Protein AF-A0A9P4WQU9-F1 (afdb_monomer_lite)

Sequence (1265 aa):
MSLVSALQHAPVFFTIYATFALCFWFAVELYLDLKFANVETLVVVLMSIMTMLAHISAISVPLASFAHAITAANVFFTIIDAPKPTSTGVGGDIVDTAADIVIQNVNFAYPTRHDVKVLDGLSLCIRAGQKTAIVGPSGSGKSTTVALIQRWYELGEADPIASYLRNGLIKIGDTELKNIDLLWWRSQIGIVQQEPFLFDDTVFKNVAFGLTGTKWESSSRKLKERLVIQACKEAYAHDFICLLPEGYHTPMGDRGLHFSGGQRQRIAIARAIVRQPKILIFDEATSALDVTSERIVQAALDRVAKSRTTIIIAHRLATISDADCIIVMKKGRVIQQGTHDDLVKVKDGAYWSLVRSQQLAASSTKSKDRNRYGGDLEHKSRRQGSVVEKESYETLVESETTVAEAAESVSSAIQTAPHTPNPWKSFRLLVSEQRRNWGRYLVMIIAAMAAAASSPLQAYLFGRLISSFAYWSEALRISASFLCLMLLVVAVGVGLSYFTLGWVSNEVSIYTVSLYRKEYFTNMISKPLSYFDDVNSSAGVLSARLAADPVQLQQLLGMNMAMVLISIFGLIGCVIIAEIFHWKFALVVIAPSLPIILAAIVGSSGSGKTTIISLLERFYEPTTGQITYNGDLIQSMSLTELRGHMSLVAQEPFLLHGTIRENITLGVADNNLDDALLHQACRDAEIHDFIASLPNGYDTNIGSAGVMLSGGQKQRISIARALIRDPDLLLLDEATSSLDSETETEIQKTEGVKEVGPDTIYRIGSVSKIFTVLAFLAEVGDTHWNTPITEFIPELAQFSARALTQPIDDVRRTDWEDITIGALVAQVSGVGRDYGVLGELTQTENITVNWQSSFPTLRGATVPPCGGWPLCTRNEFFAGIEMMVPSYLPWQTAAYSNIGYQLLSYALESMTGKKFVEILNTRVIEPLGLRHTYYENAPPSLGVIPTTTKDDYWWVNLGDANPGGNMYSSANDISTLGHAILSSRLIKPSLTRRWLNPITFTSDFAAAVGAPWGVRRIQLDPFHQPYRSLSVYTKAGTFRKYTAFLTLLKEYNLGFTIMMVGESSLNNFMVADMLGASLIPAYDEAARDEANEIYSGIYVSHGSGAMPNSSLVITTDPNKPGLGILSWISNGTDMIETAVQLQKGSNTTAARAEARLYYTQLETQAKNGEKRQSWKAVFEDTGLPSAPGPMLFSTGCGAWVGLTGVTYGSLPLDEFVFDFDSNGNVRSVTNLALRTTLYKVDLHQSTDLLPALCNNVCPYLVKQT

Structure (mmCIF, N/CA/C/O backbone):
data_AF-A0A9P4WQU9-F1
#
_entry.id   AF-A0A9P4WQU9-F1
#
loop_
_atom_site.group_PDB
_atom_site.id
_atom_site.type_symbol
_atom_site.label_atom_id
_atom_site.label_alt_id
_atom_site.label_comp_id
_atom_site.label_asym_id
_atom_site.label_entity_id
_atom_site.label_seq_id
_atom_site.pdbx_PDB_ins_code
_atom_site.Cartn_x
_atom_site.Cartn_y
_atom_site.Cartn_z
_atom_site.occupancy
_atom_site.B_iso_or_equiv
_atom_site.auth_seq_id
_atom_site.auth_comp_id
_atom_site.auth_asym_id
_atom_site.auth_atom_id
_atom_site.pdbx_PDB_model_num
ATOM 1 N N . MET A 1 1 ? -19.635 -7.040 -35.365 1.00 59.94 1 MET A N 1
ATOM 2 C CA . MET A 1 1 ? -18.748 -6.150 -34.577 1.00 59.94 1 MET A CA 1
ATOM 3 C C . MET A 1 1 ? -17.287 -6.207 -35.029 1.00 59.94 1 MET A C 1
ATOM 5 O O . MET A 1 1 ? -16.675 -5.154 -35.114 1.00 59.94 1 MET A O 1
ATOM 9 N N . SER A 1 2 ? -16.738 -7.371 -35.397 1.00 72.31 2 SER A N 1
ATOM 10 C CA . SER A 1 2 ? -15.368 -7.514 -35.940 1.00 72.31 2 SER A CA 1
ATOM 11 C C . SER A 1 2 ? -15.054 -6.619 -37.141 1.00 72.31 2 SER A C 1
ATOM 13 O O . SER A 1 2 ? -14.067 -5.892 -37.107 1.00 72.31 2 SER A O 1
ATOM 15 N N . LEU A 1 3 ? -15.928 -6.581 -38.150 1.00 77.38 3 LEU A N 1
ATOM 16 C CA . LEU A 1 3 ? -15.740 -5.722 -39.326 1.00 77.38 3 LEU A CA 1
ATOM 17 C C . LEU A 1 3 ? -15.722 -4.219 -38.978 1.00 77.38 3 LEU A C 1
ATOM 19 O O . LEU A 1 3 ? -14.987 -3.449 -39.585 1.00 77.38 3 LEU A O 1
ATOM 23 N N . VAL A 1 4 ? -16.513 -3.807 -37.983 1.00 77.69 4 VAL A N 1
ATOM 24 C CA . VAL A 1 4 ? -16.618 -2.402 -37.549 1.00 77.69 4 VAL A CA 1
ATOM 25 C C . VAL A 1 4 ? -15.337 -1.957 -36.841 1.00 77.69 4 VAL A C 1
ATOM 27 O O . VAL A 1 4 ? -14.825 -0.886 -37.139 1.00 77.69 4 VAL A O 1
ATOM 30 N N . SER A 1 5 ? -14.773 -2.801 -35.973 1.00 71.25 5 SER A N 1
ATOM 31 C CA . SER A 1 5 ? -13.472 -2.537 -35.340 1.00 71.25 5 SER A CA 1
ATOM 32 C C . SER A 1 5 ? -12.335 -2.496 -36.373 1.00 71.25 5 SER A C 1
ATOM 34 O O . SER A 1 5 ? -11.494 -1.601 -36.335 1.00 71.25 5 SER A O 1
ATOM 36 N N . ALA A 1 6 ? -12.347 -3.386 -37.371 1.00 79.88 6 ALA A N 1
ATOM 37 C CA . ALA A 1 6 ? -11.374 -3.359 -38.466 1.00 79.88 6 ALA A CA 1
ATOM 38 C C . ALA A 1 6 ? -11.444 -2.062 -39.297 1.00 79.88 6 ALA A C 1
ATOM 40 O O . ALA A 1 6 ? -10.412 -1.469 -39.620 1.00 79.88 6 ALA A O 1
ATOM 41 N N . LEU A 1 7 ? -12.662 -1.591 -39.592 1.00 81.00 7 LEU A N 1
ATOM 42 C CA . LEU A 1 7 ? -12.925 -0.314 -40.266 1.00 81.00 7 LEU A CA 1
ATOM 43 C C . LEU A 1 7 ? -12.462 0.905 -39.454 1.00 81.00 7 LEU A C 1
ATOM 45 O O . LEU A 1 7 ? -12.190 1.942 -40.049 1.00 81.00 7 LEU A O 1
ATOM 49 N N . GLN A 1 8 ? -12.348 0.796 -38.128 1.00 79.00 8 GLN A N 1
ATOM 50 C CA . GLN A 1 8 ? -11.830 1.869 -37.273 1.00 79.00 8 GLN A CA 1
ATOM 51 C C . GLN A 1 8 ? -10.297 1.921 -37.258 1.00 79.00 8 GLN A C 1
ATOM 53 O O . GLN A 1 8 ? -9.728 3.008 -37.284 1.00 79.00 8 GLN A O 1
ATOM 58 N N . HIS A 1 9 ? -9.612 0.773 -37.246 1.00 76.06 9 HIS A N 1
ATOM 59 C CA . HIS A 1 9 ? -8.147 0.740 -37.149 1.00 76.06 9 HIS A CA 1
ATOM 60 C C . HIS A 1 9 ? -7.434 1.106 -38.459 1.00 76.06 9 HIS A C 1
ATOM 62 O O . HIS A 1 9 ? -6.408 1.784 -38.435 1.00 76.06 9 HIS A O 1
ATOM 68 N N . ALA A 1 10 ? -7.967 0.681 -39.606 1.00 84.69 10 ALA A N 1
ATOM 69 C CA . ALA A 1 10 ? -7.302 0.857 -40.898 1.00 84.69 10 ALA A CA 1
ATOM 70 C C . ALA A 1 10 ? -7.079 2.330 -41.314 1.00 84.69 10 ALA A C 1
ATOM 72 O O . ALA A 1 10 ? -5.962 2.658 -41.725 1.00 84.69 10 ALA A O 1
ATOM 73 N N . PRO A 1 11 ? -8.068 3.240 -41.181 1.00 84.94 11 PRO A N 1
ATOM 74 C CA . PRO A 1 11 ? -7.892 4.643 -41.553 1.00 84.94 11 PRO A CA 1
ATOM 75 C C . PRO A 1 11 ? -6.867 5.359 -40.672 1.00 84.94 11 PRO A C 1
ATOM 77 O O . PRO A 1 11 ? -6.114 6.184 -41.174 1.00 84.94 11 PRO A O 1
ATOM 80 N N . VAL A 1 12 ? -6.800 5.022 -39.378 1.00 82.94 12 VAL A N 1
ATOM 81 C CA . VAL A 1 12 ? -5.889 5.671 -38.419 1.00 82.94 12 VAL A CA 1
ATOM 82 C C . VAL A 1 12 ? -4.436 5.489 -38.849 1.00 82.94 12 VAL A C 1
ATOM 84 O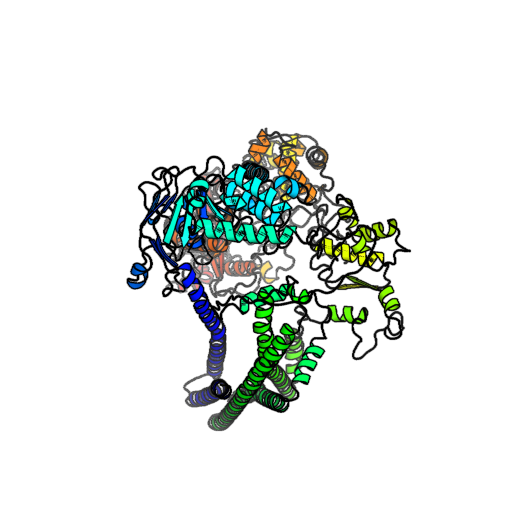 O . VAL A 1 12 ? -3.714 6.471 -39.019 1.00 82.94 12 VAL A O 1
ATOM 87 N N . PHE A 1 13 ? -4.015 4.246 -39.095 1.00 82.81 13 PHE A N 1
ATOM 88 C CA . PHE A 1 13 ? -2.637 3.971 -39.497 1.00 82.81 13 PHE A CA 1
ATOM 89 C C . PHE A 1 13 ? -2.346 4.407 -40.936 1.00 82.81 13 PHE A C 1
ATOM 91 O O . PHE A 1 13 ? -1.257 4.906 -41.201 1.00 82.81 13 PHE A O 1
ATOM 98 N N . PHE A 1 14 ? -3.311 4.309 -41.855 1.00 89.00 14 PHE A N 1
ATOM 99 C CA . PHE A 1 14 ? -3.159 4.856 -43.207 1.00 89.00 14 PHE A CA 1
ATOM 100 C C . PHE A 1 14 ? -2.865 6.366 -43.185 1.00 89.00 14 PHE A C 1
ATOM 102 O O . PHE A 1 14 ? -1.910 6.826 -43.814 1.00 89.00 14 PHE A O 1
ATOM 109 N N . THR A 1 15 ? -3.654 7.136 -42.430 1.00 85.12 15 THR A N 1
ATOM 110 C CA . THR A 1 15 ? -3.549 8.598 -42.399 1.00 85.12 15 THR A CA 1
ATOM 111 C C . THR A 1 15 ? -2.210 9.069 -41.837 1.00 85.12 15 THR A C 1
ATOM 113 O O . THR A 1 15 ? -1.669 10.050 -42.344 1.00 85.12 15 THR A O 1
ATOM 116 N N . ILE A 1 16 ? -1.627 8.364 -40.860 1.00 81.88 16 ILE A N 1
ATOM 117 C CA . ILE A 1 16 ? -0.307 8.710 -40.303 1.00 81.88 16 ILE A CA 1
ATOM 118 C C . ILE A 1 16 ? 0.771 8.706 -41.402 1.00 81.88 16 ILE A C 1
ATOM 120 O O . ILE A 1 16 ? 1.468 9.703 -41.596 1.00 81.88 16 ILE A O 1
ATOM 124 N N . TYR A 1 17 ? 0.868 7.624 -42.178 1.00 83.75 17 TYR A N 1
ATOM 125 C CA . TYR A 1 17 ? 1.885 7.488 -43.230 1.00 83.75 17 TYR A CA 1
ATOM 126 C C . TYR A 1 17 ? 1.578 8.344 -44.468 1.00 83.75 17 TYR A C 1
ATOM 128 O O . TYR A 1 17 ? 2.490 8.892 -45.088 1.00 83.75 17 TYR A O 1
ATOM 136 N N . ALA A 1 18 ? 0.301 8.511 -44.822 1.00 88.06 18 ALA A N 1
ATOM 137 C CA . ALA A 1 18 ? -0.101 9.368 -45.937 1.00 88.06 18 ALA A CA 1
ATOM 138 C C . ALA A 1 18 ? 0.200 10.851 -45.655 1.00 88.06 18 ALA A C 1
ATOM 140 O O . ALA A 1 18 ? 0.679 11.568 -46.535 1.00 88.06 18 ALA A O 1
ATOM 141 N N . THR A 1 19 ? -0.016 11.297 -44.413 1.00 85.69 19 THR A N 1
ATOM 142 C CA . THR A 1 19 ? 0.320 12.663 -43.983 1.00 85.69 19 THR A CA 1
ATOM 143 C C . THR A 1 19 ? 1.824 12.900 -44.068 1.00 85.69 19 THR A C 1
ATOM 145 O O . THR A 1 19 ? 2.249 13.949 -44.545 1.00 85.69 19 THR A O 1
ATOM 148 N N . PHE A 1 20 ? 2.639 11.908 -43.697 1.00 80.81 20 PHE A N 1
ATOM 149 C CA . PHE A 1 20 ? 4.094 11.985 -43.831 1.00 80.81 20 PHE A CA 1
ATOM 150 C C . PHE A 1 20 ? 4.529 12.219 -45.287 1.00 80.81 20 PHE A C 1
ATOM 152 O O . PHE A 1 20 ? 5.296 13.141 -45.560 1.00 80.81 20 PHE A O 1
ATOM 159 N N . ALA A 1 21 ? 3.984 11.447 -46.233 1.00 86.81 21 ALA A N 1
ATOM 160 C CA . ALA A 1 21 ? 4.271 11.610 -47.659 1.00 86.81 21 ALA A CA 1
ATOM 161 C C . ALA A 1 21 ? 3.871 13.001 -48.190 1.00 86.81 21 ALA A C 1
ATOM 163 O O . ALA A 1 21 ? 4.637 13.634 -48.920 1.00 86.81 21 ALA A O 1
ATOM 164 N N . LEU A 1 22 ? 2.688 13.491 -47.800 1.00 88.00 22 LEU A N 1
ATOM 165 C CA . LEU A 1 22 ? 2.166 14.787 -48.237 1.00 88.00 22 LEU A CA 1
ATOM 166 C C . LEU A 1 22 ? 2.985 15.959 -47.679 1.00 88.00 22 LEU A C 1
ATOM 168 O O . LEU A 1 22 ? 3.348 16.865 -48.430 1.00 88.00 22 LEU A O 1
ATOM 172 N N . CYS A 1 23 ? 3.303 15.927 -46.382 1.00 85.44 23 CYS A N 1
ATOM 173 C CA . CYS A 1 23 ? 4.089 16.967 -45.723 1.00 85.44 23 CYS A CA 1
ATOM 174 C C . CYS A 1 23 ? 5.483 17.091 -46.343 1.00 85.44 23 CYS A C 1
ATOM 176 O O . CYS A 1 23 ? 5.923 18.206 -46.606 1.00 85.44 23 CYS A O 1
ATOM 178 N N . PHE A 1 24 ? 6.153 15.969 -46.631 1.00 84.50 24 PHE A N 1
ATOM 179 C CA . PHE A 1 24 ? 7.472 15.987 -47.270 1.00 84.50 24 PHE A CA 1
ATOM 180 C C . PHE A 1 24 ? 7.435 16.488 -48.713 1.00 84.50 24 PHE A C 1
ATOM 182 O O . PHE A 1 24 ? 8.305 17.258 -49.112 1.00 84.50 24 PHE A O 1
ATOM 189 N N . TRP A 1 25 ? 6.426 16.096 -49.493 1.00 88.44 25 TRP A N 1
ATOM 190 C CA . TRP A 1 25 ? 6.262 16.610 -50.852 1.00 88.44 25 TRP A CA 1
ATOM 191 C C . TRP A 1 25 ? 6.063 18.133 -50.859 1.00 88.44 25 TRP A C 1
ATOM 193 O O . TRP A 1 25 ? 6.777 18.851 -51.557 1.00 88.44 25 TRP A O 1
ATOM 203 N N . PHE A 1 26 ? 5.158 18.635 -50.015 1.00 87.31 26 PHE A N 1
ATOM 204 C CA . PHE A 1 26 ? 4.884 20.068 -49.909 1.00 87.31 26 PHE A CA 1
ATOM 205 C C . PHE A 1 26 ? 6.096 20.859 -49.397 1.00 87.31 26 PHE A C 1
ATOM 207 O O . PHE A 1 26 ? 6.401 21.943 -49.890 1.00 87.31 26 PHE A O 1
ATOM 214 N N . ALA A 1 27 ? 6.826 20.288 -48.441 1.00 83.75 27 ALA A N 1
ATOM 215 C CA . ALA A 1 27 ? 8.061 20.839 -47.903 1.00 83.75 27 ALA A CA 1
ATOM 216 C C . ALA A 1 27 ? 9.146 21.046 -48.979 1.00 83.75 27 ALA A C 1
ATOM 218 O O . ALA A 1 27 ? 9.806 22.085 -48.993 1.00 83.75 27 ALA A O 1
ATOM 219 N N . VAL A 1 28 ? 9.303 20.097 -49.909 1.00 84.75 28 VAL A N 1
ATOM 220 C CA . VAL A 1 28 ? 10.259 20.214 -51.024 1.00 84.75 28 VAL A CA 1
ATOM 221 C C . VAL A 1 28 ? 9.838 21.298 -52.021 1.00 84.75 28 VAL A C 1
ATOM 223 O O . VAL A 1 28 ? 10.690 22.065 -52.461 1.00 84.75 28 VAL A O 1
ATOM 226 N N . GLU A 1 29 ? 8.546 21.423 -52.336 1.00 85.44 29 GLU A N 1
ATOM 227 C CA . GLU A 1 29 ? 8.044 22.502 -53.206 1.00 85.44 29 GLU A CA 1
ATOM 228 C C . GLU A 1 29 ? 8.293 23.891 -52.592 1.00 85.44 29 GLU A C 1
ATOM 230 O O . GLU A 1 29 ? 8.786 24.790 -53.269 1.00 85.44 29 GLU A O 1
ATOM 235 N N . LEU A 1 30 ? 8.055 24.064 -51.285 1.00 84.50 30 LEU A N 1
ATOM 236 C CA . LEU A 1 30 ? 8.345 25.331 -50.598 1.00 84.50 30 LEU A CA 1
ATOM 237 C C . LEU A 1 30 ? 9.844 25.673 -50.566 1.00 84.50 30 LEU A C 1
ATOM 239 O O . LEU A 1 30 ? 10.205 26.852 -50.582 1.00 84.50 30 LEU A O 1
ATOM 243 N N . TYR A 1 31 ? 10.711 24.659 -50.509 1.00 83.75 31 TYR A N 1
ATOM 244 C CA . TYR A 1 31 ? 12.159 24.842 -50.594 1.00 83.75 31 TYR A CA 1
ATOM 245 C C . TYR A 1 31 ? 12.597 25.271 -52.003 1.00 83.75 31 TYR A C 1
ATOM 247 O O . TYR A 1 31 ? 13.393 26.199 -52.140 1.00 83.75 31 TYR A O 1
ATOM 255 N N . LEU A 1 32 ? 12.037 24.653 -53.050 1.00 83.50 32 LEU A N 1
ATOM 256 C CA . LEU A 1 32 ? 12.300 25.021 -54.448 1.00 83.50 32 LEU A CA 1
ATOM 257 C C . LEU A 1 32 ? 11.795 26.435 -54.791 1.00 83.50 32 LEU A C 1
ATOM 259 O O . LEU A 1 32 ? 12.446 27.138 -55.560 1.00 83.50 32 LEU A O 1
ATOM 263 N N . ASP A 1 33 ? 10.707 26.882 -54.157 1.00 84.88 33 ASP A N 1
ATOM 264 C CA . ASP A 1 33 ? 10.185 28.258 -54.226 1.00 84.88 33 ASP A CA 1
ATOM 265 C C . ASP A 1 33 ? 11.073 29.306 -53.510 1.00 84.88 33 ASP A C 1
ATOM 267 O O . ASP A 1 33 ? 10.710 30.483 -53.463 1.00 84.88 33 ASP A O 1
ATOM 271 N N . LEU A 1 34 ? 12.205 28.904 -52.911 1.00 77.00 34 LEU A N 1
ATOM 272 C CA . LEU A 1 34 ? 13.104 29.753 -52.109 1.00 77.00 34 LEU A CA 1
ATOM 273 C C . LEU A 1 34 ? 12.419 30.443 -50.912 1.00 77.00 34 LEU A C 1
ATOM 275 O O . LEU A 1 34 ? 12.904 31.456 -50.407 1.00 77.00 34 LEU A O 1
ATOM 279 N N . LYS A 1 35 ? 11.308 29.889 -50.406 1.00 76.38 35 LYS A N 1
ATOM 280 C CA . LYS A 1 35 ? 10.622 30.417 -49.208 1.00 76.38 35 LYS A CA 1
ATOM 281 C C . LYS A 1 35 ? 11.381 30.117 -47.912 1.00 76.38 35 LYS A C 1
ATOM 283 O O . LYS A 1 35 ? 11.109 30.744 -46.891 1.00 76.38 35 LYS A O 1
ATOM 288 N N . PHE A 1 36 ? 12.343 29.194 -47.957 1.00 72.19 36 PHE A N 1
ATOM 289 C CA . PHE A 1 36 ? 13.223 28.835 -46.846 1.00 72.19 36 PHE A CA 1
ATOM 290 C C . PHE A 1 36 ? 14.688 28.829 -47.291 1.00 72.19 36 PHE A C 1
ATOM 292 O O . PHE A 1 36 ? 15.008 28.324 -48.362 1.00 72.19 36 PHE A O 1
ATOM 299 N N . ALA A 1 37 ? 15.579 29.355 -46.445 1.00 66.00 37 ALA A N 1
ATOM 300 C CA . ALA A 1 37 ? 17.007 29.462 -46.755 1.00 66.00 37 ALA A CA 1
ATOM 301 C C . ALA A 1 37 ? 17.791 28.157 -46.509 1.00 66.00 37 ALA A C 1
ATOM 303 O O . ALA A 1 37 ? 18.754 27.885 -47.221 1.00 66.00 37 ALA A O 1
ATOM 304 N N . ASN A 1 38 ? 17.369 27.333 -45.537 1.00 77.88 38 ASN A N 1
ATOM 305 C CA . ASN A 1 38 ? 18.138 26.181 -45.053 1.00 77.88 38 ASN A CA 1
ATOM 306 C C . ASN A 1 38 ? 17.287 24.899 -44.997 1.00 77.88 38 ASN A C 1
ATOM 308 O O . ASN A 1 38 ? 16.173 24.903 -44.474 1.00 77.88 38 ASN A O 1
ATOM 312 N N . VAL A 1 39 ? 17.851 23.778 -45.464 1.00 76.00 39 VAL A N 1
ATOM 313 C CA . VAL A 1 39 ? 17.227 22.436 -45.403 1.00 76.00 39 VAL A CA 1
ATOM 314 C C . VAL A 1 39 ? 17.073 21.948 -43.954 1.00 76.00 39 VAL A C 1
ATOM 316 O O . VAL A 1 39 ? 16.141 21.216 -43.635 1.00 76.00 39 VAL A O 1
ATOM 319 N N . GLU A 1 40 ? 17.944 22.401 -43.050 1.00 79.19 40 GLU A N 1
ATOM 320 C CA . GLU A 1 40 ? 17.905 22.063 -41.622 1.00 79.19 40 GLU A CA 1
ATOM 321 C C . GLU A 1 40 ? 16.573 22.451 -40.964 1.00 79.19 40 GLU A C 1
ATOM 323 O O . GLU A 1 40 ? 15.959 21.639 -40.273 1.00 79.19 40 GLU A O 1
ATOM 328 N N . THR A 1 41 ? 16.062 23.654 -41.249 1.00 80.50 41 THR A N 1
ATOM 329 C CA . THR A 1 41 ? 14.788 24.142 -40.699 1.00 80.50 41 THR A CA 1
ATOM 330 C C . THR A 1 41 ? 13.615 23.256 -41.120 1.00 80.50 41 THR A C 1
ATOM 332 O O . THR A 1 41 ? 12.713 23.001 -40.323 1.00 80.50 41 THR A O 1
ATOM 335 N N . LEU A 1 42 ? 13.652 22.730 -42.347 1.00 78.31 42 LEU A N 1
ATOM 336 C CA . LEU A 1 42 ? 12.650 21.803 -42.866 1.00 78.31 42 LEU A CA 1
ATOM 337 C C . LEU A 1 42 ? 12.617 20.499 -42.056 1.00 78.31 42 LEU A C 1
ATOM 339 O O . LEU A 1 42 ? 11.550 20.036 -41.653 1.00 78.31 42 LEU A O 1
ATOM 343 N N . VAL A 1 43 ? 13.796 19.922 -41.801 1.00 77.75 43 VAL A N 1
ATOM 344 C CA . VAL A 1 43 ? 13.943 18.656 -41.072 1.00 77.75 43 VAL A CA 1
ATOM 345 C C . VAL A 1 43 ? 13.532 18.822 -39.611 1.00 77.75 43 VAL A C 1
ATOM 347 O O . VAL A 1 43 ? 12.799 17.978 -39.100 1.00 77.75 43 VAL A O 1
ATOM 350 N N . VAL A 1 44 ? 13.932 19.919 -38.958 1.00 82.25 44 VAL A N 1
ATOM 351 C CA . VAL A 1 44 ? 13.563 20.204 -37.562 1.00 82.25 44 VAL A CA 1
ATOM 352 C C . VAL A 1 44 ? 12.047 20.325 -37.412 1.00 82.25 44 VAL A C 1
ATOM 354 O O . VAL A 1 44 ? 11.467 19.622 -36.591 1.00 82.25 44 VAL A O 1
ATOM 357 N N . VAL A 1 45 ? 11.383 21.143 -38.238 1.00 82.44 45 VAL A N 1
ATOM 358 C CA . VAL A 1 45 ? 9.926 21.348 -38.150 1.00 82.44 45 VAL A CA 1
ATOM 359 C C . VAL A 1 45 ? 9.163 20.045 -38.396 1.00 82.44 45 VAL A C 1
ATOM 361 O O . VAL A 1 45 ? 8.240 19.720 -37.648 1.00 82.44 45 VAL A O 1
ATOM 364 N N . LEU A 1 46 ? 9.566 19.262 -39.402 1.00 77.69 46 LEU A N 1
ATOM 365 C CA . LEU A 1 46 ? 8.930 17.977 -39.693 1.00 77.69 46 LEU A CA 1
ATOM 366 C C . LEU A 1 46 ? 9.133 16.979 -38.545 1.00 77.69 46 LEU A C 1
ATOM 368 O O . LEU A 1 46 ? 8.170 16.331 -38.140 1.00 77.69 46 LEU A O 1
ATOM 372 N N . MET A 1 47 ? 10.332 16.900 -37.961 1.00 79.25 47 MET A N 1
ATOM 373 C CA . MET A 1 47 ? 10.599 16.018 -36.818 1.00 79.25 47 MET A CA 1
ATOM 374 C C . MET A 1 47 ? 9.846 16.442 -35.555 1.00 79.25 47 MET A C 1
ATOM 376 O O . MET A 1 47 ? 9.301 15.583 -34.867 1.00 79.25 47 MET A O 1
ATOM 380 N N . SER A 1 48 ? 9.736 17.743 -35.278 1.00 82.94 48 SER A N 1
ATOM 381 C CA . SER A 1 48 ? 8.970 18.259 -34.137 1.00 82.94 48 SER A CA 1
ATOM 382 C C . SER A 1 48 ? 7.470 17.980 -34.256 1.00 82.94 48 SER A C 1
ATOM 384 O O . SER A 1 48 ? 6.824 17.639 -33.267 1.00 82.94 48 SER A O 1
ATOM 386 N N . ILE A 1 49 ? 6.895 18.086 -35.458 1.00 82.25 49 ILE A N 1
ATOM 387 C CA . ILE A 1 49 ? 5.482 17.737 -35.681 1.00 82.25 49 ILE A CA 1
ATOM 388 C C . ILE A 1 49 ? 5.271 16.225 -35.504 1.00 82.25 49 ILE A C 1
ATOM 390 O O . ILE A 1 49 ? 4.271 15.807 -34.920 1.00 82.25 49 ILE A O 1
ATOM 394 N N . MET A 1 50 ? 6.219 15.396 -35.956 1.00 73.69 50 MET A N 1
ATOM 395 C CA . MET A 1 50 ? 6.148 13.939 -35.793 1.00 73.69 50 MET A CA 1
ATOM 396 C C . MET A 1 50 ? 6.223 13.509 -34.324 1.00 73.69 50 MET A C 1
ATOM 398 O O . MET A 1 50 ? 5.418 12.682 -33.893 1.00 73.69 50 MET A O 1
ATOM 402 N N . THR A 1 51 ? 7.132 14.087 -33.533 1.00 77.06 51 THR A N 1
ATOM 403 C CA . THR A 1 51 ? 7.211 13.792 -32.094 1.00 77.06 51 THR A CA 1
ATOM 404 C C . THR A 1 51 ? 5.965 14.277 -31.357 1.00 77.06 51 THR A C 1
ATOM 406 O O . THR A 1 51 ? 5.413 13.540 -30.541 1.00 77.06 51 THR A O 1
ATOM 409 N N . MET A 1 52 ? 5.441 15.458 -31.701 1.00 82.44 52 MET A N 1
ATOM 410 C CA . MET A 1 52 ? 4.199 15.978 -31.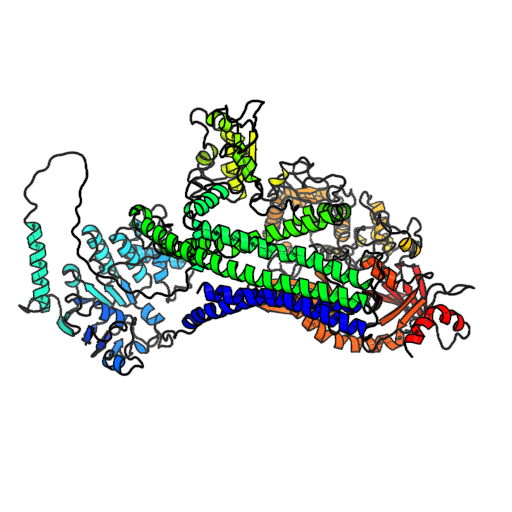121 1.00 82.44 52 MET A CA 1
ATOM 411 C C . MET A 1 52 ? 3.000 15.048 -31.376 1.00 82.44 52 MET A C 1
ATOM 413 O O . MET A 1 52 ? 2.270 14.723 -30.439 1.00 82.44 52 MET A O 1
ATOM 417 N N . LEU A 1 53 ? 2.812 14.571 -32.613 1.00 74.12 53 LEU A N 1
ATOM 418 C CA . LEU A 1 53 ? 1.721 13.649 -32.955 1.00 74.12 53 LEU A CA 1
ATOM 419 C C . LEU A 1 53 ? 1.832 12.307 -32.210 1.00 74.12 53 LEU A C 1
ATOM 421 O O . LEU A 1 53 ? 0.816 11.777 -31.756 1.00 74.12 53 LEU A O 1
ATOM 425 N N . ALA A 1 54 ? 3.051 11.785 -32.029 1.00 70.62 54 ALA A N 1
ATOM 426 C CA . ALA A 1 54 ? 3.281 10.560 -31.263 1.00 70.62 54 ALA A CA 1
ATOM 427 C C . ALA A 1 54 ? 2.881 10.717 -29.782 1.00 70.62 54 ALA A C 1
ATOM 429 O O . ALA A 1 54 ? 2.224 9.838 -29.220 1.00 70.62 54 ALA A O 1
ATOM 430 N N . HIS A 1 55 ? 3.201 11.857 -29.160 1.00 76.38 55 HIS A N 1
ATOM 431 C CA . HIS A 1 55 ? 2.833 12.127 -27.767 1.00 76.38 55 HIS A CA 1
ATOM 432 C C . HIS A 1 55 ? 1.331 12.372 -27.577 1.00 76.38 55 HIS A C 1
ATOM 434 O O . HIS A 1 55 ? 0.760 11.883 -26.603 1.00 76.38 55 HIS A O 1
ATOM 440 N N . ILE A 1 56 ? 0.661 13.047 -28.518 1.00 79.31 56 ILE A N 1
ATOM 441 C CA . ILE A 1 56 ? -0.801 13.232 -28.470 1.00 79.31 56 ILE A CA 1
ATOM 442 C C . ILE A 1 56 ? -1.521 11.875 -28.484 1.00 79.31 56 ILE A C 1
ATOM 444 O O . ILE A 1 56 ? -2.462 11.671 -27.717 1.00 79.31 56 ILE A O 1
ATOM 448 N N . SER A 1 57 ? -1.048 10.915 -29.289 1.00 69.56 57 SER A N 1
ATOM 449 C CA . SER A 1 57 ? -1.613 9.559 -29.302 1.00 69.56 57 SER A CA 1
ATOM 450 C C . SER A 1 57 ? -1.455 8.839 -27.955 1.00 69.56 57 SER A C 1
ATOM 452 O O . SER A 1 57 ? -2.336 8.065 -27.575 1.00 69.56 57 SER A O 1
ATOM 454 N N . ALA A 1 58 ? -0.376 9.099 -27.209 1.00 70.38 58 ALA A N 1
ATOM 455 C CA . ALA A 1 58 ? -0.119 8.475 -25.908 1.00 70.38 58 ALA A CA 1
ATOM 456 C C . ALA A 1 58 ? -1.050 8.986 -24.786 1.00 70.38 58 ALA A C 1
ATOM 458 O O . ALA A 1 58 ? -1.340 8.247 -23.847 1.00 70.38 58 ALA A O 1
ATOM 459 N N . ILE A 1 59 ? -1.585 10.210 -24.903 1.00 80.75 59 ILE A N 1
ATOM 460 C CA . ILE A 1 59 ? -2.522 10.807 -23.926 1.00 80.75 59 ILE A CA 1
ATOM 461 C C . ILE A 1 59 ? -3.889 10.091 -23.914 1.00 80.75 59 ILE A C 1
ATOM 463 O O . ILE A 1 59 ? -4.620 10.149 -22.924 1.00 80.75 59 ILE A O 1
ATOM 467 N N . SER A 1 60 ? -4.238 9.372 -24.986 1.00 73.69 60 SER A N 1
ATOM 468 C CA . SER A 1 60 ? -5.535 8.691 -25.115 1.00 73.69 60 SER A CA 1
ATOM 469 C C . SER A 1 60 ? -5.794 7.629 -24.033 1.00 73.69 60 SER A C 1
ATOM 471 O O . SER A 1 60 ? -6.934 7.484 -23.589 1.00 73.69 60 SER A O 1
ATOM 473 N N . VAL A 1 61 ? -4.752 6.928 -23.564 1.00 75.19 61 VAL A N 1
ATOM 474 C CA . VAL A 1 61 ? -4.877 5.852 -22.563 1.00 75.19 61 VAL A CA 1
ATOM 475 C C . VAL A 1 61 ? -5.272 6.401 -21.181 1.00 75.19 61 VAL A C 1
ATOM 477 O O . VAL A 1 61 ? -6.303 5.968 -20.663 1.00 75.19 61 VAL A O 1
ATOM 480 N N . PRO A 1 62 ? -4.560 7.387 -20.590 1.00 73.75 62 PRO A N 1
ATOM 481 C CA . PRO A 1 62 ? -4.996 8.026 -19.345 1.00 73.75 62 PRO A CA 1
ATOM 482 C C . PRO A 1 62 ? -6.417 8.603 -19.404 1.00 73.75 62 PRO A C 1
ATOM 484 O O . PRO A 1 62 ? -7.170 8.498 -18.435 1.00 73.75 62 PRO A O 1
ATOM 487 N N . LEU A 1 63 ? -6.804 9.188 -20.544 1.00 75.44 63 LEU A N 1
ATOM 488 C CA . LEU A 1 63 ? -8.124 9.796 -20.713 1.00 75.44 63 LEU A CA 1
ATOM 489 C C . LEU A 1 63 ? -9.254 8.750 -20.683 1.00 75.44 63 LEU A C 1
ATOM 491 O O . LEU A 1 63 ? -10.300 8.990 -20.079 1.00 75.44 63 LEU A O 1
ATOM 495 N N . ALA A 1 64 ? -9.038 7.574 -21.281 1.00 73.06 64 ALA A N 1
ATOM 496 C CA . ALA A 1 64 ? -9.981 6.457 -21.204 1.00 73.06 64 ALA A CA 1
ATOM 497 C C . ALA A 1 64 ? -10.113 5.912 -19.770 1.00 73.06 64 ALA A C 1
ATOM 499 O O . ALA A 1 64 ? -11.229 5.667 -19.306 1.00 73.06 64 ALA A O 1
ATOM 500 N N . SER A 1 65 ? -9.000 5.793 -19.035 1.00 68.31 65 SER A N 1
ATOM 501 C CA . SER A 1 65 ? -9.015 5.385 -17.622 1.00 68.31 65 SER A CA 1
ATOM 502 C C . SER A 1 65 ? -9.825 6.349 -16.750 1.00 68.31 65 SER A C 1
ATOM 504 O O . SER A 1 65 ? -10.591 5.913 -15.891 1.00 68.31 65 SER A O 1
ATOM 506 N N . PHE A 1 66 ? -9.726 7.657 -17.008 1.00 80.56 66 PHE A N 1
ATOM 507 C CA . PHE A 1 66 ? -10.526 8.670 -16.316 1.00 80.56 66 PHE A CA 1
ATOM 508 C C . PHE A 1 66 ? -12.034 8.507 -16.575 1.00 80.56 66 PHE A C 1
ATOM 510 O O . PHE A 1 66 ? -12.834 8.578 -15.642 1.00 80.56 66 PHE A O 1
ATOM 517 N N . ALA A 1 67 ? -12.439 8.219 -17.817 1.00 77.00 67 ALA A N 1
ATOM 518 C CA . ALA A 1 67 ? -13.844 7.977 -18.152 1.00 77.00 67 ALA A CA 1
ATOM 519 C C . ALA A 1 67 ? -14.417 6.742 -17.429 1.00 77.00 67 ALA A C 1
ATOM 521 O O . ALA A 1 67 ? -15.527 6.799 -16.895 1.00 77.00 67 ALA A O 1
ATOM 522 N N . HIS A 1 68 ? -13.647 5.650 -17.345 1.00 69.75 68 HIS A N 1
ATOM 523 C CA . HIS A 1 68 ? -14.036 4.472 -16.565 1.00 69.75 68 HIS A CA 1
ATOM 524 C C . HIS A 1 68 ? -14.198 4.795 -15.074 1.00 69.75 68 HIS A C 1
ATOM 526 O O . HIS A 1 68 ? -15.205 4.408 -14.474 1.00 69.75 68 HIS A O 1
ATOM 532 N N . ALA A 1 69 ? -13.273 5.569 -14.497 1.00 73.75 69 ALA A N 1
ATOM 533 C CA . ALA A 1 69 ? -13.358 6.000 -13.104 1.00 73.75 69 ALA A CA 1
ATOM 534 C C . ALA A 1 69 ? -14.638 6.809 -12.818 1.00 73.75 69 ALA A C 1
ATOM 536 O O . ALA A 1 69 ? -15.296 6.561 -11.810 1.00 73.75 69 ALA A O 1
ATOM 537 N N . ILE A 1 70 ? -15.055 7.704 -13.727 1.00 81.56 70 ILE A N 1
ATOM 538 C CA . ILE A 1 70 ? -16.321 8.452 -13.598 1.00 81.56 70 ILE A CA 1
ATOM 539 C C . ILE A 1 70 ? -17.526 7.502 -13.565 1.00 81.56 70 ILE A C 1
ATOM 541 O O . ILE A 1 70 ? -18.406 7.645 -12.716 1.00 81.56 70 ILE A O 1
ATOM 545 N N . THR A 1 71 ? -17.584 6.523 -14.474 1.00 75.56 71 THR A N 1
ATOM 546 C CA . THR A 1 71 ? -18.717 5.581 -14.518 1.00 75.56 71 THR A CA 1
ATOM 547 C C . THR A 1 71 ? -18.805 4.712 -13.267 1.00 75.56 71 THR A C 1
ATOM 549 O O . THR A 1 71 ? -19.905 4.501 -12.758 1.00 75.56 71 THR A O 1
ATOM 552 N N . ALA A 1 72 ? -17.661 4.275 -12.730 1.00 70.44 72 ALA A N 1
ATOM 553 C CA . ALA A 1 72 ? -17.606 3.540 -11.472 1.00 70.44 72 ALA A CA 1
ATOM 554 C C . ALA A 1 72 ? -18.063 4.420 -10.295 1.00 70.44 72 ALA A C 1
ATOM 556 O O . ALA A 1 72 ? -18.893 3.998 -9.491 1.00 70.44 72 ALA A O 1
ATOM 557 N N . ALA A 1 73 ? -17.597 5.673 -10.240 1.00 80.25 73 ALA A N 1
ATOM 558 C CA . ALA A 1 73 ? -17.953 6.626 -9.191 1.00 80.25 73 ALA A CA 1
ATOM 559 C C . ALA A 1 73 ? -19.464 6.905 -9.119 1.00 80.25 73 ALA A C 1
ATOM 561 O O . ALA A 1 73 ? -20.005 7.018 -8.022 1.00 80.25 73 ALA A O 1
ATOM 562 N N . ASN A 1 74 ? -20.173 6.949 -10.253 1.00 79.62 74 ASN A N 1
ATOM 563 C CA . ASN A 1 74 ? -21.625 7.168 -10.262 1.00 79.62 74 ASN A CA 1
ATOM 564 C C . ASN A 1 74 ? -22.393 6.109 -9.457 1.00 79.62 74 ASN A C 1
ATOM 566 O O . ASN A 1 74 ? -23.305 6.461 -8.713 1.00 79.62 74 ASN A O 1
ATOM 570 N N . VAL A 1 75 ? -22.019 4.829 -9.557 1.00 79.81 75 VAL A N 1
ATOM 571 C CA . VAL A 1 75 ? -22.662 3.759 -8.772 1.00 79.81 75 VAL A CA 1
ATOM 572 C C . VAL A 1 75 ? -22.421 3.981 -7.279 1.00 79.81 75 VAL A C 1
ATOM 574 O O . VAL A 1 75 ? -23.367 3.918 -6.493 1.00 79.81 75 VAL A O 1
ATOM 577 N N . PHE A 1 76 ? -21.194 4.339 -6.887 1.00 74.75 76 PHE A N 1
ATOM 578 C CA . PHE A 1 76 ? -20.894 4.706 -5.501 1.00 74.75 76 PHE A CA 1
ATOM 579 C C . PHE A 1 76 ? -21.752 5.883 -5.026 1.00 74.75 76 PHE A C 1
ATOM 581 O O . PHE A 1 76 ? -22.344 5.801 -3.949 1.00 74.75 76 PHE A O 1
ATOM 588 N N . PHE A 1 77 ? -21.893 6.937 -5.835 1.00 85.81 77 PHE A N 1
ATOM 589 C CA . PHE A 1 77 ? -22.707 8.099 -5.477 1.00 85.81 77 PHE A CA 1
ATOM 590 C C . PHE A 1 77 ? -24.191 7.757 -5.318 1.00 85.81 77 PHE A C 1
ATOM 592 O O . PHE A 1 77 ? -24.797 8.212 -4.355 1.00 85.81 77 PHE A O 1
ATOM 599 N N . THR A 1 78 ? -24.765 6.863 -6.135 1.00 85.19 78 THR A N 1
ATOM 600 C CA . THR A 1 78 ? -26.169 6.438 -5.934 1.00 85.19 78 THR A CA 1
ATOM 601 C C . THR A 1 78 ? -26.420 5.777 -4.575 1.00 85.19 78 THR A C 1
ATOM 603 O O . THR A 1 78 ? -27.502 5.932 -4.012 1.00 85.19 78 THR A O 1
ATOM 606 N N . ILE A 1 79 ? -25.427 5.068 -4.024 1.00 84.25 79 ILE A N 1
ATOM 607 C CA . ILE A 1 79 ? -25.518 4.426 -2.705 1.00 84.25 79 ILE A CA 1
ATOM 608 C C . ILE A 1 79 ? -25.245 5.441 -1.588 1.00 84.25 79 ILE A C 1
ATOM 610 O O . ILE A 1 79 ? -25.940 5.436 -0.572 1.00 84.25 79 ILE A O 1
ATOM 614 N N . ILE A 1 80 ? -24.248 6.314 -1.767 1.00 81.19 80 ILE A N 1
ATOM 615 C CA . ILE A 1 80 ? -23.880 7.356 -0.795 1.00 81.19 80 ILE A CA 1
ATOM 616 C C . ILE A 1 80 ? -25.026 8.362 -0.607 1.00 81.19 80 ILE A C 1
ATOM 618 O O . ILE A 1 80 ? -25.312 8.749 0.530 1.00 81.19 80 ILE A O 1
ATOM 622 N N . ASP A 1 81 ? -25.700 8.726 -1.699 1.00 86.44 81 ASP A N 1
ATOM 623 C CA . ASP A 1 81 ? -26.782 9.714 -1.733 1.00 86.44 81 ASP A CA 1
ATOM 624 C C . ASP A 1 81 ? -28.169 9.106 -1.453 1.00 86.44 81 ASP A C 1
ATOM 626 O O . ASP A 1 81 ? -29.167 9.830 -1.391 1.00 86.44 81 ASP A O 1
ATOM 630 N N . ALA A 1 82 ? -28.262 7.784 -1.259 1.00 82.75 82 ALA A N 1
ATOM 631 C CA . ALA A 1 82 ? -29.520 7.125 -0.922 1.00 82.75 82 ALA A CA 1
ATOM 632 C C . ALA A 1 82 ? -30.100 7.685 0.398 1.00 82.75 82 ALA A C 1
ATOM 634 O O . ALA A 1 82 ? -29.367 7.877 1.379 1.00 82.75 82 ALA A O 1
ATOM 635 N N . PRO A 1 83 ? -31.422 7.940 0.468 1.00 77.31 83 PRO A N 1
ATOM 636 C CA . PRO A 1 83 ? -32.032 8.571 1.630 1.00 77.31 83 PRO A CA 1
ATOM 637 C C . PRO A 1 83 ? -31.883 7.688 2.872 1.00 77.31 83 PRO A C 1
ATOM 639 O O . PRO A 1 83 ? -32.260 6.515 2.883 1.00 77.31 83 PRO A O 1
ATOM 642 N N . LYS A 1 84 ? -31.346 8.267 3.949 1.00 75.50 84 LYS A N 1
ATOM 643 C CA . LYS A 1 84 ? -31.191 7.578 5.235 1.00 75.50 84 LYS A CA 1
ATOM 644 C C . LYS A 1 84 ? -32.509 7.614 6.017 1.00 75.50 84 LYS A C 1
ATOM 646 O O . LYS A 1 84 ? -33.191 8.640 5.996 1.00 75.50 84 LYS A O 1
ATOM 651 N N . PRO A 1 85 ? -32.865 6.544 6.750 1.00 68.94 85 PRO A N 1
ATOM 652 C CA . PRO A 1 85 ? -34.010 6.580 7.653 1.00 68.94 85 PRO A CA 1
ATOM 653 C C . PRO A 1 85 ? -33.806 7.658 8.728 1.00 68.94 85 PRO A C 1
ATOM 655 O O . PRO A 1 85 ? -32.709 7.822 9.263 1.00 68.94 85 PRO A O 1
ATOM 658 N N . THR A 1 86 ? -34.863 8.402 9.048 1.00 66.81 86 THR A N 1
ATOM 659 C CA . THR A 1 86 ? -34.817 9.509 10.012 1.00 66.81 86 THR A CA 1
ATOM 660 C C . THR A 1 86 ? -34.539 9.011 11.435 1.00 66.81 86 THR A C 1
ATOM 662 O O . THR A 1 86 ? -35.343 8.268 11.997 1.00 66.81 86 THR A O 1
ATOM 665 N N . SER A 1 87 ? -33.438 9.467 12.042 1.00 65.44 87 SER A N 1
ATOM 666 C CA . SER A 1 87 ? -33.059 9.217 13.448 1.00 65.44 87 SER A CA 1
ATOM 667 C C . SER A 1 87 ? -33.218 10.464 14.339 1.00 65.44 87 SER A C 1
ATOM 669 O O . SER A 1 87 ? -32.481 10.664 15.297 1.00 65.44 87 SER A O 1
ATOM 671 N N . THR A 1 88 ? -34.113 11.382 13.973 1.00 63.00 88 THR A N 1
ATOM 672 C CA . THR A 1 88 ? -34.296 12.691 14.635 1.00 63.00 88 THR A CA 1
ATOM 673 C C . THR A 1 88 ? -35.590 12.739 15.449 1.00 63.00 88 THR A C 1
ATOM 675 O O . THR A 1 88 ? -36.287 13.752 15.461 1.00 63.00 88 THR A O 1
ATOM 678 N N . GLY A 1 89 ? -35.966 11.611 16.051 1.00 69.31 89 GLY A N 1
ATOM 679 C CA . GLY A 1 89 ? -37.182 11.487 16.851 1.00 69.31 89 GLY A CA 1
ATOM 680 C C . GLY A 1 89 ? -36.968 11.801 18.332 1.00 69.31 89 GLY A C 1
ATOM 681 O O . GLY A 1 89 ? -35.861 12.077 18.792 1.00 69.31 89 GLY A O 1
ATOM 682 N N . VAL A 1 90 ? -38.053 11.740 19.095 1.00 73.25 90 VAL A N 1
ATOM 683 C CA . VAL A 1 90 ? -38.072 11.969 20.540 1.00 73.25 90 VAL A CA 1
ATOM 684 C C . VAL A 1 90 ? -37.334 10.833 21.270 1.00 73.25 90 VAL A C 1
ATOM 686 O O . VAL A 1 90 ? -37.574 9.655 20.994 1.00 73.25 90 VAL A O 1
ATOM 689 N N . GLY A 1 91 ? -36.423 11.188 22.185 1.00 66.94 91 GLY A N 1
ATOM 690 C CA . GLY A 1 91 ? -35.601 10.260 22.974 1.00 66.94 91 GLY A CA 1
ATOM 691 C C . GLY A 1 91 ? -36.175 9.894 24.353 1.00 66.94 91 GLY A C 1
ATOM 692 O O . GLY A 1 91 ? -37.304 10.238 24.704 1.00 66.94 91 GLY A O 1
ATOM 693 N N . GLY A 1 92 ? -35.370 9.186 25.153 1.00 63.62 92 GLY A N 1
ATOM 694 C CA . GLY A 1 92 ? -35.826 8.441 26.335 1.00 63.62 92 GLY A CA 1
ATOM 695 C C . GLY A 1 92 ? -36.310 9.208 27.564 1.00 63.62 92 GLY A C 1
ATOM 696 O O . GLY A 1 92 ? -36.818 8.559 28.473 1.00 63.62 92 GLY A O 1
ATOM 697 N N . ASP A 1 93 ? -36.205 10.537 27.595 1.00 63.50 93 ASP A N 1
ATOM 698 C CA . ASP A 1 93 ? -36.720 11.341 28.715 1.00 63.50 93 ASP A CA 1
ATOM 699 C C . ASP A 1 93 ? -38.227 11.634 28.592 1.00 63.50 93 ASP A C 1
ATOM 701 O O . ASP A 1 93 ? -38.881 11.947 29.582 1.00 63.50 93 ASP A O 1
ATOM 705 N N . ILE A 1 94 ? -38.788 11.518 27.382 1.00 69.88 94 ILE A N 1
ATOM 706 C CA . ILE A 1 94 ? -40.192 11.858 27.082 1.00 69.88 94 ILE A CA 1
ATOM 707 C C . ILE A 1 94 ? -41.038 10.597 26.838 1.00 69.88 94 ILE A C 1
ATOM 709 O O . ILE A 1 94 ? -42.250 10.611 27.037 1.00 69.88 94 ILE A O 1
ATOM 713 N N . VAL A 1 95 ? -40.418 9.491 26.412 1.00 77.69 95 VAL A N 1
ATOM 714 C CA . VAL A 1 95 ? -41.125 8.246 26.082 1.00 77.69 95 VAL A CA 1
ATOM 715 C C . VAL A 1 95 ? -41.098 7.281 27.264 1.00 77.69 95 VAL A C 1
ATOM 717 O O . VAL A 1 95 ? -40.061 6.683 27.569 1.00 77.69 95 VAL A O 1
ATOM 720 N N . ASP A 1 96 ? -42.258 7.058 27.886 1.00 78.88 96 ASP A N 1
ATOM 721 C CA . ASP A 1 96 ? -42.397 6.015 28.900 1.00 78.88 96 ASP A CA 1
ATOM 722 C C . ASP A 1 96 ? -42.419 4.623 28.251 1.00 78.88 96 ASP A C 1
ATOM 724 O O . ASP A 1 96 ? -43.327 4.233 27.522 1.00 78.88 96 ASP A O 1
ATOM 728 N N . THR A 1 97 ? -41.376 3.855 28.538 1.00 75.25 97 THR A N 1
ATOM 729 C CA . THR A 1 97 ? -41.167 2.486 28.043 1.00 75.25 97 THR A CA 1
ATOM 730 C C . THR A 1 97 ? -41.816 1.428 28.931 1.00 75.25 97 THR A C 1
ATOM 732 O O . THR A 1 97 ? -41.789 0.249 28.583 1.00 75.25 97 THR A O 1
ATOM 735 N N . ALA A 1 98 ? -42.381 1.836 30.070 1.00 79.75 98 ALA A N 1
ATOM 736 C CA . ALA A 1 98 ? -43.245 1.021 30.914 1.00 79.75 98 ALA A CA 1
ATOM 737 C C . ALA A 1 98 ? -44.738 1.205 30.578 1.00 79.75 98 ALA A C 1
ATOM 739 O O . ALA A 1 98 ? -45.586 0.698 31.308 1.00 79.75 98 ALA A O 1
ATOM 740 N N . ALA A 1 99 ? -45.061 1.904 29.486 1.00 86.06 99 ALA A N 1
ATOM 741 C CA . ALA A 1 99 ? -46.419 2.043 28.977 1.00 86.06 99 ALA A CA 1
ATOM 742 C C . ALA A 1 99 ? -46.801 0.910 28.003 1.00 86.06 99 ALA A C 1
ATOM 744 O O . ALA A 1 99 ? -45.947 0.202 27.460 1.00 86.06 99 ALA A O 1
ATOM 745 N N . ASP A 1 100 ? -48.103 0.755 27.766 1.00 91.94 100 ASP A N 1
ATOM 746 C CA . ASP A 1 100 ? -48.651 -0.263 26.868 1.00 91.94 100 ASP A CA 1
ATOM 747 C C . ASP A 1 100 ? -48.317 0.033 25.394 1.00 91.94 100 ASP A C 1
ATOM 749 O O . ASP A 1 100 ? -48.336 1.187 24.951 1.00 91.94 100 ASP A O 1
ATOM 753 N N . ILE A 1 101 ? -48.063 -1.023 24.612 1.00 93.50 101 ILE A N 1
ATOM 754 C CA . ILE A 1 101 ? -47.901 -0.931 23.153 1.00 93.50 101 ILE A CA 1
ATOM 755 C C . ILE A 1 101 ? -49.268 -1.159 22.510 1.00 93.50 101 ILE A C 1
ATOM 757 O O . ILE A 1 101 ? -49.860 -2.233 22.646 1.00 93.50 101 ILE A O 1
ATOM 761 N N . VAL A 1 102 ? -49.760 -0.162 21.779 1.00 93.62 102 VAL A N 1
ATOM 762 C CA . VAL A 1 102 ? -51.102 -0.161 21.192 1.00 93.62 102 VAL A CA 1
ATOM 763 C C . VAL A 1 102 ? -51.006 -0.086 19.670 1.00 93.62 102 VAL A C 1
ATOM 765 O O . VAL A 1 102 ? -50.442 0.854 19.110 1.00 93.62 102 VAL A O 1
ATOM 768 N N . ILE A 1 103 ? -51.595 -1.077 19.004 1.00 94.00 103 ILE A N 1
ATOM 769 C CA . ILE A 1 103 ? -51.747 -1.163 17.548 1.00 94.00 103 ILE A CA 1
ATOM 770 C C . ILE A 1 103 ? -53.219 -0.901 17.228 1.00 94.00 103 ILE A C 1
ATOM 772 O O . ILE A 1 103 ? -54.092 -1.578 17.775 1.00 94.00 103 ILE A O 1
ATOM 776 N N . GLN A 1 104 ? -53.506 0.071 16.362 1.00 92.56 104 GLN A N 1
ATOM 777 C CA . GLN A 1 104 ? -54.870 0.477 16.011 1.00 92.56 104 GLN A CA 1
ATOM 778 C C . GLN A 1 104 ? -55.075 0.480 14.498 1.00 92.56 104 GLN A C 1
ATOM 780 O O . GLN A 1 104 ? -54.436 1.245 13.776 1.00 92.56 104 GLN A O 1
ATOM 785 N N . ASN A 1 105 ? -56.013 -0.353 14.042 1.00 91.62 105 ASN A N 1
ATOM 786 C CA . ASN A 1 105 ? -56.468 -0.453 12.655 1.00 91.62 105 ASN A CA 1
ATOM 787 C C . ASN A 1 105 ? -55.327 -0.514 11.620 1.00 91.62 105 ASN A C 1
ATOM 789 O O . ASN A 1 105 ? -55.370 0.167 10.596 1.00 91.62 105 ASN A O 1
ATOM 793 N N . VAL A 1 106 ? -54.289 -1.307 11.898 1.00 92.38 106 VAL A N 1
ATOM 794 C CA . VAL A 1 106 ? -53.105 -1.381 11.038 1.00 92.38 106 VAL A CA 1
ATOM 795 C C . VAL A 1 106 ? -53.350 -2.274 9.829 1.00 92.38 106 VAL A C 1
ATOM 797 O O . VAL A 1 106 ? -53.719 -3.445 9.945 1.00 92.38 106 VAL A O 1
ATOM 800 N N . ASN A 1 107 ? -53.101 -1.698 8.660 1.00 90.38 107 ASN A N 1
ATOM 801 C CA . ASN A 1 107 ? -53.078 -2.344 7.361 1.00 90.38 107 ASN A CA 1
ATOM 802 C C . ASN A 1 107 ? -51.639 -2.361 6.851 1.00 90.38 107 ASN A C 1
ATOM 804 O O . ASN A 1 107 ? -50.945 -1.352 6.965 1.00 90.38 107 ASN A O 1
ATOM 808 N N . PHE A 1 108 ? -51.177 -3.492 6.317 1.00 89.69 108 PHE A N 1
ATOM 809 C CA . PHE A 1 108 ? -49.801 -3.596 5.830 1.00 89.69 108 PHE A CA 1
ATOM 810 C C . PHE A 1 108 ? -49.643 -4.581 4.666 1.00 89.69 108 PHE A C 1
ATOM 812 O O . PHE A 1 108 ? -50.185 -5.689 4.704 1.00 89.69 108 PHE A O 1
ATOM 819 N N . ALA A 1 109 ? -48.828 -4.189 3.684 1.00 85.75 109 ALA A N 1
ATOM 820 C CA . ALA A 1 109 ? -48.324 -5.002 2.575 1.00 85.75 109 ALA A CA 1
ATOM 821 C C . ALA A 1 109 ? -46.824 -4.713 2.370 1.00 85.75 109 ALA A C 1
ATOM 823 O O . ALA A 1 109 ? -46.399 -3.566 2.527 1.00 85.75 109 ALA A O 1
ATOM 824 N N . TYR A 1 110 ? -46.015 -5.716 2.022 1.00 84.50 110 TYR A N 1
ATOM 825 C CA . TYR A 1 110 ? -44.565 -5.537 1.838 1.00 84.50 110 TYR A CA 1
ATOM 826 C C . TYR A 1 110 ? -44.235 -4.724 0.566 1.00 84.50 110 TYR A C 1
ATOM 828 O O . TYR A 1 110 ? -44.972 -4.824 -0.412 1.00 84.50 110 TYR A O 1
ATOM 836 N N . PRO A 1 111 ? -43.121 -3.960 0.518 1.00 77.75 111 PRO A N 1
ATOM 837 C CA . PRO A 1 111 ? -42.708 -3.211 -0.684 1.00 77.75 111 PRO A CA 1
ATOM 838 C C . PRO A 1 111 ? -42.463 -4.061 -1.922 1.00 77.75 111 PRO A C 1
ATOM 840 O O . PRO A 1 111 ? -42.764 -3.659 -3.030 1.00 77.75 111 PRO A O 1
ATOM 843 N N . THR A 1 112 ? -41.973 -5.280 -1.756 1.00 76.50 112 THR A N 1
ATOM 844 C CA . THR A 1 112 ? -41.766 -6.183 -2.891 1.00 76.50 112 THR A CA 1
ATOM 845 C C . THR A 1 112 ? -43.066 -6.800 -3.414 1.00 76.50 112 THR A C 1
ATOM 847 O O . THR A 1 112 ? -43.076 -7.346 -4.512 1.00 76.50 112 THR A O 1
ATOM 850 N N . ARG A 1 113 ? -44.159 -6.745 -2.635 1.00 78.50 113 ARG A N 1
ATOM 851 C CA . ARG A 1 113 ? -45.461 -7.367 -2.934 1.00 78.50 113 ARG A CA 1
ATOM 852 C C . ARG A 1 113 ? -46.602 -6.474 -2.453 1.00 78.50 113 ARG A C 1
ATOM 854 O O . ARG A 1 113 ? -47.261 -6.760 -1.451 1.00 78.50 113 ARG A O 1
ATOM 861 N N . HIS A 1 114 ? -46.798 -5.357 -3.149 1.00 73.56 114 HIS A N 1
ATOM 862 C CA . HIS A 1 114 ? -47.836 -4.377 -2.817 1.00 73.56 114 HIS A CA 1
ATOM 863 C C . HIS A 1 114 ? -49.264 -4.928 -2.990 1.00 73.56 114 HIS A C 1
ATOM 865 O O . HIS A 1 114 ? -50.195 -4.439 -2.364 1.00 73.56 114 HIS A O 1
ATOM 871 N N . ASP A 1 115 ? -49.450 -5.956 -3.811 1.00 76.38 115 ASP A N 1
ATOM 872 C CA . ASP A 1 115 ? -50.733 -6.585 -4.127 1.00 76.38 115 ASP A CA 1
ATOM 873 C C . ASP A 1 115 ? -51.278 -7.491 -3.007 1.00 76.38 115 ASP A C 1
ATOM 875 O O . ASP A 1 115 ? -52.487 -7.724 -2.926 1.00 76.38 115 ASP A O 1
ATOM 879 N N . VAL A 1 116 ? -50.415 -7.976 -2.107 1.00 81.56 116 VAL A N 1
ATOM 880 C CA . VAL A 1 116 ? -50.799 -8.911 -1.042 1.00 81.56 116 VAL A CA 1
ATOM 881 C C . VAL A 1 116 ? -50.843 -8.214 0.314 1.00 81.56 116 VAL A C 1
ATOM 883 O O . VAL A 1 116 ? -49.823 -7.947 0.953 1.00 81.56 116 VAL A O 1
ATOM 886 N N . LYS A 1 117 ? -52.062 -7.985 0.803 1.00 83.38 117 LYS A N 1
ATOM 887 C CA . LYS A 1 117 ? -52.305 -7.446 2.142 1.00 83.38 117 LYS A CA 1
ATOM 888 C C . LYS A 1 117 ? -52.067 -8.519 3.210 1.00 83.38 117 LYS A C 1
ATOM 890 O O . LYS A 1 117 ? -52.768 -9.528 3.253 1.00 83.38 117 LYS A O 1
ATOM 895 N N . VAL A 1 118 ? -51.086 -8.289 4.081 1.00 88.69 118 VAL A N 1
ATOM 896 C CA . VAL A 1 118 ? -50.680 -9.220 5.148 1.00 88.69 118 VAL A CA 1
ATOM 897 C C . VAL A 1 118 ? -51.411 -8.925 6.457 1.00 88.69 118 VAL A C 1
ATOM 899 O O . VAL A 1 118 ? -51.870 -9.849 7.128 1.00 88.69 118 VAL A O 1
ATOM 902 N N . LEU A 1 119 ? -51.539 -7.644 6.814 1.00 90.94 119 LEU A N 1
ATOM 903 C CA . LEU A 1 119 ? -52.326 -7.184 7.962 1.00 90.94 119 LEU A CA 1
ATOM 904 C C . LEU A 1 119 ? -53.533 -6.396 7.472 1.00 90.94 119 LEU A C 1
ATOM 906 O O . LEU A 1 119 ? -53.400 -5.555 6.582 1.00 90.94 119 LEU A O 1
ATOM 910 N N . ASP A 1 120 ? -54.701 -6.666 8.050 1.00 90.12 120 ASP A N 1
ATOM 911 C CA . ASP A 1 120 ? -55.976 -6.144 7.563 1.00 90.12 120 ASP A CA 1
ATOM 912 C C . ASP A 1 120 ? -56.848 -5.640 8.714 1.00 90.12 120 ASP A C 1
ATOM 914 O O . ASP A 1 120 ? -57.702 -6.362 9.223 1.00 90.12 120 ASP A O 1
ATOM 918 N N . GLY A 1 121 ? -56.613 -4.399 9.139 1.00 89.62 121 GLY A N 1
ATOM 919 C CA . GLY A 1 121 ? -57.313 -3.759 10.251 1.00 89.62 121 GLY A CA 1
ATOM 920 C C . GLY A 1 121 ? -56.891 -4.309 11.614 1.00 89.62 121 GLY A C 1
ATOM 921 O O . GLY A 1 121 ? -57.715 -4.435 12.522 1.00 89.62 121 GLY A O 1
ATOM 922 N N . LEU A 1 122 ? -55.616 -4.677 11.770 1.00 93.44 122 LEU A N 1
ATOM 923 C CA . LEU A 1 122 ? -55.105 -5.266 13.003 1.00 93.44 122 LEU A CA 1
ATOM 924 C C . LEU A 1 122 ? -55.207 -4.267 14.161 1.00 93.44 122 LEU A C 1
ATOM 926 O O . LEU A 1 122 ? -54.654 -3.171 14.086 1.00 93.44 122 LEU A O 1
ATOM 930 N N . SER A 1 123 ? -55.880 -4.661 15.244 1.00 92.69 123 SER A N 1
ATOM 931 C CA . SER A 1 123 ? -55.935 -3.883 16.484 1.00 92.69 123 SER A CA 1
ATOM 932 C C . SER A 1 123 ? -55.653 -4.783 17.681 1.00 92.69 123 SER A C 1
ATOM 934 O O . SER A 1 123 ? -56.333 -5.792 17.858 1.00 92.69 123 SER A O 1
ATOM 936 N N . LEU A 1 124 ? -54.637 -4.445 18.474 1.00 92.62 124 LEU A N 1
ATOM 937 C CA . LEU A 1 124 ? -54.268 -5.178 19.686 1.00 92.62 124 LEU A CA 1
ATOM 938 C C . LEU A 1 124 ? -53.517 -4.278 20.671 1.00 92.62 124 LEU A C 1
ATOM 940 O O . LEU A 1 124 ? -52.921 -3.276 20.279 1.00 92.62 124 LEU A O 1
ATOM 944 N N . CYS A 1 125 ? -53.539 -4.656 21.947 1.00 91.75 125 CYS A N 1
ATOM 945 C CA . CYS A 1 125 ? -52.821 -3.975 23.022 1.00 91.75 125 CYS A CA 1
ATOM 946 C C . CYS A 1 125 ? -51.946 -4.983 23.776 1.00 91.75 125 CYS A C 1
ATOM 948 O O . CYS A 1 125 ? -52.440 -6.029 24.206 1.00 91.75 125 CYS A O 1
ATOM 950 N N . ILE A 1 126 ? -50.658 -4.667 23.915 1.00 93.62 126 ILE A N 1
ATOM 951 C CA . ILE A 1 126 ? -49.669 -5.442 24.668 1.00 93.62 126 ILE A CA 1
ATOM 952 C C . ILE A 1 126 ? -49.396 -4.680 25.959 1.00 93.62 126 ILE A C 1
ATOM 954 O O . ILE A 1 126 ? -48.839 -3.580 25.924 1.00 93.62 126 ILE A O 1
ATOM 958 N N . ARG A 1 127 ? -49.803 -5.267 27.087 1.00 91.31 127 ARG A N 1
ATOM 959 C CA . ARG A 1 127 ? -49.680 -4.624 28.396 1.00 91.31 127 ARG A CA 1
ATOM 960 C C . ARG A 1 127 ? -48.248 -4.651 28.906 1.00 91.31 127 ARG A C 1
ATOM 962 O O . ARG A 1 127 ? -47.564 -5.672 28.795 1.00 91.31 127 ARG A O 1
ATOM 969 N N . ALA A 1 128 ? -47.815 -3.551 29.504 1.00 90.12 128 ALA A N 1
ATOM 970 C CA . ALA A 1 128 ? -46.481 -3.453 30.070 1.00 90.12 128 ALA A CA 1
ATOM 971 C C . ALA A 1 128 ? -46.257 -4.462 31.211 1.00 90.12 128 ALA A C 1
ATOM 973 O O . ALA A 1 128 ? -47.132 -4.711 32.040 1.00 90.12 128 ALA A O 1
ATOM 974 N N . GLY A 1 129 ? -45.070 -5.071 31.240 1.00 87.31 129 GLY A N 1
ATOM 975 C CA . GLY A 1 129 ? -44.663 -6.045 32.256 1.00 87.31 129 GLY A CA 1
ATOM 976 C C . GLY A 1 129 ? -45.320 -7.428 32.154 1.00 87.31 129 GLY A C 1
ATOM 977 O O . GLY A 1 129 ? -44.932 -8.312 32.914 1.00 87.31 129 GLY A O 1
ATOM 978 N N . GLN A 1 130 ? -46.266 -7.638 31.231 1.00 90.50 130 GLN A N 1
ATOM 979 C CA . GLN A 1 130 ? -46.940 -8.925 31.023 1.00 90.50 130 GLN A CA 1
ATOM 980 C C . GLN A 1 130 ? -46.280 -9.763 29.917 1.00 90.50 130 GLN A C 1
ATOM 982 O O . GLN A 1 130 ? -45.683 -9.234 28.970 1.00 90.50 130 GLN A O 1
ATOM 987 N N . LYS A 1 131 ? -46.430 -11.090 30.009 1.00 92.00 131 LYS A N 1
ATOM 988 C CA . LYS A 1 131 ? -46.108 -12.037 28.935 1.00 92.00 131 LYS A CA 1
ATOM 989 C C . LYS A 1 131 ? -47.305 -12.159 27.988 1.00 92.00 131 LYS A C 1
ATOM 991 O O . LYS A 1 131 ? -48.333 -12.730 28.344 1.00 92.00 131 LYS A O 1
ATOM 996 N N . THR A 1 132 ? -47.162 -11.651 26.767 1.00 93.12 132 THR A N 1
ATOM 997 C CA . THR A 1 132 ? -48.184 -11.746 25.715 1.00 93.12 132 THR A CA 1
ATOM 998 C C . THR A 1 132 ? -47.742 -12.726 24.630 1.00 93.12 132 THR A C 1
ATOM 1000 O O . THR A 1 132 ? -46.708 -12.527 23.994 1.00 93.12 132 THR A O 1
ATOM 1003 N N . ALA A 1 133 ? -48.527 -13.775 24.385 1.00 92.00 133 ALA A N 1
ATOM 1004 C CA . ALA A 1 133 ? -48.275 -14.747 23.324 1.00 92.00 133 ALA A CA 1
ATOM 1005 C C . ALA A 1 133 ? -49.119 -14.449 22.075 1.00 92.00 133 ALA A C 1
ATOM 1007 O O . ALA A 1 133 ? -50.318 -14.204 22.182 1.00 92.00 133 ALA A O 1
ATOM 1008 N N . ILE A 1 134 ? -48.522 -14.513 20.884 1.00 91.81 134 ILE A N 1
ATOM 1009 C CA . ILE A 1 134 ? -49.204 -14.353 19.594 1.00 91.81 134 ILE A CA 1
ATOM 1010 C C . ILE A 1 134 ? -49.187 -15.695 18.861 1.00 91.81 134 ILE A C 1
ATOM 1012 O O . ILE A 1 134 ? -48.128 -16.219 18.514 1.00 91.81 134 ILE A O 1
ATOM 1016 N N . VAL A 1 135 ? -50.371 -16.244 18.590 1.00 89.62 135 VAL A N 1
ATOM 1017 C CA . VAL A 1 135 ? -50.546 -17.570 17.981 1.00 89.62 135 VAL A CA 1
ATOM 1018 C C . VAL A 1 135 ? -51.457 -17.510 16.764 1.00 89.62 135 VAL A C 1
ATOM 1020 O O . VAL A 1 135 ? -52.329 -16.656 16.649 1.00 89.62 135 VAL A O 1
ATOM 1023 N N . GLY A 1 136 ? -51.266 -18.427 15.823 1.00 87.00 136 GLY A N 1
ATOM 1024 C CA . GLY A 1 136 ? -52.063 -18.482 14.602 1.00 87.00 136 GLY A CA 1
ATOM 1025 C C . GLY A 1 136 ? -51.391 -19.317 13.515 1.00 87.00 136 GLY A C 1
ATOM 1026 O O . GLY A 1 136 ? -50.194 -19.604 13.622 1.00 87.00 136 GLY A O 1
ATOM 1027 N N . PRO A 1 137 ? -52.133 -19.698 12.461 1.00 80.81 137 PRO A N 1
ATOM 1028 C CA . PRO A 1 137 ? -51.583 -20.446 11.334 1.00 80.81 137 PRO A CA 1
ATOM 1029 C C . PRO A 1 137 ? -50.435 -19.686 10.649 1.00 80.81 137 PRO A C 1
ATOM 1031 O O . PRO A 1 137 ? -50.262 -18.477 10.838 1.00 80.81 137 PRO A O 1
ATOM 1034 N N . SER A 1 138 ? -49.635 -20.395 9.850 1.00 79.38 138 SER A N 1
ATOM 1035 C CA . SER A 1 138 ? -48.618 -19.742 9.018 1.00 79.38 138 SER A CA 1
ATOM 1036 C C . SER A 1 138 ? -49.272 -18.711 8.084 1.00 79.38 138 SER A C 1
ATOM 1038 O O . SER A 1 138 ? -50.416 -18.885 7.662 1.00 79.38 138 SER A O 1
ATOM 1040 N N . GLY A 1 139 ? -48.589 -17.591 7.836 1.00 76.44 139 GLY A N 1
ATOM 1041 C CA . GLY A 1 139 ? -49.120 -16.486 7.026 1.00 76.44 139 GLY A CA 1
ATOM 1042 C C . GLY A 1 139 ? -50.192 -15.613 7.700 1.00 76.44 139 GLY A C 1
ATOM 1043 O O . GLY A 1 139 ? -50.787 -14.767 7.041 1.00 76.44 139 GLY A O 1
ATOM 1044 N N . SER A 1 140 ? -50.459 -15.762 9.005 1.00 83.94 140 SER A N 1
ATOM 1045 C CA . SER A 1 140 ? -51.435 -14.910 9.710 1.00 83.94 140 SER A CA 1
ATOM 1046 C C . SER A 1 140 ? -50.938 -13.496 10.049 1.00 83.94 140 SER A C 1
ATOM 1048 O O . SER A 1 140 ? -51.744 -12.700 10.529 1.00 83.94 140 SER A O 1
ATOM 1050 N N . GLY A 1 141 ? -49.655 -13.191 9.812 1.00 85.12 141 GLY A N 1
ATOM 1051 C CA . GLY A 1 141 ? -49.037 -11.882 10.068 1.00 85.12 141 GLY A CA 1
ATOM 1052 C C . GLY A 1 141 ? -48.284 -11.741 11.400 1.00 85.12 141 GLY A C 1
ATOM 1053 O O . GLY A 1 141 ? -47.958 -10.623 11.780 1.00 85.12 141 GLY A O 1
ATOM 1054 N N . LYS A 1 142 ? -47.985 -12.839 12.117 1.00 88.69 142 LYS A N 1
ATOM 1055 C CA . LYS A 1 142 ? -47.334 -12.820 13.451 1.00 88.69 142 LYS A CA 1
ATOM 1056 C C . LYS A 1 142 ? -45.983 -12.086 13.452 1.00 88.69 142 LYS A C 1
ATOM 1058 O O . LYS A 1 142 ? -45.831 -11.083 14.147 1.00 88.69 142 LYS A O 1
ATOM 1063 N N . SER A 1 143 ? -45.035 -12.538 12.628 1.00 86.12 143 SER A N 1
ATOM 1064 C CA . SER A 1 143 ? -43.702 -11.926 12.520 1.00 86.12 143 SER A CA 1
ATOM 1065 C C . SER A 1 143 ? -43.762 -10.529 11.894 1.00 86.12 143 SER A C 1
ATOM 1067 O O . SER A 1 143 ? -42.980 -9.656 12.254 1.00 86.12 143 SER A O 1
ATOM 1069 N N . THR A 1 144 ? -44.745 -10.265 11.023 1.00 89.75 144 THR A N 1
ATOM 1070 C CA . THR A 1 144 ? -44.998 -8.927 10.463 1.00 89.75 144 THR A CA 1
ATOM 1071 C C . THR A 1 144 ? -45.387 -7.922 11.551 1.00 89.75 144 THR A C 1
ATOM 1073 O O . THR A 1 144 ? -44.857 -6.814 11.567 1.00 89.75 144 THR A O 1
ATOM 1076 N N . THR A 1 145 ? -46.233 -8.309 12.513 1.00 90.62 145 THR A N 1
ATOM 1077 C CA . THR A 1 145 ? -46.562 -7.479 13.686 1.00 90.62 145 THR A CA 1
ATOM 1078 C C . THR A 1 145 ? -45.305 -7.118 14.482 1.00 90.62 145 THR A C 1
ATOM 1080 O O . THR A 1 145 ? -45.098 -5.959 14.833 1.00 90.62 145 THR A O 1
ATOM 1083 N N . VAL A 1 146 ? -44.422 -8.092 14.715 1.00 90.69 146 VAL A N 1
ATOM 1084 C CA . VAL A 1 146 ? -43.143 -7.884 15.411 1.00 90.69 146 VAL A CA 1
ATOM 1085 C C . VAL A 1 146 ? -42.177 -6.996 14.615 1.00 90.69 146 VAL A C 1
ATOM 1087 O O . VAL A 1 146 ? -41.490 -6.159 15.204 1.00 90.69 146 VAL A O 1
ATOM 1090 N N . ALA A 1 147 ? -42.131 -7.127 13.288 1.00 89.38 147 ALA A N 1
ATOM 1091 C CA . ALA A 1 147 ? -41.313 -6.278 12.422 1.00 89.38 147 ALA A CA 1
ATOM 1092 C C . ALA A 1 147 ? -41.773 -4.808 12.450 1.00 89.38 147 ALA A C 1
ATOM 1094 O O . ALA A 1 147 ? -40.942 -3.898 12.450 1.00 89.38 147 ALA A O 1
ATOM 1095 N N . LEU A 1 148 ? -43.087 -4.568 12.530 1.00 90.81 148 LEU A N 1
ATOM 1096 C CA . LEU A 1 148 ? -43.656 -3.224 12.668 1.00 90.81 148 LEU A CA 1
ATOM 1097 C C . LEU A 1 148 ? -43.397 -2.620 14.054 1.00 90.81 148 LEU A C 1
ATOM 1099 O O . LEU A 1 148 ? -43.027 -1.453 14.140 1.00 90.81 148 LEU A O 1
ATOM 1103 N N . ILE A 1 149 ? -43.489 -3.413 15.129 1.00 91.81 149 ILE A N 1
ATOM 1104 C CA . ILE A 1 149 ? -43.111 -2.964 16.483 1.00 91.81 149 ILE A CA 1
ATOM 1105 C C . ILE A 1 149 ? -41.631 -2.555 16.527 1.00 91.81 149 ILE A C 1
ATOM 1107 O O . ILE A 1 149 ? -41.289 -1.555 17.146 1.00 91.81 149 ILE A O 1
ATOM 1111 N N . GLN A 1 150 ? -40.742 -3.271 15.834 1.00 90.75 150 GLN A N 1
ATOM 1112 C CA . GLN A 1 150 ? -39.314 -2.922 15.732 1.00 90.75 150 GLN A CA 1
ATOM 1113 C C . GLN A 1 150 ? -39.011 -1.793 14.733 1.00 90.75 150 GLN A C 1
ATOM 1115 O O . GLN A 1 150 ? -37.846 -1.402 14.574 1.00 90.75 150 GLN A O 1
ATOM 1120 N N . ARG A 1 151 ? -40.043 -1.287 14.046 1.00 89.88 151 ARG A N 1
ATOM 1121 C CA . ARG A 1 151 ? -39.940 -0.271 12.996 1.00 89.88 151 ARG A CA 1
ATOM 1122 C C . ARG A 1 151 ? -38.915 -0.672 11.925 1.00 89.88 151 ARG A C 1
ATOM 1124 O O . ARG A 1 151 ? -38.014 0.089 11.580 1.00 89.88 151 ARG A O 1
ATOM 1131 N N . TRP A 1 152 ? -38.984 -1.919 11.450 1.00 87.62 152 TRP A N 1
ATOM 1132 C CA . TRP A 1 152 ? -38.273 -2.349 10.232 1.00 87.62 152 TRP A CA 1
ATOM 1133 C C . TRP A 1 152 ? -38.953 -1.816 8.973 1.00 87.62 152 TRP A C 1
ATOM 1135 O O . TRP A 1 152 ? -38.286 -1.560 7.977 1.00 87.62 152 TRP A O 1
ATOM 1145 N N . TYR A 1 153 ? -40.266 -1.606 9.058 1.00 86.81 153 TYR A N 1
ATOM 1146 C CA . TYR A 1 153 ? -41.075 -0.944 8.047 1.00 86.81 153 TYR A CA 1
ATOM 1147 C C . TYR A 1 153 ? -41.840 0.202 8.699 1.00 86.81 153 TYR A C 1
ATOM 1149 O O . TYR A 1 153 ? -42.257 0.093 9.855 1.00 86.81 153 TYR A O 1
ATOM 1157 N N . GLU A 1 154 ? -42.028 1.287 7.956 1.00 80.50 154 GLU A N 1
ATOM 1158 C CA . GLU A 1 154 ? -42.819 2.433 8.393 1.00 80.50 154 GLU A CA 1
ATOM 1159 C C . GLU A 1 154 ? -44.206 2.426 7.746 1.00 80.50 154 GLU A C 1
ATOM 1161 O O . GLU A 1 154 ? -44.411 1.886 6.655 1.00 80.50 154 GLU A O 1
ATOM 1166 N N . LEU A 1 155 ? -45.169 3.019 8.451 1.00 81.69 155 LEU A N 1
ATOM 1167 C CA . LEU A 1 155 ? -46.520 3.253 7.953 1.00 81.69 155 LEU A CA 1
ATOM 1168 C C . LEU A 1 155 ? -46.596 4.675 7.368 1.00 81.69 155 LEU A C 1
ATOM 1170 O O . LEU A 1 155 ? -46.058 5.628 7.943 1.00 81.69 155 LEU A O 1
ATOM 1174 N N . GLY A 1 156 ? -47.264 4.808 6.221 1.00 68.12 156 GLY A N 1
ATOM 1175 C CA . GLY A 1 156 ? -47.357 6.051 5.454 1.00 68.12 156 GLY A CA 1
ATOM 1176 C C . GLY A 1 156 ? -46.103 6.360 4.627 1.00 68.12 156 GLY A C 1
ATOM 1177 O O . GLY A 1 156 ? -45.176 7.004 5.116 1.00 68.12 156 GLY A O 1
ATOM 1178 N N . GLU A 1 157 ? -46.112 5.941 3.359 1.00 61.53 157 GLU A N 1
ATOM 1179 C CA . GLU A 1 157 ? -45.174 6.389 2.316 1.00 61.53 157 GLU A CA 1
ATOM 1180 C C . GLU A 1 157 ? -45.757 7.568 1.516 1.00 61.53 157 GLU A C 1
ATOM 1182 O O . GLU A 1 157 ? -46.962 7.821 1.557 1.00 61.53 157 GLU A O 1
ATOM 1187 N N . ALA A 1 158 ? -44.898 8.285 0.780 1.00 55.44 158 ALA A N 1
ATOM 1188 C CA . ALA A 1 158 ? -45.290 9.406 -0.082 1.00 55.44 158 ALA A CA 1
ATOM 1189 C C . ALA A 1 158 ? -46.153 8.982 -1.288 1.00 55.44 158 ALA A C 1
ATOM 1191 O O . ALA A 1 158 ? -46.851 9.817 -1.861 1.00 55.44 158 ALA A O 1
ATOM 1192 N N . ASP A 1 159 ? -46.122 7.700 -1.665 1.00 62.25 159 ASP A N 1
ATOM 1193 C CA . ASP A 1 159 ? -46.950 7.162 -2.741 1.00 62.25 159 ASP A CA 1
ATOM 1194 C C . ASP A 1 159 ? -48.413 6.984 -2.263 1.00 62.25 159 ASP A C 1
ATOM 1196 O O . ASP A 1 159 ? -48.669 6.234 -1.308 1.00 62.25 159 ASP A O 1
ATOM 1200 N N . PRO A 1 160 ? -49.395 7.637 -2.917 1.00 61.38 160 PRO A N 1
ATOM 1201 C CA . PRO A 1 160 ? -50.811 7.536 -2.567 1.00 61.38 160 PRO A CA 1
ATOM 1202 C C . PRO A 1 160 ? -51.346 6.096 -2.519 1.00 61.38 160 PRO A C 1
ATOM 1204 O O . PRO A 1 160 ? -52.207 5.788 -1.691 1.00 61.38 160 PRO A O 1
ATOM 1207 N N . ILE A 1 161 ? -50.840 5.201 -3.376 1.00 64.00 161 ILE A N 1
ATOM 1208 C CA . ILE A 1 161 ? -51.307 3.808 -3.468 1.00 64.00 161 ILE A CA 1
ATOM 1209 C C . ILE A 1 161 ? -50.729 2.976 -2.318 1.00 64.00 161 ILE A C 1
ATOM 1211 O O . ILE A 1 161 ? -51.446 2.199 -1.679 1.00 64.00 161 ILE A O 1
ATOM 1215 N N . ALA A 1 162 ? -49.452 3.184 -1.990 1.00 64.25 162 ALA A N 1
ATOM 1216 C CA . ALA A 1 162 ? -48.813 2.536 -0.848 1.00 64.25 162 ALA A CA 1
ATOM 1217 C C . ALA A 1 162 ? -49.435 2.986 0.486 1.00 64.25 162 ALA A C 1
ATOM 1219 O O . ALA A 1 162 ? -49.607 2.169 1.390 1.00 64.25 162 ALA A O 1
ATOM 1220 N N . SER A 1 163 ? -49.855 4.251 0.591 1.00 66.44 163 SER A N 1
ATOM 1221 C CA . SER A 1 163 ? -50.519 4.807 1.780 1.00 66.44 163 SER A CA 1
ATOM 1222 C C . SER A 1 163 ? -51.891 4.169 2.068 1.00 66.44 163 SER A C 1
ATOM 1224 O O . SER A 1 163 ? -52.253 3.936 3.224 1.00 66.44 163 SER A O 1
ATOM 1226 N N . TYR A 1 164 ? -52.644 3.767 1.035 1.00 72.25 164 TYR A N 1
ATOM 1227 C CA . TYR A 1 164 ? -53.897 3.017 1.220 1.00 72.25 164 TYR A CA 1
ATOM 1228 C C . TYR A 1 164 ? -53.671 1.612 1.808 1.00 72.25 164 TYR A C 1
ATOM 1230 O O . TYR A 1 164 ? -54.493 1.104 2.575 1.00 72.25 164 TYR A O 1
ATOM 1238 N N . LEU A 1 165 ? -52.545 0.981 1.473 1.00 75.56 165 LEU A N 1
ATOM 1239 C CA . LEU A 1 165 ? -52.211 -0.377 1.908 1.00 75.56 165 LEU A CA 1
ATOM 1240 C C . LEU A 1 165 ? -51.369 -0.418 3.193 1.00 75.56 165 LEU A C 1
ATOM 1242 O O . LEU A 1 165 ? -51.331 -1.461 3.845 1.00 75.56 165 LEU A O 1
ATOM 1246 N N . ARG A 1 166 ? -50.728 0.698 3.568 1.00 85.12 166 ARG A N 1
ATOM 1247 C CA . ARG A 1 166 ? -49.871 0.857 4.756 1.00 85.12 166 ARG A CA 1
ATOM 1248 C C . ARG A 1 166 ? -50.318 2.026 5.624 1.00 85.12 166 ARG A C 1
ATOM 1250 O O . ARG A 1 166 ? -49.669 3.071 5.672 1.00 85.12 166 ARG A O 1
ATOM 1257 N N . ASN A 1 167 ? -51.424 1.830 6.328 1.00 86.50 167 ASN A N 1
ATOM 1258 C CA . ASN A 1 167 ? -51.995 2.818 7.239 1.00 86.50 167 ASN A CA 1
ATOM 1259 C C . ASN A 1 167 ? -52.376 2.192 8.582 1.00 86.50 167 ASN A C 1
ATOM 1261 O O . ASN A 1 167 ? -52.248 0.986 8.785 1.00 86.50 167 ASN A O 1
ATOM 1265 N N . GLY A 1 168 ? -52.828 3.039 9.499 1.00 87.75 168 GLY A N 1
ATOM 1266 C CA . GLY A 1 168 ? -53.069 2.702 10.895 1.00 87.75 168 GLY A CA 1
ATOM 1267 C C . GLY A 1 168 ? -52.012 3.321 11.800 1.00 87.75 168 GLY A C 1
ATOM 1268 O O . GLY A 1 168 ? -51.100 4.001 11.333 1.00 87.75 168 GLY A O 1
ATOM 1269 N N . LEU A 1 169 ? -52.169 3.105 13.102 1.00 89.56 169 LEU A N 1
ATOM 1270 C CA . LEU A 1 169 ? -51.379 3.776 14.127 1.00 89.56 169 LEU A CA 1
ATOM 1271 C C . LEU A 1 169 ? -50.735 2.748 15.058 1.00 89.56 169 LEU A C 1
ATOM 1273 O O . LEU A 1 169 ? -51.408 1.837 15.547 1.00 89.56 169 LEU A O 1
ATOM 1277 N N . ILE A 1 170 ? -49.440 2.918 15.332 1.00 92.06 170 ILE A N 1
ATOM 1278 C CA . ILE A 1 170 ? -48.716 2.152 16.352 1.00 92.06 170 ILE A CA 1
ATOM 1279 C C . ILE A 1 170 ? -48.106 3.145 17.335 1.00 92.06 170 ILE A C 1
ATOM 1281 O O . ILE A 1 170 ? -47.309 4.000 16.947 1.00 92.06 170 ILE A O 1
ATOM 1285 N N . LYS A 1 171 ? -48.475 3.030 18.610 1.00 91.38 171 LYS A N 1
ATOM 1286 C CA . LYS A 1 171 ? -48.019 3.928 19.674 1.00 91.38 171 LYS A CA 1
ATOM 1287 C C . LYS A 1 171 ? -47.586 3.164 20.921 1.00 91.38 171 LYS A C 1
ATOM 1289 O O . LYS A 1 171 ? -48.066 2.058 21.170 1.00 91.38 171 LYS A O 1
ATOM 1294 N N . ILE A 1 172 ? -46.699 3.773 21.699 1.00 89.50 172 ILE A N 1
ATOM 1295 C CA . ILE A 1 172 ? -46.365 3.355 23.062 1.00 89.50 172 ILE A CA 1
ATOM 1296 C C . ILE A 1 172 ? -46.778 4.477 24.017 1.00 89.50 172 ILE A C 1
ATOM 1298 O O . ILE A 1 172 ? -46.349 5.622 23.861 1.00 89.50 172 ILE A O 1
ATOM 1302 N N . GLY A 1 173 ? -47.687 4.171 24.946 1.00 85.19 173 GLY A N 1
ATOM 1303 C CA . GLY A 1 173 ? -48.381 5.203 25.723 1.00 85.19 173 GLY A CA 1
ATOM 1304 C C . GLY A 1 173 ? -49.112 6.199 24.811 1.00 85.19 173 GLY A C 1
ATOM 1305 O O . GLY A 1 173 ? -49.987 5.812 24.027 1.00 85.19 173 GLY A O 1
ATOM 1306 N N . ASP A 1 174 ? -48.716 7.471 24.885 1.00 83.25 174 ASP A N 1
ATOM 1307 C CA . ASP A 1 174 ? -49.278 8.563 24.076 1.00 83.25 174 ASP A CA 1
ATOM 1308 C C . ASP A 1 174 ? -48.431 8.933 22.846 1.00 83.25 174 ASP A C 1
ATOM 1310 O O . ASP A 1 174 ? -48.864 9.738 22.020 1.00 83.25 174 ASP A O 1
ATOM 1314 N N . THR A 1 175 ? -47.260 8.313 22.666 1.00 87.75 175 THR A N 1
ATOM 1315 C CA . THR A 1 175 ? -46.314 8.669 21.598 1.00 87.75 175 THR A CA 1
ATOM 1316 C C . THR A 1 175 ? -46.357 7.662 20.449 1.00 87.75 175 THR A C 1
ATOM 1318 O O . THR A 1 175 ? -46.178 6.458 20.638 1.00 87.75 175 THR A O 1
ATOM 1321 N N . GLU A 1 176 ? -46.558 8.151 19.225 1.00 88.88 176 GLU A N 1
ATOM 1322 C CA . GLU A 1 176 ? -46.507 7.338 18.004 1.00 88.88 176 GLU A CA 1
ATOM 1323 C C . GLU A 1 176 ? -45.074 6.881 17.681 1.00 88.88 176 GLU A C 1
ATOM 1325 O O . GLU A 1 176 ? -44.139 7.682 17.713 1.00 88.88 176 GLU A O 1
ATOM 1330 N N . LEU A 1 177 ? -44.898 5.610 17.292 1.00 88.12 177 LEU A N 1
ATOM 1331 C CA . LEU A 1 177 ? -43.580 5.016 17.012 1.00 88.12 177 LEU A CA 1
ATOM 1332 C C . LEU A 1 177 ? -42.796 5.737 15.906 1.00 88.12 177 LEU A C 1
ATOM 1334 O O . LEU A 1 177 ? -41.564 5.726 15.927 1.00 88.12 177 LEU A O 1
ATOM 1338 N N . LYS A 1 178 ? -43.490 6.364 14.949 1.00 85.06 178 LYS A N 1
ATOM 1339 C CA . LYS A 1 178 ? -42.881 7.147 13.863 1.00 85.06 178 LYS A CA 1
ATOM 1340 C C . LYS A 1 178 ? -42.092 8.354 14.384 1.00 85.06 178 LYS A C 1
ATOM 1342 O O . LYS A 1 178 ? -41.065 8.708 13.809 1.00 85.06 178 LYS A O 1
ATOM 1347 N N . ASN A 1 179 ? -42.536 8.934 15.499 1.00 86.69 179 ASN A N 1
ATOM 1348 C CA . ASN A 1 179 ? -41.959 10.146 16.080 1.00 86.69 179 ASN A CA 1
ATOM 1349 C C . ASN A 1 179 ? -40.829 9.858 17.080 1.00 86.69 179 ASN A C 1
ATOM 1351 O O . ASN A 1 179 ? -40.184 10.792 17.545 1.00 86.69 179 ASN A O 1
ATOM 1355 N N . ILE A 1 180 ? -40.580 8.593 17.426 1.00 87.62 180 ILE A N 1
ATOM 1356 C CA . ILE A 1 180 ? -39.526 8.176 18.366 1.00 87.62 180 ILE A CA 1
ATOM 1357 C C . ILE A 1 180 ? -38.194 8.037 17.618 1.00 87.62 180 ILE A C 1
ATOM 1359 O O . ILE A 1 180 ? -38.182 7.685 16.437 1.00 87.62 180 ILE A O 1
ATOM 1363 N N . ASP A 1 181 ? -37.062 8.303 18.275 1.00 87.69 181 ASP A N 1
ATOM 1364 C CA . ASP A 1 181 ? -35.752 8.007 17.683 1.00 87.69 181 ASP A CA 1
ATOM 1365 C C . ASP A 1 181 ? -35.580 6.498 17.417 1.00 87.69 181 ASP A C 1
ATOM 1367 O O . ASP A 1 181 ? -35.794 5.660 18.295 1.00 87.69 181 ASP A O 1
ATOM 1371 N N . LEU A 1 182 ? -35.173 6.146 16.194 1.00 87.62 182 LEU A N 1
ATOM 1372 C CA . LEU A 1 182 ? -35.084 4.762 15.732 1.00 87.62 182 LEU A CA 1
ATOM 1373 C C . LEU A 1 182 ? -34.003 3.966 16.473 1.00 87.62 182 LEU A C 1
ATOM 1375 O O . LEU A 1 182 ? -34.233 2.808 16.832 1.00 87.62 182 LEU A O 1
ATOM 1379 N N . LEU A 1 183 ? -32.826 4.567 16.677 1.00 86.56 183 LEU A N 1
ATOM 1380 C CA . LEU A 1 183 ? -31.696 3.897 17.320 1.00 86.56 183 LEU A CA 1
ATOM 1381 C C . LEU A 1 183 ? -32.001 3.652 18.794 1.00 86.56 183 LEU A C 1
ATOM 1383 O O . LEU A 1 183 ? -31.847 2.527 19.267 1.00 86.56 183 LEU A O 1
ATOM 1387 N N . TRP A 1 184 ? -32.516 4.663 19.492 1.00 87.69 184 TRP A N 1
ATOM 1388 C CA . TRP A 1 184 ? -32.958 4.551 20.874 1.00 87.69 184 TRP A CA 1
ATOM 1389 C C . TRP A 1 184 ? -34.128 3.575 21.038 1.00 87.69 184 TRP A C 1
ATOM 1391 O O . TRP A 1 184 ? -34.086 2.731 21.928 1.00 87.69 184 TRP A O 1
ATOM 1401 N N . TRP A 1 185 ? -35.141 3.609 20.166 1.00 89.38 185 TRP A N 1
ATOM 1402 C CA . TRP A 1 185 ? -36.276 2.680 20.237 1.00 89.38 185 TRP A CA 1
ATOM 1403 C C . TRP A 1 185 ? -35.825 1.229 20.094 1.00 89.38 185 TRP A C 1
ATOM 1405 O O . TRP A 1 185 ? -36.113 0.377 20.941 1.00 89.38 185 TRP A O 1
ATOM 1415 N N . ARG A 1 186 ? -35.022 0.960 19.058 1.00 90.31 186 ARG A N 1
ATOM 1416 C CA . ARG A 1 186 ? -34.402 -0.351 18.880 1.00 90.31 186 ARG A CA 1
ATOM 1417 C C . ARG A 1 186 ? -33.495 -0.680 20.046 1.00 90.31 186 ARG A C 1
ATOM 1419 O O . ARG A 1 186 ? -33.388 -1.869 20.313 1.00 90.31 186 ARG A O 1
ATOM 1426 N N . SER A 1 187 ? -32.941 0.322 20.752 1.00 88.75 187 SER A N 1
ATOM 1427 C CA . SER A 1 187 ? -32.142 0.178 21.972 1.00 88.75 187 SER A CA 1
ATOM 1428 C C . SER A 1 187 ? -32.932 -0.289 23.220 1.00 88.75 187 SER A C 1
ATOM 1430 O O . SER A 1 187 ? -32.347 -0.796 24.185 1.00 88.75 187 SER A O 1
ATOM 1432 N N . GLN A 1 188 ? -34.266 -0.288 23.169 1.00 89.06 188 GLN A N 1
ATOM 1433 C CA . GLN A 1 188 ? -35.132 -0.796 24.244 1.00 89.06 188 GLN A CA 1
ATOM 1434 C C . GLN A 1 188 ? -35.651 -2.229 24.013 1.00 89.06 188 GLN A C 1
ATOM 1436 O O . GLN A 1 188 ? -36.132 -2.855 24.962 1.00 89.06 188 GLN A O 1
ATOM 1441 N N . ILE A 1 189 ? -35.513 -2.762 22.790 1.00 91.81 189 ILE A N 1
ATOM 1442 C CA . ILE A 1 189 ? -36.039 -4.072 22.362 1.00 91.81 189 ILE A CA 1
ATOM 1443 C C . ILE A 1 189 ? -34.923 -5.116 22.203 1.00 91.81 189 ILE A C 1
ATOM 1445 O O . ILE A 1 189 ? -33.996 -4.910 21.420 1.00 91.81 189 ILE A O 1
ATOM 1449 N N . GLY A 1 190 ? -35.023 -6.254 22.889 1.00 92.06 190 GLY A N 1
ATOM 1450 C CA . GLY A 1 190 ? -34.190 -7.434 22.630 1.00 92.06 190 GLY A CA 1
ATOM 1451 C C . GLY A 1 190 ? -34.963 -8.479 21.829 1.00 92.06 190 GLY A C 1
ATOM 1452 O O . GLY A 1 190 ? -36.066 -8.843 22.225 1.00 92.06 190 GLY A O 1
ATOM 1453 N N . ILE A 1 191 ? -34.392 -8.973 20.728 1.00 91.75 191 ILE A N 1
ATOM 1454 C CA . ILE A 1 191 ? -35.014 -9.991 19.868 1.00 91.75 191 ILE A CA 1
ATOM 1455 C C . ILE A 1 191 ? -34.203 -11.287 19.856 1.00 91.75 191 ILE A C 1
ATOM 1457 O O . ILE A 1 191 ? -32.977 -11.270 19.745 1.00 91.75 191 ILE A O 1
ATOM 1461 N N . VAL A 1 192 ? -34.909 -12.414 19.919 1.00 91.12 192 VAL A N 1
ATOM 1462 C CA . VAL A 1 192 ? -34.372 -13.753 19.674 1.00 91.12 192 VAL A CA 1
ATOM 1463 C C . VAL A 1 192 ? -35.180 -14.378 18.541 1.00 91.12 192 VAL A C 1
ATOM 1465 O O . VAL A 1 192 ? -36.379 -14.602 18.691 1.00 91.12 192 VAL A O 1
ATOM 1468 N N . GLN A 1 193 ? -34.523 -14.609 17.406 1.00 88.25 193 GLN A N 1
ATOM 1469 C CA . GLN A 1 193 ? -35.134 -15.152 16.191 1.00 88.25 193 GLN A CA 1
ATOM 1470 C C . GLN A 1 193 ? -35.167 -16.687 16.204 1.00 88.25 193 GLN A C 1
ATOM 1472 O O . GLN A 1 193 ? -34.456 -17.323 16.988 1.00 88.25 193 GLN A O 1
ATOM 1477 N N . GLN A 1 194 ? -35.960 -17.260 15.296 1.00 82.31 194 GLN A N 1
ATOM 1478 C CA . GLN A 1 194 ? -36.102 -18.702 15.102 1.00 82.31 194 GLN A CA 1
ATOM 1479 C C . GLN A 1 194 ? -34.767 -19.361 14.744 1.00 82.31 194 GLN A C 1
ATOM 1481 O O . GLN A 1 194 ? -34.365 -20.336 15.375 1.00 82.31 194 GLN A O 1
ATOM 1486 N N . GLU A 1 195 ? -34.068 -18.783 13.766 1.00 81.88 195 GLU A N 1
ATOM 1487 C CA . GLU A 1 195 ? -32.708 -19.152 13.394 1.00 81.88 195 GLU A CA 1
ATOM 1488 C C . GLU A 1 195 ? -31.761 -17.994 13.729 1.00 81.88 195 GLU A C 1
ATOM 1490 O O . GLU A 1 195 ? -31.797 -16.941 13.086 1.00 81.88 195 GLU A O 1
ATOM 1495 N N . PRO A 1 196 ? -30.931 -18.132 14.772 1.00 80.75 196 PRO A N 1
ATOM 1496 C CA . PRO A 1 196 ? -30.066 -17.060 15.222 1.00 80.75 196 PRO A CA 1
ATOM 1497 C C . PRO A 1 196 ? -28.895 -16.887 14.257 1.00 80.75 196 PRO A C 1
ATOM 1499 O O . PRO A 1 196 ? -28.046 -17.768 14.126 1.00 80.75 196 PRO A O 1
ATOM 1502 N N . PHE A 1 197 ? -28.801 -15.711 13.640 1.00 83.12 197 PHE A N 1
ATOM 1503 C CA . PHE A 1 197 ? -27.619 -15.333 12.875 1.00 83.12 197 PHE A CA 1
ATOM 1504 C C . PHE A 1 197 ? -26.471 -14.944 13.812 1.00 83.12 197 PHE A C 1
ATOM 1506 O O . PHE A 1 197 ? -26.649 -14.106 14.705 1.00 83.12 197 PHE A O 1
ATOM 1513 N N . LEU A 1 198 ? -25.292 -15.521 13.596 1.00 85.56 198 LEU A N 1
ATOM 1514 C CA . LEU A 1 198 ? -24.059 -15.210 14.314 1.00 85.56 198 LEU A CA 1
ATOM 1515 C C . LEU A 1 198 ? -23.011 -14.734 13.304 1.00 85.56 198 LEU A C 1
ATOM 1517 O O . LEU A 1 198 ? -22.902 -15.298 12.219 1.00 85.56 198 LEU A O 1
ATOM 1521 N N . PHE A 1 199 ? -22.283 -13.679 13.658 1.00 86.50 199 PHE A N 1
ATOM 1522 C CA . PHE A 1 199 ? -21.222 -13.113 12.829 1.00 86.50 199 PHE A CA 1
ATOM 1523 C C . PHE A 1 199 ? -19.975 -13.997 12.896 1.00 86.50 199 PHE A C 1
ATOM 1525 O O . PHE A 1 199 ? -19.720 -14.600 13.945 1.00 86.50 199 PHE A O 1
ATOM 1532 N N . ASP A 1 200 ? -19.185 -14.013 11.820 1.00 83.69 200 ASP A N 1
ATOM 1533 C CA . ASP A 1 200 ? -17.880 -14.680 11.779 1.00 83.69 200 ASP A CA 1
ATOM 1534 C C . ASP A 1 200 ? -16.835 -13.885 12.583 1.00 83.69 200 ASP A C 1
ATOM 1536 O O . ASP A 1 200 ? -16.007 -13.142 12.066 1.00 83.69 200 ASP A O 1
ATOM 1540 N N . ASP A 1 201 ? -16.974 -13.952 13.904 1.00 87.81 201 ASP A N 1
ATOM 1541 C CA . ASP A 1 201 ? -16.072 -13.364 14.886 1.00 87.81 201 ASP A CA 1
ATOM 1542 C C . ASP A 1 201 ? -16.151 -14.200 16.176 1.00 87.81 201 ASP A C 1
ATOM 1544 O O . ASP A 1 201 ? -16.913 -15.165 16.287 1.00 87.81 201 ASP A O 1
ATOM 1548 N N . THR A 1 202 ? -15.382 -13.824 17.188 1.00 91.56 202 THR A N 1
ATOM 1549 C CA . THR A 1 202 ? -15.356 -14.510 18.486 1.00 91.56 202 THR A CA 1
ATOM 1550 C C . THR A 1 202 ? -16.721 -14.519 19.189 1.00 91.56 202 THR A C 1
ATOM 1552 O O . THR A 1 202 ? -17.544 -13.605 19.021 1.00 91.56 202 THR A O 1
ATOM 1555 N N . VAL A 1 203 ? -16.948 -15.515 20.055 1.00 91.94 203 VAL A N 1
ATOM 1556 C CA . VAL A 1 203 ? -18.141 -15.588 20.926 1.00 91.94 203 VAL A CA 1
ATOM 1557 C C . VAL A 1 203 ? -18.317 -14.295 21.736 1.00 91.94 203 VAL A C 1
ATOM 1559 O O . VAL A 1 203 ? -19.427 -13.764 21.824 1.00 91.94 203 VAL A O 1
ATOM 1562 N N . PHE A 1 204 ? -17.226 -13.742 22.282 1.00 94.31 204 PHE A N 1
ATOM 1563 C CA . PHE A 1 204 ? -17.235 -12.484 23.031 1.00 94.31 204 PHE A CA 1
ATOM 1564 C C . PHE A 1 204 ? -17.838 -11.328 22.229 1.00 94.31 204 PHE A C 1
ATOM 1566 O O . PHE A 1 204 ? -18.775 -10.677 22.698 1.00 94.31 204 PHE A O 1
ATOM 1573 N N . LYS A 1 205 ? -17.311 -11.059 21.029 1.00 92.69 205 LYS A N 1
ATOM 1574 C CA . LYS A 1 205 ? -17.760 -9.919 20.221 1.00 92.69 205 LYS A CA 1
ATOM 1575 C C . LYS A 1 205 ? -19.182 -10.101 19.719 1.00 92.69 205 LYS A C 1
ATOM 1577 O O . LYS A 1 205 ? -19.947 -9.143 19.745 1.00 92.69 205 LYS A O 1
ATOM 1582 N N . ASN A 1 206 ? -19.565 -11.327 19.367 1.00 92.56 206 ASN A N 1
ATOM 1583 C CA . ASN A 1 206 ? -20.937 -11.633 18.985 1.00 92.56 206 ASN A CA 1
ATOM 1584 C C . ASN A 1 206 ? -21.944 -11.238 20.071 1.00 92.56 206 ASN A C 1
ATOM 1586 O O . ASN A 1 206 ? -22.949 -10.600 19.765 1.00 92.56 206 ASN A O 1
ATOM 1590 N N . VAL A 1 207 ? -21.663 -11.547 21.342 1.00 94.31 207 VAL A N 1
ATOM 1591 C CA . VAL A 1 207 ? -22.508 -11.084 22.454 1.00 94.31 207 VAL A CA 1
ATOM 1592 C C . VAL A 1 207 ? -22.352 -9.575 22.667 1.00 94.31 207 VAL A C 1
ATOM 1594 O O . VAL A 1 207 ? -23.352 -8.886 22.852 1.00 94.31 207 VAL A O 1
ATOM 1597 N N . ALA A 1 208 ? -21.133 -9.033 22.583 1.00 93.38 208 ALA A N 1
ATOM 1598 C CA . ALA A 1 208 ? -20.866 -7.608 22.779 1.00 93.38 208 ALA A CA 1
ATOM 1599 C C . ALA A 1 208 ? -21.542 -6.692 21.740 1.00 93.38 208 ALA A C 1
ATOM 1601 O O . ALA A 1 208 ? -21.848 -5.553 22.083 1.00 93.38 208 ALA A O 1
ATOM 1602 N N . PHE A 1 209 ? -21.847 -7.168 20.525 1.00 92.00 209 PHE A N 1
ATOM 1603 C CA . PHE A 1 209 ? -22.647 -6.422 19.540 1.00 92.00 209 PHE A CA 1
ATOM 1604 C C . PHE A 1 209 ? -24.049 -6.073 20.049 1.00 92.00 209 PHE A C 1
ATOM 1606 O O . PHE A 1 209 ? -24.653 -5.107 19.590 1.00 92.00 209 PHE A O 1
ATOM 1613 N N . GLY A 1 210 ? -24.558 -6.793 21.053 1.00 90.31 210 GLY A N 1
ATOM 1614 C CA . GLY A 1 210 ? -25.783 -6.400 21.742 1.00 90.31 210 GLY A CA 1
ATOM 1615 C C . GLY A 1 210 ? -25.680 -5.040 22.447 1.00 90.31 210 GLY A C 1
ATOM 1616 O O . GLY A 1 210 ? -26.700 -4.397 22.657 1.00 90.31 210 GLY A O 1
ATOM 1617 N N . LEU A 1 211 ? -24.477 -4.561 22.790 1.00 90.75 211 LEU A N 1
ATOM 1618 C CA . LEU A 1 211 ? -24.265 -3.281 23.481 1.00 90.75 211 LEU A CA 1
ATOM 1619 C C . LEU A 1 211 ? -24.313 -2.051 22.557 1.00 90.75 211 LEU A C 1
ATOM 1621 O O . LEU A 1 211 ? -24.267 -0.929 23.065 1.00 90.75 211 LEU A O 1
ATOM 1625 N N . THR A 1 212 ? -24.402 -2.226 21.238 1.00 87.19 212 THR A N 1
ATOM 1626 C CA . THR A 1 212 ? -24.478 -1.122 20.268 1.00 87.19 212 THR A CA 1
ATOM 1627 C C . THR A 1 212 ? -25.761 -0.300 20.454 1.00 87.19 212 THR A C 1
ATOM 1629 O O . THR A 1 212 ? -26.843 -0.854 20.664 1.00 87.19 212 THR A O 1
ATOM 1632 N N . GLY A 1 213 ? -25.653 1.030 20.404 1.00 79.06 213 GLY A N 1
ATOM 1633 C CA . GLY A 1 213 ? -26.759 1.964 20.640 1.00 79.06 213 GLY A CA 1
ATOM 1634 C C . GLY A 1 213 ? -27.120 2.155 22.119 1.00 79.06 213 GLY A C 1
ATOM 1635 O O . GLY A 1 213 ? -28.167 2.722 22.434 1.00 79.06 213 GLY A O 1
ATOM 1636 N N . THR A 1 214 ? -26.284 1.669 23.042 1.00 85.19 214 THR A N 1
ATOM 1637 C CA . THR A 1 214 ? -26.488 1.799 24.494 1.00 85.19 214 THR A CA 1
ATOM 1638 C C . THR A 1 214 ? -25.436 2.697 25.129 1.00 85.19 214 THR A C 1
ATOM 1640 O O . THR A 1 214 ? -24.351 2.896 24.587 1.00 85.19 214 THR A O 1
ATOM 1643 N N . LYS A 1 215 ? -25.686 3.138 26.368 1.00 83.75 215 LYS A N 1
ATOM 1644 C CA . LYS A 1 215 ? -24.691 3.861 27.181 1.00 83.75 215 LYS A CA 1
ATOM 1645 C C . LYS A 1 215 ? -23.385 3.085 27.429 1.00 83.75 215 LYS A C 1
ATOM 1647 O O . LYS A 1 215 ? -22.400 3.677 27.858 1.00 83.75 215 LYS A O 1
ATOM 1652 N N . TRP A 1 216 ? -23.366 1.771 27.192 1.00 87.19 216 TRP A N 1
ATOM 1653 C CA . TRP A 1 216 ? -22.192 0.919 27.396 1.00 87.19 216 TRP A CA 1
ATOM 1654 C C . TRP A 1 216 ? -21.366 0.693 26.122 1.00 87.19 216 TRP A C 1
ATOM 1656 O O . TRP A 1 216 ? -20.310 0.059 26.188 1.00 87.19 216 TRP A O 1
ATOM 1666 N N . GLU A 1 217 ? -21.792 1.225 24.973 1.00 85.69 217 GLU A N 1
ATOM 1667 C CA . GLU A 1 217 ? -21.093 1.064 23.694 1.00 85.69 217 GLU A CA 1
ATOM 1668 C C . GLU A 1 217 ? -19.662 1.621 23.728 1.00 85.69 217 GLU A C 1
ATOM 1670 O O . GLU A 1 217 ? -18.734 0.961 23.266 1.00 85.69 217 GLU A O 1
ATOM 1675 N N . SER A 1 218 ? -19.447 2.782 24.347 1.00 85.31 218 SER A N 1
ATOM 1676 C CA . SER A 1 218 ? -18.131 3.429 24.483 1.00 85.31 218 SER A CA 1
ATOM 1677 C C . SER A 1 218 ? -17.424 3.126 25.812 1.00 85.31 218 SER A C 1
ATOM 1679 O O . SER A 1 218 ? -16.377 3.696 26.113 1.00 85.31 218 SER A O 1
ATOM 1681 N N . SER A 1 219 ? -17.971 2.220 26.629 1.00 87.88 219 SER A N 1
ATOM 1682 C CA . SER A 1 219 ? -17.376 1.854 27.919 1.00 87.88 219 SER A CA 1
ATOM 1683 C C . SER A 1 219 ? -16.078 1.052 27.773 1.00 87.88 219 SER A C 1
ATOM 1685 O O . SER A 1 219 ? -15.834 0.395 26.759 1.00 87.88 219 SER A O 1
ATOM 1687 N N . SER A 1 220 ? -15.259 1.053 28.830 1.00 89.19 220 SER A N 1
ATOM 1688 C CA . SER A 1 220 ? -14.006 0.292 28.874 1.00 89.19 220 SER A CA 1
ATOM 1689 C C . SER A 1 220 ? -14.231 -1.209 28.644 1.00 89.19 220 SER A C 1
ATOM 1691 O O . SER A 1 220 ? -15.232 -1.789 29.076 1.00 89.19 220 SER A O 1
ATOM 1693 N N . ARG A 1 221 ? -13.265 -1.868 27.989 1.00 86.81 221 ARG A N 1
ATOM 1694 C CA . ARG A 1 221 ? -13.318 -3.304 27.653 1.00 86.81 221 ARG A CA 1
ATOM 1695 C C . ARG A 1 221 ? -13.640 -4.190 28.864 1.00 86.81 221 ARG A C 1
ATOM 1697 O O . ARG A 1 221 ? -14.491 -5.067 28.768 1.00 86.81 221 ARG A O 1
ATOM 1704 N N . LYS A 1 222 ? -13.054 -3.884 30.025 1.00 88.56 222 LYS A N 1
ATOM 1705 C CA . LYS A 1 222 ? -13.271 -4.617 31.284 1.00 88.56 222 LYS A CA 1
ATOM 1706 C C . LYS A 1 222 ? -14.723 -4.551 31.777 1.00 88.56 222 LYS A C 1
ATOM 1708 O O . LYS A 1 222 ? -15.222 -5.508 32.366 1.00 88.56 222 LYS A O 1
ATOM 1713 N N . LEU A 1 223 ? -15.418 -3.432 31.540 1.00 89.88 223 LEU A N 1
ATOM 1714 C CA . LEU A 1 223 ? -16.840 -3.314 31.868 1.00 89.88 223 LEU A CA 1
ATOM 1715 C C . LEU A 1 223 ? -17.700 -4.131 30.895 1.00 89.88 223 LEU A C 1
ATOM 1717 O O . LEU A 1 223 ? -18.611 -4.826 31.341 1.00 89.88 223 LEU A O 1
ATOM 1721 N N . LYS A 1 224 ? -17.376 -4.109 29.594 1.00 91.88 224 LYS A N 1
ATOM 1722 C CA . LYS A 1 224 ? -18.065 -4.922 28.575 1.00 91.88 224 LYS A CA 1
ATOM 1723 C C . LYS A 1 224 ? -17.919 -6.419 28.844 1.00 91.88 224 LYS A C 1
ATOM 1725 O O . LYS A 1 224 ? -18.914 -7.130 28.822 1.00 91.88 224 LYS A O 1
ATOM 1730 N N . GLU A 1 225 ? -16.717 -6.885 29.180 1.00 91.19 225 GLU A N 1
ATOM 1731 C CA . GLU A 1 225 ? -16.456 -8.281 29.566 1.00 91.19 225 GLU A CA 1
ATOM 1732 C C . GLU A 1 225 ? -17.304 -8.719 30.760 1.00 91.19 225 GLU A C 1
ATOM 1734 O O . GLU A 1 225 ? -17.945 -9.769 30.711 1.00 91.19 225 GLU A O 1
ATOM 1739 N N . ARG A 1 226 ? -17.408 -7.880 31.797 1.00 93.88 226 ARG A N 1
ATOM 1740 C CA . ARG A 1 226 ? -18.274 -8.167 32.947 1.00 93.88 226 ARG A CA 1
ATOM 1741 C C . ARG A 1 226 ? -19.745 -8.308 32.542 1.00 93.88 226 ARG A C 1
ATOM 1743 O O . ARG A 1 226 ? -20.404 -9.239 33.001 1.00 93.88 226 ARG A O 1
ATOM 1750 N N . LEU A 1 227 ? -20.253 -7.407 31.698 1.00 93.25 227 LEU A N 1
ATOM 1751 C CA . LEU A 1 227 ? -21.640 -7.440 31.217 1.00 93.25 227 LEU A CA 1
ATOM 1752 C C . LEU A 1 227 ? -21.911 -8.671 30.341 1.00 93.25 227 LEU A C 1
ATOM 1754 O O . LEU A 1 227 ? -22.923 -9.342 30.532 1.00 93.25 227 LEU A O 1
ATOM 1758 N N . VAL A 1 228 ? -20.991 -9.006 29.432 1.00 95.06 228 VAL A N 1
ATOM 1759 C CA . VAL A 1 228 ? -21.092 -10.177 28.547 1.00 95.06 228 VAL A CA 1
ATOM 1760 C C . VAL A 1 228 ? -21.105 -11.476 29.349 1.00 95.06 228 VAL A C 1
ATOM 1762 O O . VAL A 1 228 ? -21.972 -12.319 29.122 1.00 95.06 228 VAL A O 1
ATOM 1765 N N . ILE A 1 229 ? -20.202 -11.633 30.323 1.00 94.81 229 ILE A N 1
ATOM 1766 C CA . ILE A 1 229 ? -20.157 -12.833 31.173 1.00 94.81 229 ILE A CA 1
ATOM 1767 C C . ILE A 1 229 ? -21.442 -12.957 31.994 1.00 94.81 229 ILE A C 1
ATOM 1769 O O . ILE A 1 229 ? -21.998 -14.049 32.108 1.00 94.81 229 ILE A O 1
ATOM 1773 N N . GLN A 1 230 ? -21.936 -11.846 32.545 1.00 93.88 230 GLN A N 1
ATOM 1774 C CA . GLN A 1 230 ? -23.186 -11.836 33.298 1.00 93.88 230 GLN A CA 1
ATOM 1775 C C . GLN A 1 230 ? -24.374 -12.262 32.421 1.00 93.88 230 GLN A C 1
ATOM 1777 O O . GLN A 1 230 ? -25.130 -13.152 32.809 1.00 93.88 230 GLN A O 1
ATOM 1782 N N . ALA A 1 231 ? -24.487 -11.711 31.210 1.00 93.75 231 ALA A N 1
ATOM 1783 C CA . ALA A 1 231 ? -25.510 -12.101 30.243 1.00 93.75 231 ALA A CA 1
ATOM 1784 C C . ALA A 1 231 ? -25.399 -13.587 29.854 1.00 93.75 231 ALA A C 1
ATOM 1786 O O . ALA A 1 231 ? -26.389 -14.313 29.832 1.00 93.75 231 ALA A O 1
ATOM 1787 N N . CYS A 1 232 ? -24.190 -14.094 29.621 1.00 94.38 232 CYS A N 1
ATOM 1788 C CA . CYS A 1 232 ? -23.991 -15.501 29.274 1.00 94.38 232 CYS A CA 1
ATOM 1789 C C . CYS A 1 232 ? -24.329 -16.456 30.428 1.00 94.38 232 CYS A C 1
ATOM 1791 O O . CYS A 1 232 ? -24.779 -17.573 30.177 1.00 94.38 232 CYS A O 1
ATOM 1793 N N . LYS A 1 233 ? -24.165 -16.036 31.688 1.00 92.94 233 LYS A N 1
ATOM 1794 C CA . LYS A 1 233 ? -24.637 -16.797 32.858 1.00 92.94 233 LYS A CA 1
ATOM 1795 C C . LYS A 1 233 ? -26.160 -16.814 32.945 1.00 92.94 233 LYS A C 1
ATOM 1797 O O . LYS A 1 233 ? -26.746 -17.858 33.217 1.00 92.94 233 LYS A O 1
ATOM 1802 N N . GLU A 1 234 ? -26.808 -15.682 32.684 1.00 89.38 234 GLU A N 1
ATOM 1803 C CA . GLU A 1 234 ? -28.273 -15.583 32.655 1.00 89.38 234 GLU A CA 1
ATOM 1804 C C . GLU A 1 234 ? -28.893 -16.415 31.521 1.00 89.38 234 GLU A C 1
ATOM 1806 O O . GLU A 1 234 ? -29.961 -16.994 31.707 1.00 89.38 234 GLU A O 1
ATOM 1811 N N . ALA A 1 235 ? -28.187 -16.547 30.394 1.00 90.38 235 ALA A N 1
ATOM 1812 C CA . ALA A 1 235 ? -28.595 -17.346 29.239 1.00 90.38 235 ALA A CA 1
ATOM 1813 C C . ALA A 1 235 ? -28.172 -18.833 29.294 1.00 90.38 235 ALA A C 1
ATOM 1815 O O . ALA A 1 235 ? -28.356 -19.552 28.311 1.00 90.38 235 ALA A O 1
ATOM 1816 N N . TYR A 1 236 ? -27.574 -19.307 30.399 1.00 89.88 236 TYR A N 1
ATOM 1817 C CA . TYR A 1 236 ? -26.994 -20.661 30.519 1.00 89.88 236 TYR A CA 1
ATOM 1818 C C . TYR A 1 236 ? -25.983 -21.011 29.409 1.00 89.88 236 TYR A C 1
ATOM 1820 O O . TYR A 1 236 ? -25.849 -22.169 29.004 1.00 89.88 236 TYR A O 1
ATOM 1828 N N . ALA A 1 237 ? -25.285 -20.003 28.885 1.00 91.94 237 ALA A N 1
ATOM 1829 C CA . ALA A 1 237 ? -24.260 -20.160 27.861 1.00 91.94 237 ALA A CA 1
ATOM 1830 C C . ALA A 1 237 ? -22.850 -20.282 28.456 1.00 91.94 237 ALA A C 1
ATOM 1832 O O . ALA A 1 237 ? -21.991 -20.933 27.872 1.00 91.94 237 ALA A O 1
ATOM 1833 N N . HIS A 1 238 ? -22.618 -19.691 29.631 1.00 94.06 238 HIS A N 1
ATOM 1834 C CA . HIS A 1 238 ? -21.289 -19.600 30.238 1.00 94.06 238 HIS A CA 1
ATOM 1835 C C . HIS A 1 238 ? -20.592 -20.957 30.404 1.00 94.06 238 HIS A C 1
ATOM 1837 O O . HIS A 1 238 ? -19.425 -21.071 30.045 1.00 94.06 238 HIS A O 1
ATOM 1843 N N . ASP A 1 239 ? -21.312 -21.971 30.886 1.00 89.06 239 ASP A N 1
ATOM 1844 C CA . ASP A 1 239 ? -20.720 -23.267 31.232 1.00 89.06 239 ASP A CA 1
ATOM 1845 C C . ASP A 1 239 ? -20.154 -23.981 30.001 1.00 89.06 239 ASP A C 1
ATOM 1847 O O . ASP A 1 239 ? -19.026 -24.459 30.036 1.00 89.06 239 ASP A O 1
ATOM 1851 N N . PHE A 1 240 ? -20.895 -24.004 28.883 1.00 89.12 240 PHE A N 1
ATOM 1852 C CA . PHE A 1 240 ? -20.393 -24.636 27.659 1.00 89.12 240 PHE A CA 1
ATOM 1853 C C . PHE A 1 240 ? -19.338 -23.780 26.964 1.00 89.12 240 PHE A C 1
ATOM 1855 O O . PHE A 1 240 ? -18.431 -24.337 26.359 1.00 89.12 240 PHE A O 1
ATOM 1862 N N . ILE A 1 241 ? -19.435 -22.448 27.055 1.00 92.94 241 ILE A N 1
ATOM 1863 C CA . ILE A 1 241 ? -18.415 -21.555 26.501 1.00 92.94 241 ILE A CA 1
ATOM 1864 C C . ILE A 1 241 ? -17.084 -21.809 27.210 1.00 92.94 241 ILE A C 1
ATOM 1866 O O . ILE A 1 241 ? -16.071 -21.931 26.542 1.00 92.94 241 ILE A O 1
ATOM 1870 N N . CYS A 1 242 ? -17.076 -21.970 28.535 1.00 89.75 242 CYS A N 1
ATOM 1871 C CA . CYS A 1 242 ? -15.868 -22.298 29.297 1.00 89.75 242 CYS A CA 1
ATOM 1872 C C . CYS A 1 242 ? -15.289 -23.692 29.005 1.00 89.75 242 CYS A C 1
ATOM 1874 O O . CYS A 1 242 ? -14.132 -23.926 29.335 1.00 89.75 242 CYS A O 1
ATOM 1876 N N . LEU A 1 243 ? -16.069 -24.598 28.405 1.00 87.50 243 LEU A N 1
ATOM 1877 C CA . LEU A 1 243 ? -15.593 -25.908 27.946 1.00 87.50 243 LEU A CA 1
ATOM 1878 C C . LEU A 1 243 ? -14.965 -25.856 26.546 1.00 87.50 243 LEU A C 1
ATOM 1880 O O . LEU A 1 243 ? -14.332 -26.827 26.136 1.00 87.50 243 LEU A O 1
ATOM 1884 N N . LEU A 1 244 ? -15.150 -24.761 25.799 1.00 88.12 244 LEU A N 1
ATOM 1885 C CA . LEU A 1 244 ? -14.479 -24.577 24.515 1.00 88.12 244 LEU A CA 1
ATOM 1886 C C . LEU A 1 244 ? -12.982 -24.320 24.747 1.00 88.12 244 LEU A C 1
ATOM 1888 O O . LEU A 1 244 ? -12.646 -23.623 25.708 1.00 88.12 244 LEU A O 1
ATOM 1892 N N . PRO A 1 245 ? -12.093 -24.796 23.854 1.00 75.00 245 PRO A N 1
ATOM 1893 C CA . PRO A 1 245 ? -10.644 -24.651 24.014 1.00 75.00 245 PRO A CA 1
ATOM 1894 C C . PRO A 1 245 ? -10.182 -23.207 24.258 1.00 75.00 245 PRO A C 1
ATOM 1896 O O . PRO A 1 245 ? -9.295 -22.972 25.071 1.00 75.00 245 PRO A O 1
ATOM 1899 N N . GLU A 1 246 ? -10.827 -22.233 23.609 1.00 86.62 246 GLU A N 1
ATOM 1900 C CA . GLU A 1 246 ? -10.489 -20.806 23.713 1.00 86.62 246 GLU A CA 1
ATOM 1901 C C . GLU A 1 246 ? -11.536 -19.990 24.490 1.00 86.62 246 GLU A C 1
ATOM 1903 O O . GLU A 1 246 ? -11.526 -18.755 24.497 1.00 86.62 246 GLU A O 1
ATOM 1908 N N . GLY A 1 247 ? -12.485 -20.652 25.157 1.00 91.12 247 GLY A N 1
ATOM 1909 C CA . GLY A 1 247 ? -13.514 -19.972 25.930 1.00 91.12 247 GLY A CA 1
ATOM 1910 C C . GLY A 1 247 ? -14.326 -18.972 25.094 1.00 91.12 247 GLY A C 1
ATOM 1911 O O . GLY A 1 247 ? -14.845 -19.279 24.018 1.00 91.12 247 GLY A O 1
ATOM 1912 N N . TYR A 1 248 ? -14.396 -17.729 25.579 1.00 91.75 248 TYR A N 1
ATOM 1913 C CA . TYR A 1 248 ? -15.053 -16.609 24.894 1.00 91.75 248 TYR A CA 1
ATOM 1914 C C . TYR A 1 248 ? -14.310 -16.106 23.641 1.00 91.75 248 TYR A C 1
ATOM 1916 O O . TYR A 1 248 ? -14.891 -15.331 22.877 1.00 91.75 248 TYR A O 1
ATOM 1924 N N . HIS A 1 249 ? -13.057 -16.516 23.424 1.00 91.12 249 HIS A N 1
ATOM 1925 C CA . HIS A 1 249 ? -12.264 -16.133 22.252 1.00 91.12 249 HIS A CA 1
ATOM 1926 C C . HIS A 1 249 ? -12.454 -17.066 21.056 1.00 91.12 249 HIS A C 1
ATOM 1928 O O . HIS A 1 249 ? -12.076 -16.685 19.956 1.00 91.12 249 HIS A O 1
ATOM 1934 N N . THR A 1 250 ? -13.131 -18.201 21.246 1.00 88.31 250 THR A N 1
ATOM 1935 C CA . THR A 1 250 ? -13.411 -19.171 20.182 1.00 88.31 250 THR A CA 1
ATOM 1936 C C . THR A 1 250 ? -14.052 -18.492 18.955 1.00 88.31 250 THR A C 1
ATOM 1938 O O . THR A 1 250 ? -15.091 -17.832 19.121 1.00 88.31 250 THR A O 1
ATOM 1941 N N . PRO A 1 251 ? -13.478 -18.628 17.741 1.00 83.12 251 PRO A N 1
ATOM 1942 C CA . PRO A 1 251 ? -14.061 -18.107 16.506 1.00 83.12 251 PRO A CA 1
ATOM 1943 C C . PRO A 1 251 ? -15.291 -18.925 16.107 1.00 83.12 251 PRO A C 1
ATOM 1945 O O . PRO A 1 251 ? -15.324 -20.140 16.303 1.00 83.12 251 PRO A O 1
ATOM 1948 N N . MET A 1 252 ? -16.324 -18.265 15.573 1.00 77.50 252 MET A N 1
ATOM 1949 C CA . MET A 1 252 ? -17.585 -18.951 15.274 1.00 77.50 252 MET A CA 1
ATOM 1950 C C . MET A 1 252 ? -17.712 -19.526 13.860 1.00 77.50 252 MET A C 1
ATOM 1952 O O . MET A 1 252 ? -18.499 -20.462 13.686 1.00 77.50 252 MET A O 1
ATOM 1956 N N . GLY A 1 253 ? -16.920 -19.052 12.894 1.00 70.38 253 GLY A N 1
ATOM 1957 C CA . GLY A 1 253 ? -16.984 -19.487 11.498 1.00 70.38 253 GLY A CA 1
ATOM 1958 C C . GLY A 1 253 ? -18.238 -18.983 10.777 1.00 70.38 253 GLY A C 1
ATOM 1959 O O . GLY A 1 253 ? -19.115 -18.350 11.380 1.00 70.38 253 GLY A O 1
ATOM 1960 N N . ASP A 1 254 ? -18.354 -19.297 9.481 1.00 62.62 254 ASP A N 1
ATOM 1961 C CA . ASP A 1 254 ? -19.449 -18.801 8.640 1.00 62.62 254 ASP A CA 1
ATOM 1962 C C . ASP A 1 254 ? -20.819 -19.210 9.217 1.00 62.62 254 ASP A C 1
ATOM 1964 O O . ASP A 1 254 ? -21.149 -20.391 9.384 1.00 62.62 254 ASP A O 1
ATOM 1968 N N . ARG A 1 255 ? -21.607 -18.204 9.618 1.00 60.81 255 ARG A N 1
ATOM 1969 C CA . ARG A 1 255 ? -22.936 -18.331 10.255 1.00 60.81 255 ARG A CA 1
ATOM 1970 C C . ARG A 1 255 ? -22.987 -19.211 11.515 1.00 60.81 255 ARG A C 1
ATOM 1972 O O . ARG A 1 255 ? -24.068 -19.667 11.907 1.00 60.81 255 ARG A O 1
ATOM 1979 N N . GLY A 1 256 ? -21.856 -19.465 12.174 1.00 58.94 256 GLY A N 1
ATOM 1980 C CA . GLY A 1 256 ? -21.813 -20.290 13.382 1.00 58.94 256 GLY A CA 1
ATOM 1981 C C . GLY A 1 256 ? -22.103 -21.778 13.147 1.00 58.94 256 GLY A C 1
ATOM 1982 O O . GLY A 1 256 ? -22.569 -22.443 14.073 1.00 58.94 256 GLY A O 1
ATOM 1983 N N . LEU A 1 257 ? -21.880 -22.306 11.934 1.00 63.62 257 LEU A N 1
ATOM 1984 C CA . LEU A 1 257 ? -22.168 -23.703 11.548 1.00 63.62 257 LEU A CA 1
ATOM 1985 C C . LEU A 1 257 ? -21.514 -24.759 12.461 1.00 63.62 257 LEU A C 1
ATOM 1987 O O . LEU A 1 257 ? -22.010 -25.880 12.557 1.00 63.62 257 LEU A O 1
ATOM 1991 N N . HIS A 1 258 ? -20.448 -24.394 13.174 1.00 68.25 258 HIS A N 1
ATOM 1992 C CA . HIS A 1 258 ? -19.731 -25.273 14.101 1.00 68.25 258 HIS A CA 1
ATOM 1993 C C . HIS A 1 258 ? -20.427 -25.472 15.460 1.00 68.25 258 HIS A C 1
ATOM 1995 O O . HIS A 1 258 ? -20.009 -26.323 16.244 1.00 68.25 258 HIS A O 1
ATOM 2001 N N . PHE A 1 259 ? -21.496 -24.724 15.753 1.00 77.25 259 PHE A N 1
ATOM 2002 C CA . PHE A 1 259 ? -22.258 -24.846 16.996 1.00 77.25 259 PHE A CA 1
ATOM 2003 C C . PHE A 1 259 ? -23.574 -25.590 16.791 1.00 77.25 259 PHE A C 1
ATOM 2005 O O . PHE A 1 259 ? -24.289 -25.392 15.807 1.00 77.25 259 PHE A O 1
ATOM 2012 N N . SER A 1 260 ? -23.965 -26.382 17.791 1.00 81.38 260 SER A N 1
ATOM 2013 C CA . SER A 1 260 ? -25.307 -26.972 17.823 1.00 81.38 260 SER A CA 1
ATOM 2014 C C . SER A 1 260 ? -26.389 -25.884 17.844 1.00 81.38 260 SER A C 1
ATOM 2016 O O . SER A 1 260 ? -26.184 -24.791 18.385 1.00 81.38 260 SER A O 1
ATOM 2018 N N . GLY A 1 261 ? -27.583 -26.191 17.324 1.00 78.94 261 GLY A N 1
ATOM 2019 C CA . GLY A 1 261 ? -28.724 -25.265 17.344 1.00 78.94 261 GLY A CA 1
ATOM 2020 C C . GLY A 1 261 ? -28.986 -24.670 18.735 1.00 78.94 261 GLY A C 1
ATOM 2021 O O . GLY A 1 261 ? -29.138 -23.457 18.871 1.00 78.94 261 GLY A O 1
ATOM 2022 N N . GLY A 1 262 ? -28.918 -25.493 19.789 1.00 82.31 262 GLY A N 1
ATOM 2023 C CA . GLY A 1 262 ? -29.129 -25.058 21.175 1.00 82.31 262 GLY A CA 1
ATOM 2024 C C . GLY A 1 262 ? -28.024 -24.163 21.740 1.00 82.31 262 GLY A C 1
ATOM 2025 O O . GLY A 1 262 ? -28.283 -23.324 22.603 1.00 82.31 262 GLY A O 1
ATOM 2026 N N . GLN A 1 263 ? -26.782 -24.302 21.272 1.00 86.62 263 GLN A N 1
ATOM 2027 C CA . GLN A 1 263 ? -25.691 -23.391 21.637 1.00 86.62 263 GLN A CA 1
ATOM 2028 C C . GLN A 1 263 ? -25.844 -22.043 20.931 1.00 86.62 263 GLN A C 1
ATOM 2030 O O . GLN A 1 263 ? -25.775 -21.008 21.597 1.00 86.62 263 GLN A O 1
ATOM 2035 N N . ARG A 1 264 ? -26.143 -22.047 19.622 1.00 88.38 264 ARG A N 1
ATOM 2036 C CA . ARG A 1 264 ? -26.381 -20.812 18.858 1.00 88.38 264 ARG A CA 1
ATOM 2037 C C . ARG A 1 264 ? -27.524 -19.994 19.455 1.00 88.38 264 ARG A C 1
ATOM 2039 O O . ARG A 1 264 ? -27.381 -18.786 19.645 1.00 88.38 264 ARG A O 1
ATOM 2046 N N . GLN A 1 265 ? -28.612 -20.662 19.847 1.00 87.75 265 GLN A N 1
ATOM 2047 C CA . GLN A 1 265 ? -29.760 -20.007 20.473 1.00 87.75 265 GLN A CA 1
ATOM 2048 C C . GLN A 1 265 ? -29.393 -19.330 21.797 1.00 87.75 265 GLN A C 1
ATOM 2050 O O . GLN A 1 265 ? -29.769 -18.184 22.032 1.00 87.75 265 GLN A O 1
ATOM 2055 N N . ARG A 1 266 ? -28.616 -20.000 22.658 1.00 90.19 266 ARG A N 1
ATOM 2056 C CA . ARG A 1 266 ? -28.189 -19.442 23.953 1.00 90.19 266 ARG A CA 1
ATOM 2057 C C . ARG A 1 266 ? -27.263 -18.236 23.800 1.00 90.19 266 ARG A C 1
ATOM 2059 O O . ARG A 1 266 ? -27.402 -17.273 24.552 1.00 90.19 266 ARG A O 1
ATOM 2066 N N . ILE A 1 267 ? -26.371 -18.247 22.810 1.00 92.31 267 ILE A N 1
ATOM 2067 C CA . ILE A 1 267 ? -25.521 -17.088 22.486 1.00 92.31 267 ILE A CA 1
ATOM 2068 C C . ILE A 1 267 ? -26.381 -15.920 21.986 1.00 92.31 267 ILE A C 1
ATOM 2070 O O . ILE A 1 267 ? -26.194 -14.784 22.423 1.00 92.31 267 ILE A O 1
ATOM 2074 N N . ALA A 1 268 ? -27.376 -16.183 21.135 1.00 91.75 268 ALA A N 1
ATOM 2075 C CA . ALA A 1 268 ? -28.303 -15.152 20.674 1.00 91.75 268 ALA A CA 1
ATOM 2076 C C . ALA A 1 268 ? -29.160 -14.567 21.809 1.00 91.75 268 ALA A C 1
ATOM 2078 O O . ALA A 1 268 ? -29.360 -13.353 21.850 1.00 91.75 268 ALA A O 1
ATOM 2079 N N . ILE A 1 269 ? -29.599 -15.393 22.768 1.00 91.75 269 ILE A N 1
ATOM 2080 C CA . ILE A 1 269 ? -30.280 -14.928 23.987 1.00 91.75 269 ILE A CA 1
ATOM 2081 C C . ILE A 1 269 ? -29.348 -14.020 24.795 1.00 91.75 269 ILE A C 1
ATOM 2083 O O . ILE A 1 269 ? -29.751 -12.916 25.157 1.00 91.75 269 ILE A O 1
ATOM 2087 N N . ALA A 1 270 ? -28.092 -14.424 25.020 1.00 93.94 270 ALA A N 1
ATOM 2088 C CA . ALA A 1 270 ? -27.102 -13.592 25.709 1.00 93.94 270 ALA A CA 1
ATOM 2089 C C . ALA A 1 270 ? -26.905 -12.232 25.005 1.00 93.94 270 ALA A C 1
ATOM 2091 O O . ALA A 1 270 ? -26.903 -11.188 25.661 1.00 93.94 270 ALA A O 1
ATOM 2092 N N . ARG A 1 271 ? -26.814 -12.228 23.667 1.00 94.00 271 ARG A N 1
ATOM 2093 C CA . ARG A 1 271 ? -26.706 -11.013 22.841 1.00 94.00 271 ARG A CA 1
ATOM 2094 C C . ARG A 1 271 ? -27.930 -10.102 22.970 1.00 94.00 271 ARG A C 1
ATOM 2096 O O . ARG A 1 271 ? -27.776 -8.887 23.008 1.00 94.00 271 ARG A O 1
ATOM 2103 N N . ALA A 1 272 ? -29.135 -10.660 23.069 1.00 92.12 272 ALA A N 1
ATOM 2104 C CA . ALA A 1 272 ? -30.356 -9.874 23.236 1.00 92.12 272 ALA A CA 1
ATOM 2105 C C . ALA A 1 272 ? -30.453 -9.214 24.626 1.00 92.12 272 ALA A C 1
ATOM 2107 O O . ALA A 1 272 ? -30.968 -8.102 24.746 1.00 92.12 272 ALA A O 1
ATOM 2108 N N . ILE A 1 273 ? -29.952 -9.873 25.678 1.00 91.50 273 ILE A N 1
ATOM 2109 C CA . ILE A 1 273 ? -30.133 -9.423 27.070 1.00 91.50 273 ILE A CA 1
ATOM 2110 C C . ILE A 1 273 ? -28.989 -8.579 27.620 1.00 91.50 273 ILE A C 1
ATOM 2112 O O . ILE A 1 273 ? -29.218 -7.832 28.570 1.00 91.50 273 ILE A O 1
ATOM 2116 N N . VAL A 1 274 ? -27.779 -8.660 27.046 1.00 92.94 274 VAL A N 1
ATOM 2117 C CA . VAL A 1 274 ? -26.601 -7.893 27.511 1.00 92.94 274 VAL A CA 1
ATOM 2118 C C . VAL A 1 274 ? -26.874 -6.386 27.569 1.00 92.94 274 VAL A C 1
ATOM 2120 O O . VAL A 1 274 ? -26.311 -5.654 28.377 1.00 92.94 274 VAL A O 1
ATOM 2123 N N . ARG A 1 275 ? -27.809 -5.947 26.732 1.00 89.31 275 ARG A N 1
ATOM 2124 C CA . ARG A 1 275 ? -28.304 -4.588 26.590 1.00 89.31 275 ARG A CA 1
ATOM 2125 C C . ARG A 1 275 ? -29.331 -4.153 27.639 1.00 89.31 275 ARG A C 1
ATOM 2127 O O . ARG A 1 275 ? -29.682 -2.981 27.701 1.00 89.31 275 ARG A O 1
ATOM 2134 N N . GLN A 1 276 ? -29.816 -5.079 28.459 1.00 89.12 276 GLN A N 1
ATOM 2135 C CA . GLN A 1 276 ? -30.861 -4.851 29.460 1.00 89.12 276 GLN A CA 1
ATOM 2136 C C . GLN A 1 276 ? -32.156 -4.252 28.866 1.00 89.12 276 GLN A C 1
ATOM 2138 O O . GLN A 1 276 ? -32.615 -3.204 29.323 1.00 89.12 276 GLN A O 1
ATOM 2143 N N . PRO A 1 277 ? -32.766 -4.896 27.850 1.00 91.06 277 PRO A N 1
ATOM 2144 C CA . PRO A 1 277 ? -33.971 -4.380 27.208 1.00 91.06 277 PRO A CA 1
ATOM 2145 C C . PRO A 1 277 ? -35.184 -4.402 28.153 1.00 91.06 277 PRO A C 1
ATOM 2147 O O . PRO A 1 277 ? -35.300 -5.274 29.022 1.00 91.06 277 PRO A O 1
ATOM 2150 N N . LYS A 1 278 ? -36.109 -3.457 27.949 1.00 89.69 278 LYS A N 1
ATOM 2151 C CA . LYS A 1 278 ? -37.406 -3.396 28.649 1.00 89.69 278 LYS A CA 1
ATOM 2152 C C . LYS A 1 278 ? -38.479 -4.229 27.945 1.00 89.69 278 LYS A C 1
ATOM 2154 O O . LYS A 1 278 ? -39.389 -4.736 28.600 1.00 89.69 278 LYS A O 1
ATOM 2159 N N . ILE A 1 279 ? -38.334 -4.391 26.628 1.00 92.69 279 ILE A N 1
ATOM 2160 C CA . ILE A 1 279 ? -39.208 -5.192 25.772 1.00 92.69 279 ILE A CA 1
ATOM 2161 C C . ILE A 1 279 ? -38.396 -6.364 25.218 1.00 92.69 279 ILE A C 1
ATOM 2163 O O . ILE A 1 279 ? -37.330 -6.170 24.634 1.00 92.69 279 ILE A O 1
ATOM 2167 N N . LEU A 1 280 ? -38.898 -7.583 25.383 1.00 93.19 280 LEU A N 1
ATOM 2168 C CA . LEU A 1 280 ? -38.299 -8.795 24.833 1.00 93.19 280 LEU A CA 1
ATOM 2169 C C . LEU A 1 280 ? -39.226 -9.432 23.813 1.00 93.19 280 LEU A C 1
ATOM 2171 O O . LEU A 1 280 ? -40.429 -9.531 24.038 1.00 93.19 280 LEU A O 1
ATOM 2175 N N . ILE A 1 281 ? -38.654 -9.887 22.705 1.00 93.25 281 ILE A N 1
ATOM 2176 C CA . ILE A 1 281 ? -39.375 -10.567 21.639 1.00 93.25 281 ILE A CA 1
ATOM 2177 C C . ILE A 1 281 ? -38.719 -11.919 21.388 1.00 93.25 281 ILE A C 1
ATOM 2179 O O . ILE A 1 281 ? -37.539 -11.993 21.040 1.00 93.25 281 ILE A O 1
ATOM 2183 N N . PHE A 1 282 ? -39.496 -12.985 21.542 1.00 91.31 282 PHE A N 1
ATOM 2184 C CA . PHE A 1 282 ? -39.093 -14.347 21.216 1.00 91.31 282 PHE A CA 1
ATOM 2185 C C . PHE A 1 282 ? -39.899 -14.817 20.010 1.00 91.31 282 PHE A C 1
ATOM 2187 O O . PHE A 1 282 ? -41.094 -15.074 20.135 1.00 91.31 282 PHE A O 1
ATOM 2194 N N . ASP A 1 283 ? -39.251 -14.907 18.849 1.00 89.25 283 ASP A N 1
ATOM 2195 C CA . ASP A 1 283 ? -39.868 -15.380 17.609 1.00 89.25 283 ASP A CA 1
ATOM 2196 C C . ASP A 1 283 ? -39.464 -16.835 17.364 1.00 89.25 283 ASP A C 1
ATOM 2198 O O . ASP A 1 283 ? -38.354 -17.114 16.928 1.00 89.25 283 ASP A O 1
ATOM 2202 N N . GLU A 1 284 ? -40.325 -17.773 17.760 1.00 84.12 284 GLU A N 1
ATOM 2203 C CA . GLU A 1 284 ? -40.149 -19.223 17.590 1.00 84.12 284 GLU A CA 1
ATOM 2204 C C . GLU A 1 284 ? -38.813 -19.795 18.099 1.00 84.12 284 GLU A C 1
ATOM 2206 O O . GLU A 1 284 ? -38.314 -20.803 17.591 1.00 84.12 284 GLU A O 1
ATOM 2211 N N . ALA A 1 285 ? -38.268 -19.198 19.160 1.00 80.12 285 ALA A N 1
ATOM 2212 C CA . ALA A 1 285 ? -36.922 -19.455 19.675 1.00 80.12 285 ALA A CA 1
ATOM 2213 C C . ALA A 1 285 ? -36.618 -20.912 20.105 1.00 80.12 285 ALA A C 1
ATOM 2215 O O . ALA A 1 285 ? -35.466 -21.233 20.388 1.00 80.12 285 ALA A O 1
ATOM 2216 N N . THR A 1 286 ? -37.618 -21.795 20.191 1.00 80.38 286 THR A N 1
ATOM 2217 C CA . THR A 1 286 ? -37.465 -23.211 20.583 1.00 80.38 286 THR A CA 1
ATOM 2218 C C . THR A 1 286 ? -37.836 -24.210 19.482 1.00 80.38 286 THR A C 1
ATOM 2220 O O . THR A 1 286 ? -37.755 -25.419 19.693 1.00 80.38 286 THR A O 1
ATOM 2223 N N . SER A 1 287 ? -38.260 -23.744 18.304 1.00 70.56 287 SER A N 1
ATOM 2224 C CA . SER A 1 287 ? -38.848 -24.610 17.271 1.00 70.56 287 SER A CA 1
ATOM 2225 C C . SER A 1 287 ? -37.841 -25.578 16.630 1.00 70.56 287 SER A C 1
ATOM 2227 O O . SER A 1 287 ? -38.209 -26.726 16.376 1.00 70.56 287 SER A O 1
ATOM 2229 N N . ALA A 1 288 ? -36.584 -25.153 16.461 1.00 66.38 288 ALA A N 1
ATOM 2230 C CA . ALA A 1 288 ? -35.513 -25.879 15.768 1.00 66.38 288 ALA A CA 1
ATOM 2231 C C . ALA A 1 288 ? -34.524 -26.613 16.708 1.00 66.38 288 ALA A C 1
ATOM 2233 O O . ALA A 1 288 ? -33.370 -26.843 16.345 1.00 66.38 288 ALA A O 1
ATOM 2234 N N . LEU A 1 289 ? -34.948 -26.953 17.934 1.00 74.31 289 LEU A N 1
ATOM 2235 C CA . LEU A 1 289 ? -34.088 -27.542 18.971 1.00 74.31 289 LEU A CA 1
ATOM 2236 C C . LEU A 1 289 ? -34.477 -28.981 19.334 1.00 74.31 289 LEU A C 1
ATOM 2238 O O . LEU A 1 289 ? -35.649 -29.360 19.293 1.00 74.31 289 LEU A O 1
ATOM 2242 N N . ASP A 1 290 ? -33.478 -29.770 19.737 1.00 75.94 290 ASP A N 1
ATOM 2243 C CA . ASP A 1 290 ? -33.664 -31.073 20.376 1.00 75.94 290 ASP A CA 1
ATOM 2244 C C . ASP A 1 290 ? -34.311 -30.923 21.764 1.00 75.94 290 ASP A C 1
ATOM 2246 O O . ASP A 1 290 ? -34.141 -29.908 22.438 1.00 75.94 290 ASP A O 1
ATOM 2250 N N . VAL A 1 291 ? -35.024 -31.956 22.223 1.00 74.19 291 VAL A N 1
ATOM 2251 C CA . VAL A 1 291 ? -35.821 -31.926 23.469 1.00 74.19 291 VAL A CA 1
ATOM 2252 C C . VAL A 1 291 ? -34.978 -31.572 24.707 1.00 74.19 291 VAL A C 1
ATOM 2254 O O . VAL A 1 291 ? -35.456 -30.900 25.624 1.00 74.19 291 VAL A O 1
ATOM 2257 N N . THR A 1 292 ? -33.714 -32.007 24.752 1.00 72.88 292 THR A N 1
ATOM 2258 C CA . THR A 1 292 ? -32.792 -31.709 25.858 1.00 72.88 292 THR A CA 1
ATOM 2259 C C . THR A 1 292 ? -32.332 -30.253 25.855 1.00 72.88 292 THR A C 1
ATOM 2261 O O . THR A 1 292 ? -32.430 -29.593 26.895 1.00 72.88 292 THR A O 1
ATOM 2264 N N . SER A 1 293 ? -31.892 -29.720 24.710 1.00 74.50 293 SER A N 1
ATOM 2265 C CA . SER A 1 293 ? -31.520 -28.304 24.588 1.00 74.50 293 SER A CA 1
ATOM 2266 C C . SER A 1 293 ? -32.714 -27.372 24.748 1.00 74.50 293 SER A C 1
ATOM 2268 O O . SER A 1 293 ? -32.574 -26.304 25.340 1.00 74.50 293 SER A O 1
ATOM 2270 N N . GLU A 1 294 ? -33.895 -27.774 24.278 1.00 80.62 294 GLU A N 1
ATOM 2271 C CA . GLU A 1 294 ? -35.137 -27.013 24.409 1.00 80.62 294 GLU A CA 1
ATOM 2272 C C . GLU A 1 294 ? -35.453 -26.704 25.872 1.00 80.62 294 GLU A C 1
ATOM 2274 O O . GLU A 1 294 ? -35.757 -25.561 26.200 1.00 80.62 294 GLU A O 1
ATOM 2279 N N . ARG A 1 295 ? -35.306 -27.679 26.780 1.00 81.44 295 ARG A N 1
ATOM 2280 C CA . ARG A 1 295 ? -35.565 -27.458 28.211 1.00 81.44 295 ARG A CA 1
ATOM 2281 C C . ARG A 1 295 ? -34.617 -26.422 28.821 1.00 81.44 295 ARG A C 1
ATOM 2283 O O . ARG A 1 295 ? -35.032 -25.629 29.664 1.00 81.44 295 ARG A O 1
ATOM 2290 N N . ILE A 1 296 ? -33.349 -26.430 28.406 1.00 82.12 296 ILE A N 1
ATOM 2291 C CA . ILE A 1 296 ? -32.327 -25.484 28.882 1.00 82.12 296 ILE A CA 1
ATOM 2292 C C . ILE A 1 296 ? -32.607 -24.084 28.328 1.00 82.12 296 ILE A C 1
ATOM 2294 O O . ILE A 1 296 ? -32.571 -23.105 29.073 1.00 82.12 296 ILE A O 1
ATOM 2298 N N . VAL A 1 297 ? -32.920 -23.986 27.035 1.00 84.12 297 VAL A N 1
ATOM 2299 C CA . VAL A 1 297 ? -33.265 -22.720 26.380 1.00 84.12 297 VAL A CA 1
ATOM 2300 C C . VAL A 1 297 ? -34.548 -22.137 26.970 1.00 84.12 297 VAL A C 1
ATOM 2302 O O . VAL A 1 297 ? -34.573 -20.955 27.289 1.00 84.12 297 VAL A O 1
ATOM 2305 N N . GLN A 1 298 ? -35.574 -22.951 27.214 1.00 82.94 298 GLN A N 1
ATOM 2306 C CA . GLN A 1 298 ? -36.815 -22.505 27.846 1.00 82.94 298 GLN A CA 1
ATOM 2307 C C . GLN A 1 298 ? -36.566 -21.952 29.257 1.00 82.94 298 GLN A C 1
ATOM 2309 O O . GLN A 1 298 ? -37.033 -20.863 29.581 1.00 82.94 298 GLN A O 1
ATOM 2314 N N . ALA A 1 299 ? -35.742 -22.631 30.064 1.00 83.44 299 ALA A N 1
ATOM 2315 C CA . ALA A 1 299 ? -35.346 -22.128 31.380 1.00 83.44 299 ALA A CA 1
ATOM 2316 C C . ALA A 1 299 ? -34.599 -20.781 31.300 1.00 83.44 299 ALA A C 1
ATOM 2318 O O . ALA A 1 299 ? -34.793 -19.913 32.156 1.00 83.44 299 ALA A O 1
ATOM 2319 N N . ALA A 1 300 ? -33.771 -20.583 30.266 1.00 84.31 300 ALA A N 1
ATOM 2320 C CA . ALA A 1 300 ? -33.119 -19.304 29.993 1.00 84.31 300 ALA A CA 1
ATOM 2321 C C . ALA A 1 300 ? -34.145 -18.208 29.653 1.00 84.31 300 ALA A C 1
ATOM 2323 O O . ALA A 1 300 ? -34.111 -17.130 30.247 1.00 84.31 300 ALA A O 1
ATOM 2324 N N . LEU A 1 301 ? -35.087 -18.498 28.747 1.00 85.25 301 LEU A N 1
ATOM 2325 C CA . LEU A 1 301 ? -36.145 -17.570 28.335 1.00 85.25 301 LEU A CA 1
ATOM 2326 C C . LEU A 1 301 ? -37.027 -17.160 29.522 1.00 85.25 301 LEU A C 1
ATOM 2328 O O . LEU A 1 301 ? -37.265 -15.970 29.720 1.00 85.25 301 LEU A O 1
ATOM 2332 N N . ASP A 1 302 ? -37.444 -18.107 30.365 1.00 84.38 302 ASP A N 1
ATOM 2333 C CA . ASP A 1 302 ? -38.287 -17.824 31.531 1.00 84.38 302 ASP A CA 1
ATOM 2334 C C . ASP A 1 302 ? -37.576 -17.007 32.606 1.00 84.38 302 ASP A C 1
ATOM 2336 O O . ASP A 1 302 ? -38.190 -16.145 33.240 1.00 84.38 302 ASP A O 1
ATOM 2340 N N . ARG A 1 303 ? -36.274 -17.237 32.806 1.00 84.62 303 ARG A N 1
ATOM 2341 C CA . ARG A 1 303 ? -35.451 -16.427 33.711 1.00 84.62 303 ARG A CA 1
ATOM 2342 C C . ARG A 1 303 ? -35.333 -14.990 33.213 1.00 84.62 303 ARG A C 1
ATOM 2344 O O . ARG A 1 303 ? -35.454 -14.059 34.006 1.00 84.62 303 ARG A O 1
ATOM 2351 N N . VAL A 1 304 ? -35.106 -14.830 31.915 1.00 85.38 304 VAL A N 1
ATOM 2352 C CA . VAL A 1 304 ? -34.905 -13.540 31.253 1.00 85.38 304 VAL A CA 1
ATOM 2353 C C . VAL A 1 304 ? -36.213 -12.748 31.120 1.00 85.38 304 VAL A C 1
ATOM 2355 O O . VAL A 1 304 ? -36.184 -11.522 31.196 1.00 85.38 304 VAL A O 1
ATOM 2358 N N . ALA A 1 305 ? -37.357 -13.412 30.968 1.00 85.62 305 ALA A N 1
ATOM 2359 C CA . ALA A 1 305 ? -38.659 -12.763 30.812 1.00 85.62 305 ALA A CA 1
ATOM 2360 C C . ALA A 1 305 ? -39.206 -12.125 32.106 1.00 85.62 305 ALA A C 1
ATOM 2362 O O . ALA A 1 305 ? -40.157 -11.347 32.053 1.00 85.62 305 ALA A O 1
ATOM 2363 N N . LYS A 1 306 ? -38.643 -12.441 33.282 1.00 83.31 306 LYS A N 1
ATOM 2364 C CA . LYS A 1 306 ? -39.111 -11.880 34.560 1.00 83.31 306 LYS A CA 1
ATOM 2365 C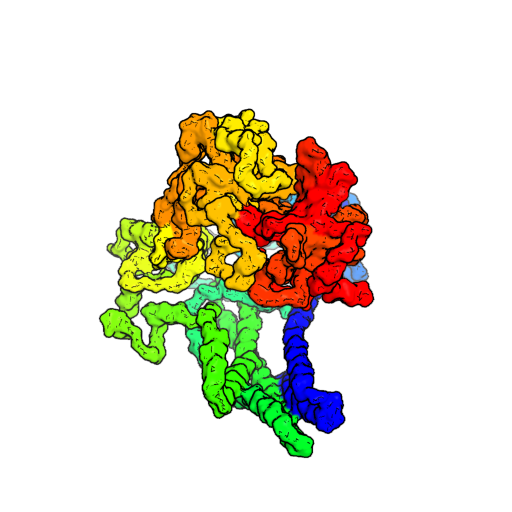 C . LYS A 1 306 ? -38.957 -10.355 34.580 1.00 83.31 306 LYS A C 1
ATOM 2367 O O . LYS A 1 306 ? -37.883 -9.832 34.292 1.00 83.31 306 LYS A O 1
ATOM 2372 N N . SER A 1 307 ? -40.029 -9.664 34.970 1.00 80.50 307 SER A N 1
ATOM 2373 C CA . SER A 1 307 ? -40.074 -8.202 35.136 1.00 80.50 307 SER A CA 1
ATOM 2374 C C . SER A 1 307 ? -39.857 -7.390 33.847 1.00 80.50 307 SER A C 1
ATOM 2376 O O . SER A 1 307 ? -39.420 -6.242 33.917 1.00 80.50 307 SER A O 1
ATOM 2378 N N . ARG A 1 308 ? -40.150 -7.969 32.672 1.00 88.94 308 ARG A N 1
ATOM 2379 C CA . ARG A 1 308 ? -40.048 -7.312 31.356 1.00 88.94 308 ARG A CA 1
ATOM 2380 C C . ARG A 1 308 ? -41.295 -7.578 30.517 1.00 88.94 308 ARG A C 1
ATOM 2382 O O . ARG A 1 308 ? -41.843 -8.679 30.554 1.00 88.94 308 ARG A O 1
ATOM 2389 N N . THR A 1 309 ? -41.699 -6.604 29.706 1.00 92.62 309 THR A N 1
ATOM 2390 C CA . THR A 1 309 ? -42.753 -6.805 28.701 1.00 92.62 309 THR A CA 1
ATOM 2391 C C . THR A 1 309 ? -42.251 -7.819 27.680 1.00 92.62 309 THR A C 1
ATOM 2393 O O . THR A 1 309 ? -41.254 -7.564 27.006 1.00 92.62 309 THR A O 1
ATOM 2396 N N . THR A 1 310 ? -42.900 -8.978 27.576 1.00 92.81 310 THR A N 1
ATOM 2397 C CA . THR A 1 310 ? -42.397 -10.086 26.750 1.00 92.81 310 THR A CA 1
ATOM 2398 C C . THR A 1 310 ? -43.432 -10.481 25.707 1.00 92.81 310 THR A C 1
ATOM 2400 O O . THR A 1 310 ? -44.564 -10.814 26.048 1.00 92.81 310 THR A O 1
ATOM 2403 N N . ILE A 1 311 ? -43.034 -10.468 24.437 1.00 93.38 311 ILE A N 1
ATOM 2404 C CA . ILE A 1 311 ? -43.841 -10.891 23.293 1.00 93.38 311 ILE A CA 1
ATOM 2405 C C . ILE A 1 311 ? -43.310 -12.240 22.821 1.00 93.38 311 ILE A C 1
ATOM 2407 O O . ILE A 1 311 ? -42.139 -12.356 22.460 1.00 93.38 311 ILE A O 1
ATOM 2411 N N . ILE A 1 312 ? -44.163 -13.259 22.814 1.00 91.50 312 ILE A N 1
ATOM 2412 C CA . ILE A 1 312 ? -43.792 -14.620 22.418 1.00 91.50 312 ILE A CA 1
ATOM 2413 C C . ILE A 1 312 ? -44.586 -15.003 21.175 1.00 91.50 312 ILE A C 1
ATOM 2415 O O . ILE A 1 312 ? -45.807 -15.115 21.225 1.00 91.50 312 ILE A O 1
ATOM 2419 N N . ILE A 1 313 ? -43.904 -15.241 20.060 1.00 89.75 313 ILE A N 1
ATOM 2420 C CA . ILE A 1 313 ? -44.474 -15.938 18.910 1.00 89.75 313 ILE A CA 1
ATOM 2421 C C . ILE A 1 313 ? -44.028 -17.388 19.033 1.00 89.75 313 ILE A C 1
ATOM 2423 O O . ILE A 1 313 ? -42.837 -17.686 19.035 1.00 89.75 313 ILE A O 1
ATOM 2427 N N . ALA A 1 314 ? -44.975 -18.306 19.172 1.00 75.06 314 ALA A N 1
ATOM 2428 C CA . ALA A 1 314 ? -44.643 -19.712 19.313 1.00 75.06 314 ALA A CA 1
ATOM 2429 C C . ALA A 1 314 ? -45.639 -20.605 18.587 1.00 75.06 314 ALA A C 1
ATOM 2431 O O . ALA A 1 314 ? -46.845 -20.361 18.558 1.00 75.06 314 ALA A O 1
ATOM 2432 N N . HIS A 1 315 ? -45.096 -21.688 18.039 1.00 73.06 315 HIS A N 1
ATOM 2433 C CA . HIS A 1 315 ? -45.851 -22.781 17.444 1.00 73.06 315 HIS A CA 1
ATOM 2434 C C . HIS A 1 315 ? -46.052 -23.959 18.410 1.00 73.06 315 HIS A C 1
ATOM 2436 O O . HIS A 1 315 ? -46.803 -24.868 18.080 1.00 73.06 315 HIS A O 1
ATOM 2442 N N . ARG A 1 316 ? -45.427 -23.969 19.598 1.00 72.69 316 ARG A N 1
ATOM 2443 C CA . ARG A 1 316 ? -45.548 -25.053 20.590 1.00 72.69 316 ARG A CA 1
ATOM 2444 C C . ARG A 1 316 ? -46.437 -24.636 21.755 1.00 72.69 316 ARG A C 1
ATOM 2446 O O . ARG A 1 316 ? -46.238 -23.576 22.335 1.00 72.69 316 ARG A O 1
ATOM 2453 N N . LEU A 1 317 ? -47.383 -25.497 22.136 1.00 70.25 317 LEU A N 1
ATOM 2454 C CA . LEU A 1 317 ? -48.330 -25.183 23.207 1.00 70.25 317 LEU A CA 1
ATOM 2455 C C . LEU A 1 317 ? -47.690 -25.002 24.595 1.00 70.25 317 LEU A C 1
ATOM 2457 O O . LEU A 1 317 ? -48.185 -24.225 25.404 1.00 70.25 317 LEU A O 1
ATOM 2461 N N . ALA A 1 318 ? -46.598 -25.719 24.864 1.00 70.12 318 ALA A N 1
ATOM 2462 C CA . ALA A 1 318 ? -45.936 -25.717 26.168 1.00 70.12 318 ALA A CA 1
ATOM 2463 C C . ALA A 1 318 ? -45.289 -24.368 26.524 1.00 70.12 318 ALA A C 1
ATOM 2465 O O . ALA A 1 318 ? -45.104 -24.077 27.696 1.00 70.12 318 ALA A O 1
ATOM 2466 N N . THR A 1 319 ? -44.950 -23.543 25.530 1.00 71.62 319 THR A N 1
ATOM 2467 C CA . THR A 1 319 ? -44.319 -22.232 25.754 1.00 71.62 319 THR A CA 1
ATOM 2468 C C . THR A 1 319 ? -45.329 -21.087 25.849 1.00 71.62 319 THR A C 1
ATOM 2470 O O . THR A 1 319 ? -44.958 -19.974 26.211 1.00 71.62 319 THR A O 1
ATOM 2473 N N . ILE A 1 320 ? -46.603 -21.347 25.530 1.00 81.06 320 ILE A N 1
ATOM 2474 C CA . ILE A 1 320 ? -47.682 -20.345 25.496 1.00 81.06 320 ILE A CA 1
ATOM 2475 C C . ILE A 1 320 ? -48.726 -20.532 26.599 1.00 81.06 320 ILE A C 1
ATOM 2477 O O . ILE A 1 320 ? -49.535 -19.632 26.798 1.00 81.06 320 ILE A O 1
ATOM 2481 N N . SER A 1 321 ? -48.748 -21.679 27.289 1.00 81.38 321 SER A N 1
ATOM 2482 C CA . SER A 1 321 ? -49.698 -21.938 28.383 1.00 81.38 321 SER A CA 1
ATOM 2483 C C . SER A 1 321 ? -49.533 -20.956 29.540 1.00 81.38 321 SER A C 1
ATOM 2485 O O . SER A 1 321 ? -50.520 -20.562 30.150 1.00 81.38 321 SER A O 1
ATOM 2487 N N . ASP A 1 322 ? -48.295 -20.529 29.784 1.00 83.06 322 ASP A N 1
ATOM 2488 C CA . ASP A 1 322 ? -47.903 -19.710 30.933 1.00 83.06 322 ASP A CA 1
ATOM 2489 C C . ASP A 1 322 ? -47.935 -18.201 30.615 1.00 83.06 322 ASP A C 1
ATOM 2491 O O . ASP A 1 322 ? -47.343 -17.390 31.330 1.00 83.06 322 ASP A O 1
ATOM 2495 N N . ALA A 1 323 ? -48.567 -17.811 29.503 1.00 87.88 323 ALA A N 1
ATOM 2496 C CA . ALA A 1 323 ? -48.711 -16.415 29.104 1.00 87.88 323 ALA A CA 1
ATOM 2497 C C . ALA A 1 323 ? -49.908 -15.754 29.808 1.00 87.88 323 ALA A C 1
ATOM 2499 O O . ALA A 1 323 ? -51.003 -16.316 29.853 1.00 87.88 323 ALA A O 1
ATOM 2500 N N . ASP A 1 324 ? -49.721 -14.518 30.276 1.00 90.69 324 ASP A N 1
ATOM 2501 C CA . ASP A 1 324 ? -50.772 -13.715 30.918 1.00 90.69 324 ASP A CA 1
ATOM 2502 C C . ASP A 1 324 ? -51.899 -13.357 29.933 1.00 90.69 324 ASP A C 1
ATOM 2504 O O . ASP A 1 324 ? -53.055 -13.175 30.314 1.00 90.69 324 ASP A O 1
ATOM 2508 N N . CYS A 1 325 ? -51.559 -13.248 28.646 1.00 91.69 325 CYS A N 1
ATOM 2509 C CA . CYS A 1 325 ? -52.485 -12.934 27.567 1.00 91.69 325 CYS A CA 1
ATOM 2510 C C . CYS A 1 325 ? -52.081 -13.672 26.286 1.00 91.69 325 CYS A C 1
ATOM 2512 O O . CYS A 1 325 ? -50.935 -13.589 25.847 1.00 91.69 325 CYS A O 1
ATOM 2514 N N . ILE A 1 326 ? -53.027 -14.360 25.651 1.00 92.69 326 ILE A N 1
ATOM 2515 C CA . ILE A 1 326 ? -52.836 -15.054 24.376 1.00 92.69 326 ILE A CA 1
ATOM 2516 C C . ILE A 1 326 ? -53.701 -14.375 23.317 1.00 92.69 326 ILE A C 1
ATOM 2518 O O . ILE A 1 326 ? -54.915 -14.266 23.477 1.00 92.69 326 ILE A O 1
ATOM 2522 N N . ILE A 1 327 ? -53.081 -13.946 22.220 1.00 92.50 327 ILE A N 1
ATOM 2523 C CA . ILE A 1 327 ? -53.711 -13.300 21.067 1.00 92.50 327 ILE A CA 1
ATOM 2524 C C . ILE A 1 327 ? -53.702 -14.280 19.895 1.00 92.50 327 ILE A C 1
ATOM 2526 O O . ILE A 1 327 ? -52.645 -14.683 19.409 1.00 92.50 327 ILE A O 1
ATOM 2530 N N . VAL A 1 328 ? -54.885 -14.643 19.405 1.00 91.25 328 VAL A N 1
ATOM 2531 C CA . VAL A 1 328 ? -55.050 -15.566 18.277 1.00 91.25 328 VAL A CA 1
ATOM 2532 C C . VAL A 1 328 ? -55.300 -14.777 16.997 1.00 91.25 328 VAL A C 1
ATOM 2534 O O . VAL A 1 328 ? -56.337 -14.128 16.856 1.00 91.25 328 VAL A O 1
ATOM 2537 N N . MET A 1 329 ? -54.373 -14.861 16.044 1.00 90.38 329 MET A N 1
ATOM 2538 C CA . MET A 1 329 ? -54.439 -14.177 14.753 1.00 90.38 329 MET A CA 1
ATOM 2539 C C . MET A 1 329 ? -54.833 -15.121 13.614 1.00 90.38 329 MET A C 1
ATOM 2541 O O . MET A 1 329 ? -54.340 -16.244 13.519 1.00 90.38 329 MET A O 1
ATOM 2545 N N . LYS A 1 330 ? -55.663 -14.645 12.681 1.00 88.06 330 LYS A N 1
ATOM 2546 C CA . LYS A 1 330 ? -55.998 -15.342 11.427 1.00 88.06 330 LYS A CA 1
ATOM 2547 C C . LYS A 1 330 ? -56.225 -14.313 10.321 1.00 88.06 330 LYS A C 1
ATOM 2549 O O . LYS A 1 330 ? -56.969 -13.362 10.532 1.00 88.06 330 LYS A O 1
ATOM 2554 N N . LYS A 1 331 ? -55.606 -14.515 9.149 1.00 86.50 331 LYS A N 1
ATOM 2555 C CA . LYS A 1 331 ? -55.701 -13.605 7.986 1.00 86.50 331 LYS A CA 1
ATOM 2556 C C . LYS A 1 331 ? -55.450 -12.124 8.349 1.00 86.50 331 LYS A C 1
ATOM 2558 O O . LYS A 1 331 ? -56.242 -11.262 7.991 1.00 86.50 331 LYS A O 1
ATOM 2563 N N . GLY A 1 332 ? -54.403 -11.841 9.129 1.00 86.38 332 GLY A N 1
ATOM 2564 C CA . GLY A 1 332 ? -54.029 -10.464 9.471 1.00 86.38 332 GLY A CA 1
ATOM 2565 C C . GLY A 1 332 ? -54.916 -9.758 10.504 1.00 86.38 332 GLY A C 1
ATOM 2566 O O . GLY A 1 332 ? -54.749 -8.557 10.695 1.00 86.38 332 GLY A O 1
ATOM 2567 N N . ARG A 1 333 ? -55.840 -10.471 11.174 1.00 90.88 333 ARG A N 1
ATOM 2568 C CA . ARG A 1 333 ? -56.759 -9.944 12.206 1.00 90.88 333 ARG A CA 1
ATOM 2569 C C . ARG A 1 333 ? -56.693 -10.743 13.506 1.00 90.88 333 ARG A C 1
ATOM 2571 O O . ARG A 1 333 ? -56.406 -11.941 13.476 1.00 90.88 333 ARG A O 1
ATOM 2578 N N . VAL A 1 334 ? -57.021 -10.104 14.632 1.00 92.25 334 VAL A N 1
ATOM 2579 C CA . VAL A 1 334 ? -57.232 -10.779 15.926 1.00 92.25 334 VAL A CA 1
ATOM 2580 C C . VAL A 1 334 ? -58.628 -11.406 15.956 1.00 92.25 334 VAL A C 1
ATOM 2582 O O . VAL A 1 334 ? -59.613 -10.732 15.673 1.00 92.25 334 VAL A O 1
ATOM 2585 N N . ILE A 1 335 ? -58.710 -12.696 16.290 1.00 90.75 335 ILE A N 1
ATOM 2586 C CA . ILE A 1 335 ? -59.966 -13.464 16.361 1.00 90.75 335 ILE A CA 1
ATOM 2587 C C . ILE A 1 335 ? -60.371 -13.753 17.809 1.00 90.75 335 ILE A C 1
ATOM 2589 O O . ILE A 1 335 ? -61.556 -13.733 18.129 1.00 90.75 335 ILE A O 1
ATOM 2593 N N . GLN A 1 336 ? -59.405 -14.051 18.682 1.00 90.50 336 GLN A N 1
ATOM 2594 C CA . GLN A 1 336 ? -59.635 -14.319 20.104 1.00 90.50 336 GLN A CA 1
ATOM 2595 C C . GLN A 1 336 ? -58.494 -13.734 20.937 1.00 90.50 336 GLN A C 1
ATOM 2597 O O . GLN A 1 336 ? -57.352 -13.691 20.475 1.00 90.50 336 GLN A O 1
ATOM 2602 N N . GLN A 1 337 ? -58.806 -13.320 22.162 1.00 90.56 337 GLN A N 1
ATOM 2603 C CA . GLN A 1 337 ? -57.838 -12.831 23.137 1.00 90.56 337 GLN A CA 1
ATOM 2604 C C . GLN A 1 337 ? -58.278 -13.238 24.550 1.00 90.56 337 GLN A C 1
ATOM 2606 O O . GLN A 1 337 ? -59.459 -13.119 24.869 1.00 90.56 337 GLN A O 1
ATOM 2611 N N . GLY A 1 338 ? -57.361 -13.730 25.383 1.00 89.44 338 GLY A N 1
ATOM 2612 C CA . GLY A 1 338 ? -57.665 -14.142 26.759 1.00 89.44 338 GLY A CA 1
ATOM 2613 C C . GLY A 1 338 ? -56.555 -14.977 27.396 1.00 89.44 338 GLY A C 1
ATOM 2614 O O . GLY A 1 338 ? -55.488 -15.137 26.805 1.00 89.44 338 GLY A O 1
ATOM 2615 N N . THR A 1 339 ? -56.804 -15.514 28.592 1.00 90.25 339 THR A N 1
ATOM 2616 C CA . THR A 1 339 ? -55.894 -16.475 29.240 1.00 90.25 339 THR A CA 1
ATOM 2617 C C . THR A 1 339 ? -56.047 -17.873 28.630 1.00 90.25 339 THR A C 1
ATOM 2619 O O . THR A 1 339 ? -57.032 -18.155 27.940 1.00 90.25 339 THR A O 1
ATOM 2622 N N . HIS A 1 340 ? -55.093 -18.774 28.890 1.00 88.56 340 HIS A N 1
ATOM 2623 C CA . HIS A 1 340 ? -55.180 -20.167 28.436 1.00 88.56 340 HIS A CA 1
ATOM 2624 C C . HIS A 1 340 ? -56.510 -20.824 28.844 1.00 88.56 340 HIS A C 1
ATOM 2626 O O . HIS A 1 340 ? -57.227 -21.365 27.998 1.00 88.56 340 HIS A O 1
ATOM 2632 N N . ASP A 1 341 ? -56.877 -20.705 30.120 1.00 87.94 341 ASP A N 1
ATOM 2633 C CA . ASP A 1 341 ? -58.078 -21.330 30.674 1.00 87.94 341 ASP A CA 1
ATOM 2634 C C . ASP A 1 341 ? -59.367 -20.754 30.081 1.00 87.94 341 ASP A C 1
ATOM 2636 O O . ASP A 1 341 ? -60.341 -21.483 29.881 1.00 87.94 341 ASP A O 1
ATOM 2640 N N . ASP A 1 342 ? -59.389 -19.458 29.768 1.00 88.81 342 ASP A N 1
ATOM 2641 C CA . ASP A 1 342 ? -60.558 -18.806 29.173 1.00 88.81 342 ASP A CA 1
ATOM 2642 C C . ASP A 1 342 ? -60.756 -19.226 27.714 1.00 88.81 342 ASP A C 1
ATOM 2644 O O . ASP A 1 342 ? -61.878 -19.497 27.282 1.00 88.81 342 ASP A O 1
ATOM 2648 N N . LEU A 1 343 ? -59.662 -19.342 26.959 1.00 87.00 343 LEU A N 1
ATOM 2649 C CA . LEU A 1 343 ? -59.702 -19.674 25.537 1.00 87.00 343 LEU A CA 1
ATOM 2650 C C . LEU A 1 343 ? -59.967 -21.161 25.270 1.00 87.00 343 LEU A C 1
ATOM 2652 O O . LEU A 1 343 ? -60.568 -21.494 24.247 1.00 87.00 343 LEU A O 1
ATOM 2656 N N . VAL A 1 344 ? -59.561 -22.061 26.174 1.00 86.75 344 VAL A N 1
ATOM 2657 C CA . VAL A 1 344 ? -59.838 -23.508 26.063 1.00 86.75 344 VAL A CA 1
ATOM 2658 C C . VAL A 1 344 ? -61.296 -23.843 26.406 1.00 86.75 344 VAL A C 1
ATOM 2660 O O . VAL A 1 344 ? -61.843 -24.805 25.864 1.00 86.75 344 VAL A O 1
ATOM 2663 N N . LYS A 1 345 ? -61.971 -23.050 27.251 1.00 85.81 345 LYS A N 1
ATOM 2664 C CA . LYS A 1 345 ? -63.401 -23.248 27.574 1.00 85.81 345 LYS A CA 1
ATOM 2665 C C . LYS A 1 345 ? -64.318 -23.039 26.366 1.00 85.81 345 LYS A C 1
ATOM 2667 O O . LYS A 1 345 ? -65.389 -23.646 26.300 1.00 85.81 345 LYS A O 1
ATOM 2672 N N . VAL A 1 346 ? -63.906 -22.211 25.404 1.00 86.50 346 VAL A N 1
ATOM 2673 C CA . VAL A 1 346 ? -64.649 -21.967 24.161 1.00 86.50 346 VAL A CA 1
ATOM 2674 C C . VAL A 1 346 ? -64.478 -23.164 23.219 1.00 86.50 346 VAL A C 1
ATOM 2676 O O . VAL A 1 346 ? -63.546 -23.218 22.413 1.00 86.50 346 VAL A O 1
ATOM 2679 N N . LYS A 1 347 ? -65.388 -24.141 23.326 1.00 75.50 347 LYS A N 1
ATOM 2680 C CA . LYS A 1 347 ? -65.441 -25.307 22.427 1.00 75.50 347 LYS A CA 1
ATOM 2681 C C . LYS A 1 347 ? -65.551 -24.849 20.966 1.00 75.50 347 LYS A C 1
ATOM 2683 O O . LYS A 1 347 ? -66.268 -23.897 20.675 1.00 75.50 347 LYS A O 1
ATOM 2688 N N . ASP A 1 348 ? -64.802 -25.504 20.077 1.00 77.81 348 ASP A N 1
ATOM 2689 C CA . ASP A 1 348 ? -64.657 -25.157 18.650 1.00 77.81 348 ASP A CA 1
ATOM 2690 C C . ASP A 1 348 ? -64.074 -23.753 18.357 1.00 77.81 348 ASP A C 1
ATOM 2692 O O . ASP A 1 348 ? -64.071 -23.294 17.214 1.00 77.81 348 ASP A O 1
ATOM 2696 N N . GLY A 1 349 ? -63.504 -23.075 19.362 1.00 81.75 349 GLY A N 1
ATOM 2697 C CA . GLY A 1 349 ? -62.740 -21.840 19.170 1.00 81.75 349 GLY A CA 1
ATOM 2698 C C . GLY A 1 349 ? -61.442 -22.052 18.375 1.00 81.75 349 GLY A C 1
ATOM 2699 O O . GLY A 1 349 ? -60.882 -23.150 18.341 1.00 81.75 349 GLY A O 1
ATOM 2700 N N . ALA A 1 350 ? -60.913 -20.985 17.765 1.00 83.25 350 ALA A N 1
ATOM 2701 C CA . ALA A 1 350 ? -59.675 -21.043 16.979 1.00 83.25 350 ALA A CA 1
ATOM 2702 C C . ALA A 1 350 ? -58.467 -21.506 17.818 1.00 83.25 350 ALA A C 1
ATOM 2704 O O . ALA A 1 350 ? -57.683 -22.332 17.352 1.00 83.25 350 ALA A O 1
ATOM 2705 N N . TYR A 1 351 ? -58.352 -21.038 19.067 1.00 85.81 351 TYR A N 1
ATOM 2706 C CA . TYR A 1 351 ? -57.339 -21.517 20.013 1.00 85.81 351 TYR A CA 1
ATOM 2707 C C . TYR A 1 351 ? -57.558 -22.982 20.402 1.00 85.81 351 TYR A C 1
ATOM 2709 O O . TYR A 1 351 ? -56.638 -23.791 20.316 1.00 85.81 351 TYR A O 1
ATOM 2717 N N . TRP A 1 352 ? -58.789 -23.350 20.767 1.00 85.25 352 TRP A N 1
ATOM 2718 C CA . TRP A 1 352 ? -59.142 -24.716 21.155 1.00 85.25 352 TRP A CA 1
ATOM 2719 C C . TRP A 1 352 ? -58.837 -25.738 20.049 1.00 85.25 352 TRP A C 1
ATOM 2721 O O . TRP A 1 352 ? -58.278 -26.803 20.315 1.00 85.25 352 TRP A O 1
ATOM 2731 N N . SER A 1 353 ? -59.125 -25.390 18.790 1.00 82.00 353 SER A N 1
ATOM 2732 C CA . SER A 1 353 ? -58.782 -26.211 17.625 1.00 82.00 353 SER A CA 1
ATOM 2733 C C . SER A 1 353 ? -57.268 -26.412 17.484 1.00 82.00 353 SER A C 1
ATOM 2735 O O . SER A 1 353 ? -56.832 -27.518 17.160 1.00 82.00 353 SER A O 1
ATOM 2737 N N . LEU A 1 354 ? -56.463 -25.372 17.740 1.00 79.81 354 LEU A N 1
ATOM 2738 C CA . LEU A 1 354 ? -54.999 -25.467 17.736 1.00 79.81 354 LEU A CA 1
ATOM 2739 C C . LEU A 1 354 ? -54.509 -26.405 18.853 1.00 79.81 354 LEU A C 1
ATOM 2741 O O . LEU A 1 354 ? -53.746 -27.329 18.570 1.00 79.81 354 LEU A O 1
ATOM 2745 N N . VAL A 1 355 ? -55.016 -26.251 20.084 1.00 82.00 355 VAL A N 1
ATOM 2746 C CA . VAL A 1 355 ? -54.678 -27.110 21.240 1.00 82.00 355 VAL A CA 1
ATOM 2747 C C . VAL A 1 355 ? -54.977 -28.584 20.957 1.00 82.00 355 VAL A C 1
ATOM 2749 O O . VAL A 1 355 ? -54.114 -29.449 21.125 1.00 82.00 355 VAL A O 1
ATOM 2752 N N . ARG A 1 356 ? -56.191 -28.876 20.479 1.00 79.38 356 ARG A N 1
ATOM 2753 C CA . ARG A 1 356 ? -56.642 -30.244 20.203 1.00 79.38 356 ARG A CA 1
ATOM 2754 C C . ARG A 1 356 ? -55.815 -30.907 19.102 1.00 79.38 356 ARG A C 1
ATOM 2756 O O . ARG A 1 356 ? -55.469 -32.081 19.229 1.00 79.38 356 ARG A O 1
ATOM 2763 N N . SER A 1 357 ? -55.463 -30.159 18.054 1.00 72.94 357 SER A N 1
ATOM 2764 C CA . SER A 1 357 ? -54.633 -30.672 16.956 1.00 72.94 357 SER A CA 1
ATOM 2765 C C . SER A 1 357 ? -53.232 -31.100 17.423 1.00 72.94 357 SER A C 1
ATOM 2767 O O . SER A 1 357 ? -52.748 -32.155 17.015 1.00 72.94 357 SER A O 1
ATOM 2769 N N . GLN A 1 358 ? -52.617 -30.360 18.354 1.00 67.88 358 GLN A N 1
ATOM 2770 C CA . GLN A 1 358 ? -51.289 -30.689 18.887 1.00 67.88 358 GLN A CA 1
ATOM 2771 C C . GLN A 1 358 ? -51.306 -31.837 19.909 1.00 67.88 358 GLN A C 1
ATOM 2773 O O . GLN A 1 358 ? -50.394 -32.664 19.918 1.00 67.88 358 GLN A O 1
ATOM 2778 N N . GLN A 1 359 ? -52.353 -31.950 20.736 1.00 67.00 359 GLN A N 1
ATOM 2779 C CA . GLN A 1 359 ? -52.507 -33.068 21.683 1.00 67.00 359 GLN A CA 1
ATOM 2780 C C . GLN A 1 359 ? -52.740 -34.419 20.978 1.00 67.00 359 GLN A C 1
ATOM 2782 O O . GLN A 1 359 ? -52.233 -35.457 21.421 1.00 67.00 359 GLN A O 1
ATOM 2787 N N . LEU A 1 360 ? -53.466 -34.417 19.855 1.00 56.66 360 LEU A N 1
ATOM 2788 C CA . LEU A 1 360 ? -53.652 -35.600 19.004 1.00 56.66 360 LEU A CA 1
ATOM 2789 C C . LEU A 1 360 ? -52.336 -36.044 18.344 1.00 56.66 360 LEU A C 1
ATOM 2791 O O . LEU A 1 360 ? -52.054 -37.240 18.283 1.00 56.66 360 LEU A O 1
ATOM 2795 N N . ALA A 1 361 ? -51.487 -35.100 17.927 1.00 52.75 361 ALA A N 1
ATOM 2796 C CA . ALA A 1 361 ? -50.164 -35.414 17.389 1.00 52.75 361 ALA A CA 1
ATOM 2797 C C . ALA A 1 361 ? -49.243 -36.055 18.450 1.00 52.75 361 ALA A C 1
ATOM 2799 O O . ALA A 1 361 ? -48.636 -37.091 18.186 1.00 52.75 361 ALA A O 1
ATOM 2800 N N . ALA A 1 362 ? -49.202 -35.516 19.676 1.00 50.56 362 ALA A N 1
ATOM 2801 C CA . ALA A 1 362 ? -48.328 -35.997 20.757 1.00 50.56 362 ALA A CA 1
ATOM 2802 C C . ALA A 1 362 ? -48.726 -37.365 21.358 1.00 50.56 362 ALA A C 1
ATOM 2804 O O . ALA A 1 362 ? -47.889 -38.069 21.928 1.00 50.56 362 ALA A O 1
ATOM 2805 N N . SER A 1 363 ? -50.000 -37.758 21.253 1.00 40.09 363 SER A N 1
ATOM 2806 C CA . SER A 1 363 ? -50.501 -39.051 21.749 1.00 40.09 363 SER A CA 1
ATOM 2807 C C . SER A 1 363 ? -50.233 -40.213 20.783 1.00 40.09 363 SER A C 1
ATOM 2809 O O . SER A 1 363 ? -50.062 -41.349 21.230 1.00 40.09 363 SER A O 1
ATOM 2811 N N . SER A 1 364 ? -50.092 -39.937 19.482 1.00 42.69 364 SER A N 1
ATOM 2812 C CA . SER A 1 364 ? -49.759 -40.948 18.468 1.00 42.69 364 SER A CA 1
ATOM 2813 C C . SER A 1 364 ? -48.347 -41.540 18.637 1.00 42.69 364 SER A C 1
ATOM 2815 O O . SER A 1 364 ? -48.141 -42.731 18.393 1.00 42.69 364 SER A O 1
ATOM 2817 N N . THR A 1 365 ? -47.397 -40.761 19.166 1.00 40.56 365 THR A N 1
ATOM 2818 C CA . THR A 1 365 ? -45.977 -41.135 19.299 1.00 40.56 365 THR A CA 1
ATOM 2819 C C . THR A 1 365 ? -45.685 -42.066 20.484 1.00 40.56 365 THR A C 1
ATOM 2821 O O . THR A 1 365 ? -44.727 -42.828 20.443 1.00 40.56 365 THR A O 1
ATOM 2824 N N . LYS A 1 366 ? -46.521 -42.088 21.535 1.00 37.91 366 LYS A N 1
ATOM 2825 C CA . LYS A 1 366 ? -46.282 -42.911 22.745 1.00 37.91 366 LYS A CA 1
ATOM 2826 C C . LYS A 1 366 ? -46.702 -44.384 22.625 1.00 37.91 366 LYS A C 1
ATOM 2828 O O . LYS A 1 366 ? -46.437 -45.161 23.539 1.00 37.91 366 LYS A O 1
ATOM 2833 N N . SER A 1 367 ? -47.357 -44.781 21.532 1.00 32.34 367 SER A N 1
ATOM 2834 C CA . SER A 1 367 ? -47.960 -46.118 21.392 1.00 32.34 367 SER A CA 1
ATOM 2835 C C . SER A 1 367 ? -47.108 -47.151 20.638 1.00 32.34 367 SER A C 1
ATOM 2837 O O . SER A 1 367 ? -47.457 -48.330 20.656 1.00 32.34 367 SER A O 1
ATOM 2839 N N . LYS A 1 368 ? -45.980 -46.762 20.020 1.00 33.84 368 LYS A N 1
ATOM 2840 C CA . LYS A 1 368 ? -45.159 -47.672 19.191 1.00 33.84 368 LYS A CA 1
ATOM 2841 C C . LYS A 1 368 ? -43.878 -48.221 19.841 1.00 33.84 368 LYS A C 1
ATOM 2843 O O . LYS A 1 368 ? -43.417 -49.266 19.398 1.00 33.84 368 LYS A O 1
ATOM 2848 N N . ASP A 1 369 ? -43.377 -47.638 20.932 1.00 34.47 369 ASP A N 1
ATOM 2849 C CA . ASP A 1 369 ? -42.027 -47.957 21.451 1.00 34.47 369 ASP A CA 1
ATOM 2850 C C . ASP A 1 369 ? -41.968 -48.892 22.678 1.00 34.47 369 ASP A C 1
ATOM 2852 O O . ASP A 1 369 ? -40.928 -49.012 23.320 1.00 34.47 369 ASP A O 1
ATOM 2856 N N . ARG A 1 370 ? -43.051 -49.601 23.036 1.00 28.86 370 ARG A N 1
ATOM 2857 C CA . ARG A 1 370 ? -43.046 -50.509 24.211 1.00 28.86 370 ARG A CA 1
ATOM 2858 C C . ARG A 1 370 ? -42.703 -51.976 23.946 1.00 28.86 370 ARG A C 1
ATOM 2860 O O . ARG A 1 370 ? -42.629 -52.733 24.905 1.00 28.86 370 ARG A O 1
ATOM 2867 N N . ASN A 1 371 ? -42.448 -52.388 22.707 1.00 31.22 371 ASN A N 1
ATOM 2868 C CA . ASN A 1 371 ? -42.093 -53.777 22.405 1.00 31.22 371 ASN A CA 1
ATOM 2869 C C . ASN A 1 371 ? -40.897 -53.854 21.452 1.00 31.22 371 ASN A C 1
ATOM 2871 O O . ASN A 1 371 ? -41.095 -53.913 20.241 1.00 31.22 371 ASN A O 1
ATOM 2875 N N . ARG A 1 372 ? -39.675 -53.920 22.002 1.00 29.59 372 ARG A N 1
ATOM 2876 C CA . ARG A 1 372 ? -38.644 -54.918 21.636 1.00 29.59 372 ARG A CA 1
ATOM 2877 C C . ARG A 1 372 ? -37.300 -54.641 22.324 1.00 29.59 372 ARG A C 1
ATOM 2879 O O . ARG A 1 372 ? -36.627 -53.679 21.996 1.00 29.59 372 ARG A O 1
ATOM 2886 N N . TYR A 1 373 ? -36.974 -55.560 23.237 1.00 31.19 373 TYR A N 1
ATOM 2887 C CA . TYR A 1 373 ? -35.684 -56.229 23.465 1.00 31.19 373 TYR A CA 1
ATOM 2888 C C . TYR A 1 373 ? -34.386 -55.419 23.610 1.00 31.19 373 TYR A C 1
ATOM 2890 O O . TYR A 1 373 ? -33.961 -54.701 22.714 1.00 31.19 373 TYR A O 1
ATOM 2898 N N . GLY A 1 374 ? -33.701 -55.682 24.730 1.00 27.56 374 GLY A N 1
ATOM 2899 C CA . GLY A 1 374 ? -32.271 -55.441 24.894 1.00 27.56 374 GLY A CA 1
ATOM 2900 C C . GLY A 1 374 ? -31.393 -56.515 24.239 1.00 27.56 374 GLY A C 1
ATOM 2901 O O . GLY A 1 374 ? -31.893 -57.557 23.809 1.00 27.56 374 GLY A O 1
ATOM 2902 N N . GLY A 1 375 ? -30.084 -56.242 24.235 1.00 27.39 375 GLY A N 1
ATOM 2903 C CA . GLY A 1 375 ? -29.012 -57.184 23.899 1.00 27.39 375 GLY A CA 1
ATOM 2904 C C . GLY A 1 375 ? -28.060 -56.695 22.800 1.00 27.39 375 GLY A C 1
ATOM 2905 O O . GLY A 1 375 ? -28.356 -56.873 21.628 1.00 27.39 375 GLY A O 1
ATOM 2906 N N . ASP A 1 376 ? -26.950 -56.096 23.240 1.00 27.25 376 ASP A N 1
ATOM 2907 C CA . ASP A 1 376 ? -25.565 -56.116 22.733 1.00 27.25 376 ASP A CA 1
ATOM 2908 C C . ASP A 1 376 ? -25.162 -55.983 21.240 1.00 27.25 376 ASP A C 1
ATOM 2910 O O . ASP A 1 376 ? -25.534 -56.763 20.371 1.00 27.25 376 ASP A O 1
ATOM 2914 N N . LEU A 1 377 ? -24.191 -55.062 21.086 1.00 27.86 377 LEU A N 1
ATOM 2915 C CA . LEU A 1 377 ? -22.955 -55.055 20.275 1.00 27.86 377 LEU A CA 1
ATOM 2916 C C . LEU A 1 377 ? -22.966 -54.823 18.740 1.00 27.86 377 LEU A C 1
ATOM 2918 O O . LEU A 1 377 ? -23.464 -55.602 17.940 1.00 27.86 377 LEU A O 1
ATOM 2922 N N . GLU A 1 378 ? -22.235 -53.748 18.405 1.00 25.38 378 GLU A N 1
ATOM 2923 C CA . GLU A 1 378 ? -21.333 -53.469 17.268 1.00 25.38 378 GLU A CA 1
ATOM 2924 C C . GLU A 1 378 ? -21.782 -53.420 15.783 1.00 25.38 378 GLU A C 1
ATOM 2926 O O . GLU A 1 378 ? -22.142 -54.395 15.138 1.00 25.38 378 GLU A O 1
ATOM 2931 N N . HIS A 1 379 ? -21.472 -52.238 15.222 1.00 26.91 379 HIS A N 1
ATOM 2932 C CA . HIS A 1 379 ? -20.999 -51.900 13.870 1.00 26.91 379 HIS A CA 1
ATOM 2933 C C . HIS A 1 379 ? -21.932 -51.813 12.637 1.00 26.91 379 HIS A C 1
ATOM 2935 O O . HIS A 1 379 ? -22.606 -52.744 12.219 1.00 26.91 379 HIS A O 1
ATOM 2941 N N . LYS A 1 380 ? -21.704 -50.683 11.937 1.00 23.42 380 LYS A N 1
ATOM 2942 C CA . LYS A 1 380 ? -21.847 -50.378 10.493 1.00 23.42 380 LYS A CA 1
ATOM 2943 C C . LYS A 1 380 ? -23.205 -49.900 9.961 1.00 23.42 380 LYS A C 1
ATOM 2945 O O . LYS A 1 380 ? -24.041 -50.642 9.470 1.00 23.42 380 LYS A O 1
ATOM 2950 N N . SER A 1 381 ? -23.318 -48.572 9.996 1.00 25.86 381 SER A N 1
ATOM 2951 C CA . SER A 1 381 ? -23.477 -47.663 8.848 1.00 25.86 381 SER A CA 1
ATOM 2952 C C . SER A 1 381 ? -24.214 -48.115 7.569 1.00 25.86 381 SER A C 1
ATOM 2954 O O . SER A 1 381 ? -23.854 -49.077 6.897 1.00 25.86 381 SER A O 1
ATOM 2956 N N . ARG A 1 382 ? -25.049 -47.157 7.121 1.00 23.33 382 ARG A N 1
ATOM 2957 C CA . ARG A 1 382 ? -25.297 -46.708 5.731 1.00 23.33 382 ARG A CA 1
ATOM 2958 C C . ARG A 1 382 ? -26.619 -47.172 5.099 1.00 23.33 382 ARG A C 1
ATOM 2960 O O . ARG A 1 382 ? -26.706 -48.252 4.533 1.00 23.33 382 ARG A O 1
ATOM 2967 N N . ARG A 1 383 ? -27.584 -46.247 5.022 1.00 22.23 383 ARG A N 1
ATOM 2968 C CA . ARG A 1 383 ? -28.013 -45.566 3.776 1.00 22.23 383 ARG A CA 1
ATOM 2969 C C . ARG A 1 383 ? -29.265 -44.728 4.043 1.00 22.23 383 ARG A C 1
ATOM 2971 O O . ARG A 1 383 ? -30.316 -45.255 4.382 1.00 22.23 383 ARG A O 1
ATOM 2978 N N . GLN A 1 384 ? -29.125 -43.423 3.844 1.00 23.45 384 GLN A N 1
ATOM 2979 C CA . GLN A 1 384 ? -30.212 -42.456 3.809 1.00 23.45 384 GLN A CA 1
ATOM 2980 C C . GLN A 1 384 ? -30.528 -42.196 2.332 1.00 23.45 384 GLN A C 1
ATOM 2982 O O . GLN A 1 384 ? -29.641 -41.829 1.562 1.00 23.45 384 GLN A O 1
ATOM 2987 N N . GLY A 1 385 ? -31.769 -42.478 1.942 1.00 23.38 385 GLY A N 1
ATOM 2988 C CA . GLY A 1 385 ? -32.364 -42.086 0.672 1.00 23.38 385 GLY A CA 1
ATOM 2989 C C . GLY A 1 385 ? -33.323 -40.931 0.929 1.00 23.38 385 GLY A C 1
ATOM 2990 O O . GLY A 1 385 ? -34.192 -41.016 1.791 1.00 23.38 385 GLY A O 1
ATOM 2991 N N . SER A 1 386 ? -33.098 -39.855 0.194 1.00 22.70 386 SER A N 1
ATOM 2992 C CA . SER A 1 386 ? -33.851 -38.609 0.130 1.00 22.70 386 SER A CA 1
ATOM 2993 C C . SER A 1 386 ? -35.293 -38.785 -0.348 1.00 22.70 386 SER A C 1
ATOM 2995 O O . SER A 1 386 ? -35.524 -39.479 -1.338 1.00 22.70 386 SER A O 1
ATOM 2997 N N . VAL A 1 387 ? -36.216 -38.019 0.234 1.00 23.20 387 VAL A N 1
ATOM 2998 C CA . VAL A 1 387 ? -37.361 -37.457 -0.495 1.00 23.20 387 VAL A CA 1
ATOM 2999 C C . VAL A 1 387 ? -37.424 -35.969 -0.169 1.00 23.20 387 VAL A C 1
ATOM 3001 O O . VAL A 1 387 ? -37.394 -35.564 0.989 1.00 23.20 387 VAL A O 1
ATOM 3004 N N . VAL A 1 388 ? -37.406 -35.198 -1.248 1.00 26.34 388 VAL A N 1
ATOM 3005 C CA . VAL A 1 388 ? -37.372 -33.743 -1.351 1.00 26.34 388 VAL A CA 1
ATOM 3006 C C . VAL A 1 388 ? -38.780 -33.188 -1.169 1.00 26.34 388 VAL A C 1
ATOM 3008 O O . VAL A 1 388 ? -39.702 -33.677 -1.818 1.00 26.34 388 VAL A O 1
ATOM 3011 N N . GLU A 1 389 ? -38.919 -32.105 -0.407 1.00 22.36 389 GLU A N 1
ATOM 3012 C CA . GLU A 1 389 ? -40.011 -31.149 -0.590 1.00 22.36 389 GLU A CA 1
ATOM 3013 C C . GLU A 1 389 ? -39.422 -29.732 -0.665 1.00 22.36 389 GLU A C 1
ATOM 3015 O O . GLU A 1 389 ? -38.540 -29.357 0.106 1.00 22.36 389 GLU A O 1
ATOM 3020 N N . LYS A 1 390 ? -39.830 -29.026 -1.722 1.00 26.61 390 LYS A N 1
ATOM 3021 C CA . LYS A 1 390 ? -39.347 -27.729 -2.213 1.00 26.61 390 LYS A CA 1
ATOM 3022 C C . LYS A 1 390 ? -39.986 -26.578 -1.436 1.00 26.61 390 LYS A C 1
ATOM 3024 O O . LYS A 1 390 ? -41.189 -26.633 -1.244 1.00 26.61 390 LYS A O 1
ATOM 3029 N N . GLU A 1 391 ? -39.232 -25.504 -1.191 1.00 23.19 391 GLU A N 1
ATOM 3030 C CA . GLU A 1 391 ? -39.689 -24.093 -1.148 1.00 23.19 391 GLU A CA 1
ATOM 3031 C C . GLU A 1 391 ? -38.423 -23.197 -1.118 1.00 23.19 391 GLU A C 1
ATOM 3033 O O . GLU A 1 391 ? -37.613 -23.280 -0.203 1.00 23.19 391 GLU A O 1
ATOM 3038 N N . SER A 1 392 ? -37.985 -22.650 -2.260 1.00 25.11 392 SER A N 1
ATOM 3039 C CA . SER A 1 392 ? -38.301 -21.325 -2.837 1.00 25.11 392 SER A CA 1
ATOM 3040 C C . SER A 1 392 ? -37.522 -20.148 -2.222 1.00 25.11 392 SER A C 1
ATOM 3042 O O . SER A 1 392 ? -37.999 -19.492 -1.301 1.00 25.11 392 SER A O 1
ATOM 3044 N N . TYR A 1 393 ? -36.370 -19.830 -2.829 1.00 24.89 393 TYR A N 1
ATOM 3045 C CA . TYR A 1 393 ? -35.742 -18.505 -2.796 1.00 24.89 393 TYR A CA 1
ATOM 3046 C C . TYR A 1 393 ? -35.357 -18.093 -4.222 1.00 24.89 393 TYR A C 1
ATOM 3048 O O . TYR A 1 393 ? -34.402 -18.609 -4.794 1.00 24.89 393 TYR A O 1
ATOM 3056 N N . GLU A 1 394 ? -36.112 -17.145 -4.768 1.00 25.23 394 GLU A N 1
ATOM 3057 C CA . GLU A 1 394 ? -35.716 -16.292 -5.885 1.00 25.23 394 GLU A CA 1
ATOM 3058 C C . GLU A 1 394 ? -35.765 -14.848 -5.386 1.00 25.23 394 GLU A C 1
ATOM 3060 O O . GLU A 1 394 ? -36.827 -14.352 -5.015 1.00 25.23 394 GLU A O 1
ATOM 3065 N N . THR A 1 395 ? -34.614 -14.180 -5.406 1.00 23.62 395 THR A N 1
ATOM 3066 C CA . THR A 1 395 ? -34.541 -12.764 -5.781 1.00 23.62 395 THR A CA 1
ATOM 3067 C C . THR A 1 395 ? -33.160 -12.524 -6.373 1.00 23.62 395 THR A C 1
ATOM 3069 O O . THR A 1 395 ? -32.171 -12.391 -5.657 1.00 23.62 395 THR A O 1
ATOM 3072 N N . LEU A 1 396 ? -33.121 -12.547 -7.703 1.00 26.53 396 LEU A N 1
ATOM 3073 C CA . LEU A 1 396 ? -32.055 -12.006 -8.531 1.00 26.53 396 LEU A CA 1
ATOM 3074 C C . LEU A 1 396 ? -32.182 -10.479 -8.526 1.00 26.53 396 LEU A C 1
ATOM 3076 O O . LEU A 1 396 ? -33.238 -9.947 -8.861 1.00 26.53 396 LEU A O 1
ATOM 3080 N N . VAL A 1 397 ? -31.097 -9.790 -8.185 1.00 24.61 397 VAL A N 1
ATOM 3081 C CA . VAL A 1 397 ? -30.779 -8.477 -8.750 1.00 24.61 397 VAL A CA 1
ATOM 3082 C C . VAL A 1 397 ? -29.375 -8.627 -9.318 1.00 24.61 397 VAL A C 1
ATOM 3084 O O . VAL A 1 397 ? -28.396 -8.677 -8.579 1.00 24.61 397 VAL A O 1
ATOM 3087 N N . GLU A 1 398 ? -29.306 -8.809 -10.634 1.00 32.69 398 GLU A N 1
ATOM 3088 C CA . GLU A 1 398 ? -28.070 -8.705 -11.402 1.00 32.69 398 GLU A CA 1
ATOM 3089 C C . GLU A 1 398 ? -27.604 -7.245 -11.385 1.00 32.69 398 GLU A C 1
ATOM 3091 O O . GLU A 1 398 ? -28.337 -6.341 -11.786 1.00 32.69 398 GLU A O 1
ATOM 3096 N N . SER A 1 399 ? -26.370 -7.019 -10.938 1.00 25.14 399 SER A N 1
ATOM 3097 C CA . SER A 1 399 ? -25.613 -5.797 -11.204 1.00 25.14 399 SER A CA 1
ATOM 3098 C C . SER A 1 399 ? -24.262 -6.192 -11.801 1.00 25.14 399 SER A C 1
ATOM 3100 O O . SER A 1 399 ? -23.416 -6.767 -11.118 1.00 25.14 399 SER A O 1
ATOM 3102 N N . GLU A 1 400 ? -24.081 -5.906 -13.088 1.00 28.27 400 GLU A N 1
ATOM 3103 C CA . GLU A 1 400 ? -22.961 -6.311 -13.956 1.00 28.27 400 GLU A CA 1
ATOM 3104 C C . GLU A 1 400 ? -21.586 -5.661 -13.651 1.00 28.27 400 GLU A C 1
ATOM 3106 O O . GLU A 1 400 ? -20.707 -5.668 -14.508 1.00 28.27 400 GLU A O 1
ATOM 3111 N N . THR A 1 401 ? -21.319 -5.115 -12.458 1.00 29.09 401 THR A N 1
ATOM 3112 C CA . THR A 1 401 ? -20.127 -4.255 -12.248 1.00 29.09 401 THR A CA 1
ATOM 3113 C C . THR A 1 401 ? -19.073 -4.720 -11.237 1.00 29.09 401 THR A C 1
ATOM 3115 O O . THR A 1 401 ? -18.089 -4.013 -11.061 1.00 29.09 401 THR A O 1
ATOM 3118 N N . THR A 1 402 ? -19.162 -5.909 -10.631 1.00 34.00 402 THR A N 1
ATOM 3119 C CA . THR A 1 402 ? -18.182 -6.354 -9.601 1.00 34.00 402 THR A CA 1
ATOM 3120 C C . THR A 1 402 ? -17.288 -7.530 -10.014 1.00 34.00 402 THR A C 1
ATOM 3122 O O . THR A 1 402 ? -16.804 -8.282 -9.172 1.00 34.00 402 THR A O 1
ATOM 3125 N N . VAL A 1 403 ? -17.038 -7.711 -11.314 1.00 37.47 403 VAL A N 1
ATOM 3126 C CA . VAL A 1 403 ? -16.197 -8.819 -11.813 1.00 37.47 403 VAL A CA 1
ATOM 3127 C C . VAL A 1 403 ? -14.692 -8.562 -11.613 1.00 37.47 403 VAL A C 1
ATOM 3129 O O . VAL A 1 403 ? -13.933 -9.516 -11.470 1.00 37.47 403 VAL A O 1
ATOM 3132 N N . ALA A 1 404 ? -14.246 -7.301 -11.562 1.00 32.94 404 ALA A N 1
ATOM 3133 C CA . ALA A 1 404 ? -12.820 -6.964 -11.472 1.00 32.94 404 ALA A CA 1
ATOM 3134 C C . ALA A 1 404 ? -12.247 -7.067 -10.040 1.00 32.94 404 ALA A C 1
ATOM 3136 O O . ALA A 1 404 ? -11.194 -7.668 -9.848 1.00 32.94 404 ALA A O 1
ATOM 3137 N N . GLU A 1 405 ? -12.961 -6.575 -9.021 1.00 32.47 405 GLU A N 1
ATOM 3138 C CA . GLU A 1 405 ? -12.490 -6.573 -7.618 1.00 32.47 405 GLU A CA 1
ATOM 3139 C C . GLU A 1 405 ? -12.523 -7.971 -6.968 1.00 32.47 405 GLU A C 1
ATOM 3141 O O . GLU A 1 405 ? -11.687 -8.318 -6.128 1.00 32.47 405 GLU A O 1
ATOM 3146 N N . ALA A 1 406 ? -13.447 -8.832 -7.405 1.00 33.09 406 ALA A N 1
ATOM 3147 C CA . ALA A 1 406 ? -13.463 -10.234 -6.998 1.00 33.09 406 ALA A CA 1
ATOM 3148 C C . ALA A 1 406 ? -12.366 -11.064 -7.697 1.00 33.09 406 ALA A C 1
ATOM 3150 O O . ALA A 1 406 ? -12.013 -12.130 -7.208 1.00 33.09 406 ALA A O 1
ATOM 3151 N N . ALA A 1 407 ? -11.797 -10.596 -8.814 1.00 35.62 407 ALA A N 1
ATOM 3152 C CA . ALA A 1 407 ? -10.713 -11.298 -9.505 1.00 35.62 407 ALA A CA 1
ATOM 3153 C C . ALA A 1 407 ? -9.343 -11.065 -8.834 1.00 35.62 407 ALA A C 1
ATOM 3155 O O . ALA A 1 407 ? -8.547 -11.999 -8.735 1.00 35.62 407 ALA A O 1
ATOM 3156 N N . GLU A 1 408 ? -9.084 -9.861 -8.305 1.00 34.19 408 GLU A N 1
ATOM 3157 C CA . GLU A 1 408 ? -7.833 -9.541 -7.591 1.00 34.19 408 GLU A CA 1
ATOM 3158 C C . GLU A 1 408 ? -7.729 -10.237 -6.226 1.00 34.19 408 GLU A C 1
ATOM 3160 O O . GLU A 1 408 ? -6.680 -10.787 -5.893 1.00 34.19 408 GLU A O 1
ATOM 3165 N N . SER A 1 409 ? -8.831 -10.307 -5.471 1.00 33.72 409 SER A N 1
ATOM 3166 C CA . SER A 1 409 ? -8.885 -11.031 -4.187 1.00 33.72 409 SER A CA 1
ATOM 3167 C C . SER A 1 409 ? -8.838 -12.559 -4.336 1.00 33.72 409 SER A C 1
ATOM 3169 O O . SER A 1 409 ? -8.507 -13.265 -3.386 1.00 33.72 409 SER A O 1
ATOM 3171 N N . VAL A 1 410 ? -9.126 -13.082 -5.532 1.00 39.06 410 VAL A N 1
ATOM 3172 C CA . VAL A 1 410 ? -9.077 -14.519 -5.842 1.00 39.06 410 VAL A CA 1
ATOM 3173 C C . VAL A 1 410 ? -7.718 -14.936 -6.411 1.00 39.06 410 VAL A C 1
ATOM 3175 O O . VAL A 1 410 ? -7.303 -16.072 -6.183 1.00 39.06 410 VAL A O 1
ATOM 3178 N N . SER A 1 411 ? -6.972 -14.035 -7.063 1.00 34.44 411 SER A N 1
ATOM 3179 C CA . SER A 1 411 ? -5.609 -14.317 -7.547 1.00 34.44 411 SER A CA 1
ATOM 3180 C C . SER A 1 411 ? -4.619 -14.605 -6.411 1.00 34.44 411 SER A C 1
ATOM 3182 O O . SER A 1 411 ? -3.698 -15.400 -6.597 1.00 34.44 411 SER A O 1
ATOM 3184 N N . SER A 1 412 ? -4.810 -14.008 -5.231 1.00 37.09 412 SER A N 1
ATOM 3185 C CA . SER A 1 412 ? -3.987 -14.269 -4.040 1.00 37.09 412 SER A CA 1
ATOM 3186 C C . SER A 1 412 ? -4.371 -15.559 -3.299 1.00 37.09 412 SER A C 1
ATOM 3188 O O . SER A 1 412 ? -3.557 -16.101 -2.558 1.00 37.09 412 SER A O 1
ATOM 3190 N N . ALA A 1 413 ? -5.568 -16.109 -3.542 1.00 34.31 413 ALA A N 1
ATOM 3191 C CA . ALA A 1 413 ? -6.069 -17.330 -2.898 1.00 34.31 413 ALA A CA 1
ATOM 3192 C C . ALA A 1 413 ? -5.788 -18.633 -3.691 1.00 34.31 413 ALA A C 1
ATOM 3194 O O . ALA A 1 413 ? -6.160 -19.719 -3.251 1.00 34.31 413 ALA A O 1
ATOM 3195 N N . ILE A 1 414 ? -5.147 -18.558 -4.868 1.00 40.09 414 ILE A N 1
ATOM 3196 C CA . ILE A 1 414 ? -4.980 -19.688 -5.815 1.00 40.09 414 ILE A CA 1
ATOM 3197 C C . ILE A 1 414 ? -3.685 -20.513 -5.618 1.00 40.09 414 ILE A C 1
ATOM 3199 O O . ILE A 1 414 ? -3.508 -21.545 -6.265 1.00 40.09 414 ILE A O 1
ATOM 3203 N N . GLN A 1 415 ? -2.796 -20.167 -4.686 1.00 38.28 415 GLN A N 1
ATOM 3204 C CA . GLN A 1 415 ? -1.487 -20.835 -4.529 1.00 38.28 415 GLN A CA 1
ATOM 3205 C C . GLN A 1 415 ? -1.499 -22.268 -3.924 1.00 38.28 415 GLN A C 1
ATOM 3207 O O . GLN A 1 415 ? -0.484 -22.721 -3.405 1.00 38.28 415 GLN A O 1
ATOM 3212 N N . THR A 1 416 ? -2.596 -23.033 -3.992 1.00 33.69 416 THR A N 1
ATOM 3213 C CA . THR A 1 416 ? -2.705 -24.354 -3.322 1.00 33.69 416 THR A CA 1
ATOM 3214 C C . THR A 1 416 ? -3.032 -25.556 -4.223 1.00 33.69 416 THR A C 1
ATOM 3216 O O . THR A 1 416 ? -3.343 -26.627 -3.705 1.00 33.69 416 THR A O 1
ATOM 3219 N N . ALA A 1 417 ? -2.897 -25.466 -5.556 1.00 33.34 417 ALA A N 1
ATOM 3220 C CA . ALA A 1 417 ? -3.078 -26.625 -6.449 1.00 33.34 417 ALA A CA 1
ATOM 3221 C C . ALA A 1 417 ? -1.770 -27.080 -7.150 1.00 33.34 417 ALA A C 1
ATOM 3223 O O . ALA A 1 417 ? -1.105 -26.272 -7.802 1.00 33.34 417 ALA A O 1
ATOM 3224 N N . PRO A 1 418 ? -1.406 -28.378 -7.075 1.00 36.38 418 PRO A N 1
ATOM 3225 C CA . PRO A 1 418 ? -0.173 -28.926 -7.627 1.00 36.38 418 PRO A CA 1
ATOM 3226 C C . PRO A 1 418 ? -0.376 -29.231 -9.111 1.00 36.38 418 PRO A C 1
ATOM 3228 O O . PRO A 1 418 ? -1.109 -30.154 -9.431 1.00 36.38 418 PRO A O 1
ATOM 3231 N N . HIS A 1 419 ? 0.215 -28.431 -9.998 1.00 42.31 419 HIS A N 1
ATOM 3232 C CA . HIS A 1 419 ? 0.562 -28.716 -11.402 1.00 42.31 419 HIS A CA 1
ATOM 3233 C C . HIS A 1 419 ? 0.618 -27.375 -12.140 1.00 42.31 419 HIS A C 1
ATOM 3235 O O . HIS A 1 419 ? -0.386 -26.916 -12.678 1.00 42.31 419 HIS A O 1
ATOM 3241 N N . THR A 1 420 ? 1.790 -26.743 -12.204 1.00 42.97 420 THR A N 1
ATOM 3242 C CA . THR A 1 420 ? 2.012 -25.618 -13.119 1.00 42.97 420 THR A CA 1
ATOM 3243 C C . THR A 1 420 ? 2.691 -26.149 -14.384 1.00 42.97 420 THR A C 1
ATOM 3245 O O . THR A 1 420 ? 3.899 -26.389 -14.409 1.00 42.97 420 THR A O 1
ATOM 3248 N N . PRO A 1 421 ? 1.938 -26.434 -15.464 1.00 49.47 421 PRO A N 1
ATOM 3249 C CA . PRO A 1 421 ? 2.554 -26.729 -16.746 1.00 49.47 421 PRO A CA 1
ATOM 3250 C C . PRO A 1 421 ? 3.422 -25.535 -17.172 1.00 49.47 421 PRO A C 1
ATOM 3252 O O . PRO A 1 421 ? 2.994 -24.387 -17.069 1.00 49.47 421 PRO A O 1
ATOM 3255 N N . ASN A 1 422 ? 4.648 -25.824 -17.635 1.00 64.69 422 ASN A N 1
ATOM 3256 C CA . ASN A 1 422 ? 5.588 -24.856 -18.217 1.00 64.69 422 ASN A CA 1
ATOM 3257 C C . ASN A 1 422 ? 4.809 -23.805 -19.037 1.00 64.69 422 ASN A C 1
ATOM 3259 O O . ASN A 1 422 ? 4.002 -24.223 -19.866 1.00 64.69 422 ASN A O 1
ATOM 3263 N N . PRO A 1 423 ? 5.015 -22.487 -18.854 1.00 60.88 423 PRO A N 1
ATOM 3264 C CA . PRO A 1 423 ? 4.242 -21.455 -19.550 1.00 60.88 423 PRO A CA 1
ATOM 3265 C C . PRO A 1 423 ? 4.246 -21.651 -21.069 1.00 60.88 423 PRO A C 1
ATOM 3267 O O . PRO A 1 423 ? 3.219 -21.473 -21.714 1.00 60.88 423 PRO A O 1
ATOM 3270 N N . TRP A 1 424 ? 5.343 -22.159 -21.637 1.00 68.19 424 TRP A N 1
ATOM 3271 C CA . TRP A 1 424 ? 5.422 -22.548 -23.044 1.00 68.19 424 TRP A CA 1
ATOM 3272 C C . TRP A 1 424 ? 4.635 -23.811 -23.375 1.00 68.19 424 TRP A C 1
ATOM 3274 O O . TRP A 1 424 ? 4.078 -23.907 -24.461 1.00 68.19 424 TRP A O 1
ATOM 3284 N N . LYS A 1 425 ? 4.561 -24.786 -22.466 1.00 74.50 425 LYS A N 1
ATOM 3285 C CA . LYS A 1 425 ? 3.723 -25.985 -22.617 1.00 74.50 425 LYS A CA 1
ATOM 3286 C C . LYS A 1 425 ? 2.241 -25.638 -22.489 1.00 74.50 425 LYS A C 1
ATOM 3288 O O . LYS A 1 425 ? 1.460 -26.164 -23.267 1.00 74.50 425 LYS A O 1
ATOM 3293 N N . SER A 1 426 ? 1.875 -24.738 -21.582 1.00 75.06 426 SER A N 1
ATOM 3294 C CA . SER A 1 426 ? 0.522 -24.203 -21.392 1.00 75.06 426 SER A CA 1
ATOM 3295 C C . SER A 1 426 ? 0.093 -23.362 -22.584 1.00 75.06 426 SER A C 1
ATOM 3297 O O . SER A 1 426 ? -0.972 -23.588 -23.144 1.00 75.06 426 SER A O 1
ATOM 3299 N N . PHE A 1 427 ? 0.963 -22.468 -23.052 1.00 78.75 427 PHE A N 1
ATOM 3300 C CA . PHE A 1 427 ? 0.737 -21.684 -24.259 1.00 78.75 427 PHE A CA 1
ATOM 3301 C C . PHE A 1 427 ? 0.671 -22.573 -25.505 1.00 78.75 427 PHE A C 1
ATOM 3303 O O . PHE A 1 427 ? -0.231 -22.436 -26.325 1.00 78.75 427 PHE A O 1
ATOM 3310 N N . ARG A 1 428 ? 1.572 -23.555 -25.631 1.00 79.75 428 ARG A N 1
ATOM 3311 C CA . ARG A 1 428 ? 1.531 -24.549 -26.710 1.00 79.75 428 ARG A CA 1
ATOM 3312 C C . ARG A 1 428 ? 0.267 -25.392 -26.642 1.00 79.75 428 ARG A C 1
ATOM 3314 O O . ARG A 1 428 ? -0.291 -25.681 -27.692 1.00 79.75 428 ARG A O 1
ATOM 3321 N N . LEU A 1 429 ? -0.179 -25.787 -25.451 1.00 81.88 429 LEU A N 1
ATOM 3322 C CA . LEU A 1 429 ? -1.420 -26.528 -25.249 1.00 81.88 429 LEU A CA 1
ATOM 3323 C C . LEU A 1 429 ? -2.609 -25.681 -25.706 1.00 81.88 429 LEU A C 1
ATOM 3325 O O . LEU A 1 429 ? -3.350 -26.135 -26.570 1.00 81.88 429 LEU A O 1
ATOM 3329 N N . LEU A 1 430 ? -2.694 -24.433 -25.241 1.00 82.81 430 LEU A N 1
ATOM 3330 C CA . LEU A 1 430 ? -3.713 -23.450 -25.609 1.00 82.81 430 LEU A CA 1
ATOM 3331 C C . LEU A 1 430 ? -3.772 -23.238 -27.133 1.00 82.81 430 LEU A C 1
ATOM 3333 O O . LEU A 1 430 ? -4.816 -23.402 -27.756 1.00 82.81 430 LEU A O 1
ATOM 3337 N N . VAL A 1 431 ? -2.632 -22.962 -27.773 1.00 80.19 431 VAL A N 1
ATOM 3338 C CA . VAL A 1 431 ? -2.550 -22.796 -29.236 1.00 80.19 431 VAL A CA 1
ATOM 3339 C C . VAL A 1 431 ? -2.870 -24.110 -29.963 1.00 80.19 431 VAL A C 1
ATOM 3341 O O . VAL A 1 431 ? -3.505 -24.100 -31.018 1.00 80.19 431 VAL A O 1
ATOM 3344 N N . SER A 1 432 ? -2.481 -25.260 -29.403 1.00 81.62 432 SER A N 1
ATOM 3345 C CA . SER A 1 432 ? -2.777 -26.575 -29.982 1.00 81.62 432 SER A CA 1
ATOM 3346 C C . SER A 1 432 ? -4.238 -26.998 -29.838 1.00 81.62 432 SER A C 1
ATOM 3348 O O . SER A 1 432 ? -4.712 -27.802 -30.638 1.00 81.62 432 SER A O 1
ATOM 3350 N N . GLU A 1 433 ? -4.953 -26.471 -28.853 1.00 84.25 433 GLU A N 1
ATOM 3351 C CA . GLU A 1 433 ? -6.387 -26.675 -28.665 1.00 84.25 433 GLU A CA 1
ATOM 3352 C C . GLU A 1 433 ? -7.180 -25.830 -29.674 1.00 84.25 433 GLU A C 1
ATOM 3354 O O . GLU A 1 433 ? -8.179 -26.272 -30.242 1.00 84.25 433 GLU A O 1
ATOM 3359 N N . GLN A 1 434 ? -6.634 -24.672 -30.053 1.00 83.06 434 GLN A N 1
ATOM 3360 C CA . GLN A 1 434 ? -7.176 -23.790 -31.087 1.00 83.06 434 GLN A CA 1
ATOM 3361 C C . GLN A 1 434 ? -6.885 -24.243 -32.537 1.00 83.06 434 GLN A C 1
ATOM 3363 O O . GLN A 1 434 ? -7.018 -23.451 -33.474 1.00 83.06 434 GLN A O 1
ATOM 3368 N N . ARG A 1 435 ? -6.552 -25.524 -32.778 1.00 80.31 435 ARG A N 1
ATOM 3369 C CA . ARG A 1 435 ? -6.242 -26.086 -34.119 1.00 80.31 435 ARG A CA 1
ATOM 3370 C C . ARG A 1 435 ? -7.275 -25.748 -35.191 1.00 80.31 435 ARG A C 1
ATOM 3372 O O . ARG A 1 435 ? -6.916 -25.531 -36.346 1.00 80.31 435 ARG A O 1
ATOM 3379 N N . ARG A 1 436 ? -8.554 -25.671 -34.816 1.00 80.81 436 ARG A N 1
ATOM 3380 C CA . ARG A 1 436 ? -9.658 -25.342 -35.732 1.00 80.81 436 ARG A CA 1
ATOM 3381 C C . ARG A 1 436 ? -9.551 -23.926 -36.319 1.00 80.81 436 ARG A C 1
ATOM 3383 O O . ARG A 1 436 ? -10.060 -23.687 -37.409 1.00 80.81 436 ARG A O 1
ATOM 3390 N N . ASN A 1 437 ? -8.853 -23.018 -35.636 1.00 85.44 437 ASN A N 1
ATOM 3391 C CA . ASN A 1 437 ? -8.666 -21.623 -36.031 1.00 85.44 437 ASN A CA 1
ATOM 3392 C C . ASN A 1 437 ? -7.273 -21.322 -36.606 1.00 85.44 437 ASN A C 1
ATOM 3394 O O . ASN A 1 437 ? -6.969 -20.155 -36.846 1.00 85.44 437 ASN A O 1
ATOM 3398 N N . TRP A 1 438 ? -6.431 -22.327 -36.884 1.00 86.81 438 TRP A N 1
ATOM 3399 C CA . TRP A 1 438 ? -5.072 -22.091 -37.402 1.00 86.81 438 TRP A CA 1
ATOM 3400 C C . TRP A 1 438 ? -5.079 -21.231 -38.671 1.00 86.81 438 TRP A C 1
ATOM 3402 O O . TRP A 1 438 ? -4.312 -20.278 -38.766 1.00 86.81 438 TRP A O 1
ATOM 3412 N N . GLY A 1 439 ? -6.006 -21.473 -39.604 1.00 89.56 439 GLY A N 1
ATOM 3413 C CA . GLY A 1 439 ? -6.119 -20.652 -40.817 1.00 89.56 439 GLY A CA 1
ATOM 3414 C C . GLY A 1 439 ? -6.228 -19.149 -40.523 1.00 89.56 439 GLY A C 1
ATOM 3415 O O . GLY A 1 439 ? -5.627 -18.341 -41.222 1.00 89.56 439 GLY A O 1
ATOM 3416 N N . ARG A 1 440 ? -6.907 -18.772 -39.434 1.00 89.62 440 ARG A N 1
ATOM 3417 C CA . ARG A 1 440 ? -7.029 -17.379 -38.980 1.00 89.62 440 ARG A CA 1
ATOM 3418 C C . ARG A 1 440 ? -5.724 -16.877 -38.362 1.00 89.62 440 ARG A C 1
ATOM 3420 O O . ARG A 1 440 ? -5.257 -15.808 -38.733 1.00 89.62 440 ARG A O 1
ATOM 3427 N N . TYR A 1 441 ? -5.078 -17.663 -37.503 1.00 89.25 441 TYR A N 1
ATOM 3428 C CA . TYR A 1 441 ? -3.764 -17.306 -36.952 1.00 89.25 441 TYR A CA 1
ATOM 3429 C C . TYR A 1 441 ? -2.691 -17.118 -38.033 1.00 89.25 441 TYR A C 1
ATOM 3431 O O . TYR A 1 441 ? -1.868 -16.216 -37.926 1.00 89.25 441 TYR A O 1
ATOM 3439 N N . LEU A 1 442 ? -2.718 -17.917 -39.103 1.00 90.81 442 LEU A N 1
ATOM 3440 C CA . LEU A 1 442 ? -1.778 -17.785 -40.217 1.00 90.81 442 LEU A CA 1
ATOM 3441 C C . LEU A 1 442 ? -1.992 -16.472 -40.982 1.00 90.81 442 LEU A C 1
ATOM 3443 O O . LEU A 1 442 ? -1.028 -15.764 -41.262 1.00 90.81 442 LEU A O 1
ATOM 3447 N N . VAL A 1 443 ? -3.249 -16.102 -41.248 1.00 92.38 443 VAL A N 1
ATOM 3448 C CA . VAL A 1 443 ? -3.581 -14.792 -41.834 1.00 92.38 443 VAL A CA 1
ATOM 3449 C C . VAL A 1 443 ? -3.145 -13.650 -40.908 1.00 92.38 443 VAL A C 1
ATOM 3451 O O . VAL A 1 443 ? -2.594 -12.662 -41.385 1.00 92.38 443 VAL A O 1
ATOM 3454 N N . MET A 1 444 ? -3.322 -13.800 -39.592 1.00 90.62 444 MET A N 1
ATOM 3455 C CA . MET A 1 444 ? -2.890 -12.811 -38.598 1.00 90.62 444 MET A CA 1
ATOM 3456 C C . MET A 1 444 ? -1.368 -12.607 -38.600 1.00 90.62 444 MET A C 1
ATOM 3458 O O . MET A 1 444 ? -0.914 -11.470 -38.555 1.00 90.62 444 MET A O 1
ATOM 3462 N N . ILE A 1 445 ? -0.579 -13.682 -38.707 1.00 92.00 445 ILE A N 1
ATOM 3463 C CA . ILE A 1 445 ? 0.889 -13.600 -38.794 1.00 92.00 445 ILE A CA 1
ATOM 3464 C C . ILE A 1 445 ? 1.320 -12.882 -40.078 1.00 92.00 445 ILE A C 1
ATOM 3466 O O . ILE A 1 445 ? 2.168 -11.997 -40.018 1.00 92.00 445 ILE A O 1
ATOM 3470 N N . ILE A 1 446 ? 0.721 -13.220 -41.227 1.00 93.38 446 ILE A N 1
ATOM 3471 C CA . ILE A 1 446 ? 1.043 -12.577 -42.513 1.00 93.38 446 ILE A CA 1
ATOM 3472 C C . ILE A 1 446 ? 0.721 -11.079 -42.463 1.00 93.38 446 ILE A C 1
ATOM 3474 O O . ILE A 1 446 ? 1.548 -10.258 -42.861 1.00 93.38 446 ILE A O 1
ATOM 3478 N N . ALA A 1 447 ? -0.452 -10.718 -41.938 1.00 92.25 447 ALA A N 1
ATOM 3479 C CA . ALA A 1 447 ? -0.856 -9.326 -41.772 1.00 92.25 447 ALA A CA 1
ATOM 3480 C C . ALA A 1 447 ? 0.070 -8.567 -40.805 1.00 92.25 447 ALA A C 1
ATOM 3482 O O . ALA A 1 447 ? 0.448 -7.431 -41.086 1.00 92.25 447 ALA A O 1
ATOM 3483 N N . ALA A 1 448 ? 0.490 -9.199 -39.703 1.00 92.88 448 ALA A N 1
ATOM 3484 C CA . ALA A 1 448 ? 1.438 -8.619 -38.753 1.00 92.88 448 ALA A CA 1
ATOM 3485 C C . ALA A 1 448 ? 2.816 -8.380 -39.389 1.00 92.88 448 ALA A C 1
ATOM 3487 O O . ALA A 1 448 ? 3.404 -7.322 -39.190 1.00 92.88 448 ALA A O 1
ATOM 3488 N N . MET A 1 449 ? 3.310 -9.319 -40.200 1.00 93.94 449 MET A N 1
ATOM 3489 C CA . MET A 1 449 ? 4.562 -9.172 -40.951 1.00 93.94 449 MET A CA 1
ATOM 3490 C C . MET A 1 449 ? 4.502 -7.998 -41.938 1.00 93.94 449 MET A C 1
ATOM 3492 O O . MET A 1 449 ? 5.434 -7.200 -42.011 1.00 93.94 449 MET A O 1
ATOM 3496 N N . ALA A 1 450 ? 3.398 -7.881 -42.682 1.00 91.62 450 ALA A N 1
ATOM 3497 C CA . ALA A 1 450 ? 3.194 -6.799 -43.642 1.00 91.62 450 ALA A CA 1
ATOM 3498 C C . ALA A 1 450 ? 3.088 -5.428 -42.952 1.00 91.62 450 ALA A C 1
ATOM 3500 O O . ALA A 1 450 ? 3.677 -4.457 -43.425 1.00 91.62 450 ALA A O 1
ATOM 3501 N N . ALA A 1 451 ? 2.406 -5.359 -41.804 1.00 91.19 451 ALA A N 1
ATOM 3502 C CA . ALA A 1 451 ? 2.354 -4.156 -40.979 1.00 91.19 451 ALA A CA 1
ATOM 3503 C C . ALA A 1 451 ? 3.735 -3.793 -40.412 1.00 91.19 451 ALA A C 1
ATOM 3505 O O . ALA A 1 451 ? 4.130 -2.636 -40.466 1.00 91.19 451 ALA A O 1
ATOM 3506 N N . ALA A 1 452 ? 4.495 -4.772 -39.922 1.00 92.44 452 ALA A N 1
ATOM 3507 C CA . ALA A 1 452 ? 5.807 -4.564 -39.317 1.00 92.44 452 ALA A CA 1
ATOM 3508 C C . ALA A 1 452 ? 6.887 -4.100 -40.299 1.00 92.44 452 ALA A C 1
ATOM 3510 O O . ALA A 1 452 ? 7.795 -3.361 -39.922 1.00 92.44 452 ALA A O 1
ATOM 3511 N N . ALA A 1 453 ? 6.790 -4.517 -41.563 1.00 92.50 453 ALA A N 1
ATOM 3512 C CA . ALA A 1 453 ? 7.721 -4.114 -42.610 1.00 92.50 453 ALA A CA 1
ATOM 3513 C C . ALA A 1 453 ? 7.675 -2.600 -42.897 1.00 92.50 453 ALA A C 1
ATOM 3515 O O . ALA A 1 453 ? 8.630 -2.055 -43.448 1.00 92.50 453 ALA A O 1
ATOM 3516 N N . SER A 1 454 ? 6.610 -1.894 -42.511 1.00 89.56 454 SER A N 1
ATOM 3517 C CA . SER A 1 454 ? 6.464 -0.465 -42.796 1.00 89.56 454 SER A CA 1
ATOM 3518 C C . SER A 1 454 ? 7.521 0.403 -42.115 1.00 89.56 454 SER A C 1
ATOM 3520 O O . SER A 1 454 ? 8.047 1.305 -42.759 1.00 89.56 454 SER A O 1
ATOM 3522 N N . SER A 1 455 ? 7.877 0.120 -40.859 1.00 87.25 455 SER A N 1
ATOM 3523 C CA . SER A 1 455 ? 8.868 0.875 -40.082 1.00 87.25 455 SER A CA 1
ATOM 3524 C C . SER A 1 455 ? 10.266 0.876 -40.724 1.00 87.25 455 SER A C 1
ATOM 3526 O O . SER A 1 455 ? 10.808 1.960 -40.964 1.00 87.25 455 SER A O 1
ATOM 3528 N N . PRO A 1 456 ? 10.861 -0.282 -41.080 1.00 90.06 456 PRO A N 1
ATOM 3529 C CA . PRO A 1 456 ? 12.151 -0.307 -41.766 1.00 90.06 456 PRO A CA 1
ATOM 3530 C C . PRO A 1 456 ? 12.074 0.284 -43.184 1.00 90.06 456 PRO A C 1
ATOM 3532 O O . PRO A 1 456 ? 12.959 1.048 -43.577 1.00 90.06 456 PRO A O 1
ATOM 3535 N N . LEU A 1 457 ? 11.002 0.013 -43.942 1.00 90.50 457 LEU A N 1
ATOM 3536 C CA . LEU A 1 457 ? 10.790 0.625 -45.262 1.00 90.50 457 LEU A CA 1
ATOM 3537 C C . LEU A 1 457 ? 10.696 2.155 -45.178 1.00 90.50 457 LEU A C 1
ATOM 3539 O O . LEU A 1 457 ? 11.278 2.850 -46.010 1.00 90.50 457 LEU A O 1
ATOM 3543 N N . GLN A 1 458 ? 10.017 2.687 -44.162 1.00 87.00 458 GLN A N 1
ATOM 3544 C CA . GLN A 1 458 ? 9.910 4.121 -43.917 1.00 87.00 458 GLN A CA 1
ATOM 3545 C C . GLN A 1 458 ? 11.276 4.734 -43.601 1.00 87.00 458 GLN A C 1
ATOM 3547 O O . GLN A 1 458 ? 11.622 5.751 -44.197 1.00 87.00 458 GLN A O 1
ATOM 3552 N N . ALA A 1 459 ? 12.073 4.113 -42.725 1.00 86.06 459 ALA A N 1
ATOM 3553 C CA . ALA A 1 459 ? 13.420 4.587 -42.403 1.00 86.06 459 ALA A CA 1
ATOM 3554 C C . ALA A 1 459 ? 14.323 4.639 -43.649 1.00 86.06 459 ALA A C 1
ATOM 3556 O O . ALA A 1 459 ? 15.022 5.629 -43.877 1.00 86.06 459 ALA A O 1
ATOM 3557 N N . TYR A 1 460 ? 14.254 3.611 -44.502 1.00 89.00 460 TYR A N 1
ATOM 3558 C CA . TYR A 1 460 ? 14.997 3.569 -45.760 1.00 89.00 460 TYR A CA 1
ATOM 3559 C C . TYR A 1 460 ? 14.561 4.663 -46.748 1.00 89.00 460 TYR A C 1
ATOM 3561 O O . TYR A 1 460 ? 15.399 5.406 -47.268 1.00 89.00 460 TYR A O 1
ATOM 3569 N N . LEU A 1 461 ? 13.253 4.787 -47.000 1.00 89.38 461 LEU A N 1
ATOM 3570 C CA . LEU A 1 461 ? 12.704 5.804 -47.902 1.00 89.38 461 LEU A CA 1
ATOM 3571 C C . LEU A 1 461 ? 13.014 7.219 -47.401 1.00 89.38 461 LEU A C 1
ATOM 3573 O O . LEU A 1 461 ? 13.352 8.095 -48.197 1.00 89.38 461 LEU A O 1
ATOM 3577 N N . PHE A 1 462 ? 12.971 7.428 -46.086 1.00 85.25 462 PHE A N 1
ATOM 3578 C CA . PHE A 1 462 ? 13.306 8.701 -45.465 1.00 85.25 462 PHE A CA 1
ATOM 3579 C C . PHE A 1 462 ? 14.794 9.060 -45.608 1.00 85.25 462 PHE A C 1
ATOM 3581 O O . PHE A 1 462 ? 15.122 10.179 -46.002 1.00 85.25 462 PHE A O 1
ATOM 3588 N N . GLY A 1 463 ? 15.704 8.104 -45.393 1.00 85.50 463 GLY A N 1
ATOM 3589 C CA . GLY A 1 463 ? 17.135 8.312 -45.641 1.00 85.50 463 GLY A CA 1
ATOM 3590 C C . GLY A 1 463 ? 17.430 8.690 -47.099 1.00 85.50 463 GLY A C 1
ATOM 3591 O O . GLY A 1 463 ? 18.213 9.604 -47.367 1.00 85.50 463 GLY A O 1
ATOM 3592 N N . ARG A 1 464 ? 16.739 8.053 -48.058 1.00 87.56 464 ARG A N 1
ATOM 3593 C CA . ARG A 1 464 ? 16.820 8.405 -49.488 1.00 87.56 464 ARG A CA 1
ATOM 3594 C C . ARG A 1 464 ? 16.276 9.805 -49.786 1.00 87.56 464 ARG A C 1
ATOM 3596 O O . ARG A 1 464 ? 16.867 10.522 -50.598 1.00 87.56 464 ARG A O 1
ATOM 3603 N N . LEU A 1 465 ? 15.196 10.211 -49.123 1.00 85.50 465 LEU A N 1
ATOM 3604 C CA . LEU A 1 465 ? 14.637 11.562 -49.229 1.00 85.50 465 LEU A CA 1
ATOM 3605 C C . LEU A 1 465 ? 15.631 12.623 -48.754 1.00 85.50 465 LEU A C 1
ATOM 3607 O O . LEU A 1 465 ? 15.880 13.571 -49.493 1.00 85.50 465 LEU A O 1
ATOM 3611 N N . ILE A 1 466 ? 16.278 12.428 -47.598 1.00 83.44 466 ILE A N 1
ATOM 3612 C CA . ILE A 1 466 ? 17.329 13.343 -47.117 1.00 83.44 466 ILE A CA 1
ATOM 3613 C C . ILE A 1 466 ? 18.485 13.412 -48.122 1.00 83.44 466 ILE A C 1
ATOM 3615 O O . ILE A 1 466 ? 18.931 14.499 -48.479 1.00 83.44 466 ILE A O 1
ATOM 3619 N N . SER A 1 467 ? 18.937 12.266 -48.641 1.00 83.38 467 SER A N 1
ATOM 3620 C CA . SER A 1 467 ? 20.031 12.243 -49.622 1.00 83.38 467 SER A CA 1
ATOM 3621 C C . SER A 1 467 ? 19.684 12.931 -50.950 1.00 83.38 467 SER A C 1
ATOM 3623 O O . SER A 1 467 ? 20.584 13.375 -51.659 1.00 83.38 467 SER A O 1
ATOM 3625 N N . SER A 1 468 ? 18.393 13.066 -51.283 1.00 85.12 468 SER A N 1
ATOM 3626 C CA . SER A 1 468 ? 17.957 13.714 -52.525 1.00 85.12 468 SER A CA 1
ATOM 3627 C C . SER A 1 468 ? 18.245 15.216 -52.535 1.00 85.12 468 SER A C 1
ATOM 3629 O O . SER A 1 468 ? 18.450 15.765 -53.613 1.00 85.12 468 SER A O 1
ATOM 3631 N N . PHE A 1 469 ? 18.356 15.865 -51.368 1.00 82.31 469 PHE A N 1
ATOM 3632 C CA . PHE A 1 469 ? 18.753 17.277 -51.254 1.00 82.31 469 PHE A CA 1
ATOM 3633 C C . PHE A 1 469 ? 20.189 17.558 -51.731 1.00 82.31 469 PHE A C 1
ATOM 3635 O O . PHE A 1 469 ? 20.568 18.717 -51.859 1.00 82.31 469 PHE A O 1
ATOM 3642 N N . ALA A 1 470 ? 20.980 16.524 -52.039 1.00 81.88 470 ALA A N 1
ATOM 3643 C CA . ALA A 1 470 ? 22.255 16.681 -52.735 1.00 81.88 470 ALA A CA 1
ATOM 3644 C C . ALA A 1 470 ? 22.092 17.065 -54.225 1.00 81.88 470 ALA A C 1
ATOM 3646 O O . ALA A 1 470 ? 23.053 17.522 -54.847 1.00 81.88 470 ALA A O 1
ATOM 3647 N N . TYR A 1 471 ? 20.904 16.871 -54.812 1.00 83.19 471 TYR A N 1
ATOM 3648 C CA . TYR A 1 471 ? 20.584 17.271 -56.185 1.00 83.19 471 TYR A CA 1
ATOM 3649 C C . TYR A 1 471 ? 20.039 18.704 -56.244 1.00 83.19 471 TYR A C 1
ATOM 3651 O O . TYR A 1 471 ? 19.407 19.187 -55.309 1.00 83.19 471 TYR A O 1
ATOM 3659 N N . TRP A 1 472 ? 20.231 19.375 -57.384 1.00 77.31 472 TRP A N 1
ATOM 3660 C CA . TRP A 1 472 ? 19.824 20.769 -57.582 1.00 77.31 472 TRP A CA 1
ATOM 3661 C C . TRP A 1 472 ? 18.581 20.887 -58.472 1.00 77.31 472 TRP A C 1
ATOM 3663 O O . TRP A 1 472 ? 18.497 20.246 -59.523 1.00 77.31 472 TRP A O 1
ATOM 3673 N N . SER A 1 473 ? 17.660 21.788 -58.112 1.00 77.62 473 SER A N 1
ATOM 3674 C CA . SER A 1 473 ? 16.515 22.226 -58.935 1.00 77.62 473 SER A CA 1
ATOM 3675 C C . SER A 1 473 ? 15.614 21.077 -59.439 1.00 77.62 473 SER A C 1
ATOM 3677 O O . SER A 1 473 ? 15.063 20.327 -58.637 1.00 77.62 473 SER A O 1
ATOM 3679 N N . GLU A 1 474 ? 15.466 20.902 -60.754 1.00 82.25 474 GLU A N 1
ATOM 3680 C CA . GLU A 1 474 ? 14.530 19.952 -61.373 1.00 82.25 474 GLU A CA 1
ATOM 3681 C C . GLU A 1 474 ? 14.838 18.484 -61.021 1.00 82.25 474 GLU A C 1
ATOM 3683 O O . GLU A 1 474 ? 13.934 17.668 -60.832 1.00 82.25 474 GLU A O 1
ATOM 3688 N N . ALA A 1 475 ? 16.120 18.144 -60.848 1.00 82.81 475 ALA A N 1
ATOM 3689 C CA . ALA A 1 475 ? 16.538 16.796 -60.468 1.00 82.81 475 ALA A CA 1
ATOM 3690 C C . ALA A 1 475 ? 16.101 16.423 -59.036 1.00 82.81 475 ALA A C 1
ATOM 3692 O O . ALA A 1 475 ? 15.730 15.273 -58.785 1.00 82.81 475 ALA A O 1
ATOM 3693 N N . LEU A 1 476 ? 16.079 17.395 -58.113 1.00 85.62 476 LEU A N 1
ATOM 3694 C CA . LEU A 1 476 ? 15.547 17.214 -56.757 1.00 85.62 476 LEU A CA 1
ATOM 3695 C C . LEU A 1 476 ? 14.037 16.964 -56.799 1.00 85.62 476 LEU A C 1
ATOM 3697 O O . LEU A 1 476 ? 13.549 16.045 -56.141 1.00 85.62 476 LEU A O 1
ATOM 3701 N N . ARG A 1 477 ? 13.307 17.736 -57.613 1.00 85.69 477 ARG A N 1
ATOM 3702 C CA . ARG A 1 477 ? 11.847 17.638 -57.735 1.00 85.69 477 ARG A CA 1
ATOM 3703 C C . ARG A 1 477 ? 11.389 16.258 -58.204 1.00 85.69 477 ARG A C 1
ATOM 3705 O O . ARG A 1 477 ? 10.479 15.677 -57.610 1.00 85.69 477 ARG A O 1
ATOM 3712 N N . ILE A 1 478 ? 12.043 15.716 -59.234 1.00 87.50 478 ILE A N 1
ATOM 3713 C CA . ILE A 1 478 ? 11.725 14.396 -59.797 1.00 87.50 478 ILE A CA 1
ATOM 3714 C C . ILE A 1 478 ? 12.025 13.285 -58.779 1.00 87.50 478 ILE A C 1
ATOM 3716 O O . ILE A 1 478 ? 11.181 12.417 -58.550 1.00 87.50 478 ILE A O 1
ATOM 3720 N N . SER A 1 479 ? 13.193 13.333 -58.127 1.00 87.69 479 SER A N 1
ATOM 3721 C CA . SER A 1 479 ? 13.594 12.331 -57.127 1.00 87.69 479 SER A CA 1
ATOM 3722 C C . SER A 1 479 ? 12.683 12.347 -55.894 1.00 87.69 479 SER A C 1
ATOM 3724 O O . SER A 1 479 ? 12.167 11.308 -55.478 1.00 87.69 479 SER A O 1
ATOM 3726 N N . ALA A 1 480 ? 12.425 13.530 -55.330 1.00 86.44 480 ALA A N 1
ATOM 3727 C CA . ALA A 1 480 ? 11.594 13.683 -54.139 1.00 86.44 480 ALA A CA 1
ATOM 3728 C C . ALA A 1 480 ? 10.133 13.286 -54.395 1.00 86.44 480 ALA A C 1
ATOM 3730 O O . ALA A 1 480 ? 9.552 12.555 -53.595 1.00 86.44 480 ALA A O 1
ATOM 3731 N N . SER A 1 481 ? 9.553 13.686 -55.533 1.00 88.56 481 SER A N 1
ATOM 3732 C CA . SER A 1 481 ? 8.173 13.322 -55.889 1.00 88.56 481 SER A CA 1
ATOM 3733 C C . SER A 1 481 ? 7.997 11.808 -56.040 1.00 88.56 481 SER A C 1
ATOM 3735 O O . SER A 1 481 ? 7.004 11.251 -55.573 1.00 88.56 481 SER A O 1
ATOM 3737 N N . PHE A 1 482 ? 8.982 11.122 -56.629 1.00 92.12 482 PHE A N 1
ATOM 3738 C CA . PHE A 1 482 ? 8.977 9.663 -56.735 1.00 92.12 482 PHE A CA 1
ATOM 3739 C C . PHE A 1 482 ? 9.043 8.980 -55.359 1.00 92.12 482 PHE A C 1
ATOM 3741 O O . PHE A 1 482 ? 8.272 8.059 -55.086 1.00 92.12 482 PHE A O 1
ATOM 3748 N N . LEU A 1 483 ? 9.919 9.447 -54.465 1.00 89.75 483 LEU A N 1
ATOM 3749 C CA . LEU A 1 483 ? 10.063 8.878 -53.121 1.00 89.75 483 LEU A CA 1
ATOM 3750 C C . LEU A 1 483 ? 8.839 9.149 -52.227 1.00 89.75 483 LEU A C 1
ATOM 3752 O O . LEU A 1 483 ? 8.418 8.255 -51.491 1.00 89.75 483 LEU A O 1
ATOM 3756 N N . CYS A 1 484 ? 8.215 10.327 -52.329 1.00 90.00 484 CYS A N 1
ATOM 3757 C CA . CYS A 1 484 ? 6.958 10.629 -51.635 1.00 90.00 484 CYS A CA 1
ATOM 3758 C C . CYS A 1 484 ? 5.796 9.758 -52.140 1.00 90.00 484 CYS A C 1
ATOM 3760 O O . CYS A 1 484 ? 4.997 9.275 -51.338 1.00 90.00 484 CYS A O 1
ATOM 3762 N N . LEU A 1 485 ? 5.727 9.477 -53.446 1.00 91.81 485 LEU A N 1
ATOM 3763 C CA . LEU A 1 485 ? 4.742 8.538 -53.992 1.00 91.81 485 LEU A CA 1
ATOM 3764 C C . LEU A 1 485 ? 4.952 7.116 -53.441 1.00 91.81 485 LEU A C 1
ATOM 3766 O O . LEU A 1 485 ? 3.985 6.438 -53.098 1.00 91.81 485 LEU A O 1
ATOM 3770 N N . MET A 1 486 ? 6.204 6.675 -53.294 1.00 92.06 486 MET A N 1
ATOM 3771 C CA . MET A 1 486 ? 6.517 5.372 -52.693 1.00 92.06 486 MET A CA 1
ATOM 3772 C C . MET A 1 486 ? 6.116 5.292 -51.213 1.00 92.06 486 MET A C 1
ATOM 3774 O O . MET A 1 486 ? 5.602 4.262 -50.780 1.00 92.06 486 MET A O 1
ATOM 3778 N N . LEU A 1 487 ? 6.255 6.379 -50.445 1.00 89.31 487 LEU A N 1
ATOM 3779 C CA . LEU A 1 487 ? 5.737 6.454 -49.071 1.00 89.31 487 LEU A CA 1
ATOM 3780 C C . LEU A 1 487 ? 4.203 6.338 -49.011 1.00 89.31 487 LEU A C 1
ATOM 3782 O O . LEU A 1 487 ? 3.674 5.691 -48.107 1.00 89.31 487 LEU A O 1
ATOM 3786 N N . LEU A 1 488 ? 3.482 6.895 -49.990 1.00 91.62 488 LEU A N 1
ATOM 3787 C CA . LEU A 1 488 ? 2.025 6.742 -50.088 1.00 91.62 488 LEU A CA 1
ATOM 3788 C C . LEU A 1 488 ? 1.614 5.289 -50.391 1.00 91.62 488 LEU A C 1
ATOM 3790 O O . LEU A 1 488 ? 0.641 4.792 -49.826 1.00 91.62 488 LEU A O 1
ATOM 3794 N N . VAL A 1 489 ? 2.370 4.580 -51.236 1.00 93.06 489 VAL A N 1
ATOM 3795 C CA . VAL A 1 489 ? 2.148 3.144 -51.497 1.00 93.06 489 VAL A CA 1
ATOM 3796 C C . VAL A 1 489 ? 2.331 2.322 -50.217 1.00 93.06 489 VAL A C 1
ATOM 3798 O O . VAL A 1 489 ? 1.511 1.448 -49.925 1.00 93.06 489 VAL A O 1
ATOM 3801 N N . VAL A 1 490 ? 3.349 2.641 -49.408 1.00 92.19 490 VAL A N 1
ATOM 3802 C CA . VAL A 1 490 ? 3.544 2.025 -48.084 1.00 92.19 490 VAL A CA 1
ATOM 3803 C C . VAL A 1 490 ? 2.351 2.314 -47.165 1.00 92.19 490 VAL A C 1
ATOM 3805 O O . VAL A 1 490 ? 1.861 1.392 -46.517 1.00 92.19 490 VAL A O 1
ATOM 3808 N N . ALA A 1 491 ? 1.817 3.541 -47.160 1.00 90.62 491 ALA A N 1
ATOM 3809 C CA . ALA A 1 491 ? 0.644 3.901 -46.358 1.00 90.62 491 ALA A CA 1
ATOM 3810 C C . ALA A 1 491 ? -0.587 3.032 -46.679 1.00 90.62 491 ALA A C 1
ATOM 3812 O O . ALA A 1 491 ? -1.249 2.530 -45.767 1.00 90.62 491 ALA A O 1
ATOM 3813 N N . VAL A 1 492 ? -0.876 2.798 -47.966 1.00 93.19 492 VAL A N 1
ATOM 3814 C CA . VAL A 1 492 ? -1.977 1.916 -48.406 1.00 93.19 492 VAL A CA 1
ATOM 3815 C C . VAL A 1 492 ? -1.754 0.477 -47.930 1.00 93.19 492 VAL A C 1
ATOM 3817 O O . VAL A 1 492 ? -2.677 -0.154 -47.411 1.00 93.19 492 VAL A O 1
ATOM 3820 N N . GLY A 1 493 ? -0.525 -0.034 -48.059 1.00 92.00 493 GLY A N 1
ATOM 3821 C CA . GLY A 1 493 ? -0.157 -1.371 -47.585 1.00 92.00 493 GLY A CA 1
ATOM 3822 C C . GLY A 1 493 ? -0.338 -1.537 -46.073 1.00 92.00 493 GLY A C 1
ATOM 3823 O O . GLY A 1 493 ? -0.885 -2.546 -45.621 1.00 92.00 493 GLY A O 1
ATOM 3824 N N . VAL A 1 494 ? 0.037 -0.521 -45.294 1.00 90.94 494 VAL A N 1
ATOM 3825 C CA . VAL A 1 494 ? -0.166 -0.474 -43.838 1.00 90.94 494 VAL A CA 1
ATOM 3826 C C . VAL A 1 494 ? -1.654 -0.483 -43.490 1.00 90.94 494 VAL A C 1
ATOM 3828 O O . VAL A 1 494 ? -2.080 -1.299 -42.673 1.00 90.94 494 VAL A O 1
ATOM 3831 N N . GLY A 1 495 ? -2.465 0.356 -44.143 1.00 90.50 495 GLY A N 1
ATOM 3832 C CA . GLY A 1 495 ? -3.912 0.404 -43.913 1.00 90.50 495 GLY A CA 1
ATOM 3833 C C . GLY A 1 495 ? -4.597 -0.948 -44.146 1.00 90.50 495 GLY A C 1
ATOM 3834 O O . GLY A 1 495 ? -5.357 -1.416 -43.297 1.00 90.50 495 GLY A O 1
ATOM 3835 N N . LEU A 1 496 ? -4.277 -1.628 -45.253 1.00 92.00 496 LEU A N 1
ATOM 3836 C CA . LEU A 1 496 ? -4.802 -2.966 -45.565 1.00 92.00 496 LEU A CA 1
ATOM 3837 C C . LEU A 1 496 ? -4.328 -4.037 -44.565 1.00 92.00 496 LEU A C 1
ATOM 3839 O O . LEU A 1 496 ? -5.088 -4.938 -44.196 1.00 92.00 496 LEU A O 1
ATOM 3843 N N . SER A 1 497 ? -3.088 -3.926 -44.087 1.00 92.31 497 SER A N 1
ATOM 3844 C CA . SER A 1 497 ? -2.518 -4.854 -43.105 1.00 92.31 497 SER A CA 1
ATOM 3845 C C . SER A 1 497 ? -3.194 -4.712 -41.737 1.00 92.31 497 SER A C 1
ATOM 3847 O O . SER A 1 497 ? -3.633 -5.706 -41.164 1.00 92.31 497 SER A O 1
ATOM 3849 N N . TYR A 1 498 ? -3.397 -3.489 -41.237 1.00 90.25 498 TYR A N 1
ATOM 3850 C CA . TYR A 1 498 ? -4.113 -3.268 -39.972 1.00 90.25 498 TYR A CA 1
ATOM 3851 C C . TYR A 1 498 ? -5.617 -3.570 -40.066 1.00 90.25 498 TYR A C 1
ATOM 3853 O O . TYR A 1 498 ? -6.206 -4.022 -39.083 1.00 90.25 498 TYR A O 1
ATOM 3861 N N . PHE A 1 499 ? -6.235 -3.408 -41.243 1.00 91.81 499 PHE A N 1
ATOM 3862 C CA . PHE A 1 499 ? -7.610 -3.855 -41.489 1.00 91.81 499 PHE A CA 1
ATOM 3863 C C . PHE A 1 499 ? -7.756 -5.372 -41.300 1.00 91.81 499 PHE A C 1
ATOM 3865 O O . PHE A 1 499 ? -8.605 -5.845 -40.542 1.00 91.81 499 PHE A O 1
ATOM 3872 N N . THR A 1 500 ? -6.905 -6.143 -41.983 1.00 90.81 500 THR A N 1
ATOM 3873 C CA . THR A 1 500 ? -6.932 -7.611 -41.917 1.00 90.81 500 THR A CA 1
ATOM 3874 C C . THR A 1 500 ? -6.601 -8.115 -40.512 1.00 90.81 500 THR A C 1
ATOM 3876 O O . THR A 1 500 ? -7.267 -9.026 -40.016 1.00 90.81 500 THR A O 1
ATOM 3879 N N . LEU A 1 501 ? -5.659 -7.466 -39.823 1.00 90.00 501 LEU A N 1
ATOM 3880 C CA . LEU A 1 501 ? -5.292 -7.779 -38.444 1.00 90.00 501 LEU A CA 1
ATOM 3881 C C . LEU A 1 501 ? -6.434 -7.529 -37.449 1.00 90.00 501 LEU A C 1
ATOM 3883 O O . LEU A 1 501 ? -6.740 -8.399 -36.632 1.00 90.00 501 LEU A O 1
ATOM 3887 N N . GLY A 1 502 ? -7.094 -6.369 -37.531 1.00 87.38 502 GLY A N 1
ATOM 3888 C CA . GLY A 1 502 ? -8.211 -6.013 -36.652 1.00 87.38 502 GLY A CA 1
ATOM 3889 C C . GLY A 1 502 ? -9.422 -6.926 -36.836 1.00 87.38 502 GLY A C 1
ATOM 3890 O O . GLY A 1 502 ? -10.045 -7.340 -35.860 1.00 87.38 502 GLY A O 1
ATOM 3891 N N . TRP A 1 503 ? -9.716 -7.323 -38.076 1.00 89.81 503 TRP A N 1
ATOM 3892 C CA . TRP A 1 503 ? -10.796 -8.270 -38.347 1.00 89.81 503 TRP A CA 1
ATOM 3893 C C . TRP A 1 503 ? -10.486 -9.648 -37.747 1.00 89.81 503 TRP A C 1
ATOM 3895 O O . TRP A 1 503 ? -11.267 -10.177 -36.952 1.00 89.81 503 TRP A O 1
ATOM 3905 N N . VAL A 1 504 ? -9.341 -10.230 -38.105 1.00 90.19 504 VAL A N 1
ATOM 3906 C CA . VAL A 1 504 ? -9.010 -11.617 -37.753 1.00 90.19 504 VAL A CA 1
ATOM 3907 C C . VAL A 1 504 ? -8.766 -11.787 -36.251 1.00 90.19 504 VAL A C 1
ATOM 3909 O O . VAL A 1 504 ? -9.247 -12.762 -35.669 1.00 90.19 504 VAL A O 1
ATOM 3912 N N . SER A 1 505 ? -8.090 -10.835 -35.601 1.00 88.62 505 SER A N 1
ATOM 3913 C CA . SER A 1 505 ? -7.827 -10.888 -34.155 1.00 88.62 505 SER A CA 1
ATOM 3914 C C . SER A 1 505 ? -9.110 -10.811 -33.321 1.00 88.62 505 SER A C 1
ATOM 3916 O O . SER A 1 505 ? -9.264 -11.562 -32.355 1.00 88.62 505 SER A O 1
ATOM 3918 N N . ASN A 1 506 ? -10.075 -9.970 -33.711 1.00 87.62 506 ASN A N 1
ATOM 3919 C CA . ASN A 1 506 ? -11.331 -9.844 -32.975 1.00 87.62 506 ASN A CA 1
ATOM 3920 C C . ASN A 1 506 ? -12.238 -11.078 -33.139 1.00 87.62 506 ASN A C 1
ATOM 3922 O O . ASN A 1 506 ? -12.915 -11.490 -32.200 1.00 87.62 506 ASN A O 1
ATOM 3926 N N . GLU A 1 507 ? -12.223 -11.715 -34.312 1.00 87.44 507 GLU A N 1
ATOM 3927 C CA . GLU A 1 507 ? -12.929 -12.985 -34.537 1.00 87.44 507 GLU A CA 1
ATOM 3928 C C . GLU A 1 507 ? -12.372 -14.125 -33.669 1.00 87.44 507 GLU A C 1
ATOM 3930 O O . GLU A 1 507 ? -13.134 -14.900 -33.087 1.00 87.44 507 GLU A O 1
ATOM 3935 N N . VAL A 1 508 ? -11.044 -14.226 -33.557 1.00 88.12 508 VAL A N 1
ATOM 3936 C CA . VAL A 1 508 ? -10.371 -15.208 -32.686 1.00 88.12 508 VAL A CA 1
ATOM 3937 C C . VAL A 1 508 ? -10.701 -14.949 -31.211 1.00 88.12 508 VAL A C 1
ATOM 3939 O O . VAL A 1 508 ? -11.011 -15.881 -30.468 1.00 88.12 508 VAL A O 1
ATOM 3942 N N . SER A 1 509 ? -10.692 -13.681 -30.808 1.00 86.75 509 SER A N 1
ATOM 3943 C CA . SER A 1 509 ? -11.009 -13.207 -29.460 1.00 86.75 509 SER A CA 1
ATOM 3944 C C . SER A 1 509 ? -12.428 -13.607 -29.015 1.00 86.75 509 SER A C 1
ATOM 3946 O O . SER A 1 509 ? -12.592 -14.277 -27.993 1.00 86.75 509 SER A O 1
ATOM 3948 N N . ILE A 1 510 ? -13.452 -13.309 -29.826 1.00 86.81 510 ILE A N 1
ATOM 3949 C CA . ILE A 1 510 ? -14.855 -13.647 -29.517 1.00 86.81 510 ILE A CA 1
ATOM 3950 C C . ILE A 1 510 ? -15.062 -15.166 -29.433 1.00 86.81 510 ILE A C 1
ATOM 3952 O O . ILE A 1 510 ? -15.727 -15.659 -28.517 1.00 86.81 510 ILE A O 1
ATOM 3956 N N . TYR A 1 511 ? -14.471 -15.921 -30.364 1.00 87.62 511 TYR A N 1
ATOM 3957 C CA . TYR A 1 511 ? -14.560 -17.381 -30.359 1.00 87.62 511 TYR A CA 1
ATOM 3958 C C . TYR A 1 511 ? -13.974 -17.980 -29.070 1.00 87.62 511 TYR A C 1
ATOM 3960 O O . TYR A 1 511 ? -14.627 -18.799 -28.421 1.00 87.62 511 TYR A O 1
ATOM 3968 N N . THR A 1 512 ? -12.786 -17.520 -28.670 1.00 86.69 512 THR A N 1
ATOM 3969 C CA . THR A 1 512 ? -12.045 -18.005 -27.493 1.00 86.69 512 THR A CA 1
ATOM 3970 C C . THR A 1 512 ? -12.856 -17.851 -26.202 1.00 86.69 512 THR A C 1
ATOM 3972 O O . THR A 1 512 ? -13.035 -18.826 -25.473 1.00 86.69 512 THR A O 1
ATOM 3975 N N . VAL A 1 513 ? -13.428 -16.667 -25.948 1.00 87.75 513 VAL A N 1
ATOM 3976 C CA . VAL A 1 513 ? -14.241 -16.407 -24.740 1.00 87.75 513 VAL A CA 1
ATOM 3977 C C . VAL A 1 513 ? -15.455 -17.317 -24.666 1.00 87.75 513 VAL A C 1
ATOM 3979 O O . VAL A 1 513 ? -15.746 -17.886 -23.615 1.00 87.75 513 VAL A O 1
ATOM 3982 N N . SER A 1 514 ? -16.182 -17.437 -25.779 1.00 87.81 514 SER A N 1
ATOM 3983 C CA . SER A 1 514 ? -17.435 -18.192 -25.813 1.00 87.81 514 SER A CA 1
ATOM 3984 C C . SER A 1 514 ? -17.221 -19.684 -25.542 1.00 87.81 514 SER A C 1
ATOM 3986 O O . SER A 1 514 ? -18.023 -20.302 -24.840 1.00 87.81 514 SER A O 1
ATOM 3988 N N . LEU A 1 515 ? -16.120 -20.247 -26.050 1.00 87.94 515 LEU A N 1
ATOM 3989 C CA . LEU A 1 515 ? -15.763 -21.648 -25.864 1.00 87.94 515 LEU A CA 1
ATOM 3990 C C . LEU A 1 515 ? -15.369 -21.924 -24.410 1.00 87.94 515 LEU A C 1
ATOM 3992 O O . LEU A 1 515 ? -15.989 -22.763 -23.755 1.00 87.94 515 LEU A O 1
ATOM 3996 N N . TYR A 1 516 ? -14.397 -21.172 -23.887 1.00 88.75 516 TYR A N 1
ATOM 3997 C CA . TYR A 1 516 ? -13.858 -21.435 -22.556 1.00 88.75 516 TYR A CA 1
ATOM 3998 C C . TYR A 1 516 ? -14.852 -21.104 -21.439 1.00 88.75 516 TYR A C 1
ATOM 4000 O O . TYR A 1 516 ? -14.938 -21.874 -20.490 1.00 88.75 516 TYR A O 1
ATOM 4008 N N . ARG A 1 517 ? -15.696 -20.062 -21.561 1.00 89.88 517 ARG A N 1
ATOM 4009 C CA . ARG A 1 517 ? -16.783 -19.817 -20.582 1.00 89.88 517 ARG A CA 1
ATOM 4010 C C . ARG A 1 517 ? -17.723 -21.012 -20.455 1.00 89.88 517 ARG A C 1
ATOM 4012 O O . ARG A 1 517 ? -18.104 -21.392 -19.349 1.00 89.88 517 ARG A O 1
ATOM 4019 N N . LYS A 1 518 ? -18.093 -21.618 -21.586 1.00 89.12 518 LYS A N 1
ATOM 4020 C CA . LYS A 1 518 ? -19.009 -22.761 -21.613 1.00 89.12 518 LYS A CA 1
ATOM 4021 C C . LYS A 1 518 ? -18.392 -23.998 -20.954 1.00 89.12 518 LYS A C 1
ATOM 4023 O O . LYS A 1 518 ? -19.065 -24.676 -20.176 1.00 89.12 518 LYS A O 1
ATOM 4028 N N . GLU A 1 519 ? -17.130 -24.293 -21.248 1.00 88.25 519 GLU A N 1
ATOM 4029 C CA . GLU A 1 519 ? -16.423 -25.436 -20.658 1.00 88.25 519 GLU A CA 1
ATOM 4030 C C . GLU A 1 519 ? -16.158 -25.246 -19.163 1.00 88.25 519 GLU A C 1
ATOM 4032 O O . GLU A 1 519 ? -16.390 -26.166 -18.377 1.00 88.25 519 GLU A O 1
ATOM 4037 N N . TYR A 1 520 ? -15.757 -24.040 -18.754 1.00 87.94 520 TYR A N 1
ATOM 4038 C CA . TYR A 1 520 ? -15.494 -23.708 -17.355 1.00 87.94 520 TYR A CA 1
ATOM 4039 C C . TYR A 1 520 ? -16.748 -23.896 -16.491 1.00 87.94 520 TYR A C 1
ATOM 4041 O O . TYR A 1 520 ? -16.709 -24.586 -15.471 1.00 87.94 520 TYR A O 1
ATOM 4049 N N . PHE A 1 521 ? -17.894 -23.383 -16.956 1.00 89.62 521 PHE A N 1
ATOM 4050 C CA . PHE A 1 521 ? -19.177 -23.549 -16.272 1.00 89.62 521 PHE A CA 1
ATOM 4051 C C . PHE A 1 521 ? -19.602 -25.019 -16.167 1.00 89.62 521 PHE A C 1
ATOM 4053 O O . PHE A 1 521 ? -19.983 -25.484 -15.093 1.00 89.62 521 PHE A O 1
ATOM 4060 N N . THR A 1 522 ? -19.489 -25.771 -17.267 1.00 91.25 522 THR A N 1
ATOM 4061 C CA . THR A 1 522 ? -19.868 -27.195 -17.312 1.00 91.25 522 THR A CA 1
ATOM 4062 C C . THR A 1 522 ? -19.024 -28.033 -16.345 1.00 91.25 522 THR A C 1
ATOM 4064 O O . THR A 1 522 ? -19.534 -28.944 -15.694 1.00 91.25 522 THR A O 1
ATOM 4067 N N . ASN A 1 523 ? -17.739 -27.705 -16.199 1.00 86.56 523 ASN A N 1
ATOM 4068 C CA . ASN A 1 523 ? -16.851 -28.401 -15.274 1.00 86.56 523 ASN A CA 1
ATOM 4069 C C . ASN A 1 523 ? -17.101 -28.022 -13.809 1.00 86.56 523 ASN A C 1
ATOM 4071 O O . ASN A 1 523 ? -17.029 -28.902 -12.950 1.00 86.56 523 ASN A O 1
ATOM 4075 N N . MET A 1 524 ? -17.438 -26.764 -13.510 1.00 85.19 524 MET A N 1
ATOM 4076 C CA . MET A 1 524 ? -17.782 -26.324 -12.150 1.00 85.19 524 MET A CA 1
ATOM 4077 C C . MET A 1 524 ? -18.981 -27.085 -11.578 1.00 85.19 524 MET A C 1
ATOM 4079 O O . MET A 1 524 ? -18.900 -27.616 -10.473 1.00 85.19 524 MET A O 1
ATOM 4083 N N . ILE A 1 525 ? -20.069 -27.206 -12.344 1.00 86.50 525 ILE A N 1
ATOM 4084 C CA . ILE A 1 525 ? -21.298 -27.878 -11.883 1.00 86.50 525 ILE A CA 1
ATOM 4085 C C . ILE A 1 525 ? -21.126 -29.392 -11.674 1.00 86.50 525 ILE A C 1
ATOM 4087 O O . ILE A 1 525 ? -21.965 -30.028 -11.044 1.00 86.50 525 ILE A O 1
ATOM 4091 N N . SER A 1 526 ? -20.046 -29.978 -12.197 1.00 85.88 526 SER A N 1
ATOM 4092 C CA . SER A 1 526 ? -19.756 -31.412 -12.083 1.00 85.88 526 SER A CA 1
ATOM 4093 C C . SER A 1 526 ? -18.973 -31.796 -10.817 1.00 85.88 526 SER A C 1
ATOM 4095 O O . SER A 1 526 ? -18.711 -32.980 -10.594 1.00 85.88 526 SER A O 1
ATOM 4097 N N . LYS A 1 527 ? -18.564 -30.820 -9.989 1.00 84.88 527 LYS A N 1
ATOM 4098 C CA . LYS A 1 527 ? -17.730 -31.058 -8.800 1.00 84.88 527 LYS A CA 1
ATOM 4099 C C . LYS A 1 527 ? -18.538 -31.609 -7.609 1.00 84.88 527 LYS A C 1
ATOM 4101 O O . LYS A 1 527 ? -19.724 -31.312 -7.481 1.00 84.88 527 LYS A O 1
ATOM 4106 N N . PRO A 1 528 ? -17.924 -32.436 -6.736 1.00 79.50 528 PRO A N 1
ATOM 4107 C CA . PRO A 1 528 ? -18.595 -32.985 -5.554 1.00 79.50 528 PRO A CA 1
ATOM 4108 C C . PRO A 1 528 ? -18.887 -31.899 -4.509 1.00 79.50 528 PRO A C 1
ATOM 4110 O O . PRO A 1 528 ? -18.178 -30.901 -4.456 1.00 79.50 528 PRO A O 1
ATOM 4113 N N . LEU A 1 529 ? -19.875 -32.116 -3.629 1.00 68.50 529 LEU A N 1
ATOM 4114 C CA . LEU A 1 529 ? -20.284 -31.122 -2.621 1.00 68.50 529 LEU A CA 1
ATOM 4115 C C . LEU A 1 529 ? -19.123 -30.665 -1.718 1.00 68.50 529 LEU A C 1
ATOM 4117 O O . LEU A 1 529 ? -18.988 -29.476 -1.468 1.00 68.50 529 LEU A O 1
ATOM 4121 N N . SER A 1 530 ? -18.219 -31.581 -1.357 1.00 69.62 530 SER A N 1
ATOM 4122 C CA . SER A 1 530 ? -17.018 -31.285 -0.562 1.00 69.62 530 SER A CA 1
ATOM 4123 C C . SER A 1 530 ? -16.074 -30.268 -1.208 1.00 69.62 530 SER A C 1
ATOM 4125 O O . SER A 1 530 ? -15.262 -29.671 -0.516 1.00 69.62 530 SER A O 1
ATOM 4127 N N . TYR A 1 531 ? -16.140 -30.089 -2.533 1.00 74.69 531 TYR A N 1
ATOM 4128 C CA . TYR A 1 531 ? -15.390 -29.042 -3.224 1.00 74.69 531 TYR A CA 1
ATOM 4129 C C . TYR A 1 531 ? -15.920 -27.652 -2.865 1.00 74.69 531 TYR A C 1
ATOM 4131 O O . TYR A 1 531 ? -15.125 -26.730 -2.779 1.00 74.69 531 TYR A O 1
ATOM 4139 N N . PHE A 1 532 ? -17.230 -27.511 -2.638 1.00 73.38 532 PHE A N 1
ATOM 4140 C CA . PHE A 1 532 ? -17.892 -26.246 -2.305 1.00 73.38 532 PHE A CA 1
ATOM 4141 C C . PHE A 1 532 ? -17.865 -25.917 -0.803 1.00 73.38 532 PHE A C 1
ATOM 4143 O O . PHE A 1 532 ? -18.164 -24.784 -0.438 1.00 73.38 532 PHE A O 1
ATOM 4150 N N . ASP A 1 533 ? -17.499 -26.882 0.049 1.00 56.41 533 ASP A N 1
ATOM 4151 C CA . ASP A 1 533 ? -17.297 -26.678 1.492 1.00 56.41 533 ASP A CA 1
ATOM 4152 C C . ASP A 1 533 ? -15.949 -25.987 1.807 1.00 56.41 533 ASP A C 1
ATOM 4154 O O . ASP A 1 533 ? -15.726 -25.538 2.930 1.00 56.41 533 ASP A O 1
ATOM 4158 N N . ASP A 1 534 ? -15.043 -25.898 0.825 1.00 68.81 534 ASP A N 1
ATOM 4159 C CA . ASP A 1 534 ? -13.784 -25.154 0.926 1.00 68.81 534 ASP A CA 1
ATOM 4160 C C . ASP A 1 534 ? -14.043 -23.639 0.836 1.00 68.81 534 ASP A C 1
ATOM 4162 O O . ASP A 1 534 ? -14.759 -23.161 -0.050 1.00 68.81 534 ASP A O 1
ATOM 4166 N N . VAL A 1 535 ? -13.401 -22.871 1.720 1.00 51.12 535 VAL A N 1
ATOM 4167 C CA . VAL A 1 535 ? -13.452 -21.401 1.770 1.00 51.12 535 VAL A CA 1
ATOM 4168 C C . VAL A 1 535 ? -13.070 -20.784 0.414 1.00 51.12 535 VAL A C 1
ATOM 4170 O O . VAL A 1 535 ? -13.660 -19.787 -0.010 1.00 51.12 535 VAL A O 1
ATOM 4173 N N . ASN A 1 536 ? -12.154 -21.427 -0.320 1.00 55.09 536 ASN A N 1
ATOM 4174 C CA . ASN A 1 536 ? -11.687 -20.986 -1.640 1.00 55.09 536 ASN A CA 1
ATOM 4175 C C . ASN A 1 536 ? -12.656 -21.295 -2.794 1.00 55.09 536 ASN A C 1
ATOM 4177 O O . ASN A 1 536 ? -12.453 -20.825 -3.915 1.00 55.09 536 ASN A O 1
ATOM 4181 N N . SER A 1 537 ? -13.704 -22.074 -2.533 1.00 68.00 537 SER A N 1
ATOM 4182 C CA . SER A 1 537 ? -14.709 -22.503 -3.512 1.00 68.00 537 SER A CA 1
ATOM 4183 C C . SER A 1 537 ? -16.101 -21.977 -3.171 1.00 68.00 537 SER A C 1
ATOM 4185 O O . SER A 1 537 ? -17.112 -22.529 -3.618 1.00 68.00 537 SER A O 1
ATOM 4187 N N . SER A 1 538 ? -16.169 -20.895 -2.392 1.00 70.88 538 SER A N 1
ATOM 4188 C CA . SER A 1 538 ? -17.431 -20.217 -2.121 1.00 70.88 538 SER A CA 1
ATOM 4189 C C . SER A 1 538 ? -18.114 -19.786 -3.426 1.00 70.88 538 SER A C 1
ATOM 4191 O O . SER A 1 538 ? -17.473 -19.504 -4.446 1.00 70.88 538 SER A O 1
ATOM 4193 N N . ALA A 1 539 ? -19.446 -19.706 -3.404 1.00 66.38 539 ALA A N 1
ATOM 4194 C CA . ALA A 1 539 ? -20.234 -19.357 -4.586 1.00 66.38 539 ALA A CA 1
ATOM 4195 C C . ALA A 1 539 ? -19.821 -18.004 -5.205 1.00 66.38 539 ALA A C 1
ATOM 4197 O O . ALA A 1 539 ? -19.850 -17.852 -6.427 1.00 66.38 539 ALA A O 1
ATOM 4198 N N . GLY A 1 540 ? -19.385 -17.047 -4.375 1.00 65.69 540 GLY A N 1
ATOM 4199 C CA . GLY A 1 540 ? -18.866 -15.756 -4.833 1.00 65.69 540 GLY A CA 1
ATOM 4200 C C . GLY A 1 540 ? -17.560 -15.887 -5.624 1.00 65.69 540 GLY A C 1
ATOM 4201 O O . GLY A 1 540 ? -17.451 -15.336 -6.719 1.00 65.69 540 GLY A O 1
ATOM 4202 N N . VAL A 1 541 ? -16.605 -16.677 -5.122 1.00 70.50 541 VAL A N 1
ATOM 4203 C CA . VAL A 1 541 ? -15.297 -16.897 -5.767 1.00 70.50 541 VAL A CA 1
ATOM 4204 C C . VAL A 1 541 ? -15.447 -17.615 -7.108 1.00 70.50 541 VAL A C 1
ATOM 4206 O O . VAL A 1 541 ? -14.836 -17.228 -8.104 1.00 70.50 541 VAL A O 1
ATOM 4209 N N . LEU A 1 542 ? -16.293 -18.643 -7.166 1.00 76.56 542 LEU A N 1
ATOM 4210 C CA . LEU A 1 542 ? -16.510 -19.412 -8.390 1.00 76.56 542 LEU A CA 1
ATOM 4211 C C . LEU A 1 542 ? -17.206 -18.594 -9.491 1.00 76.56 542 LEU A C 1
ATOM 4213 O O . LEU A 1 542 ? -16.864 -18.725 -10.667 1.00 76.56 542 LEU A O 1
ATOM 4217 N N . SER A 1 543 ? -18.142 -17.716 -9.115 1.00 74.94 543 SER A N 1
ATOM 4218 C CA . SER A 1 543 ? -18.776 -16.778 -10.049 1.00 74.94 543 SER A CA 1
ATOM 4219 C C . SER A 1 543 ? -17.763 -15.773 -10.616 1.00 74.94 543 SER A C 1
ATOM 4221 O O . SER A 1 543 ? -17.742 -15.519 -11.822 1.00 74.94 543 SER A O 1
ATOM 4223 N N . ALA A 1 544 ? -16.852 -15.273 -9.772 1.00 71.12 544 ALA A N 1
ATOM 4224 C CA . ALA A 1 544 ? -15.781 -14.374 -10.196 1.00 71.12 544 ALA A CA 1
ATOM 4225 C C . ALA A 1 544 ? -14.831 -15.034 -11.213 1.00 71.12 544 ALA A C 1
ATOM 4227 O O . ALA A 1 544 ? -14.557 -14.448 -12.261 1.00 71.12 544 ALA A O 1
ATOM 4228 N N . ARG A 1 545 ? -14.399 -16.282 -10.969 1.00 76.00 545 ARG A N 1
ATOM 4229 C CA . ARG A 1 545 ? -13.527 -17.034 -11.897 1.00 76.00 545 ARG A CA 1
ATOM 4230 C C . ARG A 1 545 ? -14.169 -17.268 -13.261 1.00 76.00 545 ARG A C 1
ATOM 4232 O O . ARG A 1 545 ? -13.530 -17.070 -14.292 1.00 76.00 545 ARG A O 1
ATOM 4239 N N . LEU A 1 546 ? -15.452 -17.634 -13.280 1.00 83.12 546 LEU A N 1
ATOM 4240 C CA . LEU A 1 546 ? -16.192 -17.851 -14.525 1.00 83.12 546 LEU A CA 1
ATOM 4241 C C . LEU A 1 546 ? -16.240 -16.588 -15.404 1.00 83.12 546 LEU A C 1
ATOM 4243 O O . LEU A 1 546 ? -16.241 -16.674 -16.637 1.00 83.12 546 LEU A O 1
ATOM 4247 N N . ALA A 1 547 ? -16.284 -15.417 -14.771 1.00 77.00 547 ALA A N 1
ATOM 4248 C CA . ALA A 1 547 ? -16.336 -14.140 -15.459 1.00 77.00 547 ALA A CA 1
ATOM 4249 C C . ALA A 1 547 ? -14.942 -13.633 -15.885 1.00 77.00 547 ALA A C 1
ATOM 4251 O O . ALA A 1 547 ? -14.821 -13.125 -17.007 1.00 77.00 547 ALA A O 1
ATOM 4252 N N . ALA A 1 548 ? -13.914 -13.812 -15.044 1.00 75.75 548 ALA A N 1
ATOM 4253 C CA . ALA A 1 548 ? -12.569 -13.259 -15.223 1.00 75.75 548 ALA A CA 1
ATOM 4254 C C . ALA A 1 548 ? -11.635 -14.110 -16.108 1.00 75.75 548 ALA A C 1
ATOM 4256 O O . ALA A 1 548 ? -11.075 -13.585 -17.074 1.00 75.75 548 ALA A O 1
ATOM 4257 N N . ASP A 1 549 ? -11.486 -15.413 -15.839 1.00 83.56 549 ASP A N 1
ATOM 4258 C CA . ASP A 1 549 ? -10.444 -16.246 -16.472 1.00 83.56 549 ASP A CA 1
ATOM 4259 C C . ASP A 1 549 ? -10.552 -16.272 -18.017 1.00 83.56 549 ASP A C 1
ATOM 4261 O O . ASP A 1 549 ? -9.546 -16.071 -18.708 1.00 83.56 549 ASP A O 1
ATOM 4265 N N . PRO A 1 550 ? -11.750 -16.426 -18.624 1.00 86.25 550 PRO A N 1
ATOM 4266 C CA . PRO A 1 550 ? -11.879 -16.441 -20.084 1.00 86.25 550 PRO A CA 1
ATOM 4267 C C . PRO A 1 550 ? -11.579 -15.087 -20.742 1.00 86.25 550 PRO A C 1
ATOM 4269 O O . PRO A 1 550 ? -11.173 -15.048 -21.904 1.00 86.25 550 PRO A O 1
ATOM 4272 N N . VAL A 1 551 ? -11.765 -13.978 -20.016 1.00 80.25 551 VAL A N 1
ATOM 4273 C CA . VAL A 1 551 ? -11.456 -12.622 -20.503 1.00 80.25 551 VAL A CA 1
ATOM 4274 C C . VAL A 1 551 ? -9.944 -12.395 -20.536 1.00 80.25 551 VAL A C 1
ATOM 4276 O O . VAL A 1 551 ? -9.434 -11.788 -21.474 1.00 80.25 551 VAL A O 1
ATOM 4279 N N . GLN A 1 552 ? -9.193 -12.943 -19.581 1.00 80.56 552 GLN A N 1
ATOM 4280 C CA . GLN A 1 552 ? -7.727 -12.885 -19.620 1.00 80.56 552 GLN A CA 1
ATOM 4281 C C . GLN A 1 552 ? -7.168 -13.649 -20.834 1.00 80.56 552 GLN A C 1
ATOM 4283 O O . GLN A 1 552 ? -6.319 -13.135 -21.567 1.00 80.56 552 GLN A O 1
ATOM 4288 N N . LEU A 1 553 ? -7.708 -14.840 -21.126 1.00 82.50 553 LEU A N 1
ATOM 4289 C CA . LEU A 1 553 ? -7.339 -15.613 -22.323 1.00 82.50 553 LEU A CA 1
ATOM 4290 C C . LEU A 1 553 ? -7.679 -14.878 -23.630 1.00 82.50 553 LEU A C 1
ATOM 4292 O O . LEU A 1 553 ? -6.915 -14.942 -24.597 1.00 82.50 553 LEU A O 1
ATOM 4296 N N . GLN A 1 554 ? -8.799 -14.151 -23.657 1.00 83.00 554 GLN A N 1
ATOM 4297 C CA . GLN A 1 554 ? -9.203 -13.302 -24.780 1.00 83.00 554 GLN A CA 1
ATOM 4298 C C . GLN A 1 554 ? -8.159 -12.232 -25.103 1.00 83.00 554 GLN A C 1
ATOM 4300 O O . GLN A 1 554 ? -7.805 -12.034 -26.267 1.00 83.00 554 GLN A O 1
ATOM 4305 N N . GLN A 1 555 ? -7.687 -11.530 -24.072 1.00 78.00 555 GLN A N 1
ATOM 4306 C CA . GLN A 1 555 ? -6.705 -10.461 -24.216 1.00 78.00 555 GLN A CA 1
ATOM 4307 C C . GLN A 1 555 ? -5.372 -11.009 -24.729 1.00 78.00 555 GLN A C 1
ATOM 4309 O O . GLN A 1 555 ? -4.765 -10.394 -25.604 1.00 78.00 555 GLN A O 1
ATOM 4314 N N . LEU A 1 556 ? -4.956 -12.188 -24.253 1.00 81.69 556 LEU A N 1
ATOM 4315 C CA . LEU A 1 556 ? -3.729 -12.846 -24.699 1.00 81.69 556 LEU A CA 1
ATOM 4316 C C . LEU A 1 556 ? -3.785 -13.259 -26.177 1.00 81.69 556 LEU A C 1
ATOM 4318 O O . LEU A 1 556 ? -2.851 -12.977 -26.920 1.00 81.69 556 LEU A O 1
ATOM 4322 N N . LEU A 1 557 ? -4.857 -13.934 -26.610 1.00 84.12 557 LEU A N 1
ATOM 4323 C CA . LEU A 1 557 ? -4.968 -14.513 -27.960 1.00 84.12 557 LEU A CA 1
ATOM 4324 C C . LEU A 1 557 ? -5.509 -13.548 -29.032 1.00 84.12 557 LEU A C 1
ATOM 4326 O O . LEU A 1 557 ? -5.519 -13.902 -30.213 1.00 84.12 557 LEU A O 1
ATOM 4330 N N . GLY A 1 558 ? -5.980 -12.365 -28.631 1.00 82.12 558 GLY A N 1
ATOM 4331 C CA . GLY A 1 558 ? -6.535 -11.332 -29.507 1.00 82.12 558 GLY A CA 1
ATOM 4332 C C . GLY A 1 558 ? -5.489 -10.357 -30.069 1.00 82.12 558 GLY A C 1
ATOM 4333 O O . GLY A 1 558 ? -4.427 -10.750 -30.547 1.00 82.12 558 GLY A O 1
ATOM 4334 N N . MET A 1 559 ? -5.798 -9.055 -30.031 1.00 81.25 559 MET A N 1
ATOM 4335 C CA . MET A 1 559 ? -4.971 -7.990 -30.629 1.00 81.25 559 MET A CA 1
ATOM 4336 C C . MET A 1 559 ? -3.573 -7.869 -29.994 1.00 81.25 559 MET A C 1
ATOM 4338 O O . MET A 1 559 ? -2.620 -7.511 -30.683 1.00 81.25 559 MET A O 1
ATOM 4342 N N . ASN A 1 560 ? -3.408 -8.211 -28.713 1.00 83.62 560 ASN A N 1
ATOM 4343 C CA . ASN A 1 560 ? -2.108 -8.100 -28.042 1.00 83.62 560 ASN A CA 1
ATOM 4344 C C . ASN A 1 560 ? -1.070 -9.055 -28.648 1.00 83.62 560 ASN A C 1
ATOM 4346 O O . ASN A 1 560 ? 0.065 -8.649 -28.882 1.00 83.62 560 ASN A O 1
ATOM 4350 N N . MET A 1 561 ? -1.471 -10.286 -28.996 1.00 85.56 561 MET A N 1
ATOM 4351 C CA . MET A 1 561 ? -0.610 -11.229 -29.723 1.00 85.56 561 MET A CA 1
ATOM 4352 C C . MET A 1 561 ? -0.128 -10.634 -31.049 1.00 85.56 561 MET A C 1
ATOM 4354 O O . MET A 1 561 ? 1.040 -10.745 -31.415 1.00 85.56 561 MET A O 1
ATOM 4358 N N . ALA A 1 562 ? -1.037 -9.977 -31.765 1.00 85.50 562 ALA A N 1
ATOM 4359 C CA . ALA A 1 562 ? -0.735 -9.350 -33.038 1.00 85.50 562 ALA A CA 1
ATOM 4360 C C . ALA A 1 562 ? 0.265 -8.186 -32.891 1.00 85.50 562 ALA A C 1
ATOM 4362 O O . ALA A 1 562 ? 1.191 -8.079 -33.692 1.00 85.50 562 ALA A O 1
ATOM 4363 N N . MET A 1 563 ? 0.139 -7.368 -31.841 1.00 84.12 563 MET A N 1
ATOM 4364 C CA . MET A 1 563 ? 1.082 -6.279 -31.548 1.00 84.12 563 MET A CA 1
ATOM 4365 C C . MET A 1 563 ? 2.476 -6.794 -31.180 1.00 84.12 563 MET A C 1
ATOM 4367 O O . MET A 1 563 ? 3.470 -6.250 -31.655 1.00 84.12 563 MET A O 1
ATOM 4371 N N . VAL A 1 564 ? 2.566 -7.877 -30.401 1.00 84.56 564 VAL A N 1
ATOM 4372 C CA . VAL A 1 564 ? 3.852 -8.524 -30.085 1.00 84.56 564 VAL A CA 1
ATOM 4373 C C . VAL A 1 564 ? 4.547 -9.001 -31.361 1.00 84.56 564 VAL A C 1
ATOM 4375 O O . VAL A 1 564 ? 5.732 -8.733 -31.555 1.00 84.56 564 VAL A O 1
ATOM 4378 N N . LEU A 1 565 ? 3.808 -9.653 -32.266 1.00 87.62 565 LEU A N 1
ATOM 4379 C CA . LEU A 1 565 ? 4.346 -10.092 -33.555 1.00 87.62 565 LEU A CA 1
ATOM 4380 C C . LEU A 1 565 ? 4.828 -8.912 -34.410 1.00 87.62 565 LEU A C 1
ATOM 4382 O O . LEU A 1 565 ? 5.908 -8.997 -34.994 1.00 87.62 565 LEU A O 1
ATOM 4386 N N . ILE A 1 566 ? 4.075 -7.807 -34.453 1.00 89.75 566 ILE A N 1
ATOM 4387 C CA . ILE A 1 566 ? 4.481 -6.594 -35.178 1.00 89.75 566 ILE A CA 1
ATOM 4388 C C . ILE A 1 566 ? 5.808 -6.052 -34.641 1.00 89.75 566 ILE A C 1
ATOM 4390 O O . ILE A 1 566 ? 6.710 -5.766 -35.426 1.00 89.75 566 ILE A O 1
ATOM 4394 N N . SER A 1 567 ? 5.957 -5.950 -33.320 1.00 85.25 567 SER A N 1
ATOM 4395 C CA . SER A 1 567 ? 7.183 -5.444 -32.694 1.00 85.25 567 SER A CA 1
ATOM 4396 C C . SER A 1 567 ? 8.397 -6.321 -32.998 1.00 85.25 567 SER A C 1
ATOM 4398 O O . SER A 1 567 ? 9.456 -5.802 -33.351 1.00 85.25 567 SER A O 1
ATOM 4400 N N . ILE A 1 568 ? 8.243 -7.648 -32.922 1.00 87.00 568 ILE A N 1
ATOM 4401 C CA . ILE A 1 568 ? 9.323 -8.600 -33.224 1.00 87.00 568 ILE A CA 1
ATOM 4402 C C . ILE A 1 568 ? 9.748 -8.477 -34.690 1.00 87.00 568 ILE A C 1
ATOM 4404 O O . ILE A 1 568 ? 10.930 -8.283 -34.979 1.00 87.00 568 ILE A O 1
ATOM 4408 N N . PHE A 1 569 ? 8.798 -8.553 -35.627 1.00 92.62 569 PHE A N 1
ATOM 4409 C CA . PHE A 1 569 ? 9.110 -8.457 -37.053 1.00 92.62 569 PHE A CA 1
ATOM 4410 C C . PHE A 1 569 ? 9.661 -7.078 -37.437 1.00 92.62 569 PHE A C 1
ATOM 4412 O O . PHE A 1 569 ? 10.543 -6.991 -38.290 1.00 92.62 569 PHE A O 1
ATOM 4419 N N . GLY A 1 570 ? 9.189 -6.010 -36.789 1.00 89.19 570 GLY A N 1
ATOM 4420 C CA . GLY A 1 570 ? 9.635 -4.644 -37.047 1.00 89.19 570 GLY A CA 1
ATOM 4421 C C . GLY A 1 570 ? 11.079 -4.436 -36.604 1.00 89.19 570 GLY A C 1
ATOM 4422 O O . GLY A 1 570 ? 11.886 -3.911 -37.370 1.00 89.19 570 GLY A O 1
ATOM 4423 N N . LEU A 1 571 ? 11.429 -4.924 -35.409 1.00 85.19 571 LEU A N 1
ATOM 4424 C CA . LEU A 1 571 ? 12.799 -4.896 -34.900 1.00 85.19 571 LEU A CA 1
ATOM 4425 C C . LEU A 1 571 ? 13.752 -5.664 -35.821 1.00 85.19 571 LEU A C 1
ATOM 4427 O O . LEU A 1 571 ? 14.781 -5.123 -36.223 1.00 85.19 571 LEU A O 1
ATOM 4431 N N . ILE A 1 572 ? 13.381 -6.894 -36.199 1.00 87.88 572 ILE A N 1
ATOM 4432 C CA . ILE A 1 572 ? 14.161 -7.718 -37.133 1.00 87.88 572 ILE A CA 1
ATOM 4433 C C . ILE A 1 572 ? 14.371 -6.964 -38.451 1.00 87.88 572 ILE A C 1
ATOM 4435 O O . ILE A 1 572 ? 15.493 -6.885 -38.947 1.00 87.88 572 ILE A O 1
ATOM 4439 N N . GLY A 1 573 ? 13.317 -6.356 -38.996 1.00 88.81 573 GLY A N 1
ATOM 4440 C CA . GLY A 1 573 ? 13.408 -5.580 -40.228 1.00 88.81 573 GLY A CA 1
ATOM 4441 C C . GLY A 1 573 ? 14.345 -4.369 -40.123 1.00 88.81 573 GLY A C 1
ATOM 4442 O O . GLY A 1 573 ? 15.124 -4.124 -41.044 1.00 88.81 573 GLY A O 1
ATOM 4443 N N . CYS A 1 574 ? 14.323 -3.634 -39.006 1.00 85.75 574 CYS A N 1
ATOM 4444 C CA . CYS A 1 574 ? 15.217 -2.492 -38.780 1.00 85.75 574 CYS A CA 1
ATOM 4445 C C . CYS A 1 574 ? 16.687 -2.916 -38.664 1.00 85.75 574 CYS A C 1
ATOM 4447 O O . CYS A 1 574 ? 17.554 -2.265 -39.249 1.00 85.75 574 CYS A O 1
ATOM 4449 N N . VAL A 1 575 ? 16.965 -4.020 -37.962 1.00 85.56 575 VAL A N 1
ATOM 4450 C CA . VAL A 1 575 ? 18.322 -4.579 -37.838 1.00 85.56 575 VAL A CA 1
ATOM 4451 C C . VAL A 1 575 ? 18.855 -5.013 -39.204 1.00 85.56 575 VAL A C 1
ATOM 4453 O O . VAL A 1 575 ? 19.959 -4.619 -39.575 1.00 85.56 575 VAL A O 1
ATOM 4456 N N . ILE A 1 576 ? 18.044 -5.730 -39.995 1.00 88.94 576 ILE A N 1
ATOM 4457 C CA . ILE A 1 576 ? 18.421 -6.171 -41.347 1.00 88.94 576 ILE A CA 1
ATOM 4458 C C . ILE A 1 576 ? 18.796 -4.974 -42.230 1.00 88.94 576 ILE A C 1
ATOM 4460 O O . ILE A 1 576 ? 19.838 -4.992 -42.884 1.00 88.94 576 ILE A O 1
ATOM 4464 N N . ILE A 1 577 ? 17.979 -3.913 -42.250 1.00 87.38 577 ILE A N 1
ATOM 4465 C CA . ILE A 1 577 ? 18.291 -2.721 -43.054 1.00 87.38 577 ILE A CA 1
ATOM 4466 C C . ILE A 1 577 ? 19.566 -2.030 -42.555 1.00 87.38 577 ILE A C 1
ATOM 4468 O O . ILE A 1 577 ? 20.404 -1.652 -43.374 1.00 87.38 577 ILE A O 1
ATOM 4472 N N . ALA A 1 578 ? 19.752 -1.882 -41.242 1.00 84.94 578 ALA A N 1
ATOM 4473 C CA . ALA A 1 578 ? 20.939 -1.233 -40.688 1.00 84.94 578 ALA A CA 1
ATOM 4474 C C . ALA A 1 578 ? 22.241 -1.963 -41.079 1.00 84.94 578 ALA A C 1
ATOM 4476 O O . ALA A 1 578 ? 23.209 -1.318 -41.497 1.00 84.94 578 ALA A O 1
ATOM 4477 N N . GLU A 1 579 ? 22.253 -3.299 -41.006 1.00 86.00 579 GLU A N 1
ATOM 4478 C CA . GLU A 1 579 ? 23.411 -4.119 -41.378 1.00 86.00 579 GLU A CA 1
ATOM 4479 C C . GLU A 1 579 ? 23.737 -4.048 -42.875 1.00 86.00 579 GLU A C 1
ATOM 4481 O O . GLU A 1 579 ? 24.911 -3.930 -43.235 1.00 86.00 579 GLU A O 1
ATOM 4486 N N . ILE A 1 580 ? 22.718 -4.057 -43.746 1.00 89.25 580 ILE A N 1
ATOM 4487 C CA . ILE A 1 580 ? 22.902 -3.995 -45.205 1.00 89.25 580 ILE A CA 1
ATOM 4488 C C . ILE A 1 580 ? 23.605 -2.699 -45.632 1.00 89.25 580 ILE A C 1
ATOM 4490 O O . ILE A 1 580 ? 24.483 -2.738 -46.495 1.00 89.25 580 ILE A O 1
ATOM 4494 N N . PHE A 1 581 ? 23.233 -1.549 -45.059 1.00 83.00 581 PHE A N 1
ATOM 4495 C CA . PHE A 1 581 ? 23.785 -0.255 -45.480 1.00 83.00 581 PHE A CA 1
ATOM 4496 C C . PHE A 1 581 ? 25.145 0.048 -44.851 1.00 83.00 581 PHE A C 1
ATOM 4498 O O . PHE A 1 581 ? 26.078 0.430 -45.557 1.00 83.00 581 PHE A O 1
ATOM 4505 N N . HIS A 1 582 ? 25.280 -0.119 -43.533 1.00 83.56 582 HIS A N 1
ATOM 4506 C CA . HIS A 1 582 ? 26.500 0.250 -42.818 1.00 83.56 582 HIS A CA 1
ATOM 4507 C C . HIS A 1 582 ? 26.774 -0.695 -41.646 1.00 83.56 582 HIS A C 1
ATOM 4509 O O . HIS A 1 582 ? 26.711 -0.283 -40.491 1.00 83.56 582 HIS A O 1
ATOM 4515 N N . TRP A 1 583 ? 27.167 -1.940 -41.936 1.00 86.12 583 TRP A N 1
ATOM 4516 C CA . TRP A 1 583 ? 27.416 -2.979 -40.923 1.00 86.12 583 TRP A CA 1
ATOM 4517 C C . TRP A 1 583 ? 28.332 -2.546 -39.761 1.00 86.12 583 TRP A C 1
ATOM 4519 O O . TRP A 1 583 ? 28.089 -2.923 -38.621 1.00 86.12 583 TRP A O 1
ATOM 4529 N N . LYS A 1 584 ? 29.348 -1.701 -40.004 1.00 86.75 584 LYS A N 1
ATOM 4530 C CA . LYS A 1 584 ? 30.226 -1.173 -38.939 1.00 86.75 584 LYS A CA 1
ATOM 4531 C C . LYS A 1 584 ? 29.500 -0.203 -38.002 1.00 86.75 584 LYS A C 1
ATOM 4533 O O . LYS A 1 584 ? 29.654 -0.304 -36.792 1.00 86.75 584 LYS A O 1
ATOM 4538 N N . PHE A 1 585 ? 28.718 0.729 -38.551 1.00 79.19 585 PHE A N 1
ATOM 4539 C CA . PHE A 1 585 ? 27.931 1.684 -37.762 1.00 79.19 585 PHE A CA 1
ATOM 4540 C C . PHE A 1 585 ? 26.770 0.977 -37.062 1.00 79.19 585 PHE A C 1
ATOM 4542 O O . PHE A 1 585 ? 26.536 1.211 -35.883 1.00 79.19 585 PHE A O 1
ATOM 4549 N N . ALA A 1 586 ? 26.114 0.043 -37.755 1.00 80.88 586 ALA A N 1
ATOM 4550 C CA . ALA A 1 586 ? 25.094 -0.823 -37.189 1.00 80.88 586 ALA A CA 1
ATOM 4551 C C . ALA A 1 586 ? 25.648 -1.613 -36.004 1.00 80.88 586 ALA A C 1
ATOM 4553 O O . ALA A 1 586 ? 25.046 -1.544 -34.951 1.00 80.88 586 ALA A O 1
ATOM 4554 N N . LEU A 1 587 ? 26.820 -2.252 -36.099 1.00 79.69 587 LEU A N 1
ATOM 4555 C CA . LEU A 1 587 ? 27.450 -2.924 -34.954 1.00 79.69 587 LEU A CA 1
ATOM 4556 C C . LEU A 1 587 ? 27.840 -1.962 -33.828 1.00 79.69 587 LEU A C 1
ATOM 4558 O O . LEU A 1 587 ? 27.734 -2.341 -32.676 1.00 79.69 587 LEU A O 1
ATOM 4562 N N . VAL A 1 588 ? 28.264 -0.728 -34.110 1.00 82.00 588 VAL A N 1
ATOM 4563 C CA . VAL A 1 588 ? 28.573 0.265 -33.060 1.00 82.00 588 VAL A CA 1
ATOM 4564 C C . VAL A 1 588 ? 27.312 0.814 -32.396 1.00 82.00 588 VAL A C 1
ATOM 4566 O O . VAL A 1 588 ? 27.370 1.219 -31.244 1.00 82.00 588 VAL A O 1
ATOM 4569 N N . VAL A 1 589 ? 26.170 0.814 -33.083 1.00 73.69 589 VAL A N 1
ATOM 4570 C CA . VAL A 1 589 ? 24.876 1.152 -32.483 1.00 73.69 589 VAL A CA 1
ATOM 4571 C C . VAL A 1 589 ? 24.319 -0.066 -31.757 1.00 73.69 589 VAL A C 1
ATOM 4573 O O . VAL A 1 589 ? 23.955 0.043 -30.600 1.00 73.69 589 VAL A O 1
ATOM 4576 N N . ILE A 1 590 ? 24.303 -1.241 -32.377 1.00 74.06 590 ILE A N 1
ATOM 4577 C CA . ILE A 1 590 ? 23.766 -2.506 -31.865 1.00 74.06 590 ILE A CA 1
ATOM 4578 C C . ILE A 1 590 ? 24.626 -3.058 -30.714 1.00 74.06 590 ILE A C 1
ATOM 4580 O O . ILE A 1 590 ? 24.075 -3.537 -29.745 1.00 74.06 590 ILE A O 1
ATOM 4584 N N . ALA A 1 591 ? 25.953 -2.978 -30.720 1.00 70.75 591 ALA A N 1
ATOM 4585 C CA . ALA A 1 591 ? 26.781 -3.556 -29.650 1.00 70.75 591 ALA A CA 1
ATOM 4586 C C . ALA A 1 591 ? 26.666 -2.859 -28.280 1.00 70.75 591 ALA A C 1
ATOM 4588 O O . ALA A 1 591 ? 26.870 -3.543 -27.287 1.00 70.75 591 ALA A O 1
ATOM 4589 N N . PRO A 1 592 ? 26.360 -1.552 -28.177 1.00 67.69 592 PRO A N 1
ATOM 4590 C CA . PRO A 1 592 ? 25.945 -0.919 -26.929 1.00 67.69 592 PRO A CA 1
ATOM 4591 C C . PRO A 1 592 ? 24.426 -0.783 -26.827 1.00 67.69 592 PRO A C 1
ATOM 4593 O O . PRO A 1 592 ? 23.884 -1.099 -25.783 1.00 67.69 592 PRO A O 1
ATOM 4596 N N . SER A 1 593 ? 23.697 -0.376 -27.875 1.00 59.72 593 SER A N 1
ATOM 4597 C CA . SER A 1 593 ? 22.242 -0.202 -27.761 1.00 59.72 593 SER A CA 1
ATOM 4598 C C . SER A 1 593 ? 21.508 -1.527 -27.712 1.00 59.72 593 SER A C 1
ATOM 4600 O O . SER A 1 593 ? 20.588 -1.630 -26.934 1.00 59.72 593 SER A O 1
ATOM 4602 N N . LEU A 1 594 ? 21.897 -2.570 -28.444 1.00 56.31 594 LEU A N 1
ATOM 4603 C CA . LEU A 1 594 ? 21.209 -3.856 -28.378 1.00 56.31 594 LEU A CA 1
ATOM 4604 C C . LEU A 1 594 ? 21.427 -4.531 -27.024 1.00 56.31 594 LEU A C 1
ATOM 4606 O O . LEU A 1 594 ? 20.443 -5.034 -26.542 1.00 56.31 594 LEU A O 1
ATOM 4610 N N . PRO A 1 595 ? 22.580 -4.490 -26.328 1.00 53.78 595 PRO A N 1
ATOM 4611 C CA . PRO A 1 595 ? 22.668 -4.864 -24.921 1.00 53.78 595 PRO A CA 1
ATOM 4612 C C . PRO A 1 595 ? 22.326 -3.733 -23.928 1.00 53.78 595 PRO A C 1
ATOM 4614 O O . PRO A 1 595 ? 22.338 -3.971 -22.746 1.00 53.78 595 PRO A O 1
ATOM 4617 N N . ILE A 1 596 ? 21.939 -2.520 -24.301 1.00 53.03 596 ILE A N 1
ATOM 4618 C CA . ILE A 1 596 ? 21.315 -1.570 -23.340 1.00 53.03 596 ILE A CA 1
ATOM 4619 C C . ILE A 1 596 ? 19.781 -1.603 -23.477 1.00 53.03 596 ILE A C 1
ATOM 4621 O O . ILE A 1 596 ? 19.051 -1.370 -22.521 1.00 53.03 596 ILE A O 1
ATOM 4625 N N . ILE A 1 597 ? 19.296 -1.998 -24.653 1.00 45.56 597 ILE A N 1
ATOM 4626 C CA . ILE A 1 597 ? 17.904 -2.282 -25.012 1.00 45.56 597 ILE A CA 1
ATOM 4627 C C . ILE A 1 597 ? 17.561 -3.764 -24.716 1.00 45.56 597 ILE A C 1
ATOM 4629 O O . ILE A 1 597 ? 16.422 -4.045 -24.363 1.00 45.56 597 ILE A O 1
ATOM 4633 N N . LEU A 1 598 ? 18.522 -4.705 -24.801 1.00 39.22 598 LEU A N 1
ATOM 4634 C CA . LEU A 1 598 ? 18.401 -6.148 -24.461 1.00 39.22 598 LEU A CA 1
ATOM 4635 C C . LEU A 1 598 ? 19.262 -6.607 -23.272 1.00 39.22 598 LEU A C 1
ATOM 4637 O O . LEU A 1 598 ? 18.906 -7.615 -22.682 1.00 39.22 598 LEU A O 1
ATOM 4641 N N . ALA A 1 599 ? 20.374 -5.950 -22.918 1.00 34.69 599 ALA A N 1
ATOM 4642 C CA . ALA A 1 599 ? 21.184 -6.268 -21.720 1.00 34.69 599 ALA A CA 1
ATOM 4643 C C . ALA A 1 599 ? 20.994 -5.187 -20.642 1.00 34.69 599 ALA A C 1
ATOM 4645 O O . ALA A 1 599 ? 21.886 -4.727 -19.942 1.00 34.69 599 ALA A O 1
ATOM 4646 N N . ALA A 1 600 ? 19.728 -4.918 -20.401 1.00 31.98 600 ALA A N 1
ATOM 4647 C CA . ALA A 1 600 ? 19.232 -5.469 -19.166 1.00 31.98 600 ALA A CA 1
ATOM 4648 C C . ALA A 1 600 ? 19.502 -7.001 -19.104 1.00 31.98 600 ALA A C 1
ATOM 4650 O O . ALA A 1 600 ? 18.750 -7.779 -19.672 1.00 31.98 600 ALA A O 1
ATOM 4651 N N . ILE A 1 601 ? 20.465 -7.463 -18.292 1.00 33.62 601 ILE A N 1
ATOM 4652 C CA . ILE A 1 601 ? 20.066 -8.499 -17.314 1.00 33.62 601 ILE A CA 1
ATOM 4653 C C . ILE A 1 601 ? 19.480 -7.747 -16.120 1.00 33.62 601 ILE A C 1
ATOM 4655 O O . ILE A 1 601 ? 19.940 -7.790 -14.989 1.00 33.62 601 ILE A O 1
ATOM 4659 N N . VAL A 1 602 ? 18.432 -7.006 -16.447 1.00 36.72 602 VAL A N 1
ATOM 4660 C CA . VAL A 1 602 ? 17.247 -6.883 -15.639 1.00 36.72 602 VAL A CA 1
ATOM 4661 C C . VAL A 1 602 ? 16.354 -7.967 -16.212 1.00 36.72 602 VAL A C 1
ATOM 4663 O O . VAL A 1 602 ? 15.790 -7.833 -17.293 1.00 36.72 602 VAL A O 1
ATOM 4666 N N . GLY A 1 603 ? 16.257 -9.081 -15.509 1.00 32.91 603 GLY A N 1
ATOM 4667 C CA . GLY A 1 603 ? 14.967 -9.728 -15.505 1.00 32.91 603 GLY A CA 1
ATOM 4668 C C . GLY A 1 603 ? 14.147 -8.999 -14.469 1.00 32.91 603 GLY A C 1
ATOM 4669 O O . GLY A 1 603 ? 14.528 -9.032 -13.301 1.00 32.91 603 GLY A O 1
ATOM 4670 N N . SER A 1 604 ? 12.987 -8.470 -14.849 1.00 43.88 604 SER A N 1
ATOM 4671 C CA . SER A 1 604 ? 11.860 -8.579 -13.925 1.00 43.88 604 SER A CA 1
ATOM 4672 C C . SER A 1 604 ? 11.750 -10.043 -13.458 1.00 43.88 604 SER A C 1
ATOM 4674 O O . SER A 1 604 ? 12.334 -10.946 -14.079 1.00 43.88 604 SER A O 1
ATOM 4676 N N . SER A 1 605 ? 10.993 -10.303 -12.394 1.00 37.09 605 SER A N 1
ATOM 4677 C CA . SER A 1 605 ? 10.510 -11.657 -12.081 1.00 37.09 605 SER A CA 1
ATOM 4678 C C . SER A 1 605 ? 10.294 -12.478 -13.380 1.00 37.09 605 SER A C 1
ATOM 4680 O O . SER A 1 605 ? 9.584 -12.014 -14.278 1.00 37.09 605 SER A O 1
ATOM 4682 N N . GLY A 1 606 ? 11.016 -13.605 -13.558 1.00 43.62 606 GLY A N 1
ATOM 4683 C CA . GLY A 1 606 ? 10.897 -14.484 -14.744 1.00 43.62 606 GLY A CA 1
ATOM 4684 C C . GLY A 1 606 ? 12.091 -14.652 -15.716 1.00 43.62 606 GLY A C 1
ATOM 4685 O O . GLY A 1 606 ? 11.931 -15.331 -16.725 1.00 43.62 606 GLY A O 1
ATOM 4686 N N . SER A 1 607 ? 13.298 -14.130 -15.445 1.00 44.88 607 SER A N 1
ATOM 4687 C CA . SER A 1 607 ? 14.499 -14.310 -16.322 1.00 44.88 607 SER A CA 1
ATOM 4688 C C . SER A 1 607 ? 15.131 -15.715 -16.340 1.00 44.88 607 SER A C 1
ATOM 4690 O O . SER A 1 607 ? 16.137 -15.933 -17.011 1.00 44.88 607 SER A O 1
ATOM 4692 N N . GLY A 1 608 ? 14.553 -16.680 -15.623 1.00 55.03 608 GLY A N 1
ATOM 4693 C CA . GLY A 1 608 ? 15.004 -18.075 -15.634 1.00 55.03 608 GLY A CA 1
ATOM 4694 C C . GLY A 1 608 ? 15.975 -18.471 -14.516 1.00 55.03 608 GLY A C 1
ATOM 4695 O O . GLY A 1 608 ? 16.464 -19.598 -14.534 1.00 55.03 608 GLY A O 1
ATOM 4696 N N . LYS A 1 609 ? 16.211 -17.602 -13.520 1.00 60.56 609 LYS A N 1
ATOM 4697 C CA . LYS A 1 609 ? 17.046 -17.885 -12.330 1.00 60.56 609 LYS A CA 1
ATOM 4698 C C . LYS A 1 609 ? 16.547 -19.119 -11.559 1.00 60.56 609 LYS A C 1
ATOM 4700 O O . LYS A 1 609 ? 17.228 -20.141 -11.512 1.00 60.56 609 LYS A O 1
ATOM 4705 N N . THR A 1 610 ? 15.281 -19.094 -11.151 1.00 61.84 610 THR A N 1
ATOM 4706 C CA . THR A 1 610 ? 14.554 -20.234 -10.564 1.00 61.84 610 THR A CA 1
ATOM 4707 C C . THR A 1 610 ? 14.475 -21.449 -11.498 1.00 61.84 610 THR A C 1
ATOM 4709 O O . THR A 1 610 ? 14.395 -22.598 -11.060 1.00 61.84 610 THR A O 1
ATOM 4712 N N . THR A 1 611 ? 14.512 -21.234 -12.820 1.00 70.44 611 THR A N 1
ATOM 4713 C CA . THR A 1 611 ? 14.444 -22.321 -13.811 1.00 70.44 611 THR A CA 1
ATOM 4714 C C . THR A 1 611 ? 15.723 -23.160 -13.835 1.00 70.44 611 THR A C 1
ATOM 4716 O O . THR A 1 611 ? 15.630 -24.370 -14.019 1.00 70.44 611 THR A O 1
ATOM 4719 N N . ILE A 1 612 ? 16.896 -22.567 -13.588 1.00 73.06 612 ILE A N 1
ATOM 4720 C CA . ILE A 1 612 ? 18.168 -23.304 -13.477 1.00 73.06 612 ILE A CA 1
ATOM 4721 C C . ILE A 1 612 ? 18.159 -24.202 -12.238 1.00 73.06 612 ILE A C 1
ATOM 4723 O O . ILE A 1 612 ? 18.468 -25.388 -12.333 1.00 73.06 612 ILE A O 1
ATOM 4727 N N . ILE A 1 613 ? 17.714 -23.664 -11.103 1.00 74.62 613 ILE A N 1
ATOM 4728 C CA . ILE A 1 613 ? 17.543 -24.414 -9.852 1.00 74.62 613 ILE A CA 1
ATOM 4729 C C . ILE A 1 613 ? 16.562 -25.577 -10.055 1.00 74.62 613 ILE A C 1
ATOM 4731 O O . ILE A 1 613 ? 16.837 -26.711 -9.668 1.00 74.62 613 ILE A O 1
ATOM 4735 N N . SER A 1 614 ? 15.469 -25.335 -10.783 1.00 74.75 614 SER A N 1
ATOM 4736 C CA . SER A 1 614 ? 14.485 -26.373 -11.105 1.00 74.75 614 SER A CA 1
ATOM 4737 C C . SER A 1 614 ? 15.006 -27.463 -12.061 1.00 74.75 614 SER A C 1
ATOM 4739 O O . SER A 1 614 ? 14.501 -28.587 -12.041 1.00 74.75 614 SER A O 1
ATOM 4741 N N . LEU A 1 615 ? 15.989 -27.158 -12.915 1.00 79.25 615 LEU A N 1
ATOM 4742 C CA . LEU A 1 615 ? 16.662 -28.141 -13.776 1.00 79.25 615 LEU A CA 1
ATOM 4743 C C . LEU A 1 615 ? 17.695 -28.971 -12.996 1.00 79.25 615 LEU A C 1
ATOM 4745 O O . LEU A 1 615 ? 17.833 -30.162 -13.264 1.00 79.25 615 LEU A O 1
ATOM 4749 N N . LEU A 1 616 ? 18.381 -28.366 -12.019 1.00 79.62 616 LEU A N 1
ATOM 4750 C CA . LEU A 1 616 ? 19.354 -29.033 -11.143 1.00 79.62 616 LEU A CA 1
ATOM 4751 C C . LEU A 1 616 ? 18.682 -30.015 -10.170 1.00 79.62 616 LEU A C 1
ATOM 4753 O O . LEU A 1 616 ? 19.095 -31.166 -10.093 1.00 79.62 616 LEU A O 1
ATOM 4757 N N . GLU A 1 617 ? 17.562 -29.624 -9.553 1.00 80.56 617 GLU A N 1
ATOM 4758 C CA . GLU A 1 617 ? 16.674 -30.520 -8.778 1.00 80.56 617 GLU A CA 1
ATOM 4759 C C . GLU A 1 617 ? 15.948 -31.559 -9.652 1.00 80.56 617 GLU A C 1
ATOM 4761 O O . GLU A 1 617 ? 15.157 -32.388 -9.175 1.00 80.56 617 GLU A O 1
ATOM 4766 N N . ARG A 1 618 ? 16.152 -31.482 -10.973 1.00 78.44 618 ARG A N 1
ATOM 4767 C CA . ARG A 1 618 ? 15.516 -32.327 -11.982 1.00 78.44 618 ARG A CA 1
ATOM 4768 C C . ARG A 1 618 ? 13.986 -32.343 -11.829 1.00 78.44 618 ARG A C 1
ATOM 4770 O O . ARG A 1 618 ? 13.328 -33.359 -12.061 1.00 78.44 618 ARG A O 1
ATOM 4777 N N . PHE A 1 619 ? 13.399 -31.212 -11.411 1.00 75.12 619 PHE A N 1
ATOM 4778 C CA . PHE A 1 619 ? 11.955 -30.961 -11.543 1.00 75.12 619 PHE A CA 1
ATOM 4779 C C . PHE A 1 619 ? 11.570 -30.873 -13.022 1.00 75.12 619 PHE A C 1
ATOM 4781 O O . PHE A 1 619 ? 10.460 -31.242 -13.406 1.00 75.12 619 PHE A O 1
ATOM 4788 N N . TYR A 1 620 ? 12.528 -30.449 -13.849 1.00 69.62 620 TYR A N 1
ATOM 4789 C CA . TYR A 1 620 ? 12.464 -30.469 -15.301 1.00 69.62 620 TYR A CA 1
ATOM 4790 C C . TYR A 1 620 ? 13.747 -31.092 -15.862 1.00 69.62 620 TYR A C 1
ATOM 4792 O O . TYR A 1 620 ? 14.807 -31.000 -15.248 1.00 69.62 620 TYR A O 1
ATOM 4800 N N . GLU A 1 621 ? 13.667 -31.713 -17.035 1.00 71.25 621 GLU A N 1
ATOM 4801 C CA . GLU A 1 621 ? 14.850 -32.195 -17.757 1.00 71.25 621 GLU A CA 1
ATOM 4802 C C . GLU A 1 621 ? 15.279 -31.164 -18.813 1.00 71.25 621 GLU A C 1
ATOM 4804 O O . GLU A 1 621 ? 14.415 -30.507 -19.409 1.00 71.25 621 GLU A O 1
ATOM 4809 N N . PRO A 1 622 ? 16.591 -30.993 -19.063 1.00 70.00 622 PRO A N 1
ATOM 4810 C CA . PRO A 1 622 ? 17.065 -30.052 -20.068 1.00 70.00 622 PRO A CA 1
ATOM 4811 C C . PRO A 1 622 ? 16.630 -30.503 -21.467 1.00 70.00 622 PRO A C 1
ATOM 4813 O O . PRO A 1 622 ? 16.833 -31.648 -21.863 1.00 70.00 622 PRO A O 1
ATOM 4816 N N . THR A 1 623 ? 16.045 -29.587 -22.241 1.00 65.62 623 THR A N 1
ATOM 4817 C CA . THR A 1 623 ? 15.556 -29.858 -23.606 1.00 65.62 623 THR A CA 1
ATOM 4818 C C . THR A 1 623 ? 16.690 -30.215 -24.576 1.00 65.62 623 THR A C 1
ATOM 4820 O O . THR A 1 623 ? 16.492 -30.999 -25.501 1.00 65.62 623 THR A O 1
ATOM 4823 N N . THR A 1 624 ? 17.876 -29.633 -24.372 1.00 54.31 624 THR A N 1
ATOM 4824 C CA . THR A 1 624 ? 19.118 -29.893 -25.116 1.00 54.31 624 THR A CA 1
ATOM 4825 C C . THR A 1 624 ? 20.316 -29.631 -24.206 1.00 54.31 624 THR A C 1
ATOM 4827 O O . THR A 1 624 ? 20.283 -28.678 -23.429 1.00 54.31 624 THR A O 1
ATOM 4830 N N . GLY A 1 625 ? 21.383 -30.418 -24.347 1.00 69.25 625 GLY A N 1
ATOM 4831 C CA . GLY A 1 625 ? 22.557 -30.353 -23.473 1.00 69.25 625 GLY A CA 1
ATOM 4832 C C . GLY A 1 625 ? 22.489 -31.369 -22.333 1.00 69.25 625 GLY A C 1
ATOM 4833 O O . GLY A 1 625 ? 21.465 -32.014 -22.116 1.00 69.25 625 GLY A O 1
ATOM 4834 N N . GLN A 1 626 ? 23.603 -31.536 -21.630 1.00 76.06 626 GLN A N 1
ATOM 4835 C CA . GLN A 1 626 ? 23.718 -32.475 -20.520 1.00 76.06 626 GLN A CA 1
ATOM 4836 C C . GLN A 1 626 ? 24.099 -31.738 -19.245 1.00 76.06 626 GLN A C 1
ATOM 4838 O O . GLN A 1 626 ? 24.932 -30.835 -19.276 1.00 76.06 626 GLN A O 1
ATOM 4843 N N . ILE A 1 627 ? 23.481 -32.139 -18.137 1.00 80.12 627 ILE A N 1
ATOM 4844 C CA . ILE A 1 627 ? 23.877 -31.713 -16.800 1.00 80.12 627 ILE A CA 1
ATOM 4845 C C . ILE A 1 627 ? 24.540 -32.932 -16.166 1.00 80.12 627 ILE A C 1
ATOM 4847 O O . ILE A 1 627 ? 23.953 -34.015 -16.133 1.00 80.12 627 ILE A O 1
ATOM 4851 N N . THR A 1 628 ? 25.781 -32.770 -15.726 1.00 80.62 628 THR A N 1
ATOM 4852 C CA . THR A 1 628 ? 26.562 -33.833 -15.092 1.00 80.62 628 THR A CA 1
ATOM 4853 C C . THR A 1 628 ? 26.868 -33.455 -13.651 1.00 80.62 628 THR A C 1
ATOM 4855 O O . THR A 1 628 ? 27.328 -32.339 -13.413 1.00 80.62 628 THR A O 1
ATOM 4858 N N . TYR A 1 629 ? 26.661 -34.376 -12.715 1.00 78.50 629 TYR A N 1
ATOM 4859 C CA . TYR A 1 629 ? 27.044 -34.246 -11.311 1.00 78.50 629 TYR A CA 1
ATOM 4860 C C . TYR A 1 629 ? 28.204 -35.217 -11.048 1.00 78.50 629 TYR A C 1
ATOM 4862 O O . TYR A 1 629 ? 28.082 -36.407 -11.313 1.00 78.50 629 TYR A O 1
ATOM 4870 N N . ASN A 1 630 ? 29.372 -34.699 -10.651 1.00 75.56 630 ASN A N 1
ATOM 4871 C CA . ASN A 1 630 ? 30.630 -35.460 -10.514 1.00 75.56 630 ASN A CA 1
ATOM 4872 C C . ASN A 1 630 ? 31.071 -36.265 -11.760 1.00 75.56 630 ASN A C 1
ATOM 4874 O O . ASN A 1 630 ? 31.801 -37.245 -11.653 1.00 75.56 630 ASN A O 1
ATOM 4878 N N . GLY A 1 631 ? 30.682 -35.811 -12.958 1.00 72.44 631 GLY A N 1
ATOM 4879 C CA . GLY A 1 631 ? 31.041 -36.436 -14.239 1.00 72.44 631 GLY A CA 1
ATOM 4880 C C . GLY A 1 631 ? 30.001 -37.422 -14.775 1.00 72.44 631 GLY A C 1
ATOM 4881 O O . GLY A 1 631 ? 30.016 -37.712 -15.971 1.00 72.44 631 GLY A O 1
ATOM 4882 N N . ASP A 1 632 ? 29.047 -37.837 -13.942 1.00 78.38 632 ASP A N 1
ATOM 4883 C CA . ASP A 1 632 ? 27.930 -38.689 -14.338 1.00 78.38 632 ASP A CA 1
ATOM 4884 C C . ASP A 1 632 ? 26.718 -37.845 -14.740 1.00 78.38 632 ASP A C 1
ATOM 4886 O O . ASP A 1 632 ? 26.429 -36.801 -14.153 1.00 78.38 632 ASP A O 1
ATOM 4890 N N . LEU A 1 633 ? 25.988 -38.274 -15.770 1.00 81.50 633 LEU A N 1
ATOM 4891 C CA . LEU A 1 633 ? 24.768 -37.596 -16.208 1.00 81.50 633 LEU A CA 1
ATOM 4892 C C . LEU A 1 633 ? 23.701 -37.666 -15.109 1.00 81.50 633 LEU A C 1
ATOM 4894 O O . LEU A 1 633 ? 23.329 -38.753 -14.659 1.00 81.50 633 LEU A O 1
ATOM 4898 N N . ILE A 1 634 ? 23.113 -36.524 -14.743 1.00 83.44 634 ILE A N 1
ATOM 4899 C CA . ILE A 1 634 ? 22.057 -36.502 -13.718 1.00 83.44 634 ILE A CA 1
ATOM 4900 C C . ILE A 1 634 ? 20.825 -37.309 -14.144 1.00 83.44 634 ILE A C 1
ATOM 4902 O O . ILE A 1 634 ? 20.042 -37.726 -13.295 1.00 83.44 634 ILE A O 1
ATOM 4906 N N . GLN A 1 635 ? 20.639 -37.543 -15.453 1.00 80.44 635 GLN A N 1
ATOM 4907 C CA . GLN A 1 635 ? 19.566 -38.377 -15.997 1.00 80.44 635 GLN A CA 1
ATOM 4908 C C . GLN A 1 635 ? 19.757 -39.872 -15.711 1.00 80.44 635 GLN A C 1
ATOM 4910 O O . GLN A 1 635 ? 18.759 -40.585 -15.599 1.00 80.44 635 GLN A O 1
ATOM 4915 N N . SER A 1 636 ? 21.005 -40.343 -15.589 1.00 78.94 636 SER A N 1
ATOM 4916 C CA . SER A 1 636 ? 21.318 -41.741 -15.257 1.00 78.94 636 SER A CA 1
ATOM 4917 C C . SER A 1 636 ? 21.257 -42.046 -13.760 1.00 78.94 636 SER A C 1
ATOM 4919 O O . SER A 1 636 ? 21.161 -43.214 -13.396 1.00 78.94 636 SER A O 1
ATOM 4921 N N . MET A 1 637 ? 21.259 -41.021 -12.903 1.00 81.00 637 MET A N 1
ATOM 4922 C CA . MET A 1 637 ? 21.060 -41.170 -11.459 1.00 81.00 637 MET A CA 1
ATOM 4923 C C . MET A 1 637 ? 19.571 -41.335 -11.127 1.00 81.00 637 MET A C 1
ATOM 4925 O O . MET A 1 637 ? 18.692 -40.827 -11.837 1.00 81.00 637 MET A O 1
ATOM 4929 N N . SER A 1 638 ? 19.258 -42.028 -10.032 1.00 83.19 638 SER A N 1
ATOM 4930 C CA . SER A 1 638 ? 17.879 -42.092 -9.542 1.00 83.19 638 SER A CA 1
ATOM 4931 C C . SER A 1 638 ? 17.473 -40.757 -8.896 1.00 83.19 638 SER A C 1
ATOM 4933 O O . SER A 1 638 ? 18.302 -40.065 -8.315 1.00 83.19 638 SER A O 1
ATOM 4935 N N . LEU A 1 639 ? 16.197 -40.355 -8.995 1.00 79.38 639 LEU A N 1
ATOM 4936 C CA . LEU A 1 639 ? 15.741 -39.063 -8.447 1.00 79.38 639 LEU A CA 1
ATOM 4937 C C . LEU A 1 639 ? 15.916 -38.968 -6.925 1.00 79.38 639 LEU A C 1
ATOM 4939 O O . LEU A 1 639 ? 16.162 -37.884 -6.409 1.00 79.38 639 LEU A O 1
ATOM 4943 N N . THR A 1 640 ? 15.770 -40.089 -6.219 1.00 79.88 640 THR A N 1
ATOM 4944 C CA . THR A 1 640 ? 15.942 -40.162 -4.763 1.00 79.88 640 THR A CA 1
ATOM 4945 C C . THR A 1 640 ? 17.404 -40.004 -4.362 1.00 79.88 640 THR A C 1
ATOM 4947 O O . THR A 1 640 ? 17.683 -39.351 -3.369 1.00 79.88 640 THR A O 1
ATOM 4950 N N . GLU A 1 641 ? 18.322 -40.565 -5.146 1.00 80.56 641 GLU A N 1
ATOM 4951 C CA . GLU A 1 641 ? 19.766 -40.418 -4.956 1.00 80.56 641 GLU A CA 1
ATOM 4952 C C . GLU A 1 641 ? 20.208 -38.991 -5.295 1.00 80.56 641 GLU A C 1
ATOM 4954 O O . GLU A 1 641 ? 20.755 -38.312 -4.437 1.00 80.56 641 GLU A O 1
ATOM 4959 N N . LEU A 1 642 ? 19.844 -38.469 -6.474 1.00 82.31 642 LEU A N 1
ATOM 4960 C CA . LEU A 1 642 ? 20.172 -37.100 -6.894 1.00 82.31 642 LEU A CA 1
ATOM 4961 C C . LEU A 1 642 ? 19.682 -36.042 -5.890 1.00 82.31 642 LEU A C 1
ATOM 4963 O O . LEU A 1 642 ? 20.457 -35.186 -5.485 1.00 82.31 642 LEU A O 1
ATOM 4967 N N . ARG A 1 643 ? 18.416 -36.113 -5.456 1.00 83.75 643 ARG A N 1
ATOM 4968 C CA . ARG A 1 643 ? 17.854 -35.177 -4.463 1.00 83.75 643 ARG A CA 1
ATOM 4969 C C . ARG A 1 643 ? 18.250 -35.502 -3.025 1.00 83.75 643 ARG A C 1
ATOM 4971 O O . ARG A 1 643 ? 18.008 -34.695 -2.140 1.00 83.75 643 ARG A O 1
ATOM 4978 N N . GLY A 1 644 ? 18.811 -36.683 -2.777 1.00 79.12 644 GLY A N 1
ATOM 4979 C CA . GLY A 1 644 ? 19.416 -37.020 -1.490 1.00 79.12 644 GLY A CA 1
ATOM 4980 C C . GLY A 1 644 ? 20.716 -36.249 -1.264 1.00 79.12 644 GLY A C 1
ATOM 4981 O O . GLY A 1 644 ? 21.015 -35.890 -0.136 1.00 79.12 644 GLY A O 1
ATOM 4982 N N . HIS A 1 645 ? 21.429 -35.927 -2.346 1.00 81.06 645 HIS A N 1
ATOM 4983 C CA . HIS A 1 645 ? 22.652 -35.123 -2.331 1.00 81.06 645 HIS A CA 1
ATOM 4984 C C . HIS A 1 645 ? 22.393 -33.604 -2.379 1.00 81.06 645 HIS A C 1
ATOM 4986 O O . HIS A 1 645 ? 23.346 -32.827 -2.417 1.00 81.06 645 HIS A O 1
ATOM 4992 N N . MET A 1 646 ? 21.131 -33.153 -2.424 1.00 82.25 646 MET A N 1
ATOM 4993 C CA . MET A 1 646 ? 20.777 -31.753 -2.692 1.00 82.25 646 MET A CA 1
ATOM 4994 C C . MET A 1 646 ? 19.682 -31.228 -1.760 1.00 82.25 646 MET A C 1
ATOM 4996 O O . MET A 1 646 ? 18.733 -31.940 -1.440 1.00 82.25 646 MET A O 1
ATOM 5000 N N . SER A 1 647 ? 19.775 -29.955 -1.369 1.00 84.75 647 SER A N 1
ATOM 5001 C CA . SER A 1 647 ? 18.690 -29.267 -0.655 1.00 84.75 647 SER A CA 1
ATOM 5002 C C . SER A 1 647 ? 18.422 -27.886 -1.238 1.00 84.75 647 SER A C 1
ATOM 5004 O O . SER A 1 647 ? 19.349 -27.131 -1.526 1.00 84.75 647 SER A O 1
ATOM 5006 N N . LEU A 1 648 ? 17.139 -27.534 -1.334 1.00 83.62 648 LEU A N 1
ATOM 5007 C CA . LEU A 1 648 ? 16.656 -26.267 -1.878 1.00 83.62 648 LEU A CA 1
ATOM 5008 C C . LEU A 1 648 ? 16.065 -25.362 -0.788 1.00 83.62 648 LEU A C 1
ATOM 5010 O O . LEU A 1 648 ? 15.182 -25.782 -0.037 1.00 83.62 648 LEU A O 1
ATOM 5014 N N . VAL A 1 649 ? 16.472 -24.091 -0.787 1.00 82.12 649 VAL A N 1
ATOM 5015 C CA . VAL A 1 649 ? 15.825 -22.988 -0.059 1.00 82.12 649 VAL A CA 1
ATOM 5016 C C . VAL A 1 649 ? 15.203 -22.028 -1.076 1.00 82.12 649 VAL A C 1
ATOM 5018 O O . VAL A 1 649 ? 15.908 -21.452 -1.903 1.00 82.12 649 VAL A O 1
ATOM 5021 N N . ALA A 1 650 ? 13.877 -21.889 -1.037 1.00 75.06 650 ALA A N 1
ATOM 5022 C CA . ALA A 1 650 ? 13.109 -21.074 -1.981 1.00 75.06 650 ALA A CA 1
ATOM 5023 C C . ALA A 1 650 ? 12.964 -19.609 -1.527 1.00 75.06 650 ALA A C 1
ATOM 5025 O O . ALA A 1 650 ? 13.089 -19.314 -0.338 1.00 75.06 650 ALA A O 1
ATOM 5026 N N . GLN A 1 651 ? 12.620 -18.728 -2.473 1.00 69.12 651 GLN A N 1
ATOM 5027 C CA . GLN A 1 651 ? 12.454 -17.285 -2.263 1.00 69.12 651 GLN A CA 1
ATOM 5028 C C . GLN A 1 651 ? 11.400 -16.950 -1.194 1.00 69.12 651 GLN A C 1
ATOM 5030 O O . GLN A 1 651 ? 11.684 -16.201 -0.261 1.00 69.12 651 GLN A O 1
ATOM 5035 N N . GLU A 1 652 ? 10.208 -17.553 -1.291 1.00 68.56 652 GLU A N 1
ATOM 5036 C CA . GLU A 1 652 ? 9.188 -17.532 -0.236 1.00 68.56 652 GLU A CA 1
ATOM 5037 C C . GLU A 1 652 ? 9.093 -18.921 0.429 1.00 68.56 652 GLU A C 1
ATOM 5039 O O . GLU A 1 652 ? 8.553 -19.869 -0.152 1.00 68.56 652 GLU A O 1
ATOM 5044 N N . PRO A 1 653 ? 9.633 -19.084 1.646 1.00 69.06 653 PRO A N 1
ATOM 5045 C CA . PRO A 1 653 ? 9.721 -20.369 2.326 1.00 69.06 653 PRO A CA 1
ATOM 5046 C C . PRO A 1 653 ? 8.349 -20.806 2.856 1.00 69.06 653 PRO A C 1
ATOM 5048 O O . PRO A 1 653 ? 7.762 -20.183 3.745 1.00 69.06 653 PRO A O 1
ATOM 5051 N N . PHE A 1 654 ? 7.842 -21.923 2.331 1.00 74.56 654 PHE A N 1
ATOM 5052 C CA . PHE A 1 654 ? 6.579 -22.511 2.774 1.00 74.56 654 PHE A CA 1
ATOM 5053 C C . PHE A 1 654 ? 6.792 -23.481 3.946 1.00 74.56 654 PHE A C 1
ATOM 5055 O O . PHE A 1 654 ? 7.528 -24.474 3.851 1.00 74.56 654 PHE A O 1
ATOM 5062 N N . LEU A 1 655 ? 6.108 -23.210 5.059 1.00 80.75 655 LEU A N 1
ATOM 5063 C CA . LEU A 1 655 ? 6.066 -24.078 6.235 1.00 80.75 655 LEU A CA 1
ATOM 5064 C C . LEU A 1 655 ? 4.698 -24.762 6.334 1.00 80.75 655 LEU A C 1
ATOM 5066 O O . LEU A 1 655 ? 3.652 -24.133 6.160 1.00 80.75 655 LEU A O 1
ATOM 5070 N N . LEU A 1 656 ? 4.719 -26.063 6.606 1.00 77.44 656 LEU A N 1
ATOM 5071 C CA . LEU A 1 656 ? 3.531 -26.878 6.810 1.00 77.44 656 LEU A CA 1
ATOM 5072 C C . LEU A 1 656 ? 2.913 -26.572 8.175 1.00 77.44 656 LEU A C 1
ATOM 5074 O O . LEU A 1 656 ? 3.602 -26.190 9.122 1.00 77.44 656 LEU A O 1
ATOM 5078 N N . HIS A 1 657 ? 1.604 -26.782 8.288 1.00 77.19 657 HIS A N 1
ATOM 5079 C CA . HIS A 1 657 ? 0.935 -26.728 9.581 1.00 77.19 657 HIS A CA 1
ATOM 5080 C C . HIS A 1 657 ? 1.463 -27.857 10.476 1.00 77.19 657 HIS A C 1
ATOM 5082 O O . HIS A 1 657 ? 1.277 -29.030 10.155 1.00 77.19 657 HIS A O 1
ATOM 5088 N N . GLY A 1 658 ? 2.082 -27.502 11.597 1.00 82.12 658 GLY A N 1
ATOM 5089 C CA . GLY A 1 658 ? 2.719 -28.448 12.508 1.00 82.12 658 GLY A CA 1
ATOM 5090 C C . GLY A 1 658 ? 3.685 -27.745 13.452 1.00 82.12 658 GLY A C 1
ATOM 5091 O O . GLY A 1 658 ? 3.730 -26.511 13.520 1.00 82.12 658 GLY A O 1
ATOM 5092 N N . THR A 1 659 ? 4.462 -28.530 14.185 1.00 86.69 659 THR A N 1
ATOM 5093 C CA . THR A 1 659 ? 5.513 -27.991 15.054 1.00 86.69 659 THR A CA 1
ATOM 5094 C C . THR A 1 659 ? 6.719 -27.514 14.245 1.00 86.69 659 THR A C 1
ATOM 5096 O O . THR A 1 659 ? 6.900 -27.872 13.074 1.00 86.69 659 THR A O 1
ATOM 5099 N N . ILE A 1 660 ? 7.564 -26.681 14.854 1.00 87.00 660 ILE A N 1
ATOM 5100 C CA . ILE A 1 660 ? 8.827 -26.260 14.23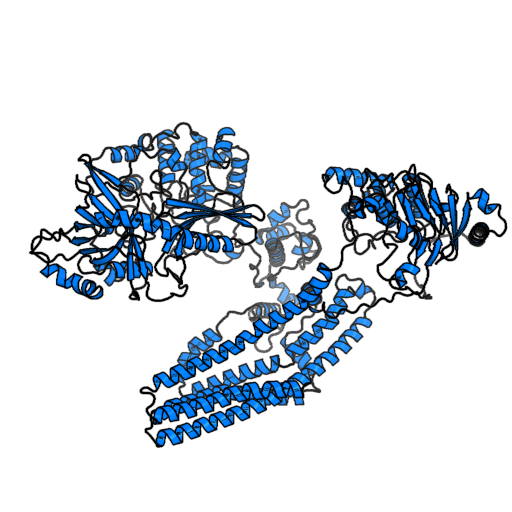7 1.00 87.00 660 ILE A CA 1
ATOM 5101 C C . ILE A 1 660 ? 9.720 -27.479 13.978 1.00 87.00 660 ILE A C 1
ATOM 5103 O O . ILE A 1 660 ? 10.283 -27.596 12.892 1.00 87.00 660 ILE A O 1
ATOM 5107 N N . ARG A 1 661 ? 9.768 -28.428 14.920 1.00 87.50 661 ARG A N 1
ATOM 5108 C CA . ARG A 1 661 ? 10.455 -29.718 14.786 1.00 87.50 661 ARG A CA 1
ATOM 5109 C C . ARG A 1 661 ? 10.026 -30.451 13.520 1.00 87.50 661 ARG A C 1
ATOM 5111 O O . ARG A 1 661 ? 10.866 -30.700 12.668 1.00 87.50 661 ARG A O 1
ATOM 5118 N N . GLU A 1 662 ? 8.730 -30.716 13.364 1.00 85.38 662 GLU A N 1
ATOM 5119 C CA . GLU A 1 662 ? 8.168 -31.422 12.198 1.00 85.38 662 GLU A CA 1
ATOM 5120 C C . GLU A 1 662 ? 8.482 -30.713 10.879 1.00 85.38 662 GLU A C 1
ATOM 5122 O O . GLU A 1 662 ? 8.679 -31.342 9.840 1.00 85.38 662 GLU A O 1
ATOM 5127 N N . ASN A 1 663 ? 8.541 -29.383 10.916 1.00 87.75 663 ASN A N 1
ATOM 5128 C CA . ASN A 1 663 ? 8.895 -28.597 9.753 1.00 87.75 663 ASN A CA 1
ATOM 5129 C C . ASN A 1 663 ? 10.381 -28.684 9.412 1.00 87.75 663 ASN A C 1
ATOM 5131 O O . ASN A 1 663 ? 10.692 -28.628 8.230 1.00 87.75 663 ASN A O 1
ATOM 5135 N N . ILE A 1 664 ? 11.289 -28.810 10.374 1.00 88.19 664 ILE A N 1
ATOM 5136 C CA . ILE A 1 664 ? 12.733 -28.878 10.106 1.00 88.19 664 ILE A CA 1
ATOM 5137 C C . ILE A 1 664 ? 13.145 -30.300 9.731 1.00 88.19 664 ILE A C 1
ATOM 5139 O O . ILE A 1 664 ? 13.886 -30.493 8.774 1.00 88.19 664 ILE A O 1
ATOM 5143 N N . THR A 1 665 ? 12.593 -31.304 10.405 1.00 85.38 665 THR A N 1
ATOM 5144 C CA . THR A 1 665 ? 12.914 -32.722 10.180 1.00 85.38 665 THR A CA 1
ATOM 5145 C C . THR A 1 665 ? 12.262 -33.296 8.921 1.00 85.38 665 THR A C 1
ATOM 5147 O O . THR A 1 665 ? 12.478 -34.456 8.569 1.00 85.38 665 THR A O 1
ATOM 5150 N N . LEU A 1 666 ? 11.474 -32.484 8.211 1.00 78.62 666 LEU A N 1
ATOM 5151 C CA . LEU A 1 666 ? 10.746 -32.874 7.016 1.00 78.62 666 LEU A CA 1
ATOM 5152 C C . LEU A 1 666 ? 11.702 -33.445 5.955 1.00 78.62 666 LEU A C 1
ATOM 5154 O O . LEU A 1 666 ? 12.474 -32.715 5.335 1.00 78.62 666 LEU A O 1
ATOM 5158 N N . GLY A 1 667 ? 11.603 -34.753 5.710 1.00 70.50 667 GLY A N 1
ATOM 5159 C CA . GLY A 1 667 ? 12.388 -35.508 4.725 1.00 70.50 667 GLY A CA 1
ATOM 5160 C C . GLY A 1 667 ? 13.681 -36.145 5.242 1.00 70.50 667 GLY A C 1
ATOM 5161 O O . GLY A 1 667 ? 14.415 -36.709 4.437 1.00 70.50 667 GLY A O 1
ATOM 5162 N N . VAL A 1 668 ? 13.926 -36.113 6.553 1.00 75.06 668 VAL A N 1
ATOM 5163 C CA . VAL A 1 668 ? 14.856 -37.028 7.232 1.00 75.06 668 VAL A CA 1
ATOM 5164 C C . VAL A 1 668 ? 14.049 -38.237 7.721 1.00 75.06 668 VAL A C 1
ATOM 5166 O O . VAL A 1 668 ? 12.947 -38.076 8.239 1.00 75.06 668 VAL A O 1
ATOM 5169 N N . ALA A 1 669 ? 14.536 -39.462 7.515 1.00 64.00 669 ALA A N 1
ATOM 5170 C CA . ALA A 1 669 ? 13.835 -40.658 7.988 1.00 64.00 669 ALA A CA 1
ATOM 5171 C C . ALA A 1 669 ? 13.908 -40.757 9.526 1.00 64.00 669 ALA A C 1
ATOM 5173 O O . ALA A 1 669 ? 15.000 -40.656 10.083 1.00 64.00 669 ALA A O 1
ATOM 5174 N N . ASP A 1 670 ? 12.774 -41.023 10.192 1.00 58.66 670 ASP A N 1
ATOM 5175 C CA . ASP A 1 670 ? 12.612 -41.013 11.666 1.00 58.66 670 ASP A CA 1
ATOM 5176 C C . ASP A 1 670 ? 13.654 -41.842 12.445 1.00 58.66 670 ASP A C 1
ATOM 5178 O O . ASP A 1 670 ? 13.928 -41.572 13.611 1.00 58.66 670 ASP A O 1
ATOM 5182 N N . ASN A 1 671 ? 14.275 -42.836 11.807 1.00 57.53 671 ASN A N 1
ATOM 5183 C CA . ASN A 1 671 ? 15.263 -43.716 12.435 1.00 57.53 671 ASN A CA 1
ATOM 5184 C C . ASN A 1 671 ? 16.660 -43.081 12.617 1.00 57.53 671 ASN A C 1
ATOM 5186 O O . ASN A 1 671 ? 17.491 -43.684 13.291 1.00 57.53 671 ASN A O 1
ATOM 5190 N N . ASN A 1 672 ? 16.926 -41.906 12.027 1.00 55.81 672 ASN A N 1
ATOM 5191 C CA . ASN A 1 672 ? 18.231 -41.218 12.050 1.00 55.81 672 ASN A CA 1
ATOM 5192 C C . ASN A 1 672 ? 18.203 -39.856 12.768 1.00 55.81 672 ASN A C 1
ATOM 5194 O O . ASN A 1 672 ? 19.158 -39.087 12.664 1.00 55.81 672 ASN A O 1
ATOM 5198 N N . LEU A 1 673 ? 17.117 -39.525 13.468 1.00 65.06 673 LEU A N 1
ATOM 5199 C CA . LEU A 1 673 ? 16.960 -38.202 14.057 1.00 65.06 673 LEU A CA 1
ATOM 5200 C C . LEU A 1 673 ? 17.589 -38.130 15.458 1.00 65.06 673 LEU A C 1
ATOM 5202 O O . LEU A 1 673 ? 16.990 -38.563 16.439 1.00 65.06 673 LEU A O 1
ATOM 5206 N N . ASP A 1 674 ? 18.799 -37.579 15.546 1.00 70.88 674 ASP A N 1
ATOM 5207 C CA . ASP A 1 674 ? 19.393 -37.158 16.817 1.00 70.88 674 ASP A CA 1
ATOM 5208 C C . ASP A 1 674 ? 19.014 -35.694 17.091 1.00 70.88 674 ASP A C 1
ATOM 5210 O O . ASP A 1 674 ? 19.240 -34.814 16.254 1.00 70.88 674 ASP A O 1
ATOM 5214 N N . ASP A 1 675 ? 18.456 -35.418 18.270 1.00 76.94 675 ASP A N 1
ATOM 5215 C CA . ASP A 1 675 ? 18.108 -34.062 18.708 1.00 76.94 675 ASP A CA 1
ATOM 5216 C C . ASP A 1 675 ? 19.339 -33.143 18.718 1.00 76.94 675 ASP A C 1
ATOM 5218 O O . ASP A 1 675 ? 19.211 -31.940 18.489 1.00 76.94 675 ASP A O 1
ATOM 5222 N N . ALA A 1 676 ? 20.546 -33.696 18.896 1.00 76.69 676 ALA A N 1
ATOM 5223 C CA . ALA A 1 676 ? 21.787 -32.938 18.769 1.00 76.69 676 ALA A CA 1
ATOM 5224 C C . ALA A 1 676 ? 22.024 -32.423 17.337 1.00 76.69 676 ALA A C 1
ATOM 5226 O O . ALA A 1 676 ? 22.449 -31.280 17.167 1.00 76.69 676 ALA A O 1
ATOM 5227 N N . LEU A 1 677 ? 21.709 -33.225 16.315 1.00 79.38 677 LEU A N 1
ATOM 5228 C CA . LEU A 1 677 ? 21.883 -32.865 14.905 1.00 79.38 677 LEU A CA 1
ATOM 5229 C C . LEU A 1 677 ? 20.818 -31.859 14.452 1.00 79.38 677 LEU A C 1
ATOM 5231 O O . LEU A 1 677 ? 21.131 -30.893 13.761 1.00 79.38 677 LEU A O 1
ATOM 5235 N N . LEU A 1 678 ? 19.575 -32.037 14.915 1.00 84.44 678 LEU A N 1
ATOM 5236 C CA . LEU A 1 678 ? 18.508 -31.049 14.742 1.00 84.44 678 LEU A CA 1
ATOM 5237 C C . LEU A 1 678 ? 18.913 -29.706 15.350 1.00 84.44 678 LEU A C 1
ATOM 5239 O O . LEU A 1 678 ? 18.803 -28.671 14.695 1.00 84.44 678 LEU A O 1
ATOM 5243 N N . HIS A 1 679 ? 19.406 -29.713 16.588 1.00 86.50 679 HIS A N 1
ATOM 5244 C CA . HIS A 1 679 ? 19.844 -28.489 17.244 1.00 86.50 679 HIS A CA 1
ATOM 5245 C C . HIS A 1 679 ? 21.038 -27.854 16.535 1.00 86.50 679 HIS A C 1
ATOM 5247 O O . HIS A 1 679 ? 21.059 -26.634 16.418 1.00 86.50 679 HIS A O 1
ATOM 5253 N N . GLN A 1 680 ? 21.983 -28.649 16.030 1.00 80.12 680 GLN A N 1
ATOM 5254 C CA . GLN A 1 680 ? 23.121 -28.146 15.266 1.00 80.12 680 GLN A CA 1
ATOM 5255 C C . GLN A 1 680 ? 22.675 -27.496 13.951 1.00 80.12 680 GLN A C 1
ATOM 5257 O O . GLN A 1 680 ? 22.986 -26.334 13.739 1.00 80.12 680 GLN A O 1
ATOM 5262 N N . ALA A 1 681 ? 21.841 -28.155 13.145 1.00 82.69 681 ALA A N 1
ATOM 5263 C CA . ALA A 1 681 ? 21.331 -27.582 11.895 1.00 82.69 681 ALA A CA 1
ATOM 5264 C C . ALA A 1 681 ? 20.518 -26.293 12.114 1.00 82.69 681 ALA A C 1
ATOM 5266 O O . ALA A 1 681 ? 20.524 -25.387 11.286 1.00 82.69 681 ALA A O 1
ATOM 5267 N N . CYS A 1 682 ? 19.822 -26.188 13.247 1.00 83.62 682 CYS A N 1
ATOM 5268 C CA . CYS A 1 682 ? 19.106 -24.970 13.621 1.00 83.62 682 CYS A CA 1
ATOM 5269 C C . CYS A 1 682 ? 20.024 -23.877 14.173 1.00 83.62 682 CYS A C 1
ATOM 5271 O O . CYS A 1 682 ? 19.651 -22.709 14.115 1.00 83.62 682 CYS A O 1
ATOM 5273 N N . ARG A 1 683 ? 21.186 -24.231 14.733 1.00 79.38 683 ARG A N 1
ATOM 5274 C CA . ARG A 1 683 ? 22.235 -23.272 15.107 1.00 79.38 683 ARG A CA 1
ATOM 5275 C C . ARG A 1 683 ? 22.948 -22.760 13.864 1.00 79.38 683 ARG A C 1
ATOM 5277 O O . ARG A 1 683 ? 23.109 -21.560 13.740 1.00 79.38 683 ARG A O 1
ATOM 5284 N N . ASP A 1 684 ? 23.258 -23.650 12.927 1.00 73.94 684 ASP A N 1
ATOM 5285 C CA . ASP A 1 684 ? 23.890 -23.317 11.646 1.00 73.94 684 ASP A CA 1
ATOM 5286 C C . ASP A 1 684 ? 22.971 -22.464 10.748 1.00 73.94 684 ASP A C 1
ATOM 5288 O O . ASP A 1 684 ? 23.447 -21.736 9.886 1.00 73.94 684 ASP A O 1
ATOM 5292 N N . ALA A 1 685 ? 21.651 -22.540 10.953 1.00 79.25 685 ALA A N 1
ATOM 5293 C CA . ALA A 1 685 ? 20.648 -21.684 10.312 1.00 79.25 685 ALA A CA 1
ATOM 5294 C C . ALA A 1 685 ? 20.184 -20.500 11.185 1.00 79.25 685 ALA A C 1
ATOM 5296 O O . ALA A 1 685 ? 19.158 -19.886 10.884 1.00 79.25 685 ALA A O 1
ATOM 5297 N N . GLU A 1 686 ? 20.861 -20.248 12.307 1.00 72.56 686 GLU A N 1
ATOM 5298 C CA . GLU A 1 686 ? 20.598 -19.142 13.238 1.00 72.56 686 GLU A CA 1
ATOM 5299 C C . GLU A 1 686 ? 19.143 -19.018 13.731 1.00 72.56 686 GLU A C 1
ATOM 5301 O O . GLU A 1 686 ? 18.601 -17.933 13.947 1.00 72.56 686 GLU A O 1
ATOM 5306 N N . ILE A 1 687 ? 18.463 -20.149 13.921 1.00 83.44 687 ILE A N 1
ATOM 5307 C CA . ILE A 1 687 ? 17.069 -20.193 14.384 1.00 83.44 687 ILE A CA 1
ATOM 5308 C C . ILE A 1 687 ? 16.900 -20.918 15.717 1.00 83.44 687 ILE A C 1
ATOM 5310 O O . ILE A 1 687 ? 15.852 -20.802 16.352 1.00 83.44 687 ILE A O 1
ATOM 5314 N N . HIS A 1 688 ? 17.928 -21.631 16.183 1.00 85.06 688 HIS A N 1
ATOM 5315 C CA . HIS A 1 688 ? 17.885 -22.402 17.425 1.00 85.06 688 HIS A CA 1
ATOM 5316 C C . HIS A 1 688 ? 17.516 -21.554 18.640 1.00 85.06 688 HIS A C 1
ATOM 5318 O O . HIS A 1 688 ? 16.652 -21.969 19.406 1.00 85.06 688 HIS A O 1
ATOM 5324 N N . ASP A 1 689 ? 18.125 -20.381 18.802 1.00 75.69 689 ASP A N 1
ATOM 5325 C CA . ASP A 1 689 ? 17.926 -19.547 19.991 1.00 75.69 689 ASP A CA 1
ATOM 5326 C C . ASP A 1 689 ? 16.531 -18.926 20.015 1.00 75.69 689 ASP A C 1
ATOM 5328 O O . ASP A 1 689 ? 15.873 -18.894 21.057 1.00 75.69 689 ASP A O 1
ATOM 5332 N N . PHE A 1 690 ? 16.022 -18.536 18.842 1.00 81.94 690 PHE A N 1
ATOM 5333 C CA . PHE A 1 690 ? 14.627 -18.139 18.693 1.00 81.94 690 PHE A CA 1
ATOM 5334 C C . PHE A 1 690 ? 13.697 -19.291 19.075 1.00 81.94 690 PHE A C 1
ATOM 5336 O O . PHE A 1 690 ? 12.826 -19.111 19.923 1.00 81.94 690 PHE A O 1
ATOM 5343 N N . ILE A 1 691 ? 13.906 -20.486 18.518 1.00 85.06 691 ILE A N 1
ATOM 5344 C CA . ILE A 1 691 ? 13.068 -21.651 18.808 1.00 85.06 691 ILE A CA 1
ATOM 5345 C C . ILE A 1 691 ? 13.134 -22.010 20.294 1.00 85.06 691 ILE A C 1
ATOM 5347 O O . ILE A 1 691 ? 12.098 -22.240 20.905 1.00 85.06 691 ILE A O 1
ATOM 5351 N N . ALA A 1 692 ? 14.322 -22.004 20.896 1.00 79.25 692 ALA A N 1
ATOM 5352 C CA . ALA A 1 692 ? 14.544 -22.300 22.307 1.00 79.25 692 ALA A CA 1
ATOM 5353 C C . ALA A 1 692 ? 13.940 -21.241 23.244 1.00 79.25 692 ALA A C 1
ATOM 5355 O O . ALA A 1 692 ? 13.567 -21.570 24.369 1.00 79.25 692 ALA A O 1
ATOM 5356 N N . SER A 1 693 ? 13.809 -19.990 22.786 1.00 75.00 693 SER A N 1
ATOM 5357 C CA . SER A 1 693 ? 13.121 -18.924 23.525 1.00 75.00 693 SER A CA 1
ATOM 5358 C C . SER A 1 693 ? 11.596 -19.086 23.544 1.00 75.00 693 SER A C 1
ATOM 5360 O O . SER A 1 693 ? 10.924 -18.501 24.398 1.00 75.00 693 SER A O 1
ATOM 5362 N N . LEU A 1 694 ? 11.034 -19.881 22.623 1.00 79.75 694 LEU A N 1
ATOM 5363 C CA . LEU A 1 694 ? 9.600 -20.138 22.581 1.00 79.75 694 LEU A CA 1
ATOM 5364 C C . LEU A 1 694 ? 9.183 -21.045 23.749 1.00 79.75 694 LEU A C 1
ATOM 5366 O O . LEU A 1 694 ? 9.919 -21.962 24.114 1.00 79.75 694 LEU A O 1
ATOM 5370 N N . PRO A 1 695 ? 7.970 -20.865 24.307 1.00 67.12 695 PRO A N 1
ATOM 5371 C CA . PRO A 1 695 ? 7.532 -21.583 25.508 1.00 67.12 695 PRO A CA 1
ATOM 5372 C C . PRO A 1 695 ? 7.586 -23.111 25.388 1.00 67.12 695 PRO A C 1
ATOM 5374 O O . PRO A 1 695 ? 7.814 -23.793 26.383 1.00 67.12 695 PRO A O 1
ATOM 5377 N N . ASN A 1 696 ? 7.377 -23.634 24.176 1.00 80.94 696 ASN A N 1
ATOM 5378 C CA . ASN A 1 696 ? 7.393 -25.065 23.875 1.00 80.94 696 ASN A CA 1
ATOM 5379 C C . ASN A 1 696 ? 8.613 -25.471 23.030 1.00 80.94 696 ASN A C 1
ATOM 5381 O O . ASN A 1 696 ? 8.640 -26.570 22.480 1.00 80.94 696 ASN A O 1
ATOM 5385 N N . GLY A 1 697 ? 9.613 -24.596 22.886 1.00 87.38 697 GLY A N 1
ATOM 5386 C CA . GLY A 1 697 ? 10.818 -24.896 22.123 1.00 87.38 697 GLY A CA 1
ATOM 5387 C C . GLY A 1 697 ? 10.517 -25.293 20.673 1.00 87.38 697 GLY A C 1
ATOM 5388 O O . GLY A 1 697 ? 9.681 -24.696 19.987 1.00 87.38 697 GLY A O 1
ATOM 5389 N N . TYR A 1 698 ? 11.147 -26.385 20.242 1.00 85.62 698 TYR A N 1
ATOM 5390 C CA . TYR A 1 698 ? 10.947 -27.028 18.941 1.00 85.62 698 TYR A CA 1
ATOM 5391 C C . TYR A 1 698 ? 9.540 -27.586 18.714 1.00 85.62 698 TYR A C 1
ATOM 5393 O O . TYR A 1 698 ? 9.105 -27.695 17.568 1.00 85.62 698 TYR A O 1
ATOM 5401 N N . ASP A 1 699 ? 8.795 -27.866 19.781 1.00 86.44 699 ASP A N 1
ATOM 5402 C CA . ASP A 1 699 ? 7.430 -28.392 19.696 1.00 86.44 699 ASP A CA 1
ATOM 5403 C C . ASP A 1 699 ? 6.387 -27.261 19.605 1.00 86.44 699 ASP A C 1
ATOM 5405 O O . ASP A 1 699 ? 5.176 -27.484 19.670 1.00 86.44 699 ASP A O 1
ATOM 5409 N N . THR A 1 700 ? 6.841 -26.017 19.431 1.00 83.69 700 THR A N 1
ATOM 5410 C CA . THR A 1 700 ? 5.962 -24.873 19.193 1.00 83.69 700 THR A CA 1
ATOM 5411 C C . THR A 1 700 ? 5.259 -25.018 17.844 1.00 83.69 700 THR A C 1
ATOM 5413 O O . THR A 1 700 ? 5.900 -25.203 16.812 1.00 83.69 700 THR A O 1
ATOM 5416 N N . ASN A 1 701 ? 3.927 -24.932 17.846 1.00 82.06 701 ASN A N 1
ATOM 5417 C CA . ASN A 1 701 ? 3.103 -25.027 16.642 1.00 82.06 701 ASN A CA 1
ATOM 5418 C C . ASN A 1 701 ? 2.985 -23.657 15.958 1.00 82.06 701 ASN A C 1
ATOM 5420 O O . ASN A 1 701 ? 2.611 -22.676 16.597 1.00 82.06 701 ASN A O 1
ATOM 5424 N N . ILE A 1 702 ? 3.295 -23.602 14.662 1.00 77.44 702 ILE A N 1
ATOM 5425 C CA . ILE A 1 702 ? 3.426 -22.352 13.892 1.00 77.44 702 ILE A CA 1
ATOM 5426 C C . ILE A 1 702 ? 2.210 -22.022 13.007 1.00 77.44 702 ILE A C 1
ATOM 5428 O O . ILE A 1 702 ? 2.189 -20.975 12.354 1.00 77.44 702 ILE A O 1
ATOM 5432 N N . GLY A 1 703 ? 1.171 -22.867 13.017 1.00 66.56 703 GLY A N 1
ATOM 5433 C CA . GLY A 1 703 ? -0.087 -22.642 12.292 1.00 66.56 703 GLY A CA 1
ATOM 5434 C C . GLY A 1 703 ? 0.024 -22.759 10.761 1.00 66.56 703 GLY A C 1
ATOM 5435 O O . GLY A 1 703 ? 1.061 -23.129 10.211 1.00 66.56 703 GLY A O 1
ATOM 5436 N N . SER A 1 704 ? -1.066 -22.471 10.036 1.00 60.16 704 SER A N 1
ATOM 5437 C CA . SER A 1 704 ? -1.116 -22.597 8.569 1.00 60.16 704 SER A CA 1
ATOM 5438 C C . SER A 1 704 ? -0.211 -21.566 7.883 1.00 60.16 704 SER A C 1
ATOM 5440 O O . SER A 1 704 ? -0.364 -20.370 8.124 1.00 60.16 704 SER A O 1
ATOM 5442 N N . ALA A 1 705 ? 0.715 -22.028 7.032 1.00 56.34 705 ALA A N 1
ATOM 5443 C CA . ALA A 1 705 ? 1.715 -21.212 6.327 1.00 56.34 705 ALA A CA 1
ATOM 5444 C C . ALA A 1 705 ? 2.643 -20.389 7.249 1.00 56.34 705 ALA A C 1
ATOM 5446 O O . ALA A 1 705 ? 3.223 -19.382 6.830 1.00 56.34 705 ALA A O 1
ATOM 5447 N N . GLY A 1 706 ? 2.779 -20.795 8.518 1.00 56.50 706 GLY A N 1
ATOM 5448 C CA . GLY A 1 706 ? 3.683 -20.169 9.480 1.00 56.50 706 GLY A CA 1
ATOM 5449 C C . GLY A 1 706 ? 3.324 -18.727 9.849 1.00 56.50 706 GLY A C 1
ATOM 5450 O O . GLY A 1 706 ? 4.223 -17.972 10.185 1.00 56.50 706 GLY A O 1
ATOM 5451 N N . VAL A 1 707 ? 2.061 -18.290 9.746 1.00 56.59 707 VAL A N 1
ATOM 5452 C CA . VAL A 1 707 ? 1.620 -16.882 9.959 1.00 56.59 707 VAL A CA 1
ATOM 5453 C C . VAL A 1 707 ? 2.122 -16.256 11.273 1.00 56.59 707 VAL A C 1
ATOM 5455 O O . VAL A 1 707 ? 2.234 -15.038 11.366 1.00 56.59 707 VAL A O 1
ATOM 5458 N N . MET A 1 708 ? 2.471 -17.074 12.268 1.00 53.25 708 MET A N 1
ATOM 5459 C CA . MET A 1 708 ? 3.030 -16.631 13.549 1.00 53.25 708 MET A CA 1
ATOM 5460 C C . MET A 1 708 ? 4.535 -16.314 13.527 1.00 53.25 708 MET A C 1
ATOM 5462 O O . MET A 1 708 ? 5.073 -15.880 14.541 1.00 53.25 708 MET A O 1
ATOM 5466 N N . LEU A 1 709 ? 5.206 -16.526 12.396 1.00 68.88 709 LEU A N 1
ATOM 5467 C CA . LEU A 1 709 ? 6.628 -16.278 12.192 1.00 68.88 709 LEU A CA 1
ATOM 5468 C C . LEU A 1 709 ? 6.841 -15.141 11.190 1.00 68.88 709 LEU A C 1
ATOM 5470 O O . LEU A 1 709 ? 6.102 -15.020 10.208 1.00 68.88 709 LEU A O 1
ATOM 5474 N N . SER A 1 710 ? 7.875 -14.329 11.410 1.00 69.94 710 SER A N 1
ATOM 5475 C CA . SER A 1 710 ? 8.299 -13.310 10.445 1.00 69.94 710 SER A CA 1
ATOM 5476 C C . SER A 1 710 ? 8.840 -13.946 9.155 1.00 69.94 710 SER A C 1
ATOM 5478 O O . SER A 1 710 ? 9.203 -15.125 9.140 1.00 69.94 710 SER A O 1
ATOM 5480 N N . GLY A 1 711 ? 8.918 -13.171 8.065 1.00 67.88 711 GLY A N 1
ATOM 5481 C CA . GLY A 1 711 ? 9.491 -13.633 6.789 1.00 67.88 711 GLY A CA 1
ATOM 5482 C C . GLY A 1 711 ? 10.878 -14.262 6.966 1.00 67.88 711 GLY A C 1
ATOM 5483 O O . GLY A 1 711 ? 11.075 -15.418 6.596 1.00 67.88 711 GLY A O 1
ATOM 5484 N N . GLY A 1 712 ? 11.782 -13.571 7.668 1.00 66.50 712 GLY A N 1
ATOM 5485 C CA . GLY A 1 712 ? 13.120 -14.079 7.979 1.00 66.50 712 GLY A CA 1
ATOM 5486 C C . GLY A 1 712 ? 13.146 -15.313 8.895 1.00 66.50 712 GLY A C 1
ATOM 5487 O O . GLY A 1 712 ? 13.977 -16.199 8.717 1.00 66.50 712 GLY A O 1
ATOM 5488 N N . GLN A 1 713 ? 12.211 -15.451 9.843 1.00 77.81 713 GLN A N 1
ATOM 5489 C CA . GLN A 1 713 ? 12.107 -16.664 10.674 1.00 77.81 713 GLN A CA 1
ATOM 5490 C C . GLN A 1 713 ? 11.660 -17.876 9.853 1.00 77.81 713 GLN A C 1
ATOM 5492 O O . GLN A 1 713 ? 12.195 -18.971 10.023 1.00 77.81 713 GLN A O 1
ATOM 5497 N N . LYS A 1 714 ? 10.715 -17.693 8.924 1.00 81.69 714 LYS A N 1
ATOM 5498 C CA . LYS A 1 714 ? 10.310 -18.768 8.008 1.00 81.69 714 LYS A CA 1
ATOM 5499 C C . LYS A 1 714 ? 11.461 -19.201 7.108 1.00 81.69 714 LYS A C 1
ATOM 5501 O O . LYS A 1 714 ? 11.638 -20.397 6.877 1.00 81.69 714 LYS A O 1
ATOM 5506 N N . GLN A 1 715 ? 12.252 -18.235 6.647 1.00 77.50 715 GLN A N 1
ATOM 5507 C CA . GLN A 1 715 ? 13.433 -18.472 5.822 1.00 77.50 715 GLN A CA 1
ATOM 5508 C C . GLN A 1 715 ? 14.471 -19.301 6.562 1.00 77.50 715 GLN A C 1
ATOM 5510 O O . GLN A 1 715 ? 14.878 -20.346 6.064 1.00 77.50 715 GLN A O 1
ATOM 5515 N N . ARG A 1 716 ? 14.800 -18.921 7.796 1.00 80.19 716 ARG A N 1
ATOM 5516 C CA . ARG A 1 716 ? 15.772 -19.639 8.622 1.00 80.19 716 ARG A CA 1
ATOM 5517 C C . ARG A 1 716 ? 15.320 -21.046 9.024 1.00 80.19 716 ARG A C 1
ATOM 5519 O O . ARG A 1 716 ? 16.115 -21.976 8.968 1.00 80.19 716 ARG A O 1
ATOM 5526 N N . ILE A 1 717 ? 14.029 -21.268 9.293 1.00 87.12 717 ILE A N 1
ATOM 5527 C CA . ILE A 1 717 ? 13.487 -22.634 9.465 1.00 87.12 717 ILE A CA 1
ATOM 5528 C C . ILE A 1 717 ? 13.642 -23.462 8.177 1.00 87.12 717 ILE A C 1
ATOM 5530 O O . ILE A 1 717 ? 13.943 -24.654 8.238 1.00 87.12 717 ILE A O 1
ATOM 5534 N N . SER A 1 718 ? 13.467 -22.850 7.001 1.00 86.44 718 SER A N 1
ATOM 5535 C CA . SER A 1 718 ? 13.684 -23.530 5.719 1.00 86.44 718 SER A CA 1
ATOM 5536 C C . SER A 1 718 ? 15.164 -23.804 5.429 1.00 86.44 718 SER A C 1
ATOM 5538 O O . SER A 1 718 ? 15.467 -24.813 4.795 1.00 86.44 718 SER A O 1
ATOM 5540 N N . ILE A 1 719 ? 16.077 -22.949 5.898 1.00 82.44 719 ILE A N 1
ATOM 5541 C CA . ILE A 1 719 ? 17.528 -23.170 5.829 1.00 82.44 719 ILE A CA 1
ATOM 5542 C C . ILE A 1 719 ? 17.925 -24.310 6.779 1.00 82.44 719 ILE A C 1
ATOM 5544 O O . ILE A 1 719 ? 18.583 -25.249 6.345 1.00 82.44 719 ILE A O 1
ATOM 5548 N N . ALA A 1 720 ? 17.423 -24.330 8.019 1.00 86.06 720 ALA A N 1
ATOM 5549 C CA . ALA A 1 720 ? 17.649 -25.429 8.966 1.00 86.06 720 ALA A CA 1
ATOM 5550 C C . ALA A 1 720 ? 17.173 -26.779 8.403 1.00 86.06 720 ALA A C 1
ATOM 5552 O O . ALA A 1 720 ? 17.859 -27.793 8.520 1.00 86.06 720 ALA A O 1
ATOM 5553 N N . ARG A 1 721 ? 16.014 -26.782 7.729 1.00 87.88 721 ARG A N 1
ATOM 5554 C CA . ARG A 1 721 ? 15.473 -27.946 7.005 1.00 87.88 721 ARG A CA 1
ATOM 5555 C C . ARG A 1 721 ? 16.393 -28.412 5.874 1.00 87.88 721 ARG A C 1
ATOM 5557 O O . ARG A 1 721 ? 16.453 -29.606 5.588 1.00 87.88 721 ARG A O 1
ATOM 5564 N N . ALA A 1 722 ? 17.066 -27.488 5.197 1.00 85.38 722 ALA A N 1
ATOM 5565 C CA . ALA A 1 722 ? 18.005 -27.819 4.134 1.00 85.38 722 ALA A CA 1
ATOM 5566 C C . ALA A 1 722 ? 19.314 -28.395 4.697 1.00 85.38 722 ALA A C 1
ATOM 5568 O O . ALA A 1 722 ? 19.812 -29.382 4.156 1.00 85.38 722 ALA A O 1
ATOM 5569 N N . LEU A 1 723 ? 19.824 -27.820 5.792 1.00 83.50 723 LEU A N 1
ATOM 5570 C CA . LEU A 1 723 ? 21.095 -28.186 6.424 1.00 83.50 723 LEU A CA 1
ATOM 5571 C C . LEU A 1 723 ? 21.033 -29.499 7.215 1.00 83.50 723 LEU A C 1
ATOM 5573 O O . LEU A 1 723 ? 21.984 -30.268 7.175 1.00 83.50 723 LEU A O 1
ATOM 5577 N N . ILE A 1 724 ? 19.909 -29.819 7.869 1.00 84.50 724 ILE A N 1
ATOM 5578 C CA . ILE A 1 724 ? 19.765 -31.072 8.643 1.00 84.50 724 ILE A CA 1
ATOM 5579 C C . ILE A 1 724 ? 19.881 -32.337 7.777 1.00 84.50 724 ILE A C 1
ATOM 5581 O O . ILE A 1 724 ? 20.094 -33.433 8.290 1.00 84.50 724 ILE A O 1
ATOM 5585 N N . ARG A 1 725 ? 19.722 -32.196 6.458 1.00 80.12 725 ARG A N 1
ATOM 5586 C CA . ARG A 1 725 ? 19.880 -33.288 5.495 1.00 80.12 725 ARG A CA 1
ATOM 5587 C C . ARG A 1 725 ? 21.330 -33.518 5.059 1.00 80.12 725 ARG A C 1
ATOM 5589 O O . ARG A 1 725 ? 21.551 -34.487 4.347 1.00 80.12 725 ARG A O 1
ATOM 5596 N N . ASP A 1 726 ? 22.259 -32.651 5.469 1.00 79.12 726 ASP A N 1
ATOM 5597 C CA . ASP A 1 726 ? 23.680 -32.659 5.087 1.00 79.12 726 ASP A CA 1
ATOM 5598 C C . ASP A 1 726 ? 23.901 -32.833 3.566 1.00 79.12 726 ASP A C 1
ATOM 5600 O O . ASP A 1 726 ? 24.456 -33.836 3.114 1.00 79.12 726 ASP A O 1
ATOM 5604 N N . PRO A 1 727 ? 23.377 -31.911 2.734 1.00 79.38 727 PRO A N 1
ATOM 5605 C CA . PRO A 1 727 ? 23.427 -32.051 1.284 1.00 79.38 727 PRO A CA 1
ATOM 5606 C C . PRO A 1 727 ? 24.832 -31.755 0.742 1.00 79.38 727 PRO A C 1
ATOM 5608 O O . PRO A 1 727 ? 25.427 -30.726 1.059 1.00 79.38 727 PRO A O 1
ATOM 5611 N N . ASP A 1 728 ? 25.311 -32.573 -0.195 1.00 79.00 728 ASP A N 1
ATOM 5612 C CA . ASP A 1 728 ? 26.552 -32.305 -0.935 1.00 79.00 728 ASP A CA 1
ATOM 5613 C C . ASP A 1 728 ? 26.460 -31.045 -1.827 1.00 79.00 728 ASP A C 1
ATOM 5615 O O . ASP A 1 728 ? 27.479 -30.474 -2.223 1.00 79.00 728 ASP A O 1
ATOM 5619 N N . LEU A 1 729 ? 25.243 -30.610 -2.187 1.00 74.69 729 LEU A N 1
ATOM 5620 C CA . LEU A 1 729 ? 24.990 -29.421 -3.003 1.00 74.69 729 LEU A CA 1
ATOM 5621 C C . LEU A 1 729 ? 23.751 -28.641 -2.518 1.00 74.69 729 LEU A C 1
ATOM 5623 O O . LEU A 1 729 ? 22.610 -29.075 -2.668 1.00 74.69 729 LEU A O 1
ATOM 5627 N N . LEU A 1 730 ? 23.977 -27.441 -1.981 1.00 77.62 730 LEU A N 1
ATOM 5628 C CA . LEU A 1 730 ? 22.933 -26.538 -1.485 1.00 77.62 730 LEU A CA 1
ATOM 5629 C C . LEU A 1 730 ? 22.499 -25.532 -2.567 1.00 77.62 730 LEU A C 1
ATOM 5631 O O . LEU A 1 730 ? 23.336 -24.850 -3.160 1.00 77.62 730 LEU A O 1
ATOM 5635 N N . LEU A 1 731 ? 21.191 -25.414 -2.811 1.00 77.25 731 LEU A N 1
ATOM 5636 C CA . LEU A 1 731 ? 20.596 -24.506 -3.795 1.00 77.25 731 LEU A CA 1
ATOM 5637 C C . LEU A 1 731 ? 19.788 -23.401 -3.100 1.00 77.25 731 LEU A C 1
ATOM 5639 O O . LEU A 1 731 ? 18.836 -23.685 -2.376 1.00 77.25 731 LEU A O 1
ATOM 5643 N N . LEU A 1 732 ? 20.142 -22.137 -3.346 1.00 69.81 732 LEU A N 1
ATOM 5644 C CA . LEU A 1 732 ? 19.521 -20.959 -2.725 1.00 69.81 732 LEU A CA 1
ATOM 5645 C C . LEU A 1 732 ? 18.881 -20.075 -3.811 1.00 69.81 732 LEU A C 1
ATOM 5647 O O . LEU A 1 732 ? 19.601 -19.501 -4.627 1.00 69.81 732 LEU A O 1
ATOM 5651 N N . ASP A 1 733 ? 17.547 -19.968 -3.842 1.00 68.44 733 ASP A N 1
ATOM 5652 C CA . ASP A 1 733 ? 16.810 -19.151 -4.826 1.00 68.44 733 ASP A CA 1
ATOM 5653 C C . ASP A 1 733 ? 16.280 -17.867 -4.187 1.00 68.44 733 ASP A C 1
ATOM 5655 O O . ASP A 1 733 ? 15.307 -17.925 -3.441 1.00 68.44 733 ASP A O 1
ATOM 5659 N N . GLU A 1 734 ? 16.942 -16.728 -4.429 1.00 60.09 734 GLU A N 1
ATOM 5660 C CA . GLU A 1 734 ? 16.627 -15.426 -3.800 1.00 60.09 734 GLU A CA 1
ATOM 5661 C C . GLU A 1 734 ? 16.354 -15.559 -2.290 1.00 60.09 734 GLU A C 1
ATOM 5663 O O . GLU A 1 734 ? 15.504 -14.885 -1.712 1.00 60.09 734 GLU A O 1
ATOM 5668 N N . ALA A 1 735 ? 17.095 -16.467 -1.646 1.00 53.34 735 ALA A N 1
ATOM 5669 C CA . ALA A 1 735 ? 16.817 -16.931 -0.298 1.00 53.34 735 ALA A CA 1
ATOM 5670 C C . ALA A 1 735 ? 17.004 -15.843 0.770 1.00 53.34 735 ALA A C 1
ATOM 5672 O O . ALA A 1 735 ? 16.728 -16.129 1.922 1.00 53.34 735 ALA A O 1
ATOM 5673 N N . THR A 1 736 ? 17.446 -14.635 0.400 1.00 48.66 736 THR A N 1
ATOM 5674 C CA . THR A 1 736 ? 17.649 -13.455 1.254 1.00 48.66 736 THR A CA 1
ATOM 5675 C C . THR A 1 736 ? 16.618 -12.346 1.030 1.00 48.66 736 THR A C 1
ATOM 5677 O O . THR A 1 736 ? 16.615 -11.382 1.783 1.00 48.66 736 THR A O 1
ATOM 5680 N N . SER A 1 737 ? 15.693 -12.468 0.063 1.00 49.19 737 SER A N 1
ATOM 5681 C CA . SER A 1 737 ? 14.786 -11.365 -0.323 1.00 49.19 737 SER A CA 1
ATOM 5682 C C . SER A 1 737 ? 13.823 -10.910 0.780 1.00 49.19 737 SER A C 1
ATOM 5684 O O . SER A 1 737 ? 13.265 -9.817 0.706 1.00 49.19 737 SER A O 1
ATOM 5686 N N . SER A 1 738 ? 13.596 -11.773 1.770 1.00 41.88 738 SER A N 1
ATOM 5687 C CA . SER A 1 738 ? 12.718 -11.535 2.925 1.00 41.88 738 SER A CA 1
ATOM 5688 C C . SER A 1 738 ? 13.485 -11.508 4.248 1.00 41.88 738 SER A C 1
ATOM 5690 O O . SER A 1 738 ? 12.865 -11.436 5.314 1.00 41.88 738 SER A O 1
ATOM 5692 N N . LEU A 1 739 ? 14.811 -11.634 4.176 1.00 42.97 739 LEU A N 1
ATOM 5693 C CA . LEU A 1 739 ? 15.698 -11.515 5.315 1.00 42.97 739 LEU A CA 1
ATOM 5694 C C . LEU A 1 739 ? 16.120 -10.054 5.428 1.00 42.97 739 LEU A C 1
ATOM 5696 O O . LEU A 1 739 ? 16.389 -9.365 4.447 1.00 42.97 739 LEU A O 1
ATOM 5700 N N . ASP A 1 740 ? 16.094 -9.576 6.658 1.00 42.69 740 ASP A N 1
ATOM 5701 C CA . ASP A 1 740 ? 16.681 -8.333 7.100 1.00 42.69 740 ASP A CA 1
ATOM 5702 C C . ASP A 1 740 ? 18.112 -8.256 6.524 1.00 42.69 740 ASP A C 1
ATOM 5704 O O . ASP A 1 740 ? 18.769 -9.289 6.382 1.00 42.69 740 ASP A O 1
ATOM 5708 N N . SER A 1 741 ? 18.629 -7.050 6.240 1.00 41.78 741 SER A N 1
ATOM 5709 C CA . SER A 1 741 ? 20.019 -6.799 5.772 1.00 41.78 741 SER A CA 1
ATOM 5710 C C . SER A 1 741 ? 21.098 -7.395 6.689 1.00 41.78 741 SER A C 1
ATOM 5712 O O . SER A 1 741 ? 22.288 -7.314 6.414 1.00 41.78 741 SER A O 1
ATOM 5714 N N . GLU A 1 742 ? 20.632 -8.000 7.775 1.00 38.25 742 GLU A N 1
ATOM 5715 C CA . GLU A 1 742 ? 21.200 -9.106 8.496 1.00 38.25 742 GLU A CA 1
ATOM 5716 C C . GLU A 1 742 ? 21.740 -10.217 7.641 1.00 38.25 742 GLU A C 1
ATOM 5718 O O . GLU A 1 742 ? 22.855 -10.114 7.155 1.00 38.25 742 GLU A O 1
ATOM 5723 N N . THR A 1 743 ? 20.972 -11.255 7.442 1.00 39.09 743 THR A N 1
ATOM 5724 C CA . THR A 1 743 ? 21.405 -12.584 7.018 1.00 39.09 743 THR A CA 1
ATOM 5725 C C . THR A 1 743 ? 22.032 -12.620 5.614 1.00 39.09 743 THR A C 1
ATOM 5727 O O . THR A 1 743 ? 22.713 -13.570 5.237 1.00 39.09 743 THR A O 1
ATOM 5730 N N . GLU A 1 744 ? 21.843 -11.565 4.814 1.00 40.25 744 GLU A N 1
ATOM 5731 C CA . GLU A 1 744 ? 22.464 -11.402 3.491 1.00 40.25 744 GLU A CA 1
ATOM 5732 C C . GLU A 1 744 ? 23.985 -11.223 3.562 1.00 40.25 744 GLU A C 1
ATOM 5734 O O . GLU A 1 744 ? 24.731 -11.546 2.631 1.00 40.25 744 GLU A O 1
ATOM 5739 N N . THR A 1 745 ? 24.459 -10.754 4.703 1.00 38.72 745 THR A N 1
ATOM 5740 C CA . THR A 1 745 ? 25.813 -10.289 4.844 1.00 38.72 745 THR A CA 1
ATOM 5741 C C . THR A 1 745 ? 26.768 -11.498 5.145 1.00 38.72 745 THR A C 1
ATOM 5743 O O . THR A 1 745 ? 27.953 -11.415 4.832 1.00 38.72 745 THR A O 1
ATOM 5746 N N . GLU A 1 746 ? 26.277 -12.701 5.563 1.00 40.31 746 GLU A N 1
ATOM 5747 C CA . GLU A 1 746 ? 27.029 -13.938 5.999 1.00 40.31 746 GLU A CA 1
ATOM 5748 C C . GLU A 1 746 ? 27.591 -14.802 4.919 1.00 40.31 746 GLU A C 1
ATOM 5750 O O . GLU A 1 746 ? 28.518 -15.591 5.137 1.00 40.31 746 GLU A O 1
ATOM 5755 N N . ILE A 1 747 ? 27.223 -14.490 3.696 1.00 40.78 747 ILE A N 1
ATOM 5756 C CA . ILE A 1 747 ? 27.526 -15.363 2.581 1.00 40.78 747 ILE A CA 1
ATOM 5757 C C . ILE A 1 747 ? 28.661 -14.790 1.716 1.00 40.78 747 ILE A C 1
ATOM 5759 O O . ILE A 1 747 ? 29.371 -15.551 1.058 1.00 40.78 747 ILE A O 1
ATOM 5763 N N . GLN A 1 748 ? 28.976 -13.491 1.800 1.00 35.75 748 GLN A N 1
ATOM 5764 C CA . GLN A 1 748 ? 30.049 -12.875 1.005 1.00 35.75 748 GLN A CA 1
ATOM 5765 C C . GLN A 1 748 ? 31.223 -12.425 1.880 1.00 35.75 748 GLN A C 1
ATOM 5767 O O . GLN A 1 748 ? 31.077 -11.630 2.797 1.00 35.75 748 GLN A O 1
ATOM 5772 N N . LYS A 1 749 ? 32.408 -13.012 1.649 1.00 34.81 749 LYS A N 1
ATOM 5773 C CA . LYS A 1 749 ? 33.655 -12.702 2.372 1.00 34.81 749 LYS A CA 1
ATOM 5774 C C . LYS A 1 749 ? 34.160 -11.299 2.030 1.00 34.81 749 LYS A C 1
ATOM 5776 O O . LYS A 1 749 ? 35.050 -11.121 1.204 1.00 34.81 749 LYS A O 1
ATOM 5781 N N . THR A 1 750 ? 33.620 -10.342 2.742 1.00 38.62 750 THR A N 1
ATOM 5782 C CA . THR A 1 750 ? 34.252 -9.094 3.145 1.00 38.62 750 THR A CA 1
ATOM 5783 C C . THR A 1 750 ? 34.470 -9.198 4.674 1.00 38.62 750 THR A C 1
ATOM 5785 O O . THR A 1 750 ? 33.871 -10.059 5.327 1.00 38.62 750 THR A O 1
ATOM 5788 N N . GLU A 1 751 ? 35.395 -8.436 5.258 1.00 46.06 751 GLU A N 1
ATOM 5789 C CA . GLU A 1 751 ? 35.610 -8.463 6.717 1.00 46.06 751 GLU A CA 1
ATOM 5790 C C . GLU A 1 751 ? 34.565 -7.576 7.401 1.00 46.06 751 GLU A C 1
ATOM 5792 O O . GLU A 1 751 ? 34.402 -6.425 7.009 1.00 46.06 751 GLU A O 1
ATOM 5797 N N . GLY A 1 752 ? 33.840 -8.115 8.385 1.00 52.41 752 GLY A N 1
ATOM 5798 C CA . GLY A 1 752 ? 32.714 -7.433 9.025 1.00 52.41 752 GLY A CA 1
ATOM 5799 C C . GLY A 1 752 ? 31.622 -8.404 9.463 1.00 52.41 752 GLY A C 1
ATOM 5800 O O . GLY A 1 752 ? 31.751 -9.603 9.210 1.00 52.41 752 GLY A O 1
ATOM 5801 N N . VAL A 1 753 ? 30.561 -7.909 10.110 1.00 50.78 753 VAL A N 1
ATOM 5802 C CA . VAL A 1 753 ? 29.428 -8.767 10.488 1.00 50.78 753 VAL A CA 1
ATOM 5803 C C . VAL A 1 753 ? 28.409 -8.804 9.402 1.00 50.78 753 VAL A C 1
ATOM 5805 O O . VAL A 1 753 ? 28.151 -7.875 8.641 1.00 50.78 753 VAL A O 1
ATOM 5808 N N . LYS A 1 754 ? 27.922 -10.004 9.340 1.00 50.91 754 LYS A N 1
ATOM 5809 C CA . LYS A 1 754 ? 27.414 -10.614 8.194 1.00 50.91 754 LYS A CA 1
ATOM 5810 C C . LYS A 1 754 ? 25.951 -11.053 8.466 1.00 50.91 754 LYS A C 1
ATOM 5812 O O . LYS A 1 754 ? 25.199 -11.298 7.540 1.00 50.91 754 LYS A O 1
ATOM 5817 N N . GLU A 1 755 ? 25.523 -11.058 9.728 1.00 51.19 755 GLU A N 1
ATOM 5818 C CA . GLU A 1 755 ? 24.143 -10.800 10.090 1.00 51.19 755 GLU A CA 1
ATOM 5819 C C . GLU A 1 755 ? 23.963 -9.539 11.019 1.00 51.19 755 GLU A C 1
ATOM 5821 O O . GLU A 1 755 ? 24.816 -9.141 11.797 1.00 51.19 755 GLU A O 1
ATOM 5826 N N . VAL A 1 756 ? 22.895 -8.796 10.754 1.00 52.31 756 VAL A N 1
ATOM 5827 C CA . VAL A 1 756 ? 22.320 -7.420 10.934 1.00 52.31 756 VAL A CA 1
ATOM 5828 C C . VAL A 1 756 ? 21.169 -7.148 11.922 1.00 52.31 756 VAL A C 1
ATOM 5830 O O . VAL A 1 756 ? 20.043 -6.892 11.488 1.00 52.31 756 VAL A O 1
ATOM 5833 N N . GLY A 1 757 ? 21.328 -7.223 13.227 1.00 58.25 757 GLY A N 1
ATOM 5834 C CA . GLY A 1 757 ? 20.154 -7.044 14.078 1.00 58.25 757 GLY A CA 1
ATOM 5835 C C . GLY A 1 757 ? 20.457 -6.881 15.521 1.00 58.25 757 GLY A C 1
ATOM 5836 O O . GLY A 1 757 ? 21.280 -6.006 15.789 1.00 58.25 757 GLY A O 1
ATOM 5837 N N . PRO A 1 758 ? 19.684 -7.474 16.455 1.00 54.09 758 PRO A N 1
ATOM 5838 C CA . PRO A 1 758 ? 19.439 -6.794 17.717 1.00 54.09 758 PRO A CA 1
ATOM 5839 C C . PRO A 1 758 ? 20.740 -6.489 18.453 1.00 54.09 758 PRO A C 1
ATOM 5841 O O . PRO A 1 758 ? 20.906 -5.375 18.944 1.00 54.09 758 PRO A O 1
ATOM 5844 N N . ASP A 1 759 ? 21.674 -7.440 18.454 1.00 70.44 759 ASP A N 1
ATOM 5845 C CA . ASP A 1 759 ? 22.992 -7.328 19.077 1.00 70.44 759 ASP A CA 1
ATOM 5846 C C . ASP A 1 759 ? 24.134 -7.001 18.090 1.00 70.44 759 ASP A C 1
ATOM 5848 O O . ASP A 1 759 ? 25.253 -6.736 18.531 1.00 70.44 759 ASP A O 1
ATOM 5852 N N . THR A 1 760 ? 23.852 -6.913 16.785 1.00 68.38 760 THR A N 1
ATOM 5853 C CA . THR A 1 760 ? 24.820 -6.469 15.771 1.00 68.38 760 THR A CA 1
ATOM 5854 C C . THR A 1 760 ? 25.221 -5.034 16.033 1.00 68.38 760 THR A C 1
ATOM 5856 O O . THR A 1 760 ? 24.385 -4.155 16.256 1.00 68.38 760 THR A O 1
ATOM 5859 N N . ILE A 1 761 ? 26.523 -4.789 16.021 1.00 68.94 761 ILE A N 1
ATOM 5860 C CA . ILE A 1 761 ? 27.086 -3.527 16.461 1.00 68.94 761 ILE A CA 1
ATOM 5861 C C . ILE A 1 761 ? 27.248 -2.587 15.267 1.00 68.94 761 ILE A C 1
ATOM 5863 O O . ILE A 1 761 ? 28.006 -2.833 14.331 1.00 68.94 761 ILE A O 1
ATOM 5867 N N . TYR A 1 762 ? 26.591 -1.438 15.332 1.00 64.38 762 TYR A N 1
ATOM 5868 C CA . TYR A 1 762 ? 26.735 -0.390 14.329 1.00 64.38 762 TYR A CA 1
ATOM 5869 C C . TYR A 1 762 ? 27.598 0.725 14.878 1.00 64.38 762 TYR A C 1
ATOM 5871 O O . TYR A 1 762 ? 27.531 1.054 16.064 1.00 64.38 762 TYR A O 1
ATOM 5879 N N . ARG A 1 763 ? 28.355 1.386 14.002 1.00 65.44 763 ARG A N 1
ATOM 5880 C CA . ARG A 1 763 ? 28.911 2.690 14.345 1.00 65.44 763 ARG A CA 1
ATOM 5881 C C . ARG A 1 763 ? 27.761 3.682 14.512 1.00 65.44 763 ARG A C 1
ATOM 5883 O O . ARG A 1 763 ? 27.073 4.034 13.554 1.00 65.44 763 ARG A O 1
ATOM 5890 N N . ILE A 1 764 ? 27.541 4.146 15.734 1.00 58.81 764 ILE A N 1
ATOM 5891 C CA . ILE A 1 764 ? 26.396 4.990 16.082 1.00 58.81 764 ILE A CA 1
ATOM 5892 C C . ILE A 1 764 ? 26.741 6.472 15.898 1.00 58.81 764 ILE A C 1
ATOM 5894 O O . ILE A 1 764 ? 26.934 7.194 16.865 1.00 58.81 764 ILE A O 1
ATOM 5898 N N . GLY A 1 765 ? 26.801 6.931 14.641 1.00 55.22 765 GLY A N 1
ATOM 5899 C CA . GLY A 1 765 ? 27.276 8.267 14.237 1.00 55.22 765 GLY A CA 1
ATOM 5900 C C . GLY A 1 765 ? 26.783 9.449 15.091 1.00 55.22 765 GLY A C 1
ATOM 5901 O O . GLY A 1 765 ? 27.466 9.883 16.004 1.00 55.22 765 GLY A O 1
ATOM 5902 N N . SER A 1 766 ? 25.612 10.030 14.800 1.00 51.62 766 SER A N 1
ATOM 5903 C CA . SER A 1 766 ? 25.114 11.191 15.578 1.00 51.62 766 SER A CA 1
ATOM 5904 C C . SER A 1 766 ? 24.565 10.824 16.965 1.00 51.62 766 SER A C 1
ATOM 5906 O O . SER A 1 766 ? 24.413 11.699 17.815 1.00 51.62 766 SER A O 1
ATOM 5908 N N . VAL A 1 767 ? 24.261 9.541 17.194 1.00 55.66 767 VAL A N 1
ATOM 5909 C CA . VAL A 1 767 ? 23.685 9.029 18.451 1.00 55.66 767 VAL A CA 1
ATOM 5910 C C . VAL A 1 767 ? 24.746 8.926 19.553 1.00 55.66 767 VAL A C 1
ATOM 5912 O O . VAL A 1 767 ? 24.417 9.091 20.726 1.00 55.66 767 VAL A O 1
ATOM 5915 N N . SER A 1 768 ? 26.026 8.760 19.205 1.00 63.31 768 SER A N 1
ATOM 5916 C CA . SER A 1 768 ? 27.142 8.738 20.161 1.00 63.31 768 SER A CA 1
ATOM 5917 C C . SER A 1 768 ? 27.220 9.991 21.039 1.00 63.31 768 SER A C 1
ATOM 5919 O O . SER A 1 768 ? 27.576 9.916 22.213 1.00 63.31 768 SER A O 1
ATOM 5921 N N . LYS A 1 769 ? 26.795 11.147 20.518 1.00 68.31 769 LYS A N 1
ATOM 5922 C CA . LYS A 1 769 ? 26.799 12.423 21.246 1.00 68.31 769 LYS A CA 1
ATOM 5923 C C . LYS A 1 769 ? 25.921 12.384 22.504 1.00 68.31 769 LYS A C 1
ATOM 5925 O O . LYS A 1 769 ? 26.224 13.053 23.490 1.00 68.31 769 LYS A O 1
ATOM 5930 N N . ILE A 1 770 ? 24.861 11.568 22.500 1.00 70.00 770 ILE A N 1
ATOM 5931 C CA . ILE A 1 770 ? 23.972 11.371 23.655 1.00 70.00 770 ILE A CA 1
ATOM 5932 C C . ILE A 1 770 ? 24.729 10.701 24.810 1.00 70.00 770 ILE A C 1
ATOM 5934 O O . ILE A 1 770 ? 24.532 11.072 25.967 1.00 70.00 770 ILE A O 1
ATOM 5938 N N . PHE A 1 771 ? 25.642 9.770 24.518 1.00 74.88 771 PHE A N 1
ATOM 5939 C CA . PHE A 1 771 ? 26.436 9.085 25.539 1.00 74.88 771 PHE A CA 1
ATOM 5940 C C . PHE A 1 771 ? 27.379 10.040 26.271 1.00 74.88 771 PHE A C 1
ATOM 5942 O O . PHE A 1 771 ? 27.500 9.951 27.491 1.00 74.88 771 PHE A O 1
ATOM 5949 N N . THR A 1 772 ? 27.984 10.999 25.565 1.00 77.44 772 THR A N 1
ATOM 5950 C CA . THR A 1 772 ? 28.824 12.036 26.184 1.00 77.44 772 THR A CA 1
ATOM 5951 C C . THR A 1 772 ? 28.027 12.894 27.167 1.00 77.44 772 THR A C 1
ATOM 5953 O O . THR A 1 772 ? 28.476 13.137 28.287 1.00 77.44 772 THR A O 1
ATOM 5956 N N . VAL A 1 773 ? 26.814 13.304 26.784 1.00 76.38 773 VAL A N 1
ATOM 5957 C CA . VAL A 1 773 ? 25.927 14.103 27.644 1.00 76.38 773 VAL A CA 1
ATOM 5958 C C . VAL A 1 773 ? 25.465 13.305 28.865 1.00 76.38 773 VAL A C 1
ATOM 5960 O O . VAL A 1 773 ? 25.467 13.821 29.982 1.00 76.38 773 VAL A O 1
ATOM 5963 N N . LEU A 1 774 ? 25.108 12.032 28.680 1.00 77.31 774 LEU A N 1
ATOM 5964 C CA . LEU A 1 774 ? 24.701 11.156 29.778 1.00 77.31 774 LEU A CA 1
ATOM 5965 C C . LEU A 1 774 ? 25.849 10.860 30.742 1.00 77.31 774 LEU A C 1
ATOM 5967 O O . LEU A 1 774 ? 25.623 10.898 31.947 1.00 77.31 774 LEU A O 1
ATOM 5971 N N . ALA A 1 775 ? 27.065 10.622 30.245 1.00 83.06 775 ALA A N 1
ATOM 5972 C CA . ALA A 1 775 ? 28.246 10.434 31.086 1.00 83.06 775 ALA A CA 1
ATOM 5973 C C . ALA A 1 775 ? 28.525 11.682 31.940 1.00 83.06 775 ALA A C 1
ATOM 5975 O O . ALA A 1 775 ? 28.750 11.566 33.144 1.00 83.06 775 ALA A O 1
ATOM 5976 N N . PHE A 1 776 ? 28.412 12.876 31.346 1.00 83.38 776 PHE A N 1
ATOM 5977 C CA . PHE A 1 776 ? 28.555 14.143 32.064 1.00 83.38 776 PHE A CA 1
ATOM 5978 C C . PHE A 1 776 ? 27.499 14.298 33.172 1.00 83.38 776 PHE A C 1
ATOM 5980 O O . PHE A 1 776 ? 27.829 14.546 34.334 1.00 83.38 776 PHE A O 1
ATOM 5987 N N . LEU A 1 777 ? 26.218 14.098 32.837 1.00 80.69 777 LEU A N 1
ATOM 5988 C CA . LEU A 1 777 ? 25.109 14.224 33.790 1.00 80.69 777 LEU A CA 1
ATOM 5989 C C . LEU A 1 777 ? 25.121 13.134 34.876 1.00 80.69 777 LEU A C 1
ATOM 5991 O O . LEU A 1 777 ? 24.661 13.391 35.989 1.00 80.69 777 LEU A O 1
ATOM 5995 N N . ALA A 1 778 ? 25.617 11.932 34.573 1.00 83.69 778 ALA A N 1
ATOM 5996 C CA . ALA A 1 778 ? 25.717 10.826 35.524 1.00 83.69 778 ALA A CA 1
ATOM 5997 C C . ALA A 1 778 ? 26.889 10.988 36.506 1.00 83.69 778 ALA A C 1
ATOM 5999 O O . ALA A 1 778 ? 26.758 10.596 37.666 1.00 83.69 778 ALA A O 1
ATOM 6000 N N . GLU A 1 779 ? 28.014 11.564 36.071 1.00 88.19 779 GLU A N 1
ATOM 6001 C CA . GLU A 1 779 ? 29.192 11.772 36.923 1.00 88.19 779 GLU A CA 1
ATOM 6002 C C . GLU A 1 779 ? 29.108 13.071 37.736 1.00 88.19 779 GLU A C 1
ATOM 6004 O O . GLU A 1 779 ? 29.309 13.046 38.950 1.00 88.19 779 GLU A O 1
ATOM 6009 N N . VAL A 1 780 ? 28.792 14.198 37.086 1.00 82.75 780 VAL A N 1
ATOM 6010 C CA . VAL A 1 780 ? 28.883 15.544 37.689 1.00 82.75 780 VAL A CA 1
ATOM 6011 C C . VAL A 1 780 ? 27.506 16.197 37.886 1.00 82.75 780 VAL A C 1
ATOM 6013 O O . VAL A 1 780 ? 27.314 16.970 38.825 1.00 82.75 780 VAL A O 1
ATOM 6016 N N . GLY A 1 781 ? 26.512 15.860 37.058 1.00 80.00 781 GLY A N 1
ATOM 6017 C CA . GLY A 1 781 ? 25.185 16.490 37.088 1.00 80.00 781 GLY A CA 1
ATOM 6018 C C . GLY A 1 781 ? 25.136 17.831 36.341 1.00 80.00 781 GLY A C 1
ATOM 6019 O O . GLY A 1 781 ? 25.931 18.076 35.441 1.00 80.00 781 GLY A O 1
ATOM 6020 N N . ASP A 1 782 ? 24.180 18.704 36.678 1.00 76.88 782 ASP A N 1
ATOM 6021 C CA . ASP A 1 782 ? 23.955 20.003 36.012 1.00 76.88 782 ASP A CA 1
ATOM 6022 C C . ASP A 1 782 ? 24.480 21.214 36.812 1.00 76.88 782 ASP A C 1
ATOM 6024 O O . ASP A 1 782 ? 24.053 22.347 36.593 1.00 76.88 782 ASP A O 1
ATOM 6028 N N . THR A 1 783 ? 25.413 21.001 37.742 1.00 79.38 783 THR A N 1
ATOM 6029 C CA . THR A 1 783 ? 25.896 22.038 38.672 1.00 79.38 783 THR A CA 1
ATOM 6030 C C . THR A 1 783 ? 26.737 23.132 38.007 1.00 79.38 783 THR A C 1
ATOM 6032 O O . THR A 1 783 ? 26.674 24.279 38.440 1.00 79.38 783 THR A O 1
ATOM 6035 N N . HIS A 1 784 ? 27.480 22.806 36.944 1.00 81.88 784 HIS A N 1
ATOM 6036 C CA . HIS A 1 784 ? 28.388 23.721 36.225 1.00 81.88 784 HIS A CA 1
ATOM 6037 C C . HIS A 1 784 ? 27.823 24.189 34.873 1.00 81.88 784 HIS A C 1
ATOM 6039 O O . HIS A 1 784 ? 28.552 24.578 33.967 1.00 81.88 784 HIS A O 1
ATOM 6045 N N . TRP A 1 785 ? 26.500 24.130 34.713 1.00 79.31 785 TRP A N 1
ATOM 6046 C CA . TRP A 1 785 ? 25.820 24.335 33.433 1.00 79.31 785 TRP A CA 1
ATOM 6047 C C . TRP A 1 785 ? 26.074 25.700 32.787 1.00 79.31 785 TRP A C 1
ATOM 6049 O O . TRP A 1 785 ? 26.271 25.798 31.582 1.00 79.31 785 TRP A O 1
ATOM 6059 N N . ASN A 1 786 ? 26.066 26.758 33.594 1.00 82.12 786 ASN A N 1
ATOM 6060 C CA . ASN A 1 786 ? 26.266 28.130 33.127 1.00 82.12 786 ASN A CA 1
ATOM 6061 C C . ASN A 1 786 ? 27.730 28.572 33.245 1.00 82.12 786 ASN A C 1
ATOM 6063 O O . ASN A 1 786 ? 28.023 29.753 33.093 1.00 82.12 786 ASN A O 1
ATOM 6067 N N . THR A 1 787 ? 28.632 27.645 33.569 1.00 86.94 787 THR A N 1
ATOM 6068 C CA . THR A 1 787 ? 30.056 27.929 33.696 1.00 86.94 787 THR A CA 1
ATOM 6069 C C . THR A 1 787 ? 30.703 27.926 32.306 1.00 86.94 787 THR A C 1
ATOM 6071 O O . THR A 1 787 ? 30.403 27.020 31.515 1.00 86.94 787 THR A O 1
ATOM 6074 N N . PRO A 1 788 ? 31.559 28.912 31.983 1.00 86.56 788 PRO A N 1
ATOM 6075 C CA . PRO A 1 788 ? 32.340 28.926 30.750 1.00 86.56 788 PRO A CA 1
ATOM 6076 C C . PRO A 1 788 ? 33.203 27.672 30.582 1.00 86.56 788 PRO A C 1
ATOM 6078 O O . PRO A 1 788 ? 33.743 27.130 31.547 1.00 86.56 788 PRO A O 1
ATOM 6081 N N . ILE A 1 789 ? 33.369 27.214 29.342 1.00 85.75 789 ILE A N 1
ATOM 6082 C CA . ILE A 1 789 ? 34.190 26.035 29.023 1.00 85.75 789 ILE A CA 1
ATOM 6083 C C . ILE A 1 789 ? 35.684 26.254 29.333 1.00 85.75 789 ILE A C 1
ATOM 6085 O O . ILE A 1 789 ? 36.413 25.302 29.622 1.00 85.75 789 ILE A O 1
ATOM 6089 N N . THR A 1 790 ? 36.133 27.510 29.318 1.00 86.12 790 THR A N 1
ATOM 6090 C CA . THR A 1 790 ? 37.510 27.946 29.598 1.00 86.12 790 THR A CA 1
ATOM 6091 C C . THR A 1 790 ? 37.968 27.627 31.022 1.00 86.12 790 THR A C 1
ATOM 6093 O O . THR A 1 790 ? 39.159 27.406 31.231 1.00 86.12 790 THR A O 1
ATOM 6096 N N . GLU A 1 791 ? 37.047 27.518 31.988 1.00 86.06 791 GLU A N 1
ATOM 6097 C CA . GLU A 1 791 ? 37.370 27.153 33.376 1.00 86.06 791 GLU A CA 1
ATOM 6098 C C . GLU A 1 791 ? 37.888 25.708 33.490 1.00 86.06 791 GLU A C 1
ATOM 6100 O O . GLU A 1 791 ? 38.703 25.400 34.360 1.00 86.06 791 GLU A O 1
ATOM 6105 N N . PHE A 1 792 ? 37.464 24.824 32.581 1.00 86.38 792 PHE A N 1
ATOM 6106 C CA . PHE A 1 792 ? 37.797 23.396 32.621 1.00 86.38 792 PHE A CA 1
ATOM 6107 C C . PHE A 1 792 ? 38.818 22.979 31.564 1.00 86.38 792 PHE A C 1
ATOM 6109 O O . PHE A 1 792 ? 39.490 21.960 31.735 1.00 86.38 792 PHE A O 1
ATOM 6116 N N . ILE A 1 793 ? 38.963 23.757 30.489 1.00 87.25 793 ILE A N 1
ATOM 6117 C CA . ILE A 1 793 ? 39.922 23.498 29.413 1.00 87.25 793 ILE A CA 1
ATOM 6118 C C . ILE A 1 793 ? 40.940 24.649 29.359 1.00 87.25 793 ILE A C 1
ATOM 6120 O O . ILE A 1 793 ? 40.701 25.658 28.686 1.00 87.25 793 ILE A O 1
ATOM 6124 N N . PRO A 1 794 ? 42.090 24.519 30.049 1.00 80.19 794 PRO A N 1
ATOM 6125 C CA . PRO A 1 794 ? 43.077 25.593 30.156 1.00 80.19 794 PRO A CA 1
ATOM 6126 C C . PRO A 1 794 ? 43.696 25.985 28.806 1.00 80.19 794 PRO A C 1
ATOM 6128 O O . PRO A 1 794 ? 44.142 27.120 28.647 1.00 80.19 794 PRO A O 1
ATOM 6131 N N . GLU A 1 795 ? 43.706 25.086 27.818 1.00 83.25 795 GLU A N 1
ATOM 6132 C CA . GLU A 1 795 ? 44.130 25.376 26.446 1.00 83.25 795 GLU A CA 1
ATOM 6133 C C . GLU A 1 795 ? 43.245 26.454 25.785 1.00 83.25 795 GLU A C 1
ATOM 6135 O O . GLU A 1 795 ? 43.769 27.338 25.109 1.00 83.25 795 GLU A O 1
ATOM 6140 N N . LEU A 1 796 ? 41.928 26.450 26.039 1.00 81.25 796 LEU A N 1
ATOM 6141 C CA . LEU A 1 796 ? 40.996 27.455 25.503 1.00 81.25 796 LEU A CA 1
ATOM 6142 C C . LEU A 1 796 ? 41.129 28.805 26.216 1.00 81.25 796 LEU A C 1
ATOM 6144 O O . LEU A 1 796 ? 41.105 29.850 25.567 1.00 81.25 796 LEU A O 1
ATOM 6148 N N . ALA A 1 797 ? 41.357 28.793 27.534 1.00 75.44 797 ALA A N 1
ATOM 6149 C CA . ALA A 1 797 ? 41.631 30.010 28.302 1.00 75.44 797 ALA A CA 1
ATOM 6150 C C . ALA A 1 797 ? 42.895 30.738 27.796 1.00 75.44 797 ALA A C 1
ATOM 6152 O O . ALA A 1 797 ? 42.955 31.970 27.770 1.00 75.44 797 ALA A O 1
ATOM 6153 N N . GLN A 1 798 ? 43.901 29.988 27.325 1.00 73.94 798 GLN A N 1
ATOM 6154 C CA . GLN A 1 798 ? 45.096 30.562 26.698 1.00 73.94 798 GLN A CA 1
ATOM 6155 C C . GLN A 1 798 ? 44.803 31.231 25.347 1.00 73.94 798 GLN A C 1
ATOM 6157 O O . GLN A 1 798 ? 45.471 32.213 25.024 1.00 73.94 798 GLN A O 1
ATOM 6162 N N . PHE A 1 799 ? 43.819 30.759 24.573 1.00 71.56 799 PHE A N 1
ATOM 6163 C CA . PHE A 1 799 ? 43.402 31.410 23.322 1.00 71.56 799 PHE A CA 1
ATOM 6164 C C . PHE A 1 799 ? 42.646 32.716 23.572 1.00 71.56 799 PHE A C 1
ATOM 6166 O O . PHE A 1 799 ? 42.905 33.710 22.895 1.00 71.56 799 PHE A O 1
ATOM 6173 N N . SER A 1 800 ? 41.792 32.766 24.598 1.00 63.91 800 SER A N 1
ATOM 6174 C CA . SER A 1 800 ? 41.148 34.015 25.029 1.00 63.91 800 SER A CA 1
ATOM 6175 C C . SER A 1 800 ? 42.177 35.072 25.466 1.00 63.91 800 SER A C 1
ATOM 6177 O O . SER A 1 800 ? 41.988 36.263 25.209 1.00 63.91 800 SER A O 1
ATOM 6179 N N . ALA A 1 801 ? 43.300 34.640 26.060 1.00 57.94 801 ALA A N 1
ATOM 6180 C CA . ALA A 1 801 ? 44.353 35.509 26.594 1.00 57.94 801 ALA A CA 1
ATOM 6181 C C . ALA A 1 801 ? 45.500 35.862 25.616 1.00 57.94 801 ALA A C 1
ATOM 6183 O O . ALA A 1 801 ? 46.240 36.816 25.873 1.00 57.94 801 ALA A O 1
ATOM 6184 N N . ARG A 1 802 ? 45.698 35.123 24.514 1.00 61.25 802 ARG A N 1
ATOM 6185 C CA . ARG A 1 802 ? 46.781 35.384 23.544 1.00 61.25 802 ARG A CA 1
ATOM 6186 C C . ARG A 1 802 ? 46.442 36.556 22.615 1.00 61.25 802 ARG A C 1
ATOM 6188 O O . ARG A 1 802 ? 45.359 36.633 22.046 1.00 61.25 802 ARG A O 1
ATOM 6195 N N . ALA A 1 803 ? 47.412 37.449 22.405 1.00 53.91 803 ALA A N 1
ATOM 6196 C CA . ALA A 1 803 ? 47.411 38.345 21.251 1.00 53.91 803 ALA A CA 1
ATOM 6197 C C . ALA A 1 803 ? 47.842 37.535 20.016 1.00 53.91 803 ALA A C 1
ATOM 6199 O O . ALA A 1 803 ? 48.898 36.900 20.038 1.00 53.91 803 ALA A O 1
ATOM 6200 N N . LEU A 1 804 ? 47.001 37.520 18.981 1.00 50.19 804 LEU A N 1
ATOM 6201 C CA . LEU A 1 804 ? 47.152 36.691 17.782 1.00 50.19 804 LEU A CA 1
ATOM 6202 C C . LEU A 1 804 ? 48.533 36.864 17.125 1.00 50.19 804 LEU A C 1
ATOM 6204 O O . LEU A 1 804 ? 48.921 37.964 16.736 1.00 50.19 804 LEU A O 1
ATOM 6208 N N . THR A 1 805 ? 49.261 35.760 16.950 1.00 47.47 805 THR A N 1
ATOM 6209 C CA . THR A 1 805 ? 50.425 35.671 16.048 1.00 47.47 805 THR A CA 1
ATOM 6210 C C . THR A 1 805 ? 50.038 35.180 14.643 1.00 47.47 805 THR A C 1
ATOM 6212 O O . THR A 1 805 ? 50.886 35.170 13.751 1.00 47.47 805 THR A O 1
ATOM 6215 N N . GLN A 1 806 ? 48.768 34.804 14.425 1.00 51.94 806 GLN A N 1
ATOM 6216 C CA . GLN A 1 806 ? 48.210 34.310 13.158 1.00 51.94 806 GLN A CA 1
ATOM 6217 C C . GLN A 1 806 ? 47.044 35.184 12.641 1.00 51.94 806 GLN A C 1
ATOM 6219 O O . GLN A 1 806 ? 46.384 35.847 13.438 1.00 51.94 806 GLN A O 1
ATOM 6224 N N . PRO A 1 807 ? 46.765 35.206 11.321 1.00 54.62 807 PRO A N 1
ATOM 6225 C CA . PRO A 1 807 ? 45.805 36.125 10.710 1.00 54.62 807 PRO A CA 1
ATOM 6226 C C . PRO A 1 807 ? 44.372 35.564 10.758 1.00 54.62 807 PRO A C 1
ATOM 6228 O O . PRO A 1 807 ? 43.815 35.190 9.727 1.00 54.62 807 PRO A O 1
ATOM 6231 N N . ILE A 1 808 ? 43.780 35.468 11.948 1.00 58.47 808 ILE A N 1
ATOM 6232 C CA . ILE A 1 808 ? 42.345 35.179 12.103 1.00 58.47 808 ILE A CA 1
ATOM 6233 C C . ILE A 1 808 ? 41.608 36.517 12.207 1.00 58.47 808 ILE A C 1
ATOM 6235 O O . ILE A 1 808 ? 42.010 37.385 12.975 1.00 58.47 808 ILE A O 1
ATOM 6239 N N . ASP A 1 809 ? 40.562 36.702 11.398 1.00 67.00 809 ASP A N 1
ATOM 6240 C CA . ASP A 1 809 ? 39.781 37.943 11.371 1.00 67.00 809 ASP A CA 1
ATOM 6241 C C . ASP A 1 809 ? 38.918 38.084 12.640 1.00 67.00 809 ASP A C 1
ATOM 6243 O O . ASP A 1 809 ? 38.212 37.145 13.016 1.00 67.00 809 ASP A O 1
ATOM 6247 N N . ASP A 1 810 ? 38.940 39.263 13.272 1.00 67.31 810 ASP A N 1
ATOM 6248 C CA . ASP A 1 810 ? 38.209 39.551 14.514 1.00 67.31 810 ASP A CA 1
ATOM 6249 C C . ASP A 1 810 ? 36.700 39.268 14.418 1.00 67.31 810 ASP A C 1
ATOM 6251 O O . ASP A 1 810 ? 36.104 38.864 15.412 1.00 67.31 810 ASP A O 1
ATOM 6255 N N . VAL A 1 811 ? 36.074 39.407 13.236 1.00 69.69 811 VAL A N 1
ATOM 6256 C CA . VAL A 1 811 ? 34.633 39.127 13.026 1.00 69.69 811 VAL A CA 1
ATOM 6257 C C . VAL A 1 811 ? 34.283 37.651 13.255 1.00 69.69 811 VAL A C 1
ATOM 6259 O O . VAL A 1 811 ? 33.130 37.306 13.506 1.00 69.69 811 VAL A O 1
ATOM 6262 N N . ARG A 1 812 ? 35.279 36.763 13.188 1.00 66.31 812 ARG A N 1
ATOM 6263 C CA . ARG A 1 812 ? 35.130 35.312 13.366 1.00 66.31 812 ARG A CA 1
ATOM 6264 C C . ARG A 1 812 ? 35.799 34.780 14.617 1.00 66.31 812 ARG A C 1
ATOM 6266 O O . ARG A 1 812 ? 35.843 33.563 14.816 1.00 66.31 812 ARG A O 1
ATOM 6273 N N . ARG A 1 813 ? 36.336 35.670 15.448 1.00 72.12 813 ARG A N 1
ATOM 6274 C CA . ARG A 1 813 ? 36.902 35.280 16.725 1.00 72.12 813 ARG A CA 1
ATOM 6275 C C . ARG A 1 813 ? 35.792 34.672 17.574 1.00 72.12 813 ARG A C 1
ATOM 6277 O O . ARG A 1 813 ? 34.765 35.295 17.827 1.00 72.12 813 ARG A O 1
ATOM 6284 N N . THR A 1 814 ? 36.010 33.439 18.010 1.00 72.25 814 THR A N 1
ATOM 6285 C CA . THR A 1 814 ? 35.138 32.828 19.007 1.00 72.25 814 THR A CA 1
ATOM 6286 C C . THR A 1 814 ? 35.524 33.379 20.369 1.00 72.25 814 THR A C 1
ATOM 6288 O O . THR A 1 814 ? 36.680 33.246 20.776 1.00 72.25 814 THR A O 1
ATOM 6291 N N . ASP A 1 815 ? 34.570 33.992 21.063 1.00 74.62 815 ASP A N 1
ATOM 6292 C CA . ASP A 1 815 ? 34.732 34.266 22.483 1.00 74.62 815 ASP A CA 1
ATOM 6293 C C . ASP A 1 815 ? 34.426 32.985 23.264 1.00 74.62 815 ASP A C 1
ATOM 6295 O O . ASP A 1 815 ? 33.275 32.563 23.390 1.00 74.62 815 ASP A O 1
ATOM 6299 N N . TRP A 1 816 ? 35.480 32.304 23.713 1.00 78.56 816 TRP A N 1
ATOM 6300 C CA . TRP A 1 816 ? 35.344 31.044 24.439 1.00 78.56 816 TRP A CA 1
ATOM 6301 C C . TRP A 1 816 ? 34.780 31.240 25.853 1.00 78.56 816 TRP A C 1
ATOM 6303 O O . TRP A 1 816 ? 34.272 30.274 26.420 1.00 78.56 816 TRP A O 1
ATOM 6313 N N . GLU A 1 817 ? 34.811 32.461 26.402 1.00 78.19 817 GLU A N 1
ATOM 6314 C CA . GLU A 1 817 ? 34.198 32.779 27.701 1.00 78.19 817 GLU A CA 1
ATOM 6315 C C . GLU A 1 817 ? 32.661 32.816 27.618 1.00 78.19 817 GLU A C 1
ATOM 6317 O O . GLU A 1 817 ? 31.976 32.470 28.580 1.00 78.19 817 GLU A O 1
ATOM 6322 N N . ASP A 1 818 ? 32.103 33.143 26.447 1.00 75.50 818 ASP A N 1
ATOM 6323 C CA . ASP A 1 818 ? 30.651 33.161 26.207 1.00 75.50 818 ASP A CA 1
ATOM 6324 C C . ASP A 1 818 ? 30.062 31.754 25.984 1.00 75.50 818 ASP A C 1
ATOM 6326 O O . ASP A 1 818 ? 28.840 31.554 25.977 1.00 75.50 818 ASP A O 1
ATOM 6330 N N . ILE A 1 819 ? 30.920 30.747 25.797 1.00 79.19 819 ILE A N 1
ATOM 6331 C CA . ILE A 1 819 ? 30.512 29.364 25.555 1.00 79.19 819 ILE A CA 1
ATOM 6332 C C . ILE A 1 819 ? 30.445 28.618 26.884 1.00 79.19 819 ILE A C 1
ATOM 6334 O O . ILE A 1 819 ? 31.447 28.157 27.429 1.00 79.19 819 ILE A O 1
ATOM 6338 N N . THR A 1 820 ? 29.227 28.449 27.392 1.00 82.88 820 THR A N 1
ATOM 6339 C CA . THR A 1 820 ? 28.970 27.663 28.604 1.00 82.88 820 THR A CA 1
ATOM 6340 C C . THR A 1 820 ? 28.904 26.162 28.313 1.00 82.88 820 THR A C 1
ATOM 6342 O O . THR A 1 820 ? 28.529 25.744 27.212 1.00 82.88 820 THR A O 1
ATOM 6345 N N . ILE A 1 821 ? 29.185 25.334 29.327 1.00 80.81 821 ILE A N 1
ATOM 6346 C CA . ILE A 1 821 ? 28.969 23.871 29.281 1.00 80.81 821 ILE A CA 1
ATOM 6347 C C . ILE A 1 821 ? 27.560 23.550 28.776 1.00 80.81 821 ILE A C 1
ATOM 6349 O O . ILE A 1 821 ? 27.357 22.684 27.926 1.00 80.81 821 ILE A O 1
ATOM 6353 N N . GLY A 1 822 ? 26.576 24.298 29.263 1.00 74.06 822 GLY A N 1
ATOM 6354 C CA . GLY A 1 822 ? 25.189 24.099 28.921 1.00 74.06 822 GLY A CA 1
ATOM 6355 C C . GLY A 1 822 ? 24.819 24.460 27.491 1.00 74.06 822 GLY A C 1
ATOM 6356 O O . GLY A 1 822 ? 23.972 23.791 26.898 1.00 74.06 822 GLY A O 1
ATOM 6357 N N . ALA A 1 823 ? 25.468 25.478 26.922 1.00 72.25 823 ALA A N 1
ATOM 6358 C CA . ALA A 1 823 ? 25.318 25.820 25.512 1.00 72.25 823 ALA A CA 1
ATOM 6359 C C . ALA A 1 823 ? 25.874 24.708 24.608 1.00 72.25 823 ALA A C 1
ATOM 6361 O O . ALA A 1 823 ? 25.208 24.318 23.654 1.00 72.25 823 ALA A O 1
ATOM 6362 N N . LEU A 1 824 ? 27.031 24.127 24.946 1.00 72.94 824 LEU A N 1
ATOM 6363 C CA . LEU A 1 824 ? 27.617 23.024 24.172 1.00 72.94 824 LEU A CA 1
ATOM 6364 C C . LEU A 1 824 ? 26.761 21.754 24.220 1.00 72.94 824 LEU A C 1
ATOM 6366 O O . LEU A 1 824 ? 26.541 21.116 23.191 1.00 72.94 824 LEU A O 1
ATOM 6370 N N . VAL A 1 825 ? 26.217 21.403 25.390 1.00 70.56 825 VAL A N 1
ATOM 6371 C CA . VAL A 1 825 ? 25.323 20.239 25.513 1.00 70.56 825 VAL A CA 1
ATOM 6372 C C . VAL A 1 825 ? 23.995 20.458 24.771 1.00 70.56 825 VAL A C 1
ATOM 6374 O O . VAL A 1 825 ? 23.372 19.505 24.305 1.00 70.56 825 VAL A O 1
ATOM 6377 N N . ALA A 1 826 ? 23.558 21.710 24.620 1.00 60.47 826 ALA A N 1
ATOM 6378 C CA . ALA A 1 826 ? 22.332 22.063 23.912 1.00 60.47 826 ALA A CA 1
ATOM 6379 C C . ALA A 1 826 ? 22.433 21.969 22.374 1.00 60.47 826 ALA A C 1
ATOM 6381 O O . ALA A 1 826 ? 21.422 21.829 21.686 1.00 60.47 826 ALA A O 1
ATOM 6382 N N . GLN A 1 827 ? 23.634 22.050 21.804 1.00 59.62 827 GLN A N 1
ATOM 6383 C CA . GLN A 1 827 ? 23.853 22.265 20.366 1.00 59.62 827 GLN A CA 1
ATOM 6384 C C . GLN A 1 827 ? 24.105 20.978 19.555 1.00 59.62 827 GLN A C 1
ATOM 6386 O O . GLN A 1 827 ? 24.598 21.026 18.431 1.00 59.62 827 GLN A O 1
ATOM 6391 N N . VAL A 1 828 ? 23.718 19.811 20.074 1.00 51.50 828 VAL A N 1
ATOM 6392 C CA . VAL A 1 828 ? 24.088 18.475 19.554 1.00 51.50 828 VAL A CA 1
ATOM 6393 C C . VAL A 1 828 ? 23.492 18.124 18.162 1.00 51.50 828 VAL A C 1
ATOM 6395 O O . VAL A 1 828 ? 23.738 17.048 17.615 1.00 51.50 828 VAL A O 1
ATOM 6398 N N . SER A 1 829 ? 22.771 19.043 17.507 1.00 48.97 829 SER A N 1
ATOM 6399 C CA . SER A 1 829 ? 22.238 18.857 16.149 1.00 48.97 829 SER A CA 1
ATOM 6400 C C . SER A 1 829 ? 23.272 19.102 15.039 1.00 48.97 829 SER A C 1
ATOM 6402 O O . SER A 1 829 ? 24.159 19.946 15.142 1.00 48.97 829 SER A O 1
ATOM 6404 N N . GLY A 1 830 ? 23.141 18.335 13.962 1.00 48.84 830 GLY A N 1
ATOM 6405 C CA . GLY A 1 830 ? 24.129 18.137 12.911 1.00 48.84 830 GLY A CA 1
ATOM 6406 C C . GLY A 1 830 ? 24.495 19.308 11.998 1.00 48.84 830 GLY A C 1
ATOM 6407 O O . GLY A 1 830 ? 23.890 19.475 10.944 1.00 48.84 830 GLY A O 1
ATOM 6408 N N . VAL A 1 831 ? 25.550 20.050 12.336 1.00 48.19 831 VAL A N 1
ATOM 6409 C CA . VAL A 1 831 ? 26.156 21.067 11.466 1.00 48.19 831 VAL A CA 1
ATOM 6410 C C . VAL A 1 831 ? 27.542 20.588 11.033 1.00 48.19 831 VAL A C 1
ATOM 6412 O O . VAL A 1 831 ? 28.443 20.453 11.852 1.00 48.19 831 VAL A O 1
ATOM 6415 N N . GLY A 1 832 ? 27.726 20.304 9.743 1.00 46.53 832 GLY A N 1
ATOM 6416 C CA . GLY A 1 832 ? 28.922 19.632 9.210 1.00 46.53 832 GLY A CA 1
ATOM 6417 C C . GLY A 1 832 ? 30.201 20.473 9.085 1.00 46.53 832 GLY A C 1
ATOM 6418 O O . GLY A 1 832 ? 31.063 20.101 8.302 1.00 46.53 832 GLY A O 1
ATOM 6419 N N . ARG A 1 833 ? 30.340 21.612 9.783 1.00 50.09 833 ARG A N 1
ATOM 6420 C CA . ARG A 1 833 ? 31.480 22.534 9.577 1.00 50.09 833 ARG A CA 1
ATOM 6421 C C . ARG A 1 833 ? 32.728 22.187 10.401 1.00 50.09 833 ARG A C 1
ATOM 6423 O O . ARG A 1 833 ? 33.831 22.541 10.003 1.00 50.09 833 ARG A O 1
ATOM 6430 N N . ASP A 1 834 ? 32.569 21.481 11.517 1.00 51.47 834 ASP A N 1
ATOM 6431 C CA . ASP A 1 834 ? 33.612 21.442 12.556 1.00 51.47 834 ASP A CA 1
ATOM 6432 C C . ASP A 1 834 ? 34.536 20.210 12.473 1.00 51.47 834 ASP A C 1
ATOM 6434 O O . ASP A 1 834 ? 35.399 20.023 13.314 1.00 51.47 834 ASP A O 1
ATOM 6438 N N . TYR A 1 835 ? 34.372 19.345 11.472 1.00 47.28 835 TYR A N 1
ATOM 6439 C CA . TYR A 1 835 ? 35.349 18.309 11.115 1.00 47.28 835 TYR A CA 1
ATOM 6440 C C . TYR A 1 835 ? 35.550 18.407 9.600 1.00 47.28 835 TYR A C 1
ATOM 6442 O O . TYR A 1 835 ? 34.589 18.254 8.847 1.00 47.28 835 TYR A O 1
ATOM 6450 N N . GLY A 1 836 ? 36.760 18.742 9.150 1.00 50.50 836 GLY A N 1
ATOM 6451 C CA . GLY A 1 836 ? 37.055 18.943 7.728 1.00 50.50 836 GLY A CA 1
ATOM 6452 C C . GLY A 1 836 ? 36.800 17.688 6.886 1.00 50.50 836 GLY A C 1
ATOM 6453 O O . GLY A 1 836 ? 36.957 16.583 7.397 1.00 50.50 836 GLY A O 1
ATOM 6454 N N . VAL A 1 837 ? 36.358 17.893 5.631 1.00 44.78 837 VAL A N 1
ATOM 6455 C CA . VAL A 1 837 ? 36.638 17.121 4.385 1.00 44.78 837 VAL A CA 1
ATOM 6456 C C . VAL A 1 837 ? 35.592 17.432 3.296 1.00 44.78 837 VAL A C 1
ATOM 6458 O O . VAL A 1 837 ? 35.912 17.435 2.111 1.00 44.78 837 VAL A O 1
ATOM 6461 N N . LEU A 1 838 ? 34.353 17.785 3.654 1.00 42.88 838 LEU A N 1
ATOM 6462 C CA . LEU A 1 838 ? 33.300 18.103 2.676 1.00 42.88 838 LEU A CA 1
ATOM 6463 C C . LEU A 1 838 ? 33.187 19.619 2.446 1.00 42.88 838 LEU A C 1
ATOM 6465 O O . LEU A 1 838 ? 32.597 20.331 3.252 1.00 42.88 838 LEU A O 1
ATOM 6469 N N . GLY A 1 839 ? 33.739 20.103 1.328 1.00 49.12 839 GLY A N 1
ATOM 6470 C CA . GLY A 1 839 ? 33.579 21.490 0.856 1.00 49.12 839 GLY A CA 1
ATOM 6471 C C . GLY A 1 839 ? 34.857 22.334 0.806 1.00 49.12 839 GLY A C 1
ATOM 6472 O O . GLY A 1 839 ? 34.814 23.445 0.279 1.00 49.12 839 GLY A O 1
ATOM 6473 N N . GLU A 1 840 ? 35.982 21.802 1.293 1.00 59.31 840 GLU A N 1
ATOM 6474 C CA . GLU A 1 840 ? 37.288 22.461 1.255 1.00 59.31 840 GLU A CA 1
ATOM 6475 C C . GLU A 1 840 ? 38.049 22.092 -0.023 1.00 59.31 840 GLU A C 1
ATOM 6477 O O . GLU A 1 840 ? 38.484 20.954 -0.218 1.00 59.31 840 GLU A O 1
ATOM 6482 N N . LEU A 1 841 ? 38.229 23.076 -0.903 1.00 63.34 841 LEU A N 1
ATOM 6483 C CA . LEU A 1 841 ? 38.896 22.878 -2.189 1.00 63.34 841 LEU A CA 1
ATOM 6484 C C . LEU A 1 841 ? 40.333 22.363 -2.022 1.00 63.34 841 LEU A C 1
ATOM 6486 O O . LEU A 1 841 ? 40.797 21.534 -2.792 1.00 63.34 841 LEU A O 1
ATOM 6490 N N . THR A 1 842 ? 41.054 22.773 -0.984 1.00 58.91 842 THR A N 1
ATOM 6491 C CA . THR A 1 842 ? 42.484 22.430 -0.856 1.00 58.91 842 THR A CA 1
ATOM 6492 C C . THR A 1 842 ? 42.778 20.942 -0.625 1.00 58.91 842 THR A C 1
ATOM 6494 O O . THR A 1 842 ? 43.939 20.544 -0.692 1.00 58.91 842 THR A O 1
ATOM 6497 N N . GLN A 1 843 ? 41.750 20.120 -0.388 1.00 52.47 843 GLN A N 1
ATOM 6498 C CA . GLN A 1 843 ? 41.870 18.695 -0.062 1.00 52.47 843 GLN A CA 1
ATOM 6499 C C . GLN A 1 843 ? 41.108 17.764 -1.020 1.00 52.47 843 GLN A C 1
ATOM 6501 O O . GLN A 1 843 ? 41.095 16.554 -0.812 1.00 52.47 843 GLN A O 1
ATOM 6506 N N . THR A 1 844 ? 40.471 18.292 -2.071 1.00 53.56 844 THR A N 1
ATOM 6507 C CA . THR A 1 844 ? 39.797 17.457 -3.079 1.00 53.56 844 THR A CA 1
ATOM 6508 C C . THR A 1 844 ? 40.810 16.954 -4.110 1.00 53.56 844 THR A C 1
ATOM 6510 O O . THR A 1 844 ? 41.448 17.744 -4.802 1.00 53.56 844 THR A O 1
ATOM 6513 N N . GLU A 1 845 ? 40.949 15.629 -4.248 1.00 43.19 845 GLU A N 1
ATOM 6514 C CA . GLU A 1 845 ? 41.975 14.980 -5.093 1.00 43.19 845 GLU A CA 1
ATOM 6515 C C . GLU A 1 845 ? 41.842 15.266 -6.609 1.00 43.19 845 GLU A C 1
ATOM 6517 O O . GLU A 1 845 ? 42.738 14.930 -7.377 1.00 43.19 845 GLU A O 1
ATOM 6522 N N . ASN A 1 846 ? 40.767 15.934 -7.052 1.00 47.59 846 ASN A N 1
ATOM 6523 C CA . ASN A 1 846 ? 40.422 16.157 -8.463 1.00 47.59 846 ASN A CA 1
ATOM 6524 C C . ASN A 1 846 ? 40.066 17.621 -8.801 1.00 47.59 846 ASN A C 1
ATOM 6526 O O . ASN A 1 846 ? 39.127 17.883 -9.554 1.00 47.59 846 ASN A O 1
ATOM 6530 N N . ILE A 1 847 ? 40.798 18.610 -8.279 1.00 54.06 847 ILE A N 1
ATOM 6531 C CA . ILE A 1 847 ? 40.668 19.983 -8.800 1.00 54.06 847 ILE A CA 1
ATOM 6532 C C . ILE A 1 847 ? 41.410 20.088 -10.133 1.00 54.06 847 ILE A C 1
ATOM 6534 O O . ILE A 1 847 ? 42.621 19.888 -10.206 1.00 54.06 847 ILE A O 1
ATOM 6538 N N . THR A 1 848 ? 40.685 20.427 -11.202 1.00 56.62 848 THR A N 1
ATOM 6539 C CA . THR A 1 848 ? 41.296 20.658 -12.517 1.00 56.62 848 THR A CA 1
ATOM 6540 C C . THR A 1 848 ? 42.296 21.822 -12.460 1.00 56.62 848 THR A C 1
ATOM 6542 O O . THR A 1 848 ? 42.070 22.809 -11.761 1.00 56.62 848 THR A O 1
ATOM 6545 N N . VAL A 1 849 ? 43.403 21.733 -13.210 1.00 57.38 849 VAL A N 1
ATOM 6546 C CA . VAL A 1 849 ? 44.498 22.735 -13.216 1.00 57.38 849 VAL A CA 1
ATOM 6547 C C . VAL A 1 849 ? 43.984 24.172 -13.426 1.00 57.38 849 VAL A C 1
ATOM 6549 O O . VAL A 1 849 ? 44.541 25.117 -12.873 1.00 57.38 849 VAL A O 1
ATOM 6552 N N . ASN A 1 850 ? 42.874 24.329 -14.154 1.00 59.47 850 ASN A N 1
ATOM 6553 C CA . ASN A 1 850 ? 42.233 25.616 -14.432 1.00 59.47 850 ASN A CA 1
ATOM 6554 C C . ASN A 1 850 ? 41.613 26.283 -13.191 1.00 59.47 850 ASN A C 1
ATOM 6556 O O . ASN A 1 850 ? 41.602 27.506 -13.104 1.00 59.47 850 ASN A O 1
ATOM 6560 N N . TRP A 1 851 ? 41.101 25.511 -12.229 1.00 64.50 851 TRP A N 1
ATOM 6561 C CA . TRP A 1 851 ? 40.535 26.057 -10.991 1.00 64.50 851 TRP A CA 1
ATOM 6562 C C . TRP A 1 851 ? 41.624 26.399 -9.968 1.00 64.50 851 TRP A C 1
ATOM 6564 O O . TRP A 1 851 ? 41.469 27.352 -9.213 1.00 64.50 851 TRP A O 1
ATOM 6574 N N . GLN A 1 852 ? 42.760 25.689 -9.967 1.00 63.41 852 GLN A N 1
ATOM 6575 C CA . GLN A 1 852 ? 43.890 25.989 -9.073 1.00 63.41 852 GLN A CA 1
ATOM 6576 C C . GLN A 1 852 ? 44.493 27.381 -9.313 1.00 63.41 852 GLN A C 1
ATOM 6578 O O . GLN A 1 852 ? 44.931 28.021 -8.360 1.00 63.41 852 GLN A O 1
ATOM 6583 N N . SER A 1 853 ? 44.491 27.881 -10.554 1.00 61.88 853 SER A N 1
ATOM 6584 C CA . SER A 1 853 ? 44.983 29.232 -10.870 1.00 61.88 853 SER A CA 1
ATOM 6585 C C . SER A 1 853 ? 44.104 30.366 -10.331 1.00 61.88 853 SER A C 1
ATOM 6587 O O . SER A 1 853 ? 44.575 31.497 -10.233 1.00 61.88 853 SER A O 1
ATOM 6589 N N . SER A 1 854 ? 42.850 30.077 -9.974 1.00 69.25 854 SER A N 1
ATOM 6590 C CA . SER A 1 854 ? 41.865 31.066 -9.516 1.00 69.25 854 SER A CA 1
ATOM 6591 C C . SER A 1 854 ? 41.956 31.374 -8.017 1.00 69.25 854 SER A C 1
ATOM 6593 O O . SER A 1 854 ? 41.318 32.313 -7.547 1.00 69.25 854 SER A O 1
ATOM 6595 N N . PHE A 1 855 ? 42.750 30.611 -7.257 1.00 74.19 855 PHE A N 1
ATOM 6596 C CA . PHE A 1 855 ? 42.892 30.761 -5.808 1.00 74.19 855 PHE A CA 1
ATOM 6597 C C . PHE A 1 855 ? 44.351 31.030 -5.395 1.00 74.19 855 PHE A C 1
ATOM 6599 O O . PHE A 1 855 ? 45.286 30.543 -6.032 1.00 74.19 855 PHE A O 1
ATOM 6606 N N . PRO A 1 856 ? 44.597 31.794 -4.313 1.00 70.81 856 PRO A N 1
ATOM 6607 C CA . PRO A 1 856 ? 45.954 32.110 -3.869 1.00 70.81 856 PRO A CA 1
ATOM 6608 C C . PRO A 1 856 ? 46.652 30.889 -3.254 1.00 70.81 856 PRO A C 1
ATOM 6610 O O . PRO A 1 856 ? 46.074 30.200 -2.420 1.00 70.81 856 PRO A O 1
ATOM 6613 N N . THR A 1 857 ? 47.927 30.641 -3.567 1.00 67.06 857 THR A N 1
ATOM 6614 C CA . THR A 1 857 ? 48.673 29.499 -3.000 1.00 67.06 857 THR A CA 1
ATOM 6615 C C . THR A 1 857 ? 48.745 29.554 -1.471 1.00 67.06 857 THR A C 1
ATOM 6617 O O . THR A 1 857 ? 49.203 30.546 -0.891 1.00 67.06 857 THR A O 1
ATOM 6620 N N . LEU A 1 858 ? 48.341 28.470 -0.811 1.00 64.62 858 LEU A N 1
ATOM 6621 C CA . LEU A 1 858 ? 48.411 28.320 0.639 1.00 64.62 858 LEU A CA 1
ATOM 6622 C C . LEU A 1 858 ? 49.835 27.964 1.100 1.00 64.62 858 LEU A C 1
ATOM 6624 O O . LEU A 1 858 ? 50.462 27.058 0.563 1.00 64.62 858 LEU A O 1
ATOM 6628 N N . ARG A 1 859 ? 50.362 28.668 2.113 1.00 55.78 859 ARG A N 1
ATOM 6629 C CA . ARG A 1 859 ? 51.607 28.280 2.809 1.00 55.78 859 ARG A CA 1
ATOM 6630 C C . ARG A 1 859 ? 51.261 27.321 3.953 1.00 55.78 859 ARG A C 1
ATOM 6632 O O . ARG A 1 859 ? 50.191 27.466 4.544 1.00 55.78 859 ARG A O 1
ATOM 6639 N N . GLY A 1 860 ? 52.162 26.385 4.270 1.00 53.12 860 GLY A N 1
ATOM 6640 C CA . GLY A 1 860 ? 51.957 25.180 5.103 1.00 53.12 860 GLY A CA 1
ATOM 6641 C C . GLY A 1 860 ? 51.461 25.322 6.556 1.00 53.12 860 GLY A C 1
ATOM 6642 O O . GLY A 1 860 ? 51.602 24.379 7.316 1.00 53.12 860 GLY A O 1
ATOM 6643 N N . ALA A 1 861 ? 50.877 26.456 6.948 1.00 52.25 861 ALA A N 1
ATOM 6644 C CA . ALA A 1 861 ? 50.203 26.681 8.232 1.00 52.25 861 ALA A CA 1
ATOM 6645 C C . ALA A 1 861 ? 48.733 27.138 8.077 1.00 52.25 861 ALA A C 1
ATOM 6647 O O . ALA A 1 861 ? 48.124 27.579 9.040 1.00 52.25 861 ALA A O 1
ATOM 6648 N N . THR A 1 862 ? 48.179 27.110 6.858 1.00 55.41 862 THR A N 1
ATOM 6649 C CA . THR A 1 862 ? 46.817 27.613 6.556 1.00 55.41 862 THR A CA 1
ATOM 6650 C C . THR A 1 862 ? 45.785 26.512 6.329 1.00 55.41 862 THR A C 1
ATOM 6652 O O . THR A 1 862 ? 44.622 26.794 6.057 1.00 55.41 862 THR A O 1
ATOM 6655 N N . VAL A 1 863 ? 46.224 25.262 6.446 1.00 57.84 863 VAL A N 1
ATOM 6656 C CA . VAL A 1 863 ? 45.370 24.083 6.516 1.00 57.84 863 VAL A CA 1
ATOM 6657 C C . VAL A 1 863 ? 45.469 23.600 7.961 1.00 57.84 863 VAL A C 1
ATOM 6659 O O . VAL A 1 863 ? 46.598 23.459 8.446 1.00 57.84 863 VAL A O 1
ATOM 6662 N N . PRO A 1 864 ? 44.348 23.386 8.670 1.00 58.47 864 PRO A N 1
ATOM 6663 C CA . PRO A 1 864 ? 44.406 22.886 10.032 1.00 58.47 864 PRO A CA 1
ATOM 6664 C C . PRO A 1 864 ? 45.166 21.550 10.059 1.00 58.47 864 PRO A C 1
ATOM 6666 O O . PRO A 1 864 ? 44.938 20.713 9.179 1.00 58.47 864 PRO A O 1
ATOM 6669 N N . PRO A 1 865 ? 46.038 21.315 11.059 1.00 56.66 865 PRO A N 1
ATOM 6670 C CA . PRO A 1 865 ? 46.810 20.073 11.176 1.00 56.66 865 PRO A CA 1
ATOM 6671 C C . PRO A 1 865 ? 45.921 18.817 11.200 1.00 56.66 865 PRO A C 1
ATOM 6673 O O . PRO A 1 865 ? 46.374 17.743 10.826 1.00 56.66 865 PRO A O 1
ATOM 6676 N N . CYS A 1 866 ? 44.641 18.976 11.554 1.00 55.75 866 CYS A N 1
ATOM 6677 C CA . CYS A 1 866 ? 43.628 17.922 11.628 1.00 55.75 866 CYS A CA 1
ATOM 6678 C C . CYS A 1 866 ? 42.563 17.987 10.518 1.00 55.75 866 CYS A C 1
ATOM 6680 O O . CYS A 1 866 ? 41.420 17.598 10.733 1.00 55.75 866 CYS A O 1
ATOM 6682 N N . GLY A 1 867 ? 42.905 18.520 9.341 1.00 49.66 867 GLY A N 1
ATOM 6683 C CA . GLY A 1 867 ? 41.957 18.708 8.239 1.00 49.66 867 GLY A CA 1
ATOM 6684 C C . GLY A 1 867 ? 41.698 17.482 7.352 1.00 49.66 867 GLY A C 1
ATOM 6685 O O . GLY A 1 867 ? 40.705 17.496 6.641 1.00 49.66 867 GLY A O 1
ATOM 6686 N N . GLY A 1 868 ? 42.551 16.454 7.368 1.00 46.72 868 GLY A N 1
ATOM 6687 C CA . GLY A 1 868 ? 42.363 15.202 6.624 1.00 46.72 868 GLY A CA 1
ATOM 6688 C C . GLY A 1 868 ? 42.297 14.009 7.578 1.00 46.72 868 GLY A C 1
ATOM 6689 O O . GLY A 1 868 ? 42.987 13.995 8.596 1.00 46.72 868 GLY A O 1
ATOM 6690 N N . TRP A 1 869 ? 41.452 13.025 7.272 1.00 50.34 869 TRP A N 1
ATOM 6691 C CA . TRP A 1 869 ? 41.265 11.820 8.088 1.00 50.34 869 TRP A CA 1
ATOM 6692 C C . TRP A 1 869 ? 42.597 11.081 8.388 1.00 50.34 869 TRP A C 1
ATOM 6694 O O . TRP A 1 869 ? 43.395 10.926 7.462 1.00 50.34 869 TRP A O 1
ATOM 6704 N N . PRO A 1 870 ? 42.786 10.447 9.576 1.00 53.22 870 PRO A N 1
ATOM 6705 C CA . PRO A 1 870 ? 42.288 10.842 10.907 1.00 53.22 870 PRO A CA 1
ATOM 6706 C C . PRO A 1 870 ? 43.196 10.358 12.084 1.00 53.22 870 PRO A C 1
ATOM 6708 O O . PRO A 1 870 ? 42.816 9.470 12.844 1.00 53.22 870 PRO A O 1
ATOM 6711 N N . LEU A 1 871 ? 44.400 10.901 12.282 1.00 52.41 871 LEU A N 1
ATOM 6712 C CA . LEU A 1 871 ? 45.238 10.553 13.449 1.00 52.41 871 LEU A CA 1
ATOM 6713 C C . LEU A 1 871 ? 45.801 11.825 14.088 1.00 52.41 871 LEU A C 1
ATOM 6715 O O . LEU A 1 871 ? 46.948 12.180 13.844 1.00 52.41 871 LEU A O 1
ATOM 6719 N N . CYS A 1 872 ? 44.984 12.527 14.879 1.00 63.69 872 CYS A N 1
ATOM 6720 C CA . CYS A 1 872 ? 45.430 13.710 15.618 1.00 63.69 872 CYS A CA 1
ATOM 6721 C C . CYS A 1 872 ? 45.601 13.431 17.110 1.00 63.69 872 CYS A C 1
ATOM 6723 O O . CYS A 1 872 ? 44.788 12.757 17.738 1.00 63.69 872 CYS A O 1
ATOM 6725 N N . THR A 1 873 ? 46.640 14.011 17.699 1.00 70.12 873 THR A N 1
ATOM 6726 C CA . THR A 1 873 ? 46.844 14.086 19.150 1.00 70.12 873 THR A CA 1
ATOM 6727 C C . THR A 1 873 ? 46.075 15.271 19.751 1.00 70.12 873 THR A C 1
ATOM 6729 O O . THR A 1 873 ? 45.750 16.232 19.054 1.00 70.12 873 THR A O 1
ATOM 6732 N N . ARG A 1 874 ? 45.817 15.267 21.070 1.00 75.56 874 ARG A N 1
ATOM 6733 C CA . ARG A 1 874 ? 45.166 16.394 21.782 1.00 75.56 874 ARG A CA 1
ATOM 6734 C C . ARG A 1 874 ? 45.852 17.744 21.510 1.00 75.56 874 ARG A C 1
ATOM 6736 O O . ARG A 1 874 ? 45.175 18.756 21.351 1.00 75.56 874 ARG A O 1
ATOM 6743 N N . ASN A 1 875 ? 47.182 17.753 21.406 1.00 73.81 875 ASN A N 1
ATOM 6744 C CA . ASN A 1 875 ? 47.952 18.962 21.104 1.00 73.81 875 ASN A CA 1
ATOM 6745 C C . ASN A 1 875 ? 47.708 19.465 19.671 1.00 73.81 875 ASN A C 1
ATOM 6747 O O . ASN A 1 875 ? 47.576 20.667 19.462 1.00 73.81 875 ASN A O 1
ATOM 6751 N N . GLU A 1 876 ? 47.615 18.561 18.693 1.00 70.19 876 GLU A N 1
ATOM 6752 C CA . GLU A 1 876 ? 47.303 18.902 17.297 1.00 70.19 876 GLU A CA 1
ATOM 6753 C C . GLU A 1 876 ? 45.841 19.339 17.132 1.00 70.19 876 GLU A C 1
ATOM 6755 O O . GLU A 1 876 ? 45.566 20.278 16.388 1.00 70.19 876 GLU A O 1
ATOM 6760 N N . PHE A 1 877 ? 44.916 18.733 17.885 1.00 74.38 877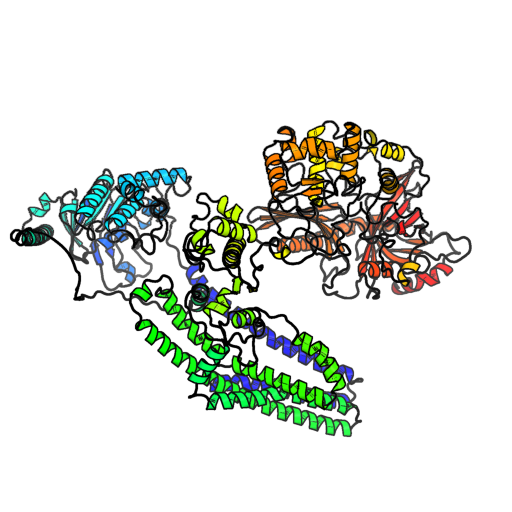 PHE A N 1
ATOM 6761 C CA . PHE A 1 877 ? 43.506 19.127 17.933 1.00 74.38 877 PHE A CA 1
ATOM 6762 C C . PHE A 1 877 ? 43.334 20.578 18.401 1.00 74.38 877 PHE A C 1
ATOM 6764 O O . PHE A 1 877 ? 42.733 21.385 17.692 1.00 74.38 877 PHE A O 1
ATOM 6771 N N . PHE A 1 878 ? 43.917 20.948 19.548 1.00 76.56 878 PHE A N 1
ATOM 6772 C CA . PHE A 1 878 ? 43.851 22.330 20.033 1.00 76.56 878 PHE A CA 1
ATOM 6773 C C . PHE A 1 878 ? 44.669 23.299 19.166 1.00 76.56 878 PHE A C 1
ATOM 6775 O O . PHE A 1 878 ? 44.308 24.465 19.072 1.00 76.56 878 PHE A O 1
ATOM 6782 N N . ALA A 1 879 ? 45.714 22.846 18.465 1.00 70.75 879 ALA A N 1
ATOM 6783 C CA . ALA A 1 879 ? 46.384 23.675 17.458 1.00 70.75 879 ALA A CA 1
ATOM 6784 C C . ALA A 1 879 ? 45.505 23.936 16.216 1.00 70.75 879 ALA A C 1
ATOM 6786 O O . ALA A 1 879 ? 45.649 24.972 15.570 1.00 70.75 879 ALA A O 1
ATOM 6787 N N . GLY A 1 880 ? 44.601 23.012 15.874 1.00 67.62 880 GLY A N 1
ATOM 6788 C CA . GLY A 1 880 ? 43.676 23.139 14.746 1.00 67.62 880 GLY A CA 1
ATOM 6789 C C . GLY A 1 880 ? 42.370 23.871 15.062 1.00 67.62 880 GLY A C 1
ATOM 6790 O O . GLY A 1 880 ? 41.817 24.500 14.164 1.00 67.62 880 GLY A O 1
ATOM 6791 N N . ILE A 1 881 ? 41.889 23.834 16.310 1.00 70.94 881 ILE A N 1
ATOM 6792 C CA . ILE A 1 881 ? 40.587 24.408 16.696 1.00 70.94 881 ILE A CA 1
ATOM 6793 C C . ILE A 1 881 ? 40.500 25.923 16.455 1.00 70.94 881 ILE A C 1
ATOM 6795 O O . ILE A 1 881 ? 39.450 26.422 16.073 1.00 70.94 881 ILE A O 1
ATOM 6799 N N . GLU A 1 882 ? 41.613 26.651 16.598 1.00 64.31 882 GLU A N 1
ATOM 6800 C CA . GLU A 1 882 ? 41.685 28.099 16.345 1.00 64.31 882 GLU A CA 1
ATOM 6801 C C . GLU A 1 882 ? 41.455 28.432 14.856 1.00 64.31 882 GLU A C 1
ATOM 6803 O O . GLU A 1 882 ? 40.962 29.504 14.516 1.00 64.31 882 GLU A O 1
ATOM 6808 N N . MET A 1 883 ? 41.755 27.487 13.955 1.00 64.31 883 MET A N 1
ATOM 6809 C CA . MET A 1 883 ? 41.551 27.620 12.508 1.00 64.31 883 MET A CA 1
ATOM 6810 C C . MET A 1 883 ? 40.155 27.150 12.052 1.00 64.31 883 MET A C 1
ATOM 6812 O O . MET A 1 883 ? 39.751 27.445 10.925 1.00 64.31 883 MET A O 1
ATOM 6816 N N . MET A 1 884 ? 39.411 26.426 12.900 1.00 67.00 884 MET A N 1
ATOM 6817 C CA . MET A 1 884 ? 38.086 25.866 12.597 1.00 67.00 884 MET A CA 1
ATOM 6818 C C . MET A 1 884 ? 36.974 26.770 13.147 1.00 67.00 884 MET A C 1
ATOM 6820 O O . MET A 1 884 ? 36.583 26.680 14.307 1.00 67.00 884 MET A O 1
ATOM 6824 N N . VAL A 1 885 ? 36.454 27.662 12.303 1.00 64.31 885 VAL A N 1
ATOM 6825 C CA . VAL A 1 885 ? 35.445 28.656 12.710 1.00 64.31 885 VAL A CA 1
ATOM 6826 C C . VAL A 1 885 ? 34.049 28.014 12.858 1.00 64.31 885 VAL A C 1
ATOM 6828 O O . VAL A 1 885 ? 33.595 27.365 11.910 1.00 64.31 885 VAL A O 1
ATOM 6831 N N . PRO A 1 886 ? 33.311 28.265 13.959 1.00 63.22 886 PRO A N 1
ATOM 6832 C CA . PRO A 1 886 ? 31.985 27.690 14.204 1.00 63.22 886 PRO A CA 1
ATOM 6833 C C . PRO A 1 886 ? 30.913 28.233 13.264 1.00 63.22 886 PRO A C 1
ATOM 6835 O O . PRO A 1 886 ? 31.099 29.223 12.549 1.00 63.22 886 PRO A O 1
ATOM 6838 N N . SER A 1 887 ? 29.741 27.604 13.279 1.00 59.72 887 SER A N 1
ATOM 6839 C CA . SER A 1 887 ? 28.557 28.167 12.629 1.00 59.72 887 SER A CA 1
ATOM 6840 C C . SER A 1 887 ? 27.785 29.064 13.596 1.00 59.72 887 SER A C 1
ATOM 6842 O O . SER A 1 887 ? 27.568 28.698 14.744 1.00 59.72 887 SER A O 1
ATOM 6844 N N . TYR A 1 888 ? 27.323 30.224 13.130 1.00 57.09 888 TYR A N 1
ATOM 6845 C CA . TYR A 1 888 ? 26.494 31.130 13.928 1.00 57.09 888 TYR A CA 1
ATOM 6846 C C . TYR A 1 888 ? 25.033 31.033 13.471 1.00 57.09 888 TYR A C 1
ATOM 6848 O O . TYR A 1 888 ? 24.713 31.257 12.296 1.00 57.09 888 TYR A O 1
ATOM 6856 N N . LEU A 1 889 ? 24.154 30.638 14.394 1.00 50.06 889 LEU A N 1
ATOM 6857 C CA . LEU A 1 889 ? 22.701 30.653 14.216 1.00 50.06 889 LEU A CA 1
ATOM 6858 C C . LEU A 1 889 ? 22.156 32.053 14.560 1.00 50.06 889 LEU A C 1
ATOM 6860 O O . LEU A 1 889 ? 22.768 32.748 15.373 1.00 50.06 889 LEU A O 1
ATOM 6864 N N . PRO A 1 890 ? 21.010 32.476 13.987 1.00 40.72 890 PRO A N 1
ATOM 6865 C CA . PRO A 1 890 ? 20.377 33.735 14.373 1.00 40.72 890 PRO A CA 1
ATOM 6866 C C . PRO A 1 890 ? 20.142 33.786 15.890 1.00 40.72 890 PRO A C 1
ATOM 6868 O O . PRO A 1 890 ? 19.546 32.867 16.456 1.00 40.72 890 PRO A O 1
ATOM 6871 N N . TRP A 1 891 ? 20.615 34.858 16.533 1.00 42.41 891 TRP A N 1
ATOM 6872 C CA . TRP A 1 891 ? 20.433 35.144 17.964 1.00 42.41 891 TRP A CA 1
ATOM 6873 C C . TRP A 1 891 ? 21.033 34.133 18.968 1.00 42.41 891 TRP A C 1
ATOM 6875 O O . TRP A 1 891 ? 20.509 34.008 20.077 1.00 42.41 891 TRP A O 1
ATOM 6885 N N . GLN A 1 892 ? 22.106 33.405 18.630 1.00 50.09 892 GLN A N 1
ATOM 6886 C CA . GLN A 1 892 ? 22.705 32.406 19.537 1.00 50.09 892 GLN A CA 1
ATOM 6887 C C . GLN A 1 892 ? 24.243 32.423 19.580 1.00 50.09 892 GLN A C 1
ATOM 6889 O O . GLN A 1 892 ? 24.903 32.970 18.699 1.00 50.09 892 GLN A O 1
ATOM 6894 N N . THR A 1 893 ? 24.798 31.793 20.623 1.00 56.97 893 THR A N 1
ATOM 6895 C CA . THR A 1 893 ? 26.232 31.512 20.795 1.00 56.97 893 THR A CA 1
ATOM 6896 C C . THR A 1 893 ? 26.766 30.610 19.677 1.00 56.97 893 THR A C 1
ATOM 6898 O O . THR A 1 893 ? 26.003 29.886 19.033 1.00 56.97 893 THR A O 1
ATOM 6901 N N . ALA A 1 894 ? 28.082 30.651 19.440 1.00 62.38 894 ALA A N 1
ATOM 6902 C CA . ALA A 1 894 ? 28.761 29.823 18.442 1.00 62.38 894 ALA A CA 1
ATOM 6903 C C . ALA A 1 894 ? 28.320 28.350 18.532 1.00 62.38 894 ALA A C 1
ATOM 6905 O O . ALA A 1 894 ? 28.378 27.755 19.609 1.00 62.38 894 ALA A O 1
ATOM 6906 N N . ALA A 1 895 ? 27.866 27.783 17.411 1.00 60.97 895 ALA A N 1
ATOM 6907 C CA . ALA A 1 895 ? 27.393 26.409 17.337 1.00 60.97 895 ALA A CA 1
ATOM 6908 C C . ALA A 1 895 ? 28.508 25.482 16.850 1.00 60.97 895 ALA A C 1
ATOM 6910 O O . ALA A 1 895 ? 28.944 25.581 15.699 1.00 60.97 895 ALA A O 1
ATOM 6911 N N . TYR A 1 896 ? 28.912 24.568 17.735 1.00 62.66 896 TYR A N 1
ATOM 6912 C CA . TYR A 1 896 ? 29.868 23.498 17.461 1.00 62.66 896 TYR A CA 1
ATOM 6913 C C . TYR A 1 896 ? 29.151 22.141 17.522 1.00 62.66 896 TYR A C 1
ATOM 6915 O O . TYR A 1 896 ? 28.704 21.704 18.579 1.00 62.66 896 TYR A O 1
ATOM 6923 N N . SER A 1 897 ? 29.038 21.449 16.394 1.00 59.31 897 SER A N 1
ATOM 6924 C CA . SER A 1 897 ? 28.358 20.165 16.255 1.00 59.31 897 SER A CA 1
ATOM 6925 C C . SER A 1 897 ? 29.243 18.969 16.597 1.00 59.31 897 SER A C 1
ATOM 6927 O O . SER A 1 897 ? 28.879 18.175 17.467 1.00 59.31 897 SER A O 1
ATOM 6929 N N . ASN A 1 898 ? 30.368 18.783 15.896 1.00 58.41 898 ASN A N 1
ATOM 6930 C CA . ASN A 1 898 ? 31.229 17.605 16.087 1.00 58.41 898 ASN A CA 1
ATOM 6931 C C . ASN A 1 898 ? 32.376 17.868 17.074 1.00 58.41 898 ASN A C 1
ATOM 6933 O O . ASN A 1 898 ? 32.779 16.986 17.819 1.00 58.41 898 ASN A O 1
ATOM 6937 N N . ILE A 1 899 ? 32.846 19.110 17.159 1.00 68.38 899 ILE A N 1
ATOM 6938 C CA . ILE A 1 899 ? 33.845 19.517 18.155 1.00 68.38 899 ILE A CA 1
ATOM 6939 C C . ILE A 1 899 ? 33.210 19.695 19.545 1.00 68.38 899 ILE A C 1
ATOM 6941 O O . ILE A 1 899 ? 33.856 19.434 20.558 1.00 68.38 899 ILE A O 1
ATOM 6945 N N . GLY A 1 900 ? 31.932 20.088 19.617 1.00 72.25 900 GLY A N 1
ATOM 6946 C CA . GLY A 1 900 ? 31.265 20.432 20.878 1.00 72.25 900 GLY A CA 1
ATOM 6947 C C . GLY A 1 900 ? 31.223 19.285 21.894 1.00 72.25 900 GLY A C 1
ATOM 6948 O O . GLY A 1 900 ? 31.525 19.490 23.068 1.00 72.25 900 GLY A O 1
ATOM 6949 N N . TYR A 1 901 ? 30.939 18.054 21.454 1.00 70.19 901 TYR A N 1
ATOM 6950 C CA . TYR A 1 901 ? 30.950 16.888 22.348 1.00 70.19 901 TYR A CA 1
ATOM 6951 C C . TYR A 1 901 ? 32.371 16.506 22.793 1.00 70.19 901 TYR A C 1
ATOM 6953 O O . TYR A 1 901 ? 32.561 16.037 23.912 1.00 70.19 901 TYR A O 1
ATOM 6961 N N . GLN A 1 902 ? 33.380 16.742 21.953 1.00 75.81 902 GLN A N 1
ATOM 6962 C CA . GLN A 1 902 ? 34.774 16.469 22.291 1.00 75.81 902 GLN A CA 1
ATOM 6963 C C . GLN A 1 902 ? 35.296 17.443 23.356 1.00 75.81 902 GLN A C 1
ATOM 6965 O O . GLN A 1 902 ? 35.966 17.036 24.309 1.00 75.81 902 GLN A O 1
ATOM 6970 N N . LEU A 1 903 ? 34.927 18.721 23.250 1.00 80.12 903 LEU A N 1
ATOM 6971 C CA . LEU A 1 903 ? 35.198 19.703 24.298 1.00 80.12 903 LEU A CA 1
ATOM 6972 C C . LEU A 1 903 ? 34.517 19.306 25.614 1.00 80.12 903 LEU A C 1
ATOM 6974 O O . LEU A 1 903 ? 35.154 19.331 26.663 1.00 80.12 903 LEU A O 1
ATOM 6978 N N . LEU A 1 904 ? 33.265 18.842 25.566 1.00 80.94 904 LEU A N 1
ATOM 6979 C CA . LEU A 1 904 ? 32.561 18.362 26.760 1.00 80.94 904 LEU A CA 1
ATOM 6980 C C . LEU A 1 904 ? 33.257 17.171 27.428 1.00 80.94 904 LEU A C 1
ATOM 6982 O O . LEU A 1 904 ? 33.348 17.138 28.655 1.00 80.94 904 LEU A O 1
ATOM 6986 N N . SER A 1 905 ? 33.789 16.220 26.656 1.00 80.00 905 SER A N 1
ATOM 6987 C CA . SER A 1 905 ? 34.568 15.117 27.229 1.00 80.00 905 SER A CA 1
ATOM 6988 C C . SER A 1 905 ? 35.874 15.586 27.870 1.00 80.00 905 SER A C 1
ATOM 6990 O O . SER A 1 905 ? 36.165 15.155 28.979 1.00 80.00 905 SER A O 1
ATOM 6992 N N . TYR A 1 906 ? 36.628 16.507 27.255 1.00 84.06 906 TYR A N 1
ATOM 6993 C CA . TYR A 1 906 ? 37.860 17.024 27.869 1.00 84.06 906 TYR A CA 1
ATOM 6994 C C . TYR A 1 906 ? 37.590 17.846 29.127 1.00 84.06 906 TYR A C 1
ATOM 6996 O O . TYR A 1 906 ? 38.344 17.740 30.095 1.00 84.06 906 TYR A O 1
ATOM 7004 N N . ALA A 1 907 ? 36.503 18.621 29.142 1.00 86.62 907 ALA A N 1
ATOM 7005 C CA . ALA A 1 907 ? 36.052 19.298 30.350 1.00 86.62 907 ALA A CA 1
ATOM 7006 C C . ALA A 1 907 ? 35.731 18.279 31.453 1.00 86.62 907 ALA A C 1
ATOM 7008 O O . ALA A 1 907 ? 36.216 18.421 32.571 1.00 86.62 907 ALA A O 1
ATOM 7009 N N . LEU A 1 908 ? 35.004 17.204 31.130 1.00 86.44 908 LEU A N 1
ATOM 7010 C CA . LEU A 1 908 ? 34.671 16.145 32.084 1.00 86.44 908 LEU A CA 1
ATOM 7011 C C . LEU A 1 908 ? 35.914 15.425 32.635 1.00 86.44 908 LEU A C 1
ATOM 7013 O O . LEU A 1 908 ? 36.000 15.190 33.842 1.00 86.44 908 LEU A O 1
ATOM 7017 N N . GLU A 1 909 ? 36.890 15.103 31.782 1.00 86.88 909 GLU A N 1
ATOM 7018 C CA . GLU A 1 909 ? 38.165 14.506 32.206 1.00 86.88 909 GLU A CA 1
ATOM 7019 C C . GLU A 1 909 ? 38.942 15.437 33.138 1.00 86.88 909 GLU A C 1
ATOM 7021 O O . GLU A 1 909 ? 39.440 15.009 34.176 1.00 86.88 909 GLU A O 1
ATOM 7026 N N . SER A 1 910 ? 39.010 16.726 32.797 1.00 86.19 910 SER A N 1
ATOM 7027 C CA . SER A 1 910 ? 39.682 17.749 33.602 1.00 86.19 910 SER A CA 1
ATOM 7028 C C . SER A 1 910 ? 39.018 17.924 34.973 1.00 86.19 910 SER A C 1
ATOM 7030 O O . SER A 1 910 ? 39.695 17.956 35.999 1.00 86.19 910 SER A O 1
ATOM 7032 N N . MET A 1 911 ? 37.681 17.948 35.009 1.00 87.88 911 MET A N 1
ATOM 7033 C CA . MET A 1 911 ? 36.892 18.085 36.239 1.00 87.88 911 MET A CA 1
ATOM 7034 C C . MET A 1 911 ? 37.042 16.891 37.187 1.00 87.88 911 MET A C 1
ATOM 7036 O O . MET A 1 911 ? 36.960 17.053 38.403 1.00 87.88 911 MET A O 1
ATOM 7040 N N . THR A 1 912 ? 37.217 15.687 36.643 1.00 86.56 912 THR A N 1
ATOM 7041 C CA . THR A 1 912 ? 37.166 14.435 37.418 1.00 86.56 912 THR A CA 1
ATOM 7042 C C . THR A 1 912 ? 38.535 13.787 37.626 1.00 86.56 912 THR A C 1
ATOM 7044 O O . THR A 1 912 ? 38.676 12.933 38.501 1.00 86.56 912 THR A O 1
ATOM 7047 N N . GLY A 1 913 ? 39.539 14.164 36.830 1.00 84.69 913 GLY A N 1
ATOM 7048 C CA . GLY A 1 913 ? 40.863 13.541 36.794 1.00 84.69 913 GLY A CA 1
ATOM 7049 C C . GLY A 1 913 ? 40.884 12.125 36.205 1.00 84.69 913 GLY A C 1
ATOM 7050 O O . GLY A 1 913 ? 41.920 11.464 36.263 1.00 84.69 913 GLY A O 1
ATOM 7051 N N . LYS A 1 914 ? 39.759 11.642 35.661 1.00 86.75 914 LYS A N 1
ATOM 7052 C CA . LYS A 1 914 ? 39.611 10.311 35.053 1.00 86.75 914 LYS A CA 1
ATOM 7053 C C . LYS A 1 914 ? 39.514 10.427 33.539 1.00 86.75 914 LYS A C 1
ATOM 7055 O O . LYS A 1 914 ? 39.044 11.438 33.029 1.00 86.75 914 LYS A O 1
ATOM 7060 N N . LYS A 1 915 ? 39.906 9.376 32.816 1.00 84.75 915 LYS A N 1
ATOM 7061 C CA . LYS A 1 915 ? 39.711 9.326 31.358 1.00 84.75 915 LYS A CA 1
ATOM 7062 C C . LYS A 1 915 ? 38.228 9.174 31.016 1.00 84.75 915 LYS A C 1
ATOM 7064 O O . LYS A 1 915 ? 37.507 8.447 31.697 1.00 84.75 915 LYS A O 1
ATOM 7069 N N . PHE A 1 916 ? 37.782 9.782 29.921 1.00 83.69 916 PHE A N 1
ATOM 7070 C CA . PHE A 1 916 ? 36.385 9.789 29.487 1.00 83.69 916 PHE A CA 1
ATOM 7071 C C . PHE A 1 916 ? 35.838 8.369 29.316 1.00 83.69 916 PHE A C 1
ATOM 7073 O O . PHE A 1 916 ? 34.737 8.078 29.767 1.00 83.69 916 PHE A O 1
ATOM 7080 N N . VAL A 1 917 ? 36.639 7.466 28.746 1.00 82.31 917 VAL A N 1
ATOM 7081 C CA . VAL A 1 917 ? 36.292 6.047 28.552 1.00 82.31 917 VAL A CA 1
ATOM 7082 C C . VAL A 1 917 ? 36.008 5.342 29.872 1.00 82.31 917 VAL A C 1
ATOM 7084 O O . VAL A 1 917 ? 35.072 4.555 29.972 1.00 82.31 917 VAL A O 1
ATOM 7087 N N . GLU A 1 918 ? 36.799 5.639 30.903 1.00 84.62 918 GLU A N 1
ATOM 7088 C CA . GLU A 1 918 ? 36.617 5.065 32.234 1.00 84.62 918 GLU A CA 1
ATOM 7089 C C . GLU A 1 918 ? 35.294 5.543 32.841 1.00 84.62 918 GLU A C 1
ATOM 7091 O O . GLU A 1 918 ? 34.531 4.743 33.381 1.00 84.62 918 GLU A O 1
ATOM 7096 N N . ILE A 1 919 ? 34.978 6.832 32.698 1.00 87.44 919 ILE A N 1
ATOM 7097 C CA . ILE A 1 919 ? 33.715 7.416 33.170 1.00 87.44 919 ILE A CA 1
ATOM 7098 C C . ILE A 1 919 ? 32.535 6.827 32.394 1.00 87.44 919 ILE A C 1
ATOM 7100 O O . ILE A 1 919 ? 31.557 6.393 32.995 1.00 87.44 919 ILE A O 1
ATOM 7104 N N . LEU A 1 920 ? 32.631 6.761 31.066 1.00 85.75 920 LEU A N 1
ATOM 7105 C CA . LEU A 1 920 ? 31.604 6.195 30.198 1.00 85.75 920 LEU A CA 1
ATOM 7106 C C . LEU A 1 920 ? 31.315 4.731 30.562 1.00 85.75 920 LEU A C 1
ATOM 7108 O O . LEU A 1 920 ? 30.152 4.358 30.735 1.00 85.75 920 LEU A O 1
ATOM 7112 N N . ASN A 1 921 ? 32.362 3.924 30.751 1.00 86.12 921 ASN A N 1
ATOM 7113 C CA . ASN A 1 921 ? 32.221 2.525 31.138 1.00 86.12 921 ASN A CA 1
ATOM 7114 C C . ASN A 1 921 ? 31.589 2.383 32.526 1.00 86.12 921 ASN A C 1
ATOM 7116 O O . ASN A 1 921 ? 30.554 1.736 32.670 1.00 86.12 921 ASN A O 1
ATOM 7120 N N . THR A 1 922 ? 32.154 3.050 33.532 1.00 87.62 922 THR A N 1
ATOM 7121 C CA . THR A 1 922 ? 31.743 2.878 34.935 1.00 87.62 922 THR A CA 1
ATOM 7122 C C . THR A 1 922 ? 30.408 3.539 35.277 1.00 87.62 922 THR A C 1
ATOM 7124 O O . THR A 1 922 ? 29.715 3.085 36.188 1.00 87.62 922 THR A O 1
ATOM 7127 N N . ARG A 1 923 ? 30.022 4.618 34.583 1.00 86.94 923 ARG A N 1
ATOM 7128 C CA . ARG A 1 923 ? 28.783 5.362 34.869 1.00 86.94 923 ARG A CA 1
ATOM 7129 C C . ARG A 1 923 ? 27.634 5.052 33.935 1.00 86.94 923 ARG A C 1
ATOM 7131 O O . ARG A 1 923 ? 26.497 5.202 34.370 1.00 86.94 923 ARG A O 1
ATOM 7138 N N . VAL A 1 924 ? 27.895 4.646 32.694 1.00 84.25 924 VAL A N 1
ATOM 7139 C CA . VAL A 1 924 ? 26.842 4.469 31.683 1.00 84.25 924 VAL A CA 1
ATOM 7140 C C . VAL A 1 924 ? 26.745 3.019 31.223 1.00 84.25 924 VAL A C 1
ATOM 7142 O O . VAL A 1 924 ? 25.678 2.429 31.363 1.00 84.25 924 VAL A O 1
ATOM 7145 N N . ILE A 1 925 ? 27.830 2.426 30.722 1.00 87.75 925 ILE A N 1
ATOM 7146 C CA . ILE A 1 925 ? 27.793 1.099 30.081 1.00 87.75 925 ILE A CA 1
ATOM 7147 C C . ILE A 1 925 ? 27.587 -0.020 31.115 1.00 87.75 925 ILE A C 1
ATOM 7149 O O . ILE A 1 925 ? 26.609 -0.764 31.025 1.00 87.75 925 ILE A O 1
ATOM 7153 N N . GLU A 1 926 ? 28.436 -0.113 32.143 1.00 88.38 926 GLU A N 1
ATOM 7154 C CA . GLU A 1 926 ? 28.355 -1.175 33.159 1.00 88.38 926 GLU A CA 1
ATOM 7155 C C . GLU A 1 926 ? 27.067 -1.116 34.005 1.00 88.38 926 GLU A C 1
ATOM 7157 O O . GLU A 1 926 ? 26.416 -2.154 34.154 1.00 88.38 926 GLU A O 1
ATOM 7162 N N . PRO A 1 927 ? 26.618 0.047 34.532 1.00 84.75 927 PRO A N 1
ATOM 7163 C CA . PRO A 1 927 ? 25.427 0.103 35.390 1.00 84.75 927 PRO A CA 1
ATOM 7164 C C . PRO A 1 927 ? 24.122 -0.217 34.658 1.00 84.75 927 PRO A C 1
ATOM 7166 O O . PRO A 1 927 ? 23.150 -0.672 35.274 1.00 84.75 927 PRO A O 1
ATOM 7169 N N . LEU A 1 928 ? 24.087 0.042 33.351 1.00 81.75 928 LEU A N 1
ATOM 7170 C CA . LEU A 1 928 ? 22.967 -0.321 32.491 1.00 81.75 928 LEU A CA 1
ATOM 7171 C C . LEU A 1 928 ? 23.063 -1.738 31.937 1.00 81.75 928 LEU A C 1
ATOM 7173 O O . LEU A 1 928 ? 22.049 -2.268 31.489 1.00 81.75 928 LEU A O 1
ATOM 7177 N N . GLY A 1 929 ? 24.241 -2.354 32.011 1.00 84.25 929 GLY A N 1
ATOM 7178 C CA . GLY A 1 929 ? 24.495 -3.662 31.430 1.00 84.25 929 GLY A CA 1
ATOM 7179 C C . GLY A 1 929 ? 24.477 -3.635 29.904 1.00 84.25 929 GLY A C 1
ATOM 7180 O O . GLY A 1 929 ? 23.963 -4.580 29.315 1.00 84.25 929 GLY A O 1
ATOM 7181 N N . LEU A 1 930 ? 25.011 -2.574 29.288 1.00 86.12 930 LEU A N 1
ATOM 7182 C CA . LEU A 1 930 ? 25.171 -2.474 27.833 1.00 86.12 930 LEU A CA 1
ATOM 7183 C C . LEU A 1 930 ? 26.346 -3.364 27.409 1.00 86.12 930 LEU A C 1
ATOM 7185 O O . LEU A 1 930 ? 27.506 -2.995 27.581 1.00 86.12 930 LEU A O 1
ATOM 7189 N N . ARG A 1 931 ? 26.058 -4.588 26.966 1.00 82.62 931 ARG A N 1
ATOM 7190 C CA . ARG A 1 931 ? 27.086 -5.627 26.754 1.00 82.62 931 ARG A CA 1
ATOM 7191 C C . ARG A 1 931 ? 27.717 -5.582 25.365 1.00 82.62 931 ARG A C 1
ATOM 7193 O O . ARG A 1 931 ? 28.792 -6.147 25.186 1.00 82.62 931 ARG A O 1
ATOM 7200 N N . HIS A 1 932 ? 27.076 -4.902 24.422 1.00 83.88 932 HIS A N 1
ATOM 7201 C CA . HIS A 1 932 ? 27.454 -4.799 23.015 1.00 83.88 932 HIS A CA 1
ATOM 7202 C C . HIS A 1 932 ? 27.684 -3.334 22.596 1.00 83.88 932 HIS A C 1
ATOM 7204 O O . HIS A 1 932 ? 27.460 -2.948 21.448 1.00 83.88 932 HIS A O 1
ATOM 7210 N N . THR A 1 933 ? 28.146 -2.507 23.540 1.00 83.88 933 THR A N 1
ATOM 7211 C CA . THR A 1 933 ? 28.507 -1.103 23.331 1.00 83.88 933 THR A CA 1
ATOM 7212 C C . THR A 1 933 ? 29.992 -0.908 23.605 1.00 83.88 933 THR A C 1
ATOM 7214 O O . THR A 1 933 ? 30.467 -1.179 24.705 1.00 83.88 933 THR A O 1
ATOM 7217 N N . TYR A 1 934 ? 30.723 -0.419 22.605 1.00 79.12 934 TYR A N 1
ATOM 7218 C CA . TYR A 1 934 ? 32.178 -0.303 22.617 1.00 79.12 934 TYR A CA 1
ATOM 7219 C C . TYR A 1 934 ? 32.625 1.109 22.250 1.00 79.12 934 TYR A C 1
ATOM 7221 O O . TYR A 1 934 ? 31.966 1.837 21.502 1.00 79.12 934 TYR A O 1
ATOM 7229 N N . TYR A 1 935 ? 33.793 1.463 22.769 1.00 72.75 935 TYR A N 1
ATOM 7230 C CA . TYR A 1 935 ? 34.506 2.696 22.486 1.00 72.75 935 TYR A CA 1
ATOM 7231 C C . TYR A 1 935 ? 35.771 2.350 21.676 1.00 72.75 935 TYR A C 1
ATOM 7233 O O . TYR A 1 935 ? 36.474 1.408 22.031 1.00 72.75 935 TYR A O 1
ATOM 7241 N N . GLU A 1 936 ? 36.038 3.088 20.593 1.00 66.62 936 GLU A N 1
ATOM 7242 C CA . GLU A 1 936 ? 37.112 2.931 19.585 1.00 66.62 936 GLU A CA 1
ATOM 7243 C C . GLU A 1 936 ? 36.943 1.840 18.535 1.00 66.62 936 GLU A C 1
ATOM 7245 O O . GLU A 1 936 ? 36.845 2.183 17.360 1.00 66.62 936 GLU A O 1
ATOM 7250 N N . ASN A 1 937 ? 36.921 0.561 18.907 1.00 63.50 937 ASN A N 1
ATOM 7251 C CA . ASN A 1 937 ? 36.771 -0.528 17.940 1.00 63.50 937 ASN A CA 1
ATOM 7252 C C . ASN A 1 937 ? 35.869 -1.618 18.513 1.00 63.50 937 ASN A C 1
ATOM 7254 O O . ASN A 1 937 ? 36.126 -2.147 19.596 1.00 63.50 937 ASN A O 1
ATOM 7258 N N . ALA A 1 938 ? 34.828 -1.974 17.767 1.00 66.44 938 ALA A N 1
ATOM 7259 C CA . ALA A 1 938 ? 34.087 -3.199 18.021 1.00 66.44 938 ALA A CA 1
ATOM 7260 C C . ALA A 1 938 ? 34.884 -4.409 17.492 1.00 66.44 938 ALA A C 1
ATOM 7262 O O . ALA A 1 938 ? 35.649 -4.270 16.533 1.00 66.44 938 ALA A O 1
ATOM 7263 N N . PRO A 1 939 ? 34.733 -5.605 18.087 1.00 66.75 939 PRO A N 1
ATOM 7264 C CA . PRO A 1 939 ? 35.289 -6.823 17.514 1.00 66.75 939 PRO A CA 1
ATOM 7265 C C . PRO A 1 939 ? 34.758 -7.029 16.085 1.00 66.75 939 PRO A C 1
ATOM 7267 O O . PRO A 1 939 ? 33.544 -6.929 15.893 1.00 66.75 939 PRO A O 1
ATOM 7270 N N . PRO A 1 940 ? 35.605 -7.369 15.092 1.00 59.97 940 PRO A N 1
ATOM 7271 C CA . PRO A 1 940 ? 35.167 -7.504 13.698 1.00 59.97 940 PRO A CA 1
ATOM 7272 C C . PRO A 1 940 ? 34.083 -8.566 13.486 1.00 59.97 940 PRO A C 1
ATOM 7274 O O . PRO A 1 940 ? 33.340 -8.512 12.515 1.00 59.97 940 PRO A O 1
ATOM 7277 N N . SER A 1 941 ? 33.992 -9.518 14.418 1.00 60.66 941 SER A N 1
ATOM 7278 C CA . SER A 1 941 ? 32.975 -10.566 14.473 1.00 60.66 941 SER A CA 1
ATOM 7279 C C . SER A 1 941 ? 31.636 -10.117 15.071 1.00 60.66 941 SER A C 1
ATOM 7281 O O . SER A 1 941 ? 30.714 -10.919 15.080 1.00 60.66 941 SER A O 1
ATOM 7283 N N . LEU A 1 942 ? 31.531 -8.894 15.617 1.00 61.78 942 LEU A N 1
ATOM 7284 C CA . LEU A 1 942 ? 30.318 -8.363 16.266 1.00 61.78 942 LEU A CA 1
ATOM 7285 C C . LEU A 1 942 ? 29.752 -7.066 15.615 1.00 61.78 942 LEU A C 1
ATOM 7287 O O . LEU A 1 942 ? 28.584 -6.762 15.830 1.00 61.78 942 LEU A O 1
ATOM 7291 N N . GLY A 1 943 ? 30.502 -6.351 14.754 1.00 57.41 943 GLY A N 1
ATOM 7292 C CA . GLY A 1 943 ? 29.990 -5.357 13.767 1.00 57.41 943 GLY A CA 1
ATOM 7293 C C . GLY A 1 943 ? 31.135 -4.576 13.091 1.00 57.41 943 GLY A C 1
ATOM 7294 O O . GLY A 1 943 ? 32.158 -4.391 13.737 1.00 57.41 943 GLY A O 1
ATOM 7295 N N . VAL A 1 944 ? 31.171 -4.178 11.807 1.00 55.94 944 VAL A N 1
ATOM 7296 C CA . VAL A 1 944 ? 30.304 -3.402 10.876 1.00 55.94 944 VAL A CA 1
ATOM 7297 C C . VAL A 1 944 ? 30.269 -4.095 9.496 1.00 55.94 944 VAL A C 1
ATOM 7299 O O . VAL A 1 944 ? 31.156 -4.889 9.207 1.00 55.94 944 VAL A O 1
ATOM 7302 N N . ILE A 1 945 ? 29.239 -3.806 8.685 1.00 52.69 945 ILE A N 1
ATOM 7303 C CA . ILE A 1 945 ? 28.910 -4.375 7.356 1.00 52.69 945 ILE A CA 1
ATOM 7304 C C . ILE A 1 945 ? 30.153 -4.511 6.456 1.00 52.69 945 ILE A C 1
ATOM 7306 O O . ILE A 1 945 ? 30.994 -3.614 6.434 1.00 52.69 945 ILE A O 1
ATOM 7310 N N . PRO A 1 946 ? 30.287 -5.597 5.685 1.00 48.97 946 PRO A N 1
ATOM 7311 C CA . PRO A 1 946 ? 31.553 -6.016 5.169 1.00 48.97 946 PRO A CA 1
ATOM 7312 C C . PRO A 1 946 ? 31.770 -5.315 3.821 1.00 48.97 946 PRO A C 1
ATOM 7314 O O . PRO A 1 946 ? 31.191 -5.639 2.780 1.00 48.97 946 PRO A O 1
ATOM 7317 N N . THR A 1 947 ? 32.640 -4.319 3.866 1.00 42.69 947 THR A N 1
ATOM 7318 C CA . THR A 1 947 ? 33.094 -3.497 2.744 1.00 42.69 947 THR A CA 1
ATOM 7319 C C . THR A 1 947 ? 34.598 -3.725 2.525 1.00 42.69 947 THR A C 1
ATOM 7321 O O . THR A 1 947 ? 35.275 -4.409 3.297 1.00 42.69 947 THR A O 1
ATOM 7324 N N . THR A 1 948 ? 35.168 -3.212 1.435 1.00 44.09 948 THR A N 1
ATOM 7325 C CA . THR A 1 948 ? 36.623 -3.202 1.225 1.00 44.09 948 THR A CA 1
ATOM 7326 C C . THR A 1 948 ? 37.260 -2.097 2.072 1.00 44.09 948 THR A C 1
ATOM 7328 O O . THR A 1 948 ? 36.864 -0.940 1.986 1.00 44.09 948 THR A O 1
ATOM 7331 N N . THR A 1 949 ? 38.323 -2.407 2.827 1.00 43.59 949 THR A N 1
ATOM 7332 C CA . THR A 1 949 ? 39.058 -1.440 3.684 1.00 43.59 949 THR A CA 1
ATOM 7333 C C . THR A 1 949 ? 39.603 -0.208 2.951 1.00 43.59 949 THR A C 1
ATOM 7335 O O . THR A 1 949 ? 40.002 0.761 3.590 1.00 43.59 949 THR A O 1
ATOM 7338 N N . LYS A 1 950 ? 39.637 -0.231 1.613 1.00 42.38 950 LYS A N 1
ATOM 7339 C CA . LYS A 1 950 ? 40.014 0.908 0.765 1.00 42.38 950 LYS A CA 1
ATOM 7340 C C . LYS A 1 950 ? 38.874 1.882 0.467 1.00 42.38 950 LYS A C 1
ATOM 7342 O O . LYS A 1 950 ? 39.173 3.029 0.156 1.00 42.38 950 LYS A O 1
ATOM 7347 N N . ASP A 1 951 ? 37.623 1.439 0.553 1.00 38.12 951 ASP A N 1
ATOM 7348 C CA . ASP A 1 951 ? 36.454 2.214 0.124 1.00 38.12 951 ASP A CA 1
ATOM 7349 C C . ASP A 1 951 ? 35.584 2.678 1.306 1.00 38.12 951 ASP A C 1
ATOM 7351 O O . ASP A 1 951 ? 34.683 3.496 1.116 1.00 38.12 951 ASP A O 1
ATOM 7355 N N . ASP A 1 952 ? 35.860 2.202 2.529 1.00 45.34 952 ASP A N 1
ATOM 7356 C CA . ASP A 1 952 ? 35.016 2.474 3.692 1.00 45.34 952 ASP A CA 1
ATOM 7357 C C . ASP A 1 952 ? 35.671 3.383 4.740 1.00 45.34 952 ASP A C 1
ATOM 7359 O O . ASP A 1 952 ? 36.434 2.969 5.617 1.00 45.34 952 ASP A O 1
ATOM 7363 N N . TYR A 1 953 ? 35.308 4.663 4.669 1.00 46.97 953 TYR A N 1
ATOM 7364 C CA . TYR A 1 953 ? 35.675 5.699 5.637 1.00 46.97 953 TYR A CA 1
ATOM 7365 C C . TYR A 1 953 ? 35.149 5.417 7.063 1.00 46.97 953 TYR A C 1
ATOM 7367 O O . TYR A 1 953 ? 35.554 6.087 8.018 1.00 46.97 953 TYR A O 1
ATOM 7375 N N . TRP A 1 954 ? 34.248 4.441 7.243 1.00 47.53 954 TRP A N 1
ATOM 7376 C CA . TRP A 1 954 ? 33.591 4.164 8.523 1.00 47.53 954 TRP A CA 1
ATOM 7377 C C . TRP A 1 954 ? 34.357 3.202 9.440 1.00 47.53 954 TRP A C 1
ATOM 7379 O O . TRP A 1 954 ? 34.117 3.255 10.648 1.00 47.53 954 TRP A O 1
ATOM 7389 N N . TRP A 1 955 ? 35.311 2.423 8.908 1.00 46.12 955 TRP A N 1
ATOM 7390 C CA . TRP A 1 955 ? 36.151 1.455 9.645 1.00 46.12 955 TRP A CA 1
ATOM 7391 C C . TRP A 1 955 ? 37.437 2.066 10.246 1.00 46.12 955 TRP A C 1
ATOM 7393 O O . TRP A 1 955 ? 38.305 1.369 10.770 1.00 46.12 955 TRP A O 1
ATOM 7403 N N . VAL A 1 956 ? 37.614 3.385 10.157 1.00 50.72 956 VAL A N 1
ATOM 7404 C CA . VAL A 1 956 ? 38.866 4.034 10.564 1.00 50.72 956 VAL A CA 1
ATOM 7405 C C . VAL A 1 956 ? 38.827 4.441 12.040 1.00 50.72 956 VAL A C 1
ATOM 7407 O O . VAL A 1 956 ? 37.964 5.219 12.447 1.00 50.72 956 VAL A O 1
ATOM 7410 N N . ASN A 1 957 ? 39.794 3.960 12.833 1.00 55.06 957 ASN A N 1
ATOM 7411 C CA . ASN A 1 957 ? 40.036 4.454 14.191 1.00 55.06 957 ASN A CA 1
ATOM 7412 C C . ASN A 1 957 ? 40.414 5.944 14.130 1.00 55.06 957 ASN A C 1
ATOM 7414 O O . ASN A 1 957 ? 41.436 6.296 13.543 1.00 55.06 957 ASN A O 1
ATOM 7418 N N . LEU A 1 958 ? 39.598 6.805 14.744 1.00 55.75 958 LEU A N 1
ATOM 7419 C CA . LEU A 1 958 ? 39.794 8.261 14.723 1.00 55.75 958 LEU A CA 1
ATOM 7420 C C . LEU A 1 958 ? 40.804 8.781 15.767 1.00 55.75 958 LEU A C 1
ATOM 7422 O O . LEU A 1 958 ? 40.997 9.992 15.875 1.00 55.75 958 LEU A O 1
ATOM 7426 N N . GLY A 1 959 ? 41.421 7.888 16.548 1.00 55.91 959 GLY A N 1
ATOM 7427 C CA . GLY A 1 959 ? 42.424 8.206 17.567 1.00 55.91 959 GLY A CA 1
ATOM 7428 C C . GLY A 1 959 ? 41.878 8.852 18.851 1.00 55.91 959 GLY A C 1
ATOM 7429 O O . GLY A 1 959 ? 40.689 9.150 18.981 1.00 55.91 959 GLY A O 1
ATOM 7430 N N . ASP A 1 960 ? 42.789 9.106 19.801 1.00 56.31 960 ASP A N 1
ATOM 7431 C CA . ASP A 1 960 ? 42.516 9.660 21.144 1.00 56.31 960 ASP A CA 1
ATOM 7432 C C . ASP A 1 960 ? 41.859 11.055 21.122 1.00 56.31 960 ASP A C 1
ATOM 7434 O O . ASP A 1 960 ? 41.306 11.526 22.121 1.00 56.31 960 ASP A O 1
ATOM 7438 N N . ALA A 1 961 ? 41.932 11.746 19.984 1.00 55.03 961 ALA A N 1
ATOM 7439 C CA . ALA A 1 961 ? 41.323 13.048 19.772 1.00 55.03 961 ALA A CA 1
ATOM 7440 C C . ALA A 1 961 ? 39.927 12.974 19.133 1.00 55.03 961 ALA A C 1
ATOM 7442 O O . ALA A 1 961 ? 39.523 13.934 18.490 1.00 55.03 961 ALA A O 1
ATOM 7443 N N . ASN A 1 962 ? 39.164 11.888 19.294 1.00 58.94 962 ASN A N 1
ATOM 7444 C CA . ASN A 1 962 ? 37.726 11.903 18.992 1.00 58.94 962 ASN A CA 1
ATOM 7445 C C . ASN A 1 962 ? 36.892 11.030 19.954 1.00 58.94 962 ASN A C 1
ATOM 7447 O O . ASN A 1 962 ? 36.265 10.050 19.539 1.00 58.94 962 ASN A O 1
ATOM 7451 N N . PRO A 1 963 ? 36.832 11.397 21.245 1.00 52.81 963 PRO A N 1
ATOM 7452 C CA . PRO A 1 963 ? 36.199 10.584 22.281 1.00 52.81 963 PRO A CA 1
ATOM 7453 C C . PRO A 1 963 ? 34.688 10.363 22.111 1.00 52.81 963 PRO A C 1
ATOM 7455 O O . PRO A 1 963 ? 34.133 9.417 22.646 1.00 52.81 963 PRO A O 1
ATOM 7458 N N . GLY A 1 964 ? 33.974 11.182 21.341 1.00 52.19 964 GLY A N 1
ATOM 7459 C CA . GLY A 1 964 ? 32.555 10.926 21.047 1.00 52.19 964 GLY A CA 1
ATOM 7460 C C . GLY A 1 964 ? 32.286 10.344 19.659 1.00 52.19 964 GLY A C 1
ATOM 7461 O O . GLY A 1 964 ? 31.168 9.922 19.400 1.00 52.19 964 GLY A O 1
ATOM 7462 N N . GLY A 1 965 ? 33.257 10.322 18.742 1.00 56.22 965 GLY A N 1
ATOM 7463 C CA . GLY A 1 965 ? 33.045 9.915 17.339 1.00 56.22 965 GLY A CA 1
ATOM 7464 C C . GLY A 1 965 ? 33.307 8.433 17.053 1.00 56.22 965 GLY A C 1
ATOM 7465 O O . GLY A 1 965 ? 33.043 7.953 15.945 1.00 56.22 965 GLY A O 1
ATOM 7466 N N . ASN A 1 966 ? 33.813 7.732 18.066 1.00 63.66 966 ASN A N 1
ATOM 7467 C CA . ASN A 1 966 ? 34.349 6.377 18.029 1.00 63.66 966 ASN A CA 1
ATOM 7468 C C . ASN A 1 966 ? 33.455 5.390 18.801 1.00 63.66 966 ASN A C 1
ATOM 7470 O O . ASN A 1 966 ? 33.953 4.538 19.528 1.00 63.66 966 ASN A O 1
ATOM 7474 N N . MET A 1 967 ? 32.130 5.528 18.716 1.00 69.94 967 MET A N 1
ATOM 7475 C CA . MET A 1 967 ? 31.216 4.638 19.437 1.00 69.94 967 MET A CA 1
ATOM 7476 C C . MET A 1 967 ? 30.493 3.668 18.519 1.00 69.94 967 MET A C 1
ATOM 7478 O O . MET A 1 967 ? 30.001 4.021 17.444 1.00 69.94 967 MET A O 1
ATOM 7482 N N . TYR A 1 968 ? 30.388 2.451 19.024 1.00 75.69 968 TYR A N 1
ATOM 7483 C CA . TYR A 1 968 ? 29.766 1.324 18.369 1.00 75.69 968 TYR A CA 1
ATOM 7484 C C . TYR A 1 968 ? 28.760 0.731 19.348 1.00 75.69 968 TYR A C 1
ATOM 7486 O O . TYR A 1 968 ? 29.088 0.545 20.517 1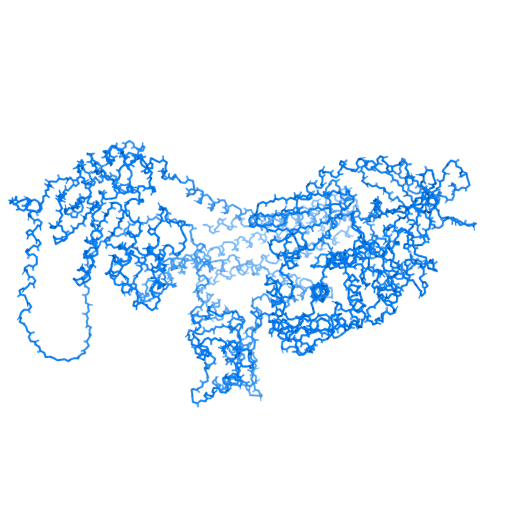.00 75.69 968 TYR A O 1
ATOM 7494 N N . SER A 1 969 ? 27.523 0.503 18.924 1.00 74.75 969 SER A N 1
ATOM 7495 C CA . SER A 1 969 ? 26.488 -0.042 19.805 1.00 74.75 969 SER A CA 1
ATOM 7496 C C . SER A 1 969 ? 25.466 -0.832 19.004 1.00 74.75 969 SER A C 1
ATOM 7498 O O . SER A 1 969 ? 25.225 -0.533 17.830 1.00 74.75 969 SER A O 1
ATOM 7500 N N . SER A 1 970 ? 24.876 -1.837 19.641 1.00 79.50 970 SER A N 1
ATOM 7501 C CA . SER A 1 970 ? 23.803 -2.625 19.053 1.00 79.50 970 SER A CA 1
ATOM 7502 C C . SER A 1 970 ? 22.432 -1.975 19.214 1.00 79.50 970 SER A C 1
ATOM 7504 O O . SER A 1 970 ? 22.210 -1.148 20.102 1.00 79.50 970 SER A O 1
ATOM 7506 N N . ALA A 1 971 ? 21.468 -2.355 18.375 1.00 70.06 971 ALA A N 1
ATOM 7507 C CA . ALA A 1 971 ? 20.103 -1.837 18.476 1.00 70.06 971 ALA A CA 1
ATOM 7508 C C . ALA A 1 971 ? 19.453 -2.154 19.843 1.00 70.06 971 ALA A C 1
ATOM 7510 O O . ALA A 1 971 ? 18.680 -1.352 20.373 1.00 70.06 971 ALA A O 1
ATOM 7511 N N . ASN A 1 972 ? 19.794 -3.296 20.439 1.00 72.94 972 ASN A N 1
ATOM 7512 C CA . ASN A 1 972 ? 19.288 -3.770 21.723 1.00 72.94 972 ASN A CA 1
ATOM 7513 C C . ASN A 1 972 ? 19.895 -3.003 22.907 1.00 72.94 972 ASN A C 1
ATOM 7515 O O . ASN A 1 972 ? 19.176 -2.610 23.831 1.00 72.94 972 ASN A O 1
ATOM 7519 N N . ASP A 1 973 ? 21.192 -2.697 22.853 1.00 78.81 973 ASP A N 1
ATOM 7520 C CA . ASP A 1 973 ? 21.838 -1.826 23.836 1.00 78.81 973 ASP A CA 1
ATOM 7521 C C . ASP A 1 973 ? 21.293 -0.392 23.747 1.00 78.81 973 ASP A C 1
ATOM 7523 O O . ASP A 1 973 ? 21.000 0.225 24.773 1.00 78.81 973 ASP A O 1
ATOM 7527 N N . ILE A 1 974 ? 21.054 0.123 22.536 1.00 70.94 974 ILE A N 1
ATOM 7528 C CA . ILE A 1 974 ? 20.409 1.430 22.330 1.00 70.94 974 ILE A CA 1
ATOM 7529 C C . ILE A 1 974 ? 18.968 1.438 22.860 1.00 70.94 974 ILE A C 1
ATOM 7531 O O . ILE A 1 974 ? 18.549 2.404 23.503 1.00 70.94 974 ILE A O 1
ATOM 7535 N N . SER A 1 975 ? 18.213 0.359 22.655 1.00 65.50 975 SER A N 1
ATOM 7536 C CA . SER A 1 975 ? 16.872 0.188 23.227 1.00 65.50 975 SER A CA 1
ATOM 7537 C C . SER A 1 975 ? 16.910 0.148 24.762 1.00 65.50 975 SER A C 1
ATOM 7539 O O . SER A 1 975 ? 16.144 0.844 25.435 1.00 65.50 975 SER A O 1
ATOM 7541 N N . THR A 1 976 ? 17.861 -0.594 25.335 1.00 75.00 976 THR A N 1
ATOM 7542 C CA . THR A 1 976 ? 18.083 -0.696 26.787 1.00 75.00 976 THR A CA 1
ATOM 7543 C C . THR A 1 976 ? 18.447 0.656 27.392 1.00 75.00 976 THR A C 1
ATOM 7545 O O . THR A 1 976 ? 17.888 1.055 28.420 1.00 75.00 976 THR A O 1
ATOM 7548 N N . LEU A 1 977 ? 19.324 1.403 26.723 1.00 72.75 977 LEU A N 1
ATOM 7549 C CA . LEU A 1 977 ? 19.650 2.780 27.061 1.00 72.75 977 LEU A CA 1
ATOM 7550 C C . LEU A 1 977 ? 18.395 3.667 27.028 1.00 72.75 977 LEU A C 1
ATOM 7552 O O . LEU A 1 977 ? 18.124 4.371 28.002 1.00 72.75 977 LEU A O 1
ATOM 7556 N N . GLY A 1 978 ? 17.584 3.588 25.969 1.00 63.28 978 GLY A N 1
ATOM 7557 C CA . GLY A 1 978 ? 16.318 4.318 25.846 1.00 63.28 978 GLY A CA 1
ATOM 7558 C C . GLY A 1 978 ? 15.338 4.021 26.988 1.00 63.28 978 GLY A C 1
ATOM 7559 O O . GLY A 1 978 ? 14.784 4.938 27.599 1.00 63.28 978 GLY A O 1
ATOM 7560 N N . HIS A 1 979 ? 15.176 2.750 27.362 1.00 65.19 979 HIS A N 1
ATOM 7561 C CA . HIS A 1 979 ? 14.351 2.349 28.504 1.00 65.19 979 HIS A CA 1
ATOM 7562 C C . HIS A 1 979 ? 14.907 2.837 29.848 1.00 65.19 979 HIS A C 1
ATOM 7564 O O . HIS A 1 979 ? 14.141 3.260 30.721 1.00 65.19 979 HIS A O 1
ATOM 7570 N N . ALA A 1 980 ? 16.225 2.810 30.035 1.00 67.88 980 ALA A N 1
ATOM 7571 C CA . ALA A 1 980 ? 16.868 3.310 31.245 1.00 67.88 980 ALA A CA 1
ATOM 7572 C C . ALA A 1 980 ? 16.727 4.830 31.409 1.00 67.88 980 ALA A C 1
ATOM 7574 O O . ALA A 1 980 ? 16.502 5.320 32.520 1.00 67.88 980 ALA A O 1
ATOM 7575 N N . ILE A 1 981 ? 16.810 5.559 30.297 1.00 63.62 981 ILE A N 1
ATOM 7576 C CA . ILE A 1 981 ? 16.550 6.994 30.205 1.00 63.62 981 ILE A CA 1
ATOM 7577 C C . ILE A 1 981 ? 15.088 7.278 30.591 1.00 63.62 981 ILE A C 1
ATOM 7579 O O . ILE A 1 981 ? 14.844 8.023 31.537 1.00 63.62 981 ILE A O 1
ATOM 7583 N N . LEU A 1 982 ? 14.110 6.606 29.969 1.00 63.03 982 LEU A N 1
ATOM 7584 C CA . LEU A 1 982 ? 12.678 6.790 30.270 1.00 63.03 982 LEU A CA 1
ATOM 7585 C C . LEU A 1 982 ? 12.295 6.416 31.714 1.00 63.03 982 LEU A C 1
ATOM 7587 O O . LEU A 1 982 ? 11.407 7.032 32.305 1.00 63.03 982 LEU A O 1
ATOM 7591 N N . SER A 1 983 ? 12.977 5.435 32.309 1.00 69.56 983 SER A N 1
ATOM 7592 C CA . SER A 1 983 ? 12.770 5.014 33.703 1.00 69.56 983 SER A CA 1
ATOM 7593 C C . SER A 1 983 ? 13.601 5.792 34.732 1.00 69.56 983 SER A C 1
ATOM 7595 O O . SER A 1 983 ? 13.480 5.522 35.926 1.00 69.56 983 SER A O 1
ATOM 7597 N N . SER A 1 984 ? 14.393 6.792 34.313 1.00 71.38 984 SER A N 1
ATOM 7598 C CA . SER A 1 984 ? 15.269 7.587 35.196 1.00 71.38 984 SER A CA 1
ATOM 7599 C C . SER A 1 984 ? 16.273 6.743 36.002 1.00 71.38 984 SER A C 1
ATOM 7601 O O . SER A 1 984 ? 16.555 7.050 37.161 1.00 71.38 984 SER A O 1
ATOM 7603 N N . ARG A 1 985 ? 16.785 5.645 35.429 1.00 73.75 985 ARG A N 1
ATOM 7604 C CA . ARG A 1 985 ? 17.646 4.683 36.145 1.00 73.75 985 ARG A CA 1
ATOM 7605 C C . ARG A 1 985 ? 19.084 5.183 36.348 1.00 73.75 985 ARG A C 1
ATOM 7607 O O . ARG A 1 985 ? 19.716 4.798 37.326 1.00 73.75 985 ARG A O 1
ATOM 7614 N N . LEU A 1 986 ? 19.581 6.031 35.443 1.00 71.56 986 LEU A N 1
ATOM 7615 C CA . LEU A 1 986 ? 20.944 6.592 35.460 1.00 71.56 986 LEU A CA 1
ATOM 7616 C C . LEU A 1 986 ? 21.050 7.915 36.218 1.00 71.56 986 LEU A C 1
ATOM 7618 O O . LEU A 1 986 ? 21.923 8.093 37.061 1.00 71.56 986 LEU A O 1
ATOM 7622 N N . ILE A 1 987 ? 20.168 8.859 35.896 1.00 78.50 987 ILE A N 1
ATOM 7623 C CA . ILE A 1 987 ? 20.190 10.220 36.436 1.00 78.50 987 ILE A CA 1
ATOM 7624 C C . ILE A 1 987 ? 18.913 10.480 37.229 1.00 78.50 987 ILE A C 1
ATOM 7626 O O . ILE A 1 987 ? 17.859 9.898 36.966 1.00 78.50 987 ILE A O 1
ATOM 7630 N N . LYS A 1 988 ? 18.992 11.378 38.217 1.00 78.19 988 LYS A N 1
ATOM 7631 C CA . LYS A 1 988 ? 17.869 11.667 39.124 1.00 78.19 988 LYS A CA 1
ATOM 7632 C C . LYS A 1 988 ? 16.587 11.977 38.334 1.00 78.19 988 LYS A C 1
ATOM 7634 O O . LYS A 1 988 ? 16.667 12.666 37.317 1.00 78.19 988 LYS A O 1
ATOM 7639 N N . PRO A 1 989 ? 15.396 11.578 38.814 1.00 72.00 989 PRO A N 1
ATOM 7640 C CA . PRO A 1 989 ? 14.137 11.838 38.113 1.00 72.00 989 PRO A CA 1
ATOM 7641 C C . PRO A 1 989 ? 13.890 13.315 37.778 1.00 72.00 989 PRO A C 1
ATOM 7643 O O . PRO A 1 989 ? 13.257 13.612 36.773 1.00 72.00 989 PRO A O 1
ATOM 7646 N N . SER A 1 990 ? 14.392 14.256 38.586 1.00 68.25 990 SER A N 1
ATOM 7647 C CA . SER A 1 990 ? 14.321 15.695 38.294 1.00 68.25 990 SER A CA 1
ATOM 7648 C C . SER A 1 990 ? 15.145 16.088 37.066 1.00 68.25 990 SER A C 1
ATOM 7650 O O . SER A 1 990 ? 14.649 16.828 36.223 1.00 68.25 990 SER A O 1
ATOM 7652 N N . LEU A 1 991 ? 16.366 15.559 36.941 1.00 66.75 991 LEU A N 1
ATOM 7653 C CA . LEU A 1 991 ? 17.229 15.756 35.777 1.00 66.75 991 LEU A CA 1
ATOM 7654 C C . LEU A 1 991 ? 16.659 15.025 34.567 1.00 66.75 991 LEU A C 1
ATOM 7656 O O . LEU A 1 991 ? 16.470 15.647 33.534 1.00 66.75 991 LEU A O 1
ATOM 7660 N N . THR A 1 992 ? 16.262 13.762 34.725 1.00 61.53 992 THR A N 1
ATOM 7661 C CA . THR A 1 992 ? 15.603 12.989 33.666 1.00 61.53 992 THR A CA 1
ATOM 7662 C C . THR A 1 992 ? 14.378 13.723 33.117 1.00 61.53 992 THR A C 1
ATOM 7664 O O . THR A 1 992 ? 14.231 13.861 31.914 1.00 61.53 992 THR A O 1
ATOM 7667 N N . ARG A 1 993 ? 13.516 14.282 33.977 1.00 58.25 993 ARG A N 1
ATOM 7668 C CA . ARG A 1 993 ? 12.353 15.075 33.543 1.00 58.25 993 ARG A CA 1
ATOM 7669 C C . ARG A 1 993 ? 12.744 16.417 32.935 1.00 58.25 993 ARG A C 1
ATOM 7671 O O . ARG A 1 993 ? 12.104 16.838 31.988 1.00 58.25 993 ARG A O 1
ATOM 7678 N N . ARG A 1 994 ? 13.762 17.108 33.448 1.00 59.53 994 ARG A N 1
ATOM 7679 C CA . ARG A 1 994 ? 14.255 18.355 32.837 1.00 59.53 994 ARG A CA 1
ATOM 7680 C C . ARG A 1 994 ? 14.807 18.102 31.428 1.00 59.53 994 ARG A C 1
ATOM 7682 O O . ARG A 1 994 ? 14.628 18.935 30.553 1.00 59.53 994 ARG A O 1
ATOM 7689 N N . TRP A 1 995 ? 15.422 16.944 31.216 1.00 54.66 995 TRP A N 1
ATOM 7690 C CA . TRP A 1 995 ? 16.099 16.567 29.977 1.00 54.66 995 TRP A CA 1
ATOM 7691 C C . TRP A 1 995 ? 15.244 15.747 28.991 1.00 54.66 995 TRP A C 1
ATOM 7693 O O . TRP A 1 995 ? 15.592 15.690 27.821 1.00 54.66 995 TRP A O 1
ATOM 7703 N N . LEU A 1 996 ? 14.125 15.146 29.426 1.00 47.47 996 LEU A N 1
ATOM 7704 C CA . LEU A 1 996 ? 13.206 14.349 28.584 1.00 47.47 996 LEU A CA 1
ATOM 7705 C C . LEU A 1 996 ? 11.774 14.910 28.485 1.00 47.47 996 LEU A C 1
ATOM 7707 O O . LEU A 1 996 ? 10.916 14.294 27.857 1.00 47.47 996 LEU A O 1
ATOM 7711 N N . ASN A 1 997 ? 11.475 16.046 29.121 1.00 39.75 997 ASN A N 1
ATOM 7712 C CA . ASN A 1 997 ? 10.202 16.762 28.963 1.00 39.75 997 ASN A CA 1
ATOM 7713 C C . ASN A 1 997 ? 10.408 17.882 27.916 1.00 39.75 997 ASN A C 1
ATOM 7715 O O . ASN A 1 997 ? 11.441 18.555 27.957 1.00 39.75 997 ASN A O 1
ATOM 7719 N N . PRO A 1 998 ? 9.469 18.115 26.977 1.00 36.66 998 PRO A N 1
ATOM 7720 C CA . PRO A 1 998 ? 9.735 18.666 25.639 1.00 36.66 998 PRO A CA 1
ATOM 7721 C C . PRO A 1 998 ? 9.958 20.189 25.575 1.00 36.66 998 PRO A C 1
ATOM 7723 O O . PRO A 1 998 ? 9.614 20.832 24.588 1.00 36.66 998 PRO A O 1
ATOM 7726 N N . ILE A 1 999 ? 10.546 20.788 26.610 1.00 33.56 999 ILE A N 1
ATOM 7727 C CA . ILE A 1 999 ? 11.044 22.172 26.564 1.00 33.56 999 ILE A CA 1
ATOM 7728 C C . ILE A 1 999 ? 12.560 22.191 26.303 1.00 33.56 999 ILE A C 1
ATOM 7730 O O . ILE A 1 999 ? 13.088 23.188 25.819 1.00 33.56 999 ILE A O 1
ATOM 7734 N N . THR A 1 1000 ? 13.254 21.070 26.514 1.00 34.62 1000 THR A N 1
ATOM 7735 C CA . THR A 1 1000 ? 14.702 20.965 26.311 1.00 34.62 1000 THR A CA 1
ATOM 7736 C C . THR A 1 1000 ? 15.052 19.644 25.621 1.00 34.62 1000 THR A C 1
ATOM 7738 O O . THR A 1 1000 ? 15.200 18.612 26.258 1.00 34.62 1000 THR A O 1
ATOM 7741 N N . PHE A 1 1001 ? 15.208 19.754 24.299 1.00 36.47 1001 PHE A N 1
ATOM 7742 C CA . PHE A 1 1001 ? 15.778 18.814 23.323 1.00 36.47 1001 PHE A CA 1
ATOM 7743 C C . PHE A 1 1001 ? 14.885 17.743 22.683 1.00 36.47 1001 PHE A C 1
ATOM 7745 O O . PHE A 1 1001 ? 13.971 17.155 23.243 1.00 36.47 1001 PHE A O 1
ATOM 7752 N N . THR A 1 1002 ? 15.166 17.608 21.394 1.00 35.41 1002 THR A N 1
ATOM 7753 C CA . THR A 1 1002 ? 14.455 16.965 20.298 1.00 35.41 1002 THR A CA 1
ATOM 7754 C C . THR A 1 1002 ? 14.734 15.463 20.218 1.00 35.41 1002 THR A C 1
ATOM 7756 O O . THR A 1 1002 ? 15.905 15.110 20.095 1.00 35.41 1002 THR A O 1
ATOM 7759 N N . SER A 1 1003 ? 13.707 14.598 20.206 1.00 33.09 1003 SER A N 1
ATOM 7760 C CA . SER A 1 1003 ? 13.652 13.322 19.442 1.00 33.09 1003 SER A CA 1
ATOM 7761 C C . SER A 1 1003 ? 12.465 12.426 19.860 1.00 33.09 1003 SER A C 1
ATOM 7763 O O . SER A 1 1003 ? 12.494 11.746 20.875 1.00 33.09 1003 SER A O 1
ATOM 7765 N N . ASP A 1 1004 ? 11.419 12.401 19.036 1.00 31.59 1004 ASP A N 1
ATOM 7766 C CA . ASP A 1 1004 ? 10.429 11.320 18.914 1.00 31.59 1004 ASP A CA 1
ATOM 7767 C C . ASP A 1 1004 ? 10.105 11.235 17.417 1.00 31.59 1004 ASP A C 1
ATOM 7769 O O . ASP A 1 1004 ? 9.760 12.248 16.799 1.00 31.59 1004 ASP A O 1
ATOM 7773 N N . PHE A 1 1005 ? 10.304 10.056 16.827 1.00 31.78 1005 PHE A N 1
ATOM 7774 C CA . PHE A 1 1005 ? 10.457 9.844 15.383 1.00 31.78 1005 PHE A CA 1
ATOM 7775 C C . PHE A 1 1005 ? 9.183 10.133 14.575 1.00 31.78 1005 PHE A C 1
ATOM 7777 O O . PHE A 1 1005 ? 9.266 10.421 13.385 1.00 31.78 1005 PHE A O 1
ATOM 7784 N N . ALA A 1 1006 ? 8.010 10.125 15.212 1.00 32.53 1006 ALA A N 1
ATOM 7785 C CA . ALA A 1 1006 ? 6.744 10.412 14.534 1.00 32.53 1006 ALA A CA 1
ATOM 7786 C C . ALA A 1 1006 ? 5.881 11.481 15.222 1.00 32.53 1006 ALA A C 1
ATOM 7788 O O . ALA A 1 1006 ? 4.786 11.758 14.728 1.00 32.53 1006 ALA A O 1
ATOM 7789 N N . ALA A 1 1007 ? 6.351 12.103 16.315 1.00 35.44 1007 ALA A N 1
ATOM 7790 C CA . ALA A 1 1007 ? 5.568 13.112 17.038 1.00 35.44 1007 ALA A CA 1
ATOM 7791 C C . ALA A 1 1007 ? 6.342 14.262 17.715 1.00 35.44 1007 ALA A C 1
ATOM 7793 O O . ALA A 1 1007 ? 5.692 15.191 18.199 1.00 35.44 1007 ALA A O 1
ATOM 7794 N N . ALA A 1 1008 ? 7.681 14.303 17.738 1.00 32.19 1008 ALA A N 1
ATOM 7795 C CA . ALA A 1 1008 ? 8.368 15.449 18.339 1.00 32.19 1008 ALA A CA 1
ATOM 7796 C C . ALA A 1 1008 ? 8.675 16.534 17.310 1.00 32.19 1008 ALA A C 1
ATOM 7798 O O . ALA A 1 1008 ? 9.177 16.282 16.216 1.00 32.19 1008 ALA A O 1
ATOM 7799 N N . VAL A 1 1009 ? 8.538 17.784 17.748 1.00 40.97 1009 VAL A N 1
ATOM 7800 C CA . VAL A 1 1009 ? 9.456 18.855 17.360 1.00 40.97 1009 VAL A CA 1
ATOM 7801 C C . VAL A 1 1009 ? 10.876 18.305 17.554 1.00 40.97 1009 VAL A C 1
ATOM 7803 O O . VAL A 1 1009 ? 11.417 18.358 18.651 1.00 40.97 1009 VAL A O 1
ATOM 7806 N N . GLY A 1 1010 ? 11.476 17.732 16.504 1.00 35.06 1010 GLY A N 1
ATOM 7807 C CA . GLY A 1 1010 ? 12.765 17.066 16.656 1.00 35.06 1010 GLY A CA 1
ATOM 7808 C C . GLY A 1 1010 ? 13.385 16.324 15.480 1.00 35.06 1010 GLY A C 1
ATOM 7809 O O . GLY A 1 1010 ? 14.396 15.664 15.699 1.00 35.06 1010 GLY A O 1
ATOM 7810 N N . ALA A 1 1011 ? 12.898 16.492 14.247 1.00 35.62 1011 ALA A N 1
ATOM 7811 C CA . ALA A 1 1011 ? 13.810 16.353 13.112 1.00 35.62 1011 ALA A CA 1
ATOM 7812 C C . ALA A 1 1011 ? 14.981 17.345 13.306 1.00 35.62 1011 ALA A C 1
ATOM 7814 O O . ALA A 1 1011 ? 14.724 18.468 13.780 1.00 35.62 1011 ALA A O 1
ATOM 7815 N N . PRO A 1 1012 ? 16.242 16.976 12.990 1.00 42.12 1012 PRO A N 1
ATOM 7816 C CA . PRO A 1 1012 ? 17.301 17.973 12.911 1.00 42.12 1012 PRO A CA 1
ATOM 7817 C C . PRO A 1 1012 ? 16.831 19.072 11.958 1.00 42.12 1012 PRO A C 1
ATOM 7819 O O . PRO A 1 1012 ? 16.081 18.798 11.018 1.00 42.12 1012 PRO A O 1
ATOM 7822 N N . TRP A 1 1013 ? 17.221 20.317 12.222 1.00 41.69 1013 TRP A N 1
ATOM 7823 C CA . TRP A 1 1013 ? 16.932 21.402 11.294 1.00 41.69 1013 TRP A CA 1
ATOM 7824 C C . TRP A 1 1013 ? 17.445 21.010 9.908 1.00 41.69 1013 TRP A C 1
ATOM 7826 O O . TRP A 1 1013 ? 18.648 20.875 9.700 1.00 41.69 1013 TRP A O 1
ATOM 7836 N N . GLY A 1 1014 ? 16.526 20.783 8.974 1.00 42.78 1014 GLY A N 1
ATOM 7837 C CA . GLY A 1 1014 ? 16.874 20.514 7.591 1.00 42.78 1014 GLY A CA 1
ATOM 7838 C C . GLY A 1 1014 ? 17.133 21.846 6.916 1.00 42.78 1014 GLY A C 1
ATOM 7839 O O . GLY A 1 1014 ? 16.189 22.617 6.739 1.00 42.78 1014 GLY A O 1
ATOM 7840 N N . VAL A 1 1015 ? 18.385 22.125 6.559 1.00 46.50 1015 VAL A N 1
ATOM 7841 C CA . VAL A 1 1015 ? 18.722 23.278 5.719 1.00 46.50 1015 VAL A CA 1
ATOM 7842 C C . VAL A 1 1015 ? 18.407 22.903 4.276 1.00 46.50 1015 VAL A C 1
ATOM 7844 O O . VAL A 1 1015 ? 18.959 21.940 3.748 1.00 46.50 1015 VAL A O 1
ATOM 7847 N N . ARG A 1 1016 ? 17.499 23.633 3.632 1.00 49.09 1016 ARG A N 1
ATOM 7848 C CA . ARG A 1 1016 ? 17.180 23.455 2.211 1.00 49.09 1016 ARG A CA 1
ATOM 7849 C C . ARG A 1 1016 ? 17.357 24.768 1.477 1.00 49.09 1016 ARG A C 1
ATOM 7851 O O . ARG A 1 1016 ? 16.935 25.798 1.983 1.00 49.09 1016 ARG A O 1
ATOM 7858 N N . ARG A 1 1017 ? 17.923 24.729 0.272 1.00 50.72 1017 ARG A N 1
ATOM 7859 C CA . ARG A 1 1017 ? 17.769 25.832 -0.680 1.00 50.72 1017 ARG A CA 1
ATOM 7860 C C . ARG A 1 1017 ? 16.500 25.592 -1.489 1.00 50.72 1017 ARG A C 1
ATOM 7862 O O . ARG A 1 1017 ? 16.415 24.572 -2.167 1.00 50.72 1017 ARG A O 1
ATOM 7869 N N . ILE A 1 1018 ? 15.519 26.485 -1.382 1.00 49.00 1018 ILE A N 1
ATOM 7870 C CA . ILE A 1 1018 ? 14.294 26.446 -2.199 1.00 49.00 1018 ILE A CA 1
ATOM 7871 C C . ILE A 1 1018 ? 14.355 27.538 -3.261 1.00 49.00 1018 ILE A C 1
ATOM 7873 O O . ILE A 1 1018 ? 14.843 28.627 -2.967 1.00 49.00 1018 ILE A O 1
ATOM 7877 N N . GLN A 1 1019 ? 13.861 27.258 -4.466 1.00 52.78 1019 GLN A N 1
ATOM 7878 C CA . GLN A 1 1019 ? 13.679 28.257 -5.518 1.00 52.78 1019 GLN A CA 1
ATOM 7879 C C . GLN A 1 1019 ? 12.239 28.772 -5.446 1.00 52.78 1019 GLN A C 1
ATOM 7881 O O . GLN A 1 1019 ? 11.296 28.008 -5.651 1.00 52.78 1019 GLN A O 1
ATOM 7886 N N . LEU A 1 1020 ? 12.063 30.043 -5.090 1.00 50.06 1020 LEU A N 1
ATOM 7887 C CA . LEU A 1 1020 ? 10.738 30.638 -4.905 1.00 50.06 1020 LEU A CA 1
ATOM 7888 C C . LEU A 1 1020 ? 10.149 31.037 -6.254 1.00 50.06 1020 LEU A C 1
ATOM 7890 O O . LEU A 1 1020 ? 10.771 31.810 -6.965 1.00 50.06 1020 LEU A O 1
ATOM 7894 N N . ASP A 1 1021 ? 8.956 30.527 -6.573 1.00 51.94 1021 ASP A N 1
ATOM 7895 C CA . ASP A 1 1021 ? 8.231 30.774 -7.831 1.00 51.94 1021 ASP A CA 1
ATOM 7896 C C . ASP A 1 1021 ? 9.129 30.695 -9.089 1.00 51.94 1021 ASP A C 1
ATOM 7898 O O . ASP A 1 1021 ? 9.617 31.716 -9.588 1.00 51.94 1021 ASP A O 1
ATOM 7902 N N . PRO A 1 1022 ? 9.296 29.490 -9.666 1.00 49.97 1022 PRO A N 1
ATOM 7903 C CA . PRO A 1 1022 ? 10.134 29.272 -10.844 1.00 49.97 1022 PRO A CA 1
ATOM 7904 C C . PRO A 1 1022 ? 9.737 30.103 -12.073 1.00 49.97 1022 PRO A C 1
ATOM 7906 O O . PRO A 1 1022 ? 10.523 30.199 -13.013 1.00 49.97 1022 PRO A O 1
ATOM 7909 N N . PHE A 1 1023 ? 8.524 30.666 -12.106 1.00 50.22 1023 PHE A N 1
ATOM 7910 C CA . PHE A 1 1023 ? 7.985 31.364 -13.269 1.00 50.22 1023 PHE A CA 1
ATOM 7911 C C . PHE A 1 1023 ? 8.145 32.883 -13.177 1.00 50.22 1023 PHE A C 1
ATOM 7913 O O . PHE A 1 1023 ? 8.463 33.510 -14.187 1.00 50.22 1023 PHE A O 1
ATOM 7920 N N . HIS A 1 1024 ? 7.966 33.480 -11.993 1.00 49.16 1024 HIS A N 1
ATOM 7921 C CA . HIS A 1 1024 ? 8.069 34.939 -11.818 1.00 49.16 1024 HIS A CA 1
ATOM 7922 C C . HIS A 1 1024 ? 9.356 35.387 -11.119 1.00 49.16 1024 HIS A C 1
ATOM 7924 O O . HIS A 1 1024 ? 9.793 36.519 -11.329 1.00 49.16 1024 HIS A O 1
ATOM 7930 N N . GLN A 1 1025 ? 9.987 34.523 -10.317 1.00 51.19 1025 GLN A N 1
ATOM 7931 C CA . GLN A 1 1025 ? 11.250 34.807 -9.626 1.00 51.19 1025 GLN A CA 1
ATOM 7932 C C . GLN A 1 1025 ? 12.277 33.677 -9.846 1.00 51.19 1025 GLN A C 1
ATOM 7934 O O . GLN A 1 1025 ? 12.862 33.173 -8.888 1.00 51.19 1025 GLN A O 1
ATOM 7939 N N . PRO A 1 1026 ? 12.579 33.305 -11.110 1.00 49.00 1026 PRO A N 1
ATOM 7940 C CA . PRO A 1 1026 ? 13.464 32.180 -11.441 1.00 49.00 1026 PRO A CA 1
ATOM 7941 C C . PRO A 1 1026 ? 14.898 32.321 -10.904 1.00 49.00 1026 PRO A C 1
ATOM 7943 O O . PRO A 1 1026 ? 15.654 31.357 -10.926 1.00 49.00 1026 PRO A O 1
ATOM 7946 N N . TYR A 1 1027 ? 15.279 33.501 -10.420 1.00 48.50 1027 TYR A N 1
ATOM 7947 C CA . TYR A 1 1027 ? 16.627 33.863 -9.974 1.00 48.50 1027 TYR A CA 1
ATOM 7948 C C . TYR A 1 1027 ? 16.707 34.021 -8.449 1.00 48.50 1027 TYR A C 1
ATOM 7950 O O . TYR A 1 1027 ? 17.373 34.929 -7.944 1.00 48.50 1027 TYR A O 1
ATOM 7958 N N . ARG A 1 1028 ? 15.895 33.254 -7.712 1.00 50.44 1028 ARG A N 1
ATOM 7959 C CA . ARG A 1 1028 ? 15.768 33.409 -6.268 1.00 50.44 1028 ARG A CA 1
ATOM 7960 C C . ARG A 1 1028 ? 15.786 32.076 -5.541 1.00 50.44 1028 ARG A C 1
ATOM 7962 O O . ARG A 1 1028 ? 14.753 31.417 -5.414 1.00 50.44 1028 ARG A O 1
ATOM 7969 N N . SER A 1 1029 ? 16.944 31.734 -4.984 1.00 52.00 1029 SER A N 1
ATOM 7970 C CA . SER A 1 1029 ? 17.098 30.660 -4.006 1.00 52.00 1029 SER A CA 1
ATOM 7971 C C . SER A 1 1029 ? 17.206 31.195 -2.571 1.00 52.00 1029 SER A C 1
ATOM 7973 O O . SER A 1 1029 ? 17.927 32.156 -2.313 1.00 52.00 1029 SER A O 1
ATOM 7975 N N . LEU A 1 1030 ? 16.490 30.587 -1.617 1.00 51.09 1030 LEU A N 1
ATOM 7976 C CA . LEU A 1 1030 ? 16.583 30.931 -0.189 1.00 51.09 1030 LEU A CA 1
ATOM 7977 C C . LEU A 1 1030 ? 16.946 29.735 0.670 1.00 51.09 1030 LEU A C 1
ATOM 7979 O O . LEU A 1 1030 ? 16.479 28.623 0.418 1.00 51.09 1030 LEU A O 1
ATOM 7983 N N . SER A 1 1031 ? 17.735 29.986 1.717 1.00 50.59 1031 SER A N 1
ATOM 7984 C CA . SER A 1 1031 ? 18.091 28.976 2.707 1.00 50.59 1031 SER A CA 1
ATOM 7985 C C . SER A 1 1031 ? 17.007 28.900 3.775 1.00 50.59 1031 SER A C 1
ATOM 7987 O O . SER A 1 1031 ? 16.850 29.771 4.630 1.00 50.59 1031 SER A O 1
ATOM 7989 N N . VAL A 1 1032 ? 16.263 27.809 3.737 1.00 50.00 1032 VAL A N 1
ATOM 7990 C CA . VAL A 1 1032 ? 15.142 27.546 4.622 1.00 50.00 1032 VAL A CA 1
ATOM 7991 C C . VAL A 1 1032 ? 15.554 26.514 5.647 1.00 50.00 1032 VAL A C 1
ATOM 7993 O O . VAL A 1 1032 ? 15.936 25.396 5.295 1.00 50.00 1032 VAL A O 1
ATOM 7996 N N . TYR A 1 1033 ? 15.443 26.865 6.922 1.00 51.91 1033 TYR A N 1
ATOM 7997 C CA . TYR A 1 1033 ? 15.540 25.886 7.993 1.00 51.91 1033 TYR A CA 1
ATOM 7998 C C . TYR A 1 1033 ? 14.162 25.317 8.250 1.00 51.91 1033 TYR A C 1
ATOM 8000 O O . TYR A 1 1033 ? 13.240 26.032 8.644 1.00 51.91 1033 TYR A O 1
ATOM 8008 N N . THR A 1 1034 ? 14.027 24.021 8.020 1.00 49.66 1034 THR A N 1
ATOM 8009 C CA . THR A 1 1034 ? 12.744 23.334 8.107 1.00 49.66 1034 THR A CA 1
ATOM 8010 C C . THR A 1 1034 ? 12.748 22.337 9.248 1.00 49.66 1034 THR A C 1
ATOM 8012 O O . THR A 1 1034 ? 13.744 21.656 9.511 1.00 49.66 1034 THR A O 1
ATOM 8015 N N . LYS A 1 1035 ? 11.610 22.252 9.931 1.00 47.03 1035 LYS A N 1
ATOM 8016 C CA . LYS A 1 1035 ? 11.361 21.265 10.973 1.00 47.03 1035 LYS A CA 1
ATOM 8017 C C . LYS A 1 1035 ? 9.939 20.742 10.835 1.00 47.03 1035 LYS A C 1
ATOM 8019 O O . LYS A 1 1035 ? 8.978 21.492 10.993 1.00 47.03 1035 LYS A O 1
ATOM 8024 N N . ALA A 1 1036 ? 9.818 19.456 10.522 1.00 50.56 1036 ALA A N 1
ATOM 8025 C CA . ALA A 1 1036 ? 8.540 18.785 10.317 1.00 50.56 1036 ALA A CA 1
ATOM 8026 C C . ALA A 1 1036 ? 8.181 17.909 11.525 1.00 50.56 1036 ALA A C 1
ATOM 8028 O O . ALA A 1 1036 ? 9.058 17.280 12.117 1.00 50.56 1036 ALA A O 1
ATOM 8029 N N . GLY A 1 1037 ? 6.893 17.861 11.864 1.00 50.62 1037 GLY A N 1
ATOM 8030 C CA . GLY A 1 1037 ? 6.332 16.948 12.855 1.00 50.62 1037 GLY A CA 1
ATOM 8031 C C . GLY A 1 1037 ? 4.914 16.523 12.476 1.00 50.62 1037 GLY A C 1
ATOM 8032 O O . GLY A 1 1037 ? 4.122 17.317 11.971 1.00 50.62 1037 GLY A O 1
ATOM 8033 N N . THR A 1 1038 ? 4.581 15.261 12.711 1.00 46.69 1038 THR A N 1
ATOM 8034 C CA . THR A 1 1038 ? 3.240 14.694 12.515 1.00 46.69 1038 THR A CA 1
ATOM 8035 C C . THR A 1 1038 ? 2.542 14.532 13.862 1.00 46.69 1038 THR A C 1
ATOM 8037 O O . THR A 1 1038 ? 3.142 14.096 14.833 1.00 46.69 1038 THR A O 1
ATOM 8040 N N . PHE A 1 1039 ? 1.258 14.864 13.947 1.00 41.81 1039 PHE A N 1
ATOM 8041 C CA . PHE A 1 1039 ? 0.423 14.566 15.106 1.00 41.81 1039 PHE A CA 1
ATOM 8042 C C . PHE A 1 1039 ? -0.969 14.115 14.646 1.00 41.81 1039 PHE A C 1
ATOM 8044 O O . PHE A 1 1039 ? -1.832 14.919 14.286 1.00 41.81 1039 PHE A O 1
ATOM 8051 N N . ARG A 1 1040 ? -1.215 12.798 14.677 1.00 56.44 1040 ARG A N 1
ATOM 8052 C CA . ARG A 1 1040 ? -2.443 12.165 14.155 1.00 56.44 1040 ARG A CA 1
ATOM 8053 C C . ARG A 1 1040 ? -2.673 12.516 12.674 1.00 56.44 1040 ARG A C 1
ATOM 8055 O O . ARG A 1 1040 ? -1.832 12.194 11.851 1.00 56.44 1040 ARG A O 1
ATOM 8062 N N . LYS A 1 1041 ? -3.799 13.160 12.336 1.00 48.34 1041 LYS A N 1
ATOM 8063 C CA . LYS A 1 1041 ? -4.117 13.633 10.975 1.00 48.34 1041 LYS A CA 1
ATOM 8064 C C . LYS A 1 1041 ? -3.545 15.022 10.674 1.00 48.34 1041 LYS A C 1
ATOM 8066 O O . LYS A 1 1041 ? -3.799 15.529 9.589 1.00 48.34 1041 LYS A O 1
ATOM 8071 N N . TYR A 1 1042 ? -2.854 15.653 11.627 1.00 45.06 1042 TYR A N 1
ATOM 8072 C CA . TYR A 1 1042 ? -2.266 16.977 11.458 1.00 45.06 1042 TYR A CA 1
ATOM 8073 C C . TYR A 1 1042 ? -0.769 16.862 11.190 1.00 45.06 1042 TYR A C 1
ATOM 8075 O O . TYR A 1 1042 ? -0.062 16.123 11.870 1.00 45.06 1042 TYR A O 1
ATOM 8083 N N . THR A 1 1043 ? -0.269 17.636 10.243 1.00 53.75 1043 THR A N 1
ATOM 8084 C CA . THR A 1 1043 ? 1.158 17.827 10.005 1.00 53.75 1043 THR A CA 1
ATOM 8085 C C . THR A 1 1043 ? 1.517 19.270 10.331 1.00 53.75 1043 THR A C 1
ATOM 8087 O O . THR A 1 1043 ? 0.893 20.188 9.799 1.00 53.75 1043 THR A O 1
ATOM 8090 N N . ALA A 1 1044 ? 2.496 19.472 11.210 1.00 50.66 1044 ALA A N 1
ATOM 8091 C CA . ALA A 1 1044 ? 3.035 20.775 11.575 1.00 50.66 1044 ALA A CA 1
ATOM 8092 C C . ALA A 1 1044 ? 4.424 20.963 10.951 1.00 50.66 1044 ALA A C 1
ATOM 8094 O O . ALA A 1 1044 ? 5.268 20.065 10.983 1.00 50.66 1044 ALA A O 1
ATOM 8095 N N . PHE A 1 1045 ? 4.656 22.137 10.378 1.00 54.22 1045 PHE A N 1
ATOM 8096 C CA . PHE A 1 1045 ? 5.857 22.463 9.626 1.00 54.22 1045 PHE A CA 1
ATOM 8097 C C . PHE A 1 1045 ? 6.340 23.860 10.021 1.00 54.22 1045 PHE A C 1
ATOM 8099 O O . PHE A 1 1045 ? 5.689 24.854 9.712 1.00 54.22 1045 PHE A O 1
ATOM 8106 N N . LEU A 1 1046 ? 7.458 23.939 10.744 1.00 49.47 1046 LEU A N 1
ATOM 8107 C CA . LEU A 1 1046 ? 8.112 25.201 11.090 1.00 49.47 1046 LEU A CA 1
ATOM 8108 C C . LEU A 1 1046 ? 9.174 25.506 10.037 1.00 49.47 1046 LEU A C 1
ATOM 8110 O O . LEU A 1 1046 ? 10.024 24.665 9.741 1.00 49.47 1046 LEU A O 1
ATOM 8114 N N . THR A 1 1047 ? 9.120 26.716 9.497 1.00 54.09 1047 THR A N 1
ATOM 8115 C CA . THR A 1 1047 ? 10.069 27.241 8.523 1.00 54.09 1047 THR A CA 1
ATOM 8116 C C . THR A 1 1047 ? 10.677 28.531 9.056 1.00 54.09 1047 THR A C 1
ATOM 8118 O O . THR A 1 1047 ? 9.944 29.443 9.433 1.00 54.09 1047 THR A O 1
ATOM 8121 N N . LEU A 1 1048 ? 12.008 28.612 9.076 1.00 53.25 1048 LEU A N 1
ATOM 8122 C CA . LEU A 1 1048 ? 12.745 29.854 9.299 1.00 53.25 1048 LEU A CA 1
ATOM 8123 C C . LEU A 1 1048 ? 13.502 30.236 8.027 1.00 53.25 1048 LEU A C 1
ATOM 8125 O O . LEU A 1 1048 ? 14.257 29.429 7.484 1.00 53.25 1048 LEU A O 1
ATOM 8129 N N . LEU A 1 1049 ? 13.334 31.477 7.594 1.00 55.28 1049 LEU A N 1
ATOM 8130 C CA . LEU A 1 1049 ? 14.101 32.099 6.523 1.00 55.28 1049 LEU A CA 1
ATOM 8131 C C . LEU A 1 1049 ? 15.257 32.866 7.156 1.00 55.28 1049 LEU A C 1
ATOM 8133 O O . LEU A 1 1049 ? 15.036 33.885 7.818 1.00 55.28 1049 LEU A O 1
ATOM 8137 N N . LYS A 1 1050 ? 16.485 32.361 6.978 1.00 52.69 1050 LYS A N 1
ATOM 8138 C CA . LYS A 1 1050 ? 17.688 32.932 7.604 1.00 52.69 1050 LYS A CA 1
ATOM 8139 C C . LYS A 1 1050 ? 17.842 34.406 7.263 1.00 52.69 1050 LYS A C 1
ATOM 8141 O O . LYS A 1 1050 ? 18.119 35.228 8.127 1.00 52.69 1050 LYS A O 1
ATOM 8146 N N . GLU A 1 1051 ? 17.696 34.693 5.979 1.00 53.44 1051 GLU A N 1
ATOM 8147 C CA . GLU A 1 1051 ? 18.094 35.938 5.342 1.00 53.44 1051 GLU A CA 1
ATOM 8148 C C . GLU A 1 1051 ? 17.202 37.113 5.772 1.00 53.44 1051 GLU A C 1
ATOM 8150 O O . GLU A 1 1051 ? 17.620 38.261 5.683 1.00 53.44 1051 GLU A O 1
ATOM 8155 N N . TYR A 1 1052 ? 16.008 36.821 6.301 1.00 52.34 1052 TYR A N 1
ATOM 8156 C CA . TYR A 1 1052 ? 15.005 37.815 6.707 1.00 52.34 1052 TYR A CA 1
ATOM 8157 C C . TYR A 1 1052 ? 14.649 37.757 8.186 1.00 52.34 1052 TYR A C 1
ATOM 8159 O O . TYR A 1 1052 ? 13.784 38.505 8.638 1.00 52.34 1052 TYR A O 1
ATOM 8167 N N . ASN A 1 1053 ? 15.280 36.857 8.945 1.00 50.38 1053 ASN A N 1
ATOM 8168 C CA . ASN A 1 1053 ? 14.944 36.636 10.347 1.00 50.38 1053 ASN A CA 1
ATOM 8169 C C . ASN A 1 1053 ? 13.456 36.293 10.572 1.00 50.38 1053 ASN A C 1
ATOM 8171 O O . ASN A 1 1053 ? 12.872 36.609 11.610 1.00 50.38 1053 ASN A O 1
ATOM 8175 N N . LEU A 1 1054 ? 12.829 35.672 9.570 1.00 52.84 1054 LEU A N 1
ATOM 8176 C CA . LEU A 1 1054 ? 11.388 35.457 9.512 1.00 52.84 1054 LEU A CA 1
ATOM 8177 C C . LEU A 1 1054 ? 11.074 33.986 9.769 1.00 52.84 1054 LEU A C 1
ATOM 8179 O O . LEU A 1 1054 ? 11.585 33.106 9.079 1.00 52.84 1054 LEU A O 1
ATOM 8183 N N . GLY A 1 1055 ? 10.213 33.720 10.749 1.00 54.91 1055 GLY A N 1
ATOM 8184 C CA . GLY A 1 1055 ? 9.762 32.375 11.087 1.00 54.91 1055 GLY A CA 1
ATOM 8185 C C . GLY A 1 1055 ? 8.254 32.228 10.977 1.00 54.91 1055 GLY A C 1
ATOM 8186 O O . GLY A 1 1055 ? 7.516 33.078 11.467 1.00 54.91 1055 GLY A O 1
ATOM 8187 N N . PHE A 1 1056 ? 7.788 31.136 10.376 1.00 56.12 1056 PHE A N 1
ATOM 8188 C CA . PHE A 1 1056 ? 6.365 30.809 10.324 1.00 56.12 1056 PHE A CA 1
ATOM 8189 C C . PHE A 1 1056 ? 6.107 29.311 10.506 1.00 56.12 1056 PHE A C 1
ATOM 8191 O O . PHE A 1 1056 ? 6.892 28.458 10.090 1.00 56.12 1056 PHE A O 1
ATOM 8198 N N . THR A 1 1057 ? 4.975 28.997 11.140 1.00 52.88 1057 THR A N 1
ATOM 8199 C CA . THR A 1 1057 ? 4.519 27.629 11.419 1.00 52.88 1057 THR A CA 1
ATOM 8200 C C . THR A 1 1057 ? 3.265 27.336 10.604 1.00 52.88 1057 THR A C 1
ATOM 8202 O O . THR A 1 1057 ? 2.264 28.036 10.739 1.00 52.88 1057 THR A O 1
ATOM 8205 N N . ILE A 1 1058 ? 3.296 26.282 9.792 1.00 54.62 1058 ILE A N 1
ATOM 8206 C CA . ILE A 1 1058 ? 2.174 25.815 8.972 1.00 54.62 1058 ILE A CA 1
ATOM 8207 C C . ILE A 1 1058 ? 1.599 24.553 9.614 1.00 54.62 1058 ILE A C 1
ATOM 8209 O O . ILE A 1 1058 ? 2.338 23.612 9.892 1.00 54.62 1058 ILE A O 1
ATOM 8213 N N . MET A 1 1059 ? 0.285 24.513 9.842 1.00 52.09 1059 MET A N 1
ATOM 8214 C CA . MET A 1 1059 ? -0.422 23.314 10.306 1.00 52.09 1059 MET A CA 1
ATOM 8215 C C . MET A 1 1059 ? -1.459 22.885 9.270 1.00 52.09 1059 MET A C 1
ATOM 8217 O O . MET A 1 1059 ? -2.324 23.677 8.906 1.00 52.09 1059 MET A O 1
ATOM 8221 N N . MET A 1 1060 ? -1.396 21.634 8.815 1.00 55.53 1060 MET A N 1
ATOM 8222 C CA . MET A 1 1060 ? -2.280 21.080 7.780 1.00 55.53 1060 MET A CA 1
ATOM 8223 C C . MET A 1 1060 ? -2.913 19.757 8.210 1.00 55.53 1060 MET A C 1
ATOM 8225 O O . MET A 1 1060 ? -2.359 19.070 9.060 1.00 55.53 1060 MET A O 1
ATOM 8229 N N . VAL A 1 1061 ? -4.065 19.395 7.631 1.00 48.31 1061 VAL A N 1
ATOM 8230 C CA . VAL A 1 1061 ? -4.781 18.129 7.892 1.00 48.31 1061 VAL A CA 1
ATOM 8231 C C . VAL A 1 1061 ? -4.656 17.201 6.675 1.00 48.31 1061 VAL A C 1
ATOM 8233 O O . VAL A 1 1061 ? -5.165 17.548 5.614 1.00 48.31 1061 VAL A O 1
ATOM 8236 N N . GLY A 1 1062 ? -4.018 16.031 6.805 1.00 55.41 1062 GLY A N 1
ATOM 8237 C CA . GLY A 1 1062 ? -3.855 15.040 5.723 1.00 55.41 1062 GLY A CA 1
ATOM 8238 C C . GLY A 1 1062 ? -2.632 14.116 5.877 1.00 55.41 1062 GLY A C 1
ATOM 8239 O O . GLY A 1 1062 ? -1.765 14.370 6.706 1.00 55.41 1062 GLY A O 1
ATOM 8240 N N . GLU A 1 1063 ? -2.561 13.038 5.082 1.00 45.41 1063 GLU A N 1
ATOM 8241 C CA . GLU A 1 1063 ? -1.537 11.969 5.181 1.00 45.41 1063 GLU A CA 1
ATOM 8242 C C . GLU A 1 1063 ? -0.208 12.242 4.439 1.00 45.41 1063 GLU A C 1
ATOM 8244 O O . GLU A 1 1063 ? 0.662 11.378 4.415 1.00 45.41 1063 GLU A O 1
ATOM 8249 N N . SER A 1 1064 ? 0.011 13.429 3.861 1.00 53.16 1064 SER A N 1
ATOM 8250 C CA . SER A 1 1064 ? 1.231 13.707 3.082 1.00 53.16 1064 SER A CA 1
ATOM 8251 C C . SER A 1 1064 ? 1.970 14.961 3.543 1.00 53.16 1064 SER A C 1
ATOM 8253 O O . SER A 1 1064 ? 1.445 16.073 3.489 1.00 53.16 1064 SER A O 1
ATOM 8255 N N . SER A 1 1065 ? 3.237 14.783 3.928 1.00 51.75 1065 SER A N 1
ATOM 8256 C CA . SER A 1 1065 ? 4.181 15.861 4.239 1.00 51.75 1065 SER A CA 1
ATOM 8257 C C . SER A 1 1065 ? 4.572 16.695 3.011 1.00 51.75 1065 SER A C 1
ATOM 8259 O O . SER A 1 1065 ? 4.982 17.842 3.189 1.00 51.75 1065 SER A O 1
ATOM 8261 N N . LEU A 1 1066 ? 4.395 16.179 1.782 1.00 50.06 1066 LEU A N 1
ATOM 8262 C CA . LEU A 1 1066 ? 4.722 16.893 0.538 1.00 50.06 1066 LEU A CA 1
ATOM 8263 C C . LEU A 1 1066 ? 3.902 18.182 0.361 1.00 50.06 1066 LEU A C 1
ATOM 8265 O O . LEU A 1 1066 ? 4.438 19.187 -0.100 1.00 50.06 1066 LEU A O 1
ATOM 8269 N N . ASN A 1 1067 ? 2.640 18.190 0.798 1.00 51.97 1067 ASN A N 1
ATOM 8270 C CA . ASN A 1 1067 ? 1.772 19.364 0.669 1.00 51.97 1067 ASN A CA 1
ATOM 8271 C C . ASN A 1 1067 ? 2.238 20.542 1.550 1.00 51.97 1067 ASN A C 1
ATOM 8273 O O . ASN A 1 1067 ? 2.000 21.695 1.200 1.00 51.97 1067 ASN A O 1
ATOM 8277 N N . ASN A 1 1068 ? 2.936 20.285 2.665 1.00 52.88 1068 ASN A N 1
ATOM 8278 C CA . ASN A 1 1068 ? 3.444 21.343 3.555 1.00 52.88 1068 ASN A CA 1
ATOM 8279 C C . ASN A 1 1068 ? 4.544 22.182 2.911 1.00 52.88 1068 ASN A C 1
ATOM 8281 O O . ASN A 1 1068 ? 4.607 23.386 3.150 1.00 52.88 1068 ASN A O 1
ATOM 8285 N N . PHE A 1 1069 ? 5.377 21.556 2.078 1.00 54.03 1069 PHE A N 1
ATOM 8286 C CA . PHE A 1 1069 ? 6.435 22.253 1.353 1.00 54.03 1069 PHE A CA 1
ATOM 8287 C C . PHE A 1 1069 ? 5.846 23.207 0.308 1.00 54.03 1069 PHE A C 1
ATOM 8289 O O . PHE A 1 1069 ? 6.245 24.363 0.264 1.00 54.03 1069 PHE A O 1
ATOM 8296 N N . MET A 1 1070 ? 4.807 22.788 -0.423 1.00 54.25 1070 MET A N 1
ATOM 8297 C CA . MET A 1 1070 ? 4.124 23.663 -1.387 1.00 54.25 1070 MET A CA 1
ATOM 8298 C C . MET A 1 1070 ? 3.486 24.898 -0.730 1.00 54.25 1070 MET A C 1
ATOM 8300 O O . MET A 1 1070 ? 3.518 25.988 -1.295 1.00 54.25 1070 MET A O 1
ATOM 8304 N N . VAL A 1 1071 ? 2.918 24.756 0.474 1.00 52.91 1071 VAL A N 1
ATOM 8305 C CA . VAL A 1 1071 ? 2.331 25.894 1.207 1.00 52.91 1071 VAL A CA 1
ATOM 8306 C C . VAL A 1 1071 ? 3.411 26.823 1.772 1.00 52.91 1071 VAL A C 1
ATOM 8308 O O . VAL A 1 1071 ? 3.218 28.038 1.781 1.00 52.91 1071 VAL A O 1
ATOM 8311 N N . ALA A 1 1072 ? 4.560 26.285 2.196 1.00 54.84 1072 ALA A N 1
ATOM 8312 C CA . ALA A 1 1072 ? 5.713 27.096 2.587 1.00 54.84 1072 ALA A CA 1
ATOM 8313 C C . ALA A 1 1072 ? 6.271 27.902 1.405 1.00 54.84 1072 ALA A C 1
ATOM 8315 O O . ALA A 1 1072 ? 6.535 29.094 1.564 1.00 54.84 1072 ALA A O 1
ATOM 8316 N N . ASP A 1 1073 ? 6.356 27.290 0.221 1.00 54.34 1073 ASP A N 1
ATOM 8317 C CA . ASP A 1 1073 ? 6.762 27.966 -1.015 1.00 54.34 1073 ASP A CA 1
ATOM 8318 C C . ASP A 1 1073 ? 5.780 29.095 -1.381 1.00 54.34 1073 ASP A C 1
ATOM 8320 O O . ASP A 1 1073 ? 6.202 30.206 -1.700 1.00 54.34 1073 ASP A O 1
ATOM 8324 N N . MET A 1 1074 ? 4.466 28.863 -1.254 1.00 55.44 1074 MET A N 1
ATOM 8325 C CA . MET A 1 1074 ? 3.431 29.881 -1.504 1.00 55.44 1074 MET A CA 1
ATOM 8326 C C . MET A 1 1074 ? 3.472 31.058 -0.512 1.00 55.44 1074 MET A C 1
ATOM 8328 O O . MET A 1 1074 ? 3.336 32.218 -0.914 1.00 55.44 1074 MET A O 1
ATOM 8332 N N . LEU A 1 1075 ? 3.657 30.785 0.786 1.00 53.50 1075 LEU A N 1
ATOM 8333 C CA . LEU A 1 1075 ? 3.767 31.828 1.815 1.00 53.50 1075 LEU A CA 1
ATOM 8334 C C . LEU A 1 1075 ? 5.059 32.638 1.659 1.00 53.50 1075 LEU A C 1
ATOM 8336 O O . LEU A 1 1075 ? 5.024 33.865 1.768 1.00 53.50 1075 LEU A O 1
ATOM 8340 N N . GLY A 1 1076 ? 6.175 31.976 1.339 1.00 55.97 1076 GLY A N 1
ATOM 8341 C CA . GLY A 1 1076 ? 7.433 32.637 0.999 1.00 55.97 1076 GLY A CA 1
ATOM 8342 C C . GLY A 1 1076 ? 7.297 33.542 -0.228 1.00 55.97 1076 GLY A C 1
ATOM 8343 O O . GLY A 1 1076 ? 7.696 34.703 -0.181 1.00 55.97 1076 GLY A O 1
ATOM 8344 N N . ALA A 1 1077 ? 6.647 33.068 -1.295 1.00 54.47 1077 ALA A N 1
ATOM 8345 C CA . ALA A 1 1077 ? 6.422 33.867 -2.502 1.00 54.47 1077 ALA A CA 1
ATOM 8346 C C . ALA A 1 1077 ? 5.593 35.140 -2.231 1.00 54.47 1077 ALA A C 1
ATOM 8348 O O . ALA A 1 1077 ? 5.744 36.136 -2.935 1.00 54.47 1077 ALA A O 1
ATOM 8349 N N . SER A 1 1078 ? 4.756 35.126 -1.187 1.00 55.84 1078 SER A N 1
ATOM 8350 C CA . SER A 1 1078 ? 3.859 36.236 -0.842 1.00 55.84 1078 SER A CA 1
ATOM 8351 C C . SER A 1 1078 ? 4.466 37.246 0.144 1.00 55.84 1078 SER A C 1
ATOM 8353 O O . SER A 1 1078 ? 4.242 38.445 0.001 1.00 55.84 1078 SER A O 1
ATOM 8355 N N . LEU A 1 1079 ? 5.208 36.791 1.161 1.00 55.22 1079 LEU A N 1
ATOM 8356 C CA . LEU A 1 1079 ? 5.700 37.651 2.254 1.00 55.22 1079 LEU A CA 1
ATOM 8357 C C . LEU A 1 1079 ? 7.051 38.305 1.958 1.00 55.22 1079 LEU A C 1
ATOM 8359 O O . LEU A 1 1079 ? 7.334 39.406 2.422 1.00 55.22 1079 LEU A O 1
ATOM 8363 N N . ILE A 1 1080 ? 7.903 37.618 1.207 1.00 61.75 1080 ILE A N 1
ATOM 8364 C CA . ILE A 1 1080 ? 9.305 37.995 1.052 1.00 61.75 1080 ILE A CA 1
ATOM 8365 C C . ILE A 1 1080 ? 9.498 39.241 0.165 1.00 61.75 1080 ILE A C 1
ATOM 8367 O O . ILE A 1 1080 ? 10.296 40.096 0.554 1.00 61.75 1080 ILE A O 1
ATOM 8371 N N . PRO A 1 1081 ? 8.738 39.443 -0.936 1.00 57.38 1081 PRO A N 1
ATOM 8372 C CA . PRO A 1 1081 ? 8.826 40.680 -1.716 1.00 57.38 1081 PRO A CA 1
ATOM 8373 C C . PRO A 1 1081 ? 8.599 41.956 -0.885 1.00 57.38 1081 PRO A C 1
ATOM 8375 O O . PRO A 1 1081 ? 9.238 42.971 -1.150 1.00 57.38 1081 PRO A O 1
ATOM 8378 N N . ALA A 1 1082 ? 7.752 41.890 0.152 1.00 56.38 1082 ALA A N 1
ATOM 8379 C CA . ALA A 1 1082 ? 7.468 43.015 1.046 1.00 56.38 1082 ALA A CA 1
ATOM 8380 C C . ALA A 1 1082 ? 8.620 43.324 2.027 1.00 56.38 1082 ALA A C 1
ATOM 8382 O O . ALA A 1 1082 ? 8.848 44.483 2.362 1.00 56.38 1082 ALA A O 1
ATOM 8383 N N . TYR A 1 1083 ? 9.380 42.314 2.470 1.00 57.75 1083 TYR A N 1
ATOM 8384 C CA . TYR A 1 1083 ? 10.570 42.515 3.315 1.00 57.75 1083 TYR A CA 1
ATOM 8385 C C . TYR A 1 1083 ? 11.774 43.044 2.520 1.00 57.75 1083 TYR A C 1
ATOM 8387 O O . TYR A 1 1083 ? 12.566 43.831 3.038 1.00 57.75 1083 TYR A O 1
ATOM 8395 N N . ASP A 1 1084 ? 11.907 42.644 1.253 1.00 57.94 1084 ASP A N 1
ATOM 8396 C CA . ASP A 1 1084 ? 12.982 43.118 0.373 1.00 57.94 1084 ASP A CA 1
ATOM 8397 C C . ASP A 1 1084 ? 12.886 44.596 0.031 1.00 57.94 1084 ASP A C 1
ATOM 8399 O O . ASP A 1 1084 ? 13.902 45.230 -0.242 1.00 57.94 1084 ASP A O 1
ATOM 8403 N N . GLU A 1 1085 ? 11.670 45.129 -0.053 1.00 58.81 1085 GLU A N 1
ATOM 8404 C CA . GLU A 1 1085 ? 11.438 46.558 -0.258 1.00 58.81 1085 GLU A CA 1
ATOM 8405 C C . GLU A 1 1085 ? 12.023 47.361 0.914 1.00 58.81 1085 GLU A C 1
ATOM 8407 O O . GLU A 1 1085 ? 12.818 48.267 0.691 1.00 58.81 1085 GLU A O 1
ATOM 8412 N N . ALA A 1 1086 ? 11.777 46.924 2.155 1.00 54.88 1086 ALA A N 1
ATOM 8413 C CA . ALA A 1 1086 ? 12.296 47.581 3.355 1.00 54.88 1086 ALA A CA 1
ATOM 8414 C C . ALA A 1 1086 ? 13.830 47.489 3.512 1.00 54.88 1086 ALA A C 1
ATOM 8416 O O . ALA A 1 1086 ? 14.462 48.461 3.915 1.00 54.88 1086 ALA A O 1
ATOM 8417 N N . ALA A 1 1087 ? 14.450 46.347 3.186 1.00 57.34 1087 ALA A N 1
ATOM 8418 C CA . ALA A 1 1087 ? 15.902 46.157 3.329 1.00 57.34 1087 ALA A CA 1
ATOM 8419 C C . ALA A 1 1087 ? 16.736 46.814 2.207 1.00 57.34 1087 ALA A C 1
ATOM 8421 O O . ALA A 1 1087 ? 17.932 47.062 2.381 1.00 57.34 1087 ALA A O 1
ATOM 8422 N N . ARG A 1 1088 ? 16.134 47.080 1.037 1.00 61.91 1088 ARG A N 1
ATOM 8423 C CA . ARG A 1 1088 ? 16.823 47.702 -0.109 1.00 61.91 1088 ARG A CA 1
ATOM 8424 C C . ARG A 1 1088 ? 17.106 49.179 0.102 1.00 61.91 1088 ARG A C 1
ATOM 8426 O O . ARG A 1 1088 ? 18.203 49.619 -0.243 1.00 61.91 1088 ARG A O 1
ATOM 8433 N N . ASP A 1 1089 ? 16.155 49.911 0.670 1.00 58.97 1089 ASP A N 1
ATOM 8434 C CA . ASP A 1 1089 ? 16.281 51.358 0.851 1.00 58.97 1089 ASP A CA 1
ATOM 8435 C C . ASP A 1 1089 ? 17.419 51.712 1.822 1.00 58.97 1089 ASP A C 1
ATOM 8437 O O . ASP A 1 1089 ? 18.177 52.644 1.566 1.00 58.97 1089 ASP A O 1
ATOM 8441 N N . GLU A 1 1090 ? 17.628 50.905 2.868 1.00 57.72 1090 GLU A N 1
ATOM 8442 C CA . GLU A 1 1090 ? 18.705 51.095 3.852 1.00 57.72 1090 GLU A CA 1
ATOM 8443 C C . GLU A 1 1090 ? 20.099 50.715 3.304 1.00 57.72 1090 GLU A C 1
ATOM 8445 O O . GLU A 1 1090 ? 21.103 51.357 3.614 1.00 57.72 1090 GLU A O 1
ATOM 8450 N N . ALA A 1 1091 ? 20.190 49.689 2.448 1.00 62.53 1091 ALA A N 1
ATOM 8451 C CA . ALA A 1 1091 ? 21.471 49.198 1.928 1.00 62.53 1091 ALA A CA 1
ATOM 8452 C C . ALA A 1 1091 ? 22.002 49.995 0.715 1.00 62.53 1091 ALA A C 1
ATOM 8454 O O . ALA A 1 1091 ? 23.214 50.008 0.463 1.00 62.53 1091 ALA A O 1
ATOM 8455 N N . ASN A 1 1092 ? 21.121 50.660 -0.041 1.00 63.22 1092 ASN A N 1
ATOM 8456 C CA . ASN A 1 1092 ? 21.471 51.366 -1.277 1.00 63.22 1092 ASN A CA 1
ATOM 8457 C C . ASN A 1 1092 ? 22.424 52.554 -1.049 1.00 63.22 1092 ASN A C 1
ATOM 8459 O O . ASN A 1 1092 ? 23.350 52.757 -1.835 1.00 63.22 1092 ASN A O 1
ATOM 8463 N N . GLU A 1 1093 ? 22.236 53.306 0.036 1.00 63.66 1093 GLU A N 1
ATOM 8464 C CA . GLU A 1 1093 ? 23.000 54.530 0.320 1.00 63.66 1093 GLU A CA 1
ATOM 8465 C C . GLU A 1 1093 ? 24.426 54.237 0.833 1.00 63.66 1093 GLU A C 1
ATOM 8467 O O . GLU A 1 1093 ? 25.353 55.013 0.606 1.00 63.66 1093 GLU A O 1
ATOM 8472 N N . ILE A 1 1094 ? 24.636 53.075 1.464 1.00 73.06 1094 ILE A N 1
ATOM 8473 C CA . ILE A 1 1094 ? 25.854 52.778 2.236 1.00 73.06 1094 ILE A CA 1
ATOM 8474 C C . ILE A 1 1094 ? 26.827 51.849 1.478 1.00 73.06 1094 ILE A C 1
ATOM 8476 O O . ILE A 1 1094 ? 28.038 52.104 1.446 1.00 73.06 1094 ILE A O 1
ATOM 8480 N N . TYR A 1 1095 ? 26.333 50.788 0.823 1.00 81.00 1095 TYR A N 1
ATOM 8481 C CA . TYR A 1 1095 ? 27.173 49.696 0.287 1.00 81.00 1095 TYR A CA 1
ATOM 8482 C C . TYR A 1 1095 ? 27.369 49.706 -1.235 1.00 81.00 1095 TYR A C 1
ATOM 8484 O O . TYR A 1 1095 ? 28.256 49.021 -1.743 1.00 81.00 1095 TYR A O 1
ATOM 8492 N N . SER A 1 1096 ? 26.554 50.449 -1.987 1.00 78.81 1096 SER A N 1
ATOM 8493 C CA . SER A 1 1096 ? 26.684 50.511 -3.447 1.00 78.81 1096 SER A CA 1
ATOM 8494 C C . SER A 1 1096 ? 27.981 51.227 -3.857 1.00 78.81 1096 SER A C 1
ATOM 8496 O O . SER A 1 1096 ? 28.420 52.179 -3.199 1.00 78.81 1096 SER A O 1
ATOM 8498 N N . GLY A 1 1097 ? 28.640 50.748 -4.918 1.00 81.94 1097 GLY A N 1
ATOM 8499 C CA . GLY A 1 1097 ? 29.878 51.349 -5.421 1.00 81.94 1097 GLY A CA 1
ATOM 8500 C C . GLY A 1 1097 ? 30.870 50.372 -6.054 1.00 81.94 1097 GLY A C 1
ATOM 8501 O O . GLY A 1 1097 ? 30.640 49.165 -6.150 1.00 81.94 1097 GLY A O 1
ATOM 8502 N N . ILE A 1 1098 ? 31.997 50.929 -6.502 1.00 83.81 1098 ILE A N 1
ATOM 8503 C CA . ILE A 1 1098 ? 33.115 50.191 -7.100 1.00 83.81 1098 ILE A CA 1
ATOM 8504 C C . ILE A 1 1098 ? 34.212 50.031 -6.048 1.00 83.81 1098 ILE A C 1
ATOM 8506 O O . ILE A 1 1098 ? 34.623 51.009 -5.424 1.00 83.81 1098 ILE A O 1
ATOM 8510 N N . TYR A 1 1099 ? 34.712 48.809 -5.888 1.00 86.25 1099 TYR A N 1
ATOM 8511 C CA . TYR A 1 1099 ? 35.781 48.461 -4.961 1.00 86.25 1099 TYR A CA 1
ATOM 8512 C C . TYR A 1 1099 ? 36.984 47.903 -5.728 1.00 86.25 1099 TYR A C 1
ATOM 8514 O O . TYR A 1 1099 ? 36.824 47.031 -6.585 1.00 86.25 1099 TYR A O 1
ATOM 8522 N N . VAL A 1 1100 ? 38.197 48.373 -5.422 1.00 84.12 1100 VAL A N 1
ATOM 8523 C CA . VAL A 1 1100 ? 39.437 47.961 -6.114 1.00 84.12 1100 VAL A CA 1
ATOM 8524 C C . VAL A 1 1100 ? 40.586 47.695 -5.144 1.00 84.12 1100 VAL A C 1
ATOM 8526 O O . VAL A 1 1100 ? 40.655 48.278 -4.063 1.00 84.12 1100 VAL A O 1
ATOM 8529 N N . SER A 1 1101 ? 41.519 46.820 -5.521 1.00 80.94 1101 SER A N 1
ATOM 8530 C CA . SER A 1 1101 ? 42.733 46.563 -4.733 1.00 80.94 1101 SER A CA 1
ATOM 8531 C C . SER A 1 1101 ? 43.739 47.718 -4.851 1.00 80.94 1101 SER A C 1
ATOM 8533 O O . SER A 1 1101 ? 44.025 48.161 -5.965 1.00 80.94 1101 SER A O 1
ATOM 8535 N N . HIS A 1 1102 ? 44.359 48.150 -3.747 1.00 69.75 1102 HIS A N 1
ATOM 8536 C CA . HIS A 1 1102 ? 45.486 49.089 -3.800 1.00 69.75 1102 HIS A CA 1
ATOM 8537 C C . HIS A 1 1102 ? 46.782 48.369 -4.206 1.00 69.75 1102 HIS A C 1
ATOM 8539 O O . HIS A 1 1102 ? 47.366 47.633 -3.415 1.00 69.75 1102 HIS A O 1
ATOM 8545 N N . GLY A 1 1103 ? 47.244 48.602 -5.436 1.00 54.72 1103 GLY A N 1
ATOM 8546 C CA . GLY A 1 1103 ? 48.572 48.208 -5.907 1.00 54.72 1103 GLY A CA 1
ATOM 8547 C C . GLY A 1 1103 ? 49.433 49.439 -6.169 1.00 54.72 1103 GLY A C 1
ATOM 8548 O O . GLY A 1 1103 ? 49.039 50.335 -6.914 1.00 54.72 1103 GLY A O 1
ATOM 8549 N N . SER A 1 1104 ? 50.622 49.502 -5.575 1.00 45.97 1104 SER A N 1
ATOM 8550 C CA . SER A 1 1104 ? 51.627 50.507 -5.917 1.00 45.97 1104 SER A CA 1
ATOM 8551 C C . SER A 1 1104 ? 52.181 50.227 -7.323 1.00 45.97 1104 SER A C 1
ATOM 8553 O O . SER A 1 1104 ? 53.092 49.419 -7.477 1.00 45.97 1104 SER A O 1
ATOM 8555 N N . GLY A 1 1105 ? 51.625 50.888 -8.345 1.00 48.84 1105 GLY A N 1
ATOM 8556 C CA . GLY A 1 1105 ? 52.297 51.117 -9.634 1.00 48.84 1105 GLY A CA 1
ATOM 8557 C C . GLY A 1 1105 ? 51.854 50.313 -10.867 1.00 48.84 1105 GLY A C 1
ATOM 8558 O O . GLY A 1 1105 ? 52.425 50.532 -11.930 1.00 48.84 1105 GLY A O 1
ATOM 8559 N N . ALA A 1 1106 ? 50.848 49.438 -10.799 1.00 49.84 1106 ALA A N 1
ATOM 8560 C CA . ALA A 1 1106 ? 50.269 48.774 -11.979 1.00 49.84 1106 ALA A CA 1
ATOM 8561 C C . ALA A 1 1106 ? 48.768 48.503 -11.769 1.00 49.84 1106 ALA A C 1
ATOM 8563 O O . ALA A 1 1106 ? 48.317 48.501 -10.625 1.00 49.84 1106 ALA A O 1
ATOM 8564 N N . MET A 1 1107 ? 48.011 48.329 -12.866 1.00 54.00 1107 MET A N 1
ATOM 8565 C CA . MET A 1 1107 ? 46.543 48.175 -12.879 1.00 54.00 1107 MET A CA 1
ATOM 8566 C C . MET A 1 1107 ? 46.012 47.292 -11.732 1.00 54.00 1107 MET A C 1
ATOM 8568 O O . MET A 1 1107 ? 46.614 46.259 -11.433 1.00 54.00 1107 MET A O 1
ATOM 8572 N N . PRO A 1 1108 ? 44.873 47.648 -11.104 1.00 59.50 1108 PRO A N 1
ATOM 8573 C CA . PRO A 1 1108 ? 44.265 46.791 -10.097 1.00 59.50 1108 PRO A CA 1
ATOM 8574 C C . PRO A 1 1108 ? 43.768 45.498 -10.761 1.00 59.50 1108 PRO A C 1
ATOM 8576 O O . PRO A 1 1108 ? 42.799 45.505 -11.515 1.00 59.50 1108 PRO A O 1
ATOM 8579 N N . ASN A 1 1109 ? 44.434 44.377 -10.474 1.00 71.56 1109 ASN A N 1
ATOM 8580 C CA . ASN A 1 1109 ? 44.072 43.059 -11.011 1.00 71.56 1109 ASN A CA 1
ATOM 8581 C C . ASN A 1 1109 ? 42.842 42.437 -10.320 1.00 71.56 1109 ASN A C 1
ATOM 8583 O O . ASN A 1 1109 ? 42.401 41.362 -10.725 1.00 71.56 1109 ASN A O 1
ATOM 8587 N N . SER A 1 1110 ? 42.306 43.076 -9.272 1.00 81.75 1110 SER A N 1
ATOM 8588 C CA . SER A 1 1110 ? 41.104 42.631 -8.560 1.00 81.75 1110 SER A CA 1
ATOM 8589 C C . SER A 1 1110 ? 40.120 43.782 -8.349 1.00 81.75 1110 SER A C 1
ATOM 8591 O O . SER A 1 1110 ? 40.509 44.872 -7.915 1.00 81.75 1110 SER A O 1
ATOM 8593 N N . SER A 1 1111 ? 38.842 43.530 -8.628 1.00 85.50 1111 SER A N 1
ATOM 8594 C CA . SER A 1 1111 ? 37.755 44.505 -8.521 1.00 85.50 1111 SER A CA 1
ATOM 8595 C C . SER A 1 1111 ? 36.429 43.844 -8.151 1.00 85.50 1111 SER A C 1
ATOM 8597 O O . SER A 1 1111 ? 36.159 42.712 -8.548 1.00 85.50 1111 SER A O 1
ATOM 8599 N N . LEU A 1 1112 ? 35.577 44.575 -7.438 1.00 86.31 1112 LEU A N 1
ATOM 8600 C CA . LEU A 1 1112 ? 34.216 44.173 -7.091 1.00 86.31 1112 LEU A CA 1
ATOM 8601 C C . LEU A 1 1112 ? 33.271 45.348 -7.349 1.00 86.31 1112 LEU A C 1
ATOM 8603 O O . LEU A 1 1112 ? 33.524 46.460 -6.889 1.00 86.31 1112 LEU A O 1
ATOM 8607 N N . VAL A 1 1113 ? 32.188 45.109 -8.082 1.00 85.38 1113 VAL A N 1
ATOM 8608 C CA . VAL A 1 1113 ? 31.165 46.122 -8.370 1.00 85.38 1113 VAL A CA 1
ATOM 8609 C C . VAL A 1 1113 ? 29.858 45.697 -7.722 1.00 85.38 1113 VAL A C 1
ATOM 8611 O O . VAL A 1 1113 ? 29.282 44.675 -8.100 1.00 85.38 1113 VAL A O 1
ATOM 8614 N N . ILE A 1 1114 ? 29.397 46.497 -6.761 1.00 85.75 1114 ILE A N 1
ATOM 8615 C CA . ILE A 1 1114 ? 28.152 46.269 -6.031 1.00 85.75 1114 ILE A CA 1
ATOM 8616 C C . ILE A 1 1114 ? 27.105 47.260 -6.533 1.00 85.75 1114 ILE A C 1
ATOM 8618 O O . ILE A 1 1114 ? 27.315 48.474 -6.513 1.00 85.75 1114 ILE A O 1
ATOM 8622 N N . THR A 1 1115 ? 25.974 46.731 -6.985 1.00 80.38 1115 THR A N 1
ATOM 8623 C CA . THR A 1 1115 ? 24.843 47.479 -7.534 1.00 80.38 1115 THR A CA 1
ATOM 8624 C C . THR A 1 1115 ? 23.545 47.085 -6.834 1.00 80.38 1115 THR A C 1
ATOM 8626 O O . THR A 1 1115 ? 23.455 46.047 -6.178 1.00 80.38 1115 THR A O 1
ATOM 8629 N N . THR A 1 1116 ? 22.520 47.907 -6.979 1.00 70.62 1116 THR A N 1
ATOM 8630 C CA . THR A 1 1116 ? 21.159 47.621 -6.531 1.00 70.62 1116 THR A CA 1
ATOM 8631 C C . THR A 1 1116 ? 20.262 47.471 -7.755 1.00 70.62 1116 THR A C 1
ATOM 8633 O O . THR A 1 1116 ? 20.437 48.147 -8.765 1.00 70.62 1116 THR A O 1
ATOM 8636 N N . ASP A 1 1117 ? 19.315 46.536 -7.693 1.00 67.25 1117 ASP A N 1
ATOM 8637 C CA . ASP A 1 1117 ? 18.322 46.329 -8.750 1.00 67.25 1117 ASP A CA 1
ATOM 8638 C C . ASP A 1 1117 ? 16.929 46.512 -8.124 1.00 67.25 1117 ASP A C 1
ATOM 8640 O O . ASP A 1 1117 ? 16.589 45.779 -7.189 1.00 67.25 1117 ASP A O 1
ATOM 8644 N N . PRO A 1 1118 ? 16.110 47.470 -8.597 1.00 59.91 1118 PRO A N 1
ATOM 8645 C CA . PRO A 1 1118 ? 14.785 47.737 -8.037 1.00 59.91 1118 PRO A CA 1
ATOM 8646 C C . PRO A 1 1118 ? 13.798 46.575 -8.217 1.00 59.91 1118 PRO A C 1
ATOM 8648 O O . PRO A 1 1118 ? 12.746 46.572 -7.582 1.00 59.91 1118 PRO A O 1
ATOM 8651 N N . ASN A 1 1119 ? 14.134 45.557 -9.011 1.00 59.16 1119 ASN A N 1
ATOM 8652 C CA . ASN A 1 1119 ? 13.296 44.381 -9.235 1.00 59.16 1119 ASN A CA 1
ATOM 8653 C C . ASN A 1 1119 ? 13.864 43.092 -8.612 1.00 59.16 1119 ASN A C 1
ATOM 8655 O O . ASN A 1 1119 ? 13.247 42.037 -8.758 1.00 59.16 1119 ASN A O 1
ATOM 8659 N N . LYS A 1 1120 ? 15.021 43.138 -7.926 1.00 60.12 1120 LYS A N 1
ATOM 8660 C CA . LYS A 1 1120 ? 15.665 41.952 -7.323 1.00 60.12 1120 LYS A CA 1
ATOM 8661 C C . LYS A 1 1120 ? 16.137 42.208 -5.870 1.00 60.12 1120 LYS A C 1
ATOM 8663 O O . LYS A 1 1120 ? 16.599 43.306 -5.572 1.00 60.12 1120 LYS A O 1
ATOM 8668 N N . PRO A 1 1121 ? 16.067 41.214 -4.961 1.00 60.41 1121 PRO A N 1
ATOM 8669 C CA . PRO A 1 1121 ? 16.370 41.364 -3.524 1.00 60.41 1121 PRO A CA 1
ATOM 8670 C C . PRO A 1 1121 ? 17.871 41.442 -3.197 1.00 60.41 1121 PRO A C 1
ATOM 8672 O O . PRO A 1 1121 ? 18.678 40.901 -3.940 1.00 60.41 1121 PRO A O 1
ATOM 8675 N N . GLY A 1 1122 ? 18.281 42.054 -2.080 1.00 69.38 1122 GLY A N 1
ATOM 8676 C CA . GLY A 1 1122 ? 19.700 42.130 -1.670 1.00 69.38 1122 GLY A CA 1
ATOM 8677 C C . GLY A 1 1122 ? 20.598 42.956 -2.611 1.00 69.38 1122 GLY A C 1
ATOM 8678 O O . GLY A 1 1122 ? 20.124 43.544 -3.587 1.00 69.38 1122 GLY A O 1
ATOM 8679 N N . LEU A 1 1123 ? 21.906 43.001 -2.336 1.00 75.38 1123 LEU A N 1
ATOM 8680 C CA . LEU A 1 1123 ? 22.873 43.765 -3.141 1.00 75.38 1123 LEU A CA 1
ATOM 8681 C C . LEU A 1 1123 ? 23.394 42.910 -4.305 1.00 75.38 1123 LEU A C 1
ATOM 8683 O O . LEU A 1 1123 ? 23.940 41.833 -4.090 1.00 75.38 1123 LEU A O 1
ATOM 8687 N N . GLY A 1 1124 ? 23.242 43.366 -5.545 1.00 76.44 1124 GLY A N 1
ATOM 8688 C CA . GLY A 1 1124 ? 23.758 42.664 -6.719 1.00 76.44 1124 GLY A CA 1
ATOM 8689 C C . GLY A 1 1124 ? 25.271 42.824 -6.857 1.00 76.44 1124 GLY A C 1
ATOM 8690 O O . GLY A 1 1124 ? 25.790 43.932 -6.758 1.00 76.44 1124 GLY A O 1
ATOM 8691 N N . ILE A 1 1125 ? 25.981 41.735 -7.137 1.00 82.81 1125 ILE A N 1
ATOM 8692 C CA . ILE A 1 1125 ? 27.372 41.787 -7.586 1.00 82.81 1125 ILE A CA 1
ATOM 8693 C C . ILE A 1 1125 ? 27.349 41.771 -9.116 1.00 82.81 1125 ILE A C 1
ATOM 8695 O O . ILE A 1 1125 ? 27.047 40.749 -9.728 1.00 82.81 1125 ILE A O 1
ATOM 8699 N N . LEU A 1 1126 ? 27.648 42.913 -9.736 1.00 80.94 1126 LEU A N 1
ATOM 8700 C CA . LEU A 1 1126 ? 27.677 43.038 -11.198 1.00 80.94 1126 LEU A CA 1
ATOM 8701 C C . LEU A 1 1126 ? 28.944 42.411 -11.794 1.00 80.94 1126 LEU A C 1
ATOM 8703 O O . LEU A 1 1126 ? 28.913 41.854 -12.885 1.00 80.94 1126 LEU A O 1
ATOM 8707 N N . SER A 1 1127 ? 30.065 42.533 -11.084 1.00 83.69 1127 SER A N 1
ATOM 8708 C CA . SER A 1 1127 ? 31.356 41.984 -11.489 1.00 83.69 1127 SER A CA 1
ATOM 8709 C C . SER A 1 1127 ? 32.200 41.689 -10.256 1.00 83.69 1127 SER A C 1
ATOM 8711 O O . SER A 1 1127 ? 32.264 42.513 -9.339 1.00 83.69 1127 SER A O 1
ATOM 8713 N N . TRP A 1 1128 ? 32.854 40.529 -10.241 1.00 87.56 1128 TRP A N 1
ATOM 8714 C CA . TRP A 1 1128 ? 33.826 40.148 -9.222 1.00 87.56 1128 TRP A CA 1
ATOM 8715 C C . TRP A 1 1128 ? 35.031 39.496 -9.892 1.00 87.56 1128 TRP A C 1
ATOM 8717 O O . TRP A 1 1128 ? 34.998 38.334 -10.290 1.00 87.56 1128 TRP A O 1
ATOM 8727 N N . ILE A 1 1129 ? 36.097 40.279 -10.024 1.00 84.69 1129 ILE A N 1
ATOM 8728 C CA . ILE A 1 1129 ? 37.357 39.859 -10.627 1.00 84.69 1129 ILE A CA 1
ATOM 8729 C C . ILE A 1 1129 ? 38.382 39.720 -9.508 1.00 84.69 1129 ILE A C 1
ATOM 8731 O O . ILE A 1 1129 ? 38.609 40.667 -8.753 1.00 84.69 1129 ILE A O 1
ATOM 8735 N N . SER A 1 1130 ? 39.027 38.561 -9.411 1.00 82.50 1130 SER A N 1
ATOM 8736 C CA . SER A 1 1130 ? 40.178 38.359 -8.530 1.00 82.50 1130 SER A CA 1
ATOM 8737 C C . SER A 1 1130 ? 41.371 37.889 -9.347 1.00 82.50 1130 SER A C 1
ATOM 8739 O O . SER A 1 1130 ? 41.308 36.872 -10.033 1.00 82.50 1130 SER A O 1
ATOM 8741 N N . ASN A 1 1131 ? 42.447 38.676 -9.320 1.00 76.25 1131 ASN A N 1
ATOM 8742 C CA . ASN A 1 1131 ? 43.676 38.447 -10.079 1.00 76.25 1131 ASN A CA 1
ATOM 8743 C C . ASN A 1 1131 ? 43.446 38.094 -11.571 1.00 76.25 1131 ASN A C 1
ATOM 8745 O O . ASN A 1 1131 ? 44.067 37.179 -12.106 1.00 76.25 1131 ASN A O 1
ATOM 8749 N N . GLY A 1 1132 ? 42.517 38.796 -12.231 1.00 73.06 1132 GLY A N 1
ATOM 8750 C CA . GLY A 1 1132 ? 42.151 38.577 -13.638 1.00 73.06 1132 GLY A CA 1
ATOM 8751 C C . GLY A 1 1132 ? 41.162 37.434 -13.917 1.00 73.06 1132 GLY A C 1
ATOM 8752 O O . GLY A 1 1132 ? 40.803 37.237 -15.074 1.00 73.06 1132 GLY A O 1
ATOM 8753 N N . THR A 1 1133 ? 40.696 36.707 -12.895 1.00 79.06 1133 THR A N 1
ATOM 8754 C CA . THR A 1 1133 ? 39.693 35.632 -13.034 1.00 79.06 1133 THR A CA 1
ATOM 8755 C C . THR A 1 1133 ? 38.293 36.124 -12.658 1.00 79.06 1133 THR A C 1
ATOM 8757 O O . THR A 1 1133 ? 38.145 36.794 -11.634 1.00 79.06 1133 THR A O 1
ATOM 8760 N N . ASP A 1 1134 ? 37.269 35.762 -13.443 1.00 83.62 1134 ASP A N 1
ATOM 8761 C CA . ASP A 1 1134 ? 35.857 35.975 -13.089 1.00 83.62 1134 ASP A CA 1
ATOM 8762 C C . ASP A 1 1134 ? 35.413 34.964 -12.022 1.00 83.62 1134 ASP A C 1
ATOM 8764 O O . ASP A 1 1134 ? 35.251 33.762 -12.266 1.00 83.62 1134 ASP A O 1
ATOM 8768 N N . MET A 1 1135 ? 35.239 35.466 -10.806 1.00 84.38 1135 MET A N 1
ATOM 8769 C CA . MET A 1 1135 ? 34.922 34.643 -9.649 1.00 84.38 1135 MET A CA 1
ATOM 8770 C C . MET A 1 1135 ? 33.427 34.318 -9.537 1.00 84.38 1135 MET A C 1
ATOM 8772 O O . MET A 1 1135 ? 33.087 33.361 -8.843 1.00 84.38 1135 MET A O 1
ATOM 8776 N N . ILE A 1 1136 ? 32.538 35.043 -10.230 1.00 81.19 1136 ILE A N 1
ATOM 8777 C CA . ILE A 1 1136 ? 31.099 34.727 -10.265 1.00 81.19 1136 ILE A CA 1
ATOM 8778 C C . ILE A 1 1136 ? 30.898 33.435 -11.055 1.00 81.19 1136 ILE A C 1
ATOM 8780 O O . ILE A 1 1136 ? 30.281 32.489 -10.565 1.00 81.19 1136 ILE A O 1
ATOM 8784 N N . GLU A 1 1137 ? 31.475 33.368 -12.255 1.00 79.19 1137 GLU A N 1
ATOM 8785 C CA . GLU A 1 1137 ? 31.392 32.179 -13.101 1.00 79.19 1137 GLU A CA 1
ATOM 8786 C C . GLU A 1 1137 ? 32.101 30.979 -12.458 1.00 79.19 1137 GLU A C 1
ATOM 8788 O O . GLU A 1 1137 ? 31.539 29.882 -12.393 1.00 79.19 1137 GLU A O 1
ATOM 8793 N N . THR A 1 1138 ? 33.297 31.200 -11.906 1.00 78.44 1138 THR A N 1
ATOM 8794 C CA . THR A 1 1138 ? 34.073 30.155 -11.221 1.00 78.44 1138 THR A CA 1
ATOM 8795 C C . THR A 1 1138 ? 33.304 29.586 -10.022 1.00 78.44 1138 THR A C 1
ATOM 8797 O O . THR A 1 1138 ? 33.226 28.369 -9.864 1.00 78.44 1138 THR A O 1
ATOM 8800 N N . ALA A 1 1139 ? 32.667 30.429 -9.198 1.00 76.06 1139 ALA A N 1
ATOM 8801 C CA . ALA A 1 1139 ? 31.875 29.965 -8.057 1.00 76.06 1139 ALA A CA 1
ATOM 8802 C C . ALA A 1 1139 ? 30.654 29.124 -8.481 1.00 76.06 1139 ALA A C 1
ATOM 8804 O O . ALA A 1 1139 ? 30.355 28.116 -7.835 1.00 76.06 1139 ALA A O 1
ATOM 8805 N N . VAL A 1 1140 ? 29.981 29.484 -9.582 1.00 71.75 1140 VAL A N 1
ATOM 8806 C CA . VAL A 1 1140 ? 28.858 28.706 -10.139 1.00 71.75 1140 VAL A CA 1
ATOM 8807 C C . VAL A 1 1140 ? 29.327 27.355 -10.694 1.00 71.75 1140 VAL A C 1
ATOM 8809 O O . VAL A 1 1140 ? 28.676 26.336 -10.456 1.00 71.75 1140 VAL A O 1
ATOM 8812 N N . GLN A 1 1141 ? 30.467 27.308 -11.389 1.00 71.75 1141 GLN A N 1
ATOM 8813 C CA . GLN A 1 1141 ? 31.059 26.054 -11.878 1.00 71.75 1141 GLN A CA 1
ATOM 8814 C C . GLN A 1 1141 ? 31.440 25.112 -10.726 1.00 71.75 1141 GLN A C 1
ATOM 8816 O O . GLN A 1 1141 ? 31.122 23.921 -10.765 1.00 71.75 1141 GLN A O 1
ATOM 8821 N N . LEU A 1 1142 ? 32.044 25.656 -9.664 1.00 69.19 1142 LEU A N 1
ATOM 8822 C CA . LEU A 1 1142 ? 32.407 24.902 -8.461 1.00 69.19 1142 LEU A CA 1
ATOM 8823 C C . LEU A 1 1142 ? 31.179 24.338 -7.735 1.00 69.19 1142 LEU A C 1
ATOM 8825 O O . LEU A 1 1142 ? 31.211 23.196 -7.285 1.00 69.19 1142 LEU A O 1
ATOM 8829 N N . GLN A 1 1143 ? 30.074 25.087 -7.666 1.00 63.47 1143 GLN A N 1
ATOM 8830 C CA . GLN A 1 1143 ? 28.814 24.586 -7.099 1.00 63.47 1143 GLN A CA 1
ATOM 8831 C C . GLN A 1 1143 ? 28.173 23.476 -7.942 1.00 63.47 1143 GLN A C 1
ATOM 8833 O O . GLN A 1 1143 ? 27.571 22.555 -7.391 1.00 63.47 1143 GLN A O 1
ATOM 8838 N N . LYS A 1 1144 ? 28.304 23.547 -9.271 1.00 59.44 1144 LYS A N 1
ATOM 8839 C CA . LYS A 1 1144 ? 27.821 22.506 -10.190 1.00 59.44 1144 LYS A CA 1
ATOM 8840 C C . LYS A 1 1144 ? 28.717 21.270 -10.225 1.00 59.44 1144 LYS A C 1
ATOM 8842 O O . LYS A 1 1144 ? 28.269 20.226 -10.692 1.00 59.44 1144 LYS A O 1
ATOM 8847 N N . GLY A 1 1145 ? 29.967 21.389 -9.774 1.00 58.00 1145 GLY A N 1
ATOM 8848 C CA . GLY A 1 1145 ? 30.970 20.332 -9.870 1.00 58.00 1145 GLY A CA 1
ATOM 8849 C C . GLY A 1 1145 ? 31.310 19.951 -11.317 1.00 58.00 1145 GLY A C 1
ATOM 8850 O O . GLY A 1 1145 ? 31.673 18.811 -11.590 1.00 58.00 1145 GLY A O 1
ATOM 8851 N N . SER A 1 1146 ? 31.156 20.895 -12.253 1.00 58.88 1146 SER A N 1
ATOM 8852 C CA . SER A 1 1146 ? 31.368 20.707 -13.692 1.00 58.88 1146 SER A CA 1
ATOM 8853 C C . SER A 1 1146 ? 32.054 21.933 -14.292 1.00 58.88 1146 SER A C 1
ATOM 8855 O O . SER A 1 1146 ? 31.704 23.065 -13.966 1.00 58.88 1146 SER A O 1
ATOM 8857 N N . ASN A 1 1147 ? 32.974 21.712 -15.236 1.00 59.22 1147 ASN A N 1
ATOM 8858 C CA . ASN A 1 1147 ? 33.676 22.772 -15.976 1.00 59.22 1147 ASN A CA 1
ATOM 8859 C C . ASN A 1 1147 ? 32.809 23.434 -17.071 1.00 59.22 1147 ASN A C 1
ATOM 8861 O O . ASN A 1 1147 ? 33.321 24.186 -17.898 1.00 59.22 1147 ASN A O 1
ATOM 8865 N N . THR A 1 1148 ? 31.512 23.128 -17.142 1.00 62.25 1148 THR A N 1
ATOM 8866 C CA . THR A 1 1148 ? 30.588 23.735 -18.110 1.00 62.25 1148 THR A CA 1
ATOM 8867 C C . THR A 1 1148 ? 30.302 25.193 -17.756 1.00 62.25 1148 THR A C 1
ATOM 8869 O O . THR A 1 1148 ? 29.814 25.465 -16.658 1.00 62.25 1148 THR A O 1
ATOM 8872 N N . THR A 1 1149 ? 30.545 26.103 -18.702 1.00 61.00 1149 THR A N 1
ATOM 8873 C CA . THR A 1 1149 ? 30.216 27.532 -18.599 1.00 61.00 1149 THR A CA 1
ATOM 8874 C C . THR A 1 1149 ? 28.736 27.738 -18.272 1.00 61.00 1149 THR A C 1
ATOM 8876 O O . THR A 1 1149 ? 27.854 27.078 -18.829 1.00 61.00 1149 THR A O 1
ATOM 8879 N N . ALA A 1 1150 ? 28.462 28.623 -17.312 1.00 59.00 1150 ALA A N 1
ATOM 8880 C CA . ALA A 1 1150 ? 27.101 28.942 -16.893 1.00 59.00 1150 ALA A CA 1
ATOM 8881 C C . ALA A 1 1150 ? 26.374 29.702 -18.010 1.00 59.00 1150 ALA A C 1
ATOM 8883 O O . ALA A 1 1150 ? 26.964 30.559 -18.665 1.00 59.00 1150 ALA A O 1
ATOM 8884 N N . ALA A 1 1151 ? 25.091 29.410 -18.228 1.00 60.81 1151 ALA A N 1
ATOM 8885 C CA . ALA A 1 1151 ? 24.322 30.074 -19.278 1.00 60.81 1151 ALA A CA 1
ATOM 8886 C C . ALA A 1 1151 ? 24.110 31.569 -18.961 1.00 60.81 1151 ALA A C 1
ATOM 8888 O O . ALA A 1 1151 ? 24.111 32.399 -19.871 1.00 60.81 1151 ALA A O 1
ATOM 8889 N N . ARG A 1 1152 ? 23.974 31.918 -17.672 1.00 69.19 1152 ARG A N 1
ATOM 8890 C CA . ARG A 1 1152 ? 24.024 33.293 -17.155 1.00 69.19 1152 ARG A CA 1
ATOM 8891 C C . ARG A 1 1152 ? 24.315 33.285 -15.644 1.00 69.19 1152 ARG A C 1
ATOM 8893 O O . ARG A 1 1152 ? 23.399 33.117 -14.844 1.00 69.19 1152 ARG A O 1
ATOM 8900 N N . ALA A 1 1153 ? 25.574 33.467 -15.246 1.00 71.12 1153 ALA A N 1
ATOM 8901 C CA . ALA A 1 1153 ? 25.966 33.491 -13.833 1.00 71.12 1153 ALA A CA 1
ATOM 8902 C C . ALA A 1 1153 ? 25.606 34.833 -13.162 1.00 71.12 1153 ALA A C 1
ATOM 8904 O O . ALA A 1 1153 ? 25.963 35.893 -13.671 1.00 71.12 1153 ALA A O 1
ATOM 8905 N N . GLU A 1 1154 ? 24.913 34.796 -12.023 1.00 73.56 1154 GLU A N 1
ATOM 8906 C CA . GLU A 1 1154 ? 24.595 35.977 -11.206 1.00 73.56 1154 GLU A CA 1
ATOM 8907 C C . GLU A 1 1154 ? 25.010 35.743 -9.737 1.00 73.56 1154 GLU A C 1
ATOM 8909 O O . GLU A 1 1154 ? 25.006 34.609 -9.254 1.00 73.56 1154 GLU A O 1
ATOM 8914 N N . ALA A 1 1155 ? 25.378 36.814 -9.018 1.00 77.12 1155 ALA A N 1
ATOM 8915 C CA . ALA A 1 1155 ? 25.739 36.761 -7.598 1.00 77.12 1155 ALA A CA 1
ATOM 8916 C C . ALA A 1 1155 ? 25.118 37.916 -6.799 1.00 77.12 1155 ALA A C 1
ATOM 8918 O O . ALA A 1 1155 ? 25.070 39.049 -7.283 1.00 77.12 1155 ALA A O 1
ATOM 8919 N N . ARG A 1 1156 ? 24.641 37.653 -5.574 1.00 74.00 1156 ARG A N 1
ATOM 8920 C CA . ARG A 1 1156 ? 23.992 38.668 -4.714 1.00 74.00 1156 ARG A CA 1
ATOM 8921 C C . ARG A 1 1156 ? 24.372 38.525 -3.239 1.00 74.00 1156 ARG A C 1
ATOM 8923 O O . ARG A 1 1156 ? 24.458 37.403 -2.757 1.00 74.00 1156 ARG A O 1
ATOM 8930 N N . LEU A 1 1157 ? 24.581 39.639 -2.533 1.00 73.06 1157 LEU A N 1
ATOM 8931 C CA . LEU A 1 1157 ? 24.989 39.707 -1.123 1.00 73.06 1157 LEU A CA 1
ATOM 8932 C C . LEU A 1 1157 ? 23.807 39.955 -0.175 1.00 73.06 1157 LEU A C 1
ATOM 8934 O O . LEU A 1 1157 ? 22.959 40.813 -0.432 1.00 73.06 1157 LEU A O 1
ATOM 8938 N N . TYR A 1 1158 ? 23.839 39.267 0.968 1.00 69.69 1158 TYR A N 1
ATOM 8939 C CA . TYR A 1 1158 ? 22.879 39.365 2.069 1.00 69.69 1158 TYR A CA 1
ATOM 8940 C C . TYR A 1 1158 ? 23.599 39.528 3.415 1.00 69.69 1158 TYR A C 1
ATOM 8942 O O . TYR A 1 1158 ? 24.628 38.894 3.653 1.00 69.69 1158 TYR A O 1
ATOM 8950 N N . TYR A 1 1159 ? 23.075 40.370 4.304 1.00 69.38 1159 TYR A N 1
ATOM 8951 C CA . TYR A 1 1159 ? 23.700 40.671 5.595 1.00 69.38 1159 TYR A CA 1
ATOM 8952 C C . TYR A 1 1159 ? 23.659 39.462 6.543 1.00 69.38 1159 TYR A C 1
ATOM 8954 O O . TYR A 1 1159 ? 22.626 38.803 6.663 1.00 69.38 1159 TYR A O 1
ATOM 8962 N N . THR A 1 1160 ? 24.768 39.155 7.230 1.00 62.97 1160 THR A N 1
ATOM 8963 C CA . THR A 1 1160 ? 24.849 37.981 8.125 1.00 62.97 1160 THR A CA 1
ATOM 8964 C C . THR A 1 1160 ? 24.520 38.280 9.584 1.00 62.97 1160 THR A C 1
ATOM 8966 O O . THR A 1 1160 ? 24.422 37.336 10.366 1.00 62.97 1160 THR A O 1
ATOM 8969 N N . GLN A 1 1161 ? 24.352 39.556 9.955 1.00 63.62 1161 GLN A N 1
ATOM 8970 C CA . GLN A 1 1161 ? 24.221 40.028 11.344 1.00 63.62 1161 GLN A CA 1
ATOM 8971 C C . GLN A 1 1161 ? 25.454 39.773 12.232 1.00 63.62 1161 GLN A C 1
ATOM 8973 O O . GLN A 1 1161 ? 25.394 39.994 13.439 1.00 63.62 1161 GLN A O 1
ATOM 8978 N N . LEU A 1 1162 ? 26.585 39.343 11.658 1.00 65.69 1162 LEU A N 1
ATOM 8979 C CA . LEU A 1 1162 ? 27.860 39.263 12.371 1.00 65.69 1162 LEU A CA 1
ATOM 8980 C C . LEU A 1 1162 ? 28.582 40.606 12.264 1.00 65.69 1162 LEU A C 1
ATOM 8982 O O . LEU A 1 1162 ? 28.915 41.060 11.163 1.00 65.69 1162 LEU A O 1
ATOM 8986 N N . GLU A 1 1163 ? 28.831 41.231 13.411 1.00 72.62 1163 GLU A N 1
ATOM 8987 C CA . GLU A 1 1163 ? 29.545 42.497 13.507 1.00 72.62 1163 GLU A CA 1
ATOM 8988 C C . GLU A 1 1163 ? 30.505 42.523 14.692 1.00 72.62 1163 GLU A C 1
ATOM 8990 O O . GLU A 1 1163 ? 30.258 41.911 15.729 1.00 72.62 1163 GLU A O 1
ATOM 8995 N N . THR A 1 1164 ? 31.602 43.258 14.543 1.00 74.31 1164 THR A N 1
ATOM 8996 C CA . THR A 1 1164 ? 32.512 43.561 15.647 1.00 74.31 1164 THR A CA 1
ATOM 8997 C C . THR A 1 1164 ? 32.773 45.053 15.718 1.00 74.31 1164 THR A C 1
ATOM 8999 O O . THR A 1 1164 ? 32.841 45.749 14.701 1.00 74.31 1164 THR A O 1
ATOM 9002 N N . GLN A 1 1165 ? 32.902 45.552 16.945 1.00 64.38 1165 GLN A N 1
ATOM 9003 C CA . GLN A 1 1165 ? 33.359 46.908 17.215 1.00 64.38 1165 GLN A CA 1
ATOM 9004 C C . GLN A 1 1165 ? 34.805 46.835 17.690 1.00 64.38 1165 GLN A C 1
ATOM 9006 O O . GLN A 1 1165 ? 35.103 46.276 18.748 1.00 64.38 1165 GLN A O 1
ATOM 9011 N N . ALA A 1 1166 ? 35.720 47.387 16.899 1.00 59.94 1166 ALA A N 1
ATOM 9012 C CA . ALA A 1 1166 ? 37.097 47.555 17.322 1.00 59.94 1166 ALA A CA 1
ATOM 9013 C C . ALA A 1 1166 ? 37.155 48.536 18.505 1.00 59.94 1166 ALA A C 1
ATOM 9015 O O . ALA A 1 1166 ? 36.340 49.454 18.615 1.00 59.94 1166 ALA A O 1
ATOM 9016 N N . LYS A 1 1167 ? 38.177 48.410 19.363 1.00 52.25 1167 LYS A N 1
ATOM 9017 C CA . LYS A 1 1167 ? 38.393 49.302 20.526 1.00 52.25 1167 LYS A CA 1
ATOM 9018 C C . LYS A 1 1167 ? 38.483 50.797 20.167 1.00 52.25 1167 LYS A C 1
ATOM 9020 O O . LYS A 1 1167 ? 38.356 51.637 21.051 1.00 52.25 1167 LYS A O 1
ATOM 9025 N N . ASN A 1 1168 ? 38.677 51.116 18.888 1.00 57.25 1168 ASN A N 1
ATOM 9026 C CA . ASN A 1 1168 ? 38.788 52.472 18.354 1.00 57.25 1168 ASN A CA 1
ATOM 9027 C C . ASN A 1 1168 ? 37.447 53.038 17.833 1.00 57.25 1168 ASN A C 1
ATOM 9029 O O . ASN A 1 1168 ? 37.434 54.135 17.286 1.00 57.25 1168 ASN A O 1
ATOM 9033 N N . GLY A 1 1169 ? 36.332 52.305 17.972 1.00 58.75 1169 GLY A N 1
ATOM 9034 C CA . GLY A 1 1169 ? 35.009 52.695 17.461 1.00 58.75 1169 GLY A CA 1
ATOM 9035 C C . GLY A 1 1169 ? 34.753 52.336 15.991 1.00 58.75 1169 GLY A C 1
ATOM 9036 O O . GLY A 1 1169 ? 33.660 52.580 15.490 1.00 58.75 1169 GLY A O 1
ATOM 9037 N N . GLU A 1 1170 ? 35.730 51.740 15.301 1.00 69.06 1170 GLU A N 1
ATOM 9038 C CA . GLU A 1 1170 ? 35.571 51.215 13.939 1.00 69.06 1170 GLU A CA 1
ATOM 9039 C C . GLU A 1 1170 ? 34.683 49.962 13.957 1.00 69.06 1170 GLU A C 1
ATOM 9041 O O . GLU A 1 1170 ? 34.859 49.070 14.794 1.00 69.06 1170 GLU A O 1
ATOM 9046 N N . LYS A 1 1171 ? 33.719 49.892 13.036 1.00 79.88 1171 LYS A N 1
ATOM 9047 C CA . LYS A 1 1171 ? 32.748 48.795 12.940 1.00 79.88 1171 LYS A CA 1
ATOM 9048 C C . LYS A 1 1171 ? 33.104 47.895 11.757 1.00 79.88 1171 LYS A C 1
ATOM 9050 O O . LYS A 1 1171 ? 33.429 48.390 10.685 1.00 79.88 1171 LYS A O 1
ATOM 9055 N N . ARG A 1 1172 ? 33.020 46.577 11.916 1.00 83.44 1172 ARG A N 1
ATOM 9056 C CA . ARG A 1 1172 ? 33.177 45.608 10.816 1.00 83.44 1172 ARG A CA 1
ATOM 9057 C C . ARG A 1 1172 ? 31.925 44.750 10.722 1.00 83.44 1172 ARG A C 1
ATOM 9059 O O . ARG A 1 1172 ? 31.383 44.374 11.757 1.00 83.44 1172 ARG A O 1
ATOM 9066 N N . GLN A 1 1173 ? 31.441 44.469 9.514 1.00 82.81 1173 GLN A N 1
ATOM 9067 C CA . GLN A 1 1173 ? 30.200 43.718 9.285 1.00 82.81 1173 GLN A CA 1
ATOM 9068 C C . GLN A 1 1173 ? 30.372 42.653 8.202 1.00 82.81 1173 GLN A C 1
ATOM 9070 O O . GLN A 1 1173 ? 30.913 42.936 7.138 1.00 82.81 1173 GLN A O 1
ATOM 9075 N N . SER A 1 1174 ? 29.868 41.443 8.433 1.00 80.38 1174 SER A N 1
ATOM 9076 C CA . SER A 1 1174 ? 29.924 40.343 7.460 1.00 80.38 1174 SER A CA 1
ATOM 9077 C C . SER A 1 1174 ? 28.648 40.250 6.610 1.00 80.38 1174 SER A C 1
ATOM 9079 O O . SER A 1 1174 ? 27.528 40.474 7.071 1.00 80.38 1174 SER A O 1
ATOM 9081 N N . TRP A 1 1175 ? 28.831 39.921 5.335 1.00 78.50 1175 TRP A N 1
ATOM 9082 C CA . TRP A 1 1175 ? 27.806 39.715 4.316 1.00 78.50 1175 TRP A CA 1
ATOM 9083 C C . TRP A 1 1175 ? 28.119 38.446 3.530 1.00 78.50 1175 TRP A C 1
ATOM 9085 O O . TRP A 1 1175 ? 29.275 38.050 3.393 1.00 78.50 1175 TRP A O 1
ATOM 9095 N N . LYS A 1 1176 ? 27.090 37.802 2.986 1.00 73.25 1176 LYS A N 1
ATOM 9096 C CA . LYS A 1 1176 ? 27.213 36.514 2.311 1.00 73.25 1176 LYS A CA 1
ATOM 9097 C C . LYS A 1 1176 ? 26.613 36.523 0.913 1.00 73.25 1176 LYS A C 1
ATOM 9099 O O . LYS A 1 1176 ? 25.494 36.988 0.728 1.00 73.25 1176 LYS A O 1
ATOM 9104 N N . ALA A 1 1177 ? 27.353 35.991 -0.052 1.00 72.44 1177 ALA A N 1
ATOM 9105 C CA . ALA A 1 1177 ? 26.994 35.878 -1.451 1.00 72.44 1177 ALA A CA 1
ATOM 9106 C C . ALA A 1 1177 ? 26.207 34.594 -1.744 1.00 72.44 1177 ALA A C 1
ATOM 9108 O O . ALA A 1 1177 ? 26.518 33.510 -1.254 1.00 72.44 1177 ALA A O 1
ATOM 9109 N N . VAL A 1 1178 ? 25.204 34.712 -2.602 1.00 67.81 1178 VAL A N 1
ATOM 9110 C CA . VAL A 1 1178 ? 24.500 33.595 -3.234 1.00 67.81 1178 VAL A CA 1
ATOM 9111 C C . VAL A 1 1178 ? 24.816 33.648 -4.724 1.00 67.81 1178 VAL A C 1
ATOM 9113 O O . VAL A 1 1178 ? 24.685 34.711 -5.326 1.00 67.81 1178 VAL A O 1
ATOM 9116 N N . PHE A 1 1179 ? 25.260 32.522 -5.288 1.00 70.06 1179 PHE A N 1
ATOM 9117 C CA . PHE A 1 1179 ? 25.644 32.365 -6.695 1.00 70.06 1179 PHE A CA 1
ATOM 9118 C C . PHE A 1 1179 ? 24.600 31.506 -7.417 1.00 70.06 1179 PHE A C 1
ATOM 9120 O O . PHE A 1 1179 ? 24.202 30.475 -6.875 1.00 70.06 1179 PHE A O 1
ATOM 9127 N N . GLU A 1 1180 ? 24.164 31.904 -8.614 1.00 63.28 1180 GLU A N 1
ATOM 9128 C CA . GLU A 1 1180 ? 23.112 31.211 -9.374 1.00 63.28 1180 GLU A CA 1
ATOM 9129 C C . GLU A 1 1180 ? 23.414 31.178 -10.885 1.00 63.28 1180 GLU A C 1
ATOM 9131 O O . GLU A 1 1180 ? 24.011 32.113 -11.420 1.00 63.28 1180 GLU A O 1
ATOM 9136 N N . ASP A 1 1181 ? 22.986 30.117 -11.590 1.00 65.81 1181 ASP A N 1
ATOM 9137 C CA . ASP A 1 1181 ? 22.947 30.083 -13.063 1.00 65.81 1181 ASP A CA 1
ATOM 9138 C C . ASP A 1 1181 ? 21.511 30.275 -13.558 1.00 65.81 1181 ASP A C 1
ATOM 9140 O O . ASP A 1 1181 ? 20.636 29.451 -13.311 1.00 65.81 1181 ASP A O 1
ATOM 9144 N N . THR A 1 1182 ? 21.285 31.365 -14.278 1.00 57.62 1182 THR A N 1
ATOM 9145 C CA . THR A 1 1182 ? 19.966 31.913 -14.598 1.00 57.62 1182 THR A CA 1
ATOM 9146 C C . THR A 1 1182 ? 19.529 31.674 -16.052 1.00 57.62 1182 THR A C 1
ATOM 9148 O O . THR A 1 1182 ? 18.469 32.141 -16.465 1.00 57.62 1182 THR A O 1
ATOM 9151 N N . GLY A 1 1183 ? 20.325 30.968 -16.866 1.00 46.22 1183 GLY A N 1
ATOM 9152 C CA . GLY A 1 1183 ? 20.114 30.913 -18.320 1.00 46.22 1183 GLY A CA 1
ATOM 9153 C C . GLY A 1 1183 ? 19.277 29.752 -18.884 1.00 46.22 1183 GLY A C 1
ATOM 9154 O O . GLY A 1 1183 ? 18.965 29.794 -20.071 1.00 46.22 1183 GLY A O 1
ATOM 9155 N N . LEU A 1 1184 ? 18.884 28.740 -18.099 1.00 41.62 1184 LEU A N 1
ATOM 9156 C CA . LEU A 1 1184 ? 18.046 27.607 -18.547 1.00 41.62 1184 LEU A CA 1
ATOM 9157 C C . LEU A 1 1184 ? 17.188 27.066 -17.383 1.00 41.62 1184 LEU A C 1
ATOM 9159 O O . LEU A 1 1184 ? 17.675 27.059 -16.252 1.00 41.62 1184 LEU A O 1
ATOM 9163 N N . PRO A 1 1185 ? 15.967 26.535 -17.620 1.00 37.75 1185 PRO A N 1
ATOM 9164 C CA . PRO A 1 1185 ? 15.287 25.706 -16.633 1.00 37.75 1185 PRO A CA 1
ATOM 9165 C C . PRO A 1 1185 ? 16.057 24.386 -16.559 1.00 37.75 1185 PRO A C 1
ATOM 9167 O O . PRO A 1 1185 ? 15.835 23.468 -17.348 1.00 37.75 1185 PRO A O 1
ATOM 9170 N N . SER A 1 1186 ? 17.046 24.307 -15.675 1.00 36.81 1186 SER A N 1
ATOM 9171 C CA . SER A 1 1186 ? 17.763 23.061 -15.450 1.00 36.81 1186 SER A CA 1
ATOM 9172 C C . SER A 1 1186 ? 16.766 22.007 -14.974 1.00 36.81 1186 SER A C 1
ATOM 9174 O O . SER A 1 1186 ? 16.143 22.158 -13.923 1.00 36.81 1186 SER A O 1
ATOM 9176 N N . ALA A 1 1187 ? 16.631 20.934 -15.756 1.00 31.34 1187 ALA A N 1
ATOM 9177 C CA . ALA A 1 1187 ? 16.111 19.657 -15.287 1.00 31.34 1187 ALA A CA 1
ATOM 9178 C C . ALA A 1 1187 ? 16.774 19.286 -13.941 1.00 31.34 1187 ALA A C 1
ATOM 9180 O O . ALA A 1 1187 ? 17.910 19.711 -13.702 1.00 31.34 1187 ALA A O 1
ATOM 9181 N N . PRO A 1 1188 ? 16.116 18.488 -13.077 1.00 32.84 1188 PRO A N 1
ATOM 9182 C CA . PRO A 1 1188 ? 16.695 18.009 -11.825 1.00 32.84 1188 PRO A CA 1
ATOM 9183 C C . PRO A 1 1188 ? 17.819 17.008 -12.138 1.00 32.84 1188 PRO A C 1
ATOM 9185 O O . PRO A 1 1188 ? 17.641 15.797 -12.085 1.00 32.84 1188 PRO A O 1
ATOM 9188 N N . GLY A 1 1189 ? 18.968 17.523 -12.567 1.00 29.16 1189 GLY A N 1
ATOM 9189 C CA . GLY A 1 1189 ? 20.218 16.795 -12.704 1.00 29.16 1189 GLY A CA 1
ATOM 9190 C C . GLY A 1 1189 ? 20.978 16.861 -11.381 1.00 29.16 1189 GLY A C 1
ATOM 9191 O O . GLY A 1 1189 ? 20.889 17.877 -10.687 1.00 29.16 1189 GLY A O 1
ATOM 9192 N N . PRO A 1 1190 ? 21.694 15.792 -11.006 1.00 28.39 1190 PRO A N 1
ATOM 9193 C CA . PRO A 1 1190 ? 22.272 15.641 -9.679 1.00 28.39 1190 PRO A CA 1
ATOM 9194 C C . PRO A 1 1190 ? 23.288 16.758 -9.439 1.00 28.39 1190 PRO A C 1
ATOM 9196 O O . PRO A 1 1190 ? 24.322 16.828 -10.100 1.00 28.39 1190 PRO A O 1
ATOM 9199 N N . MET A 1 1191 ? 22.982 17.657 -8.505 1.00 35.38 1191 MET A N 1
ATOM 9200 C CA . MET A 1 1191 ? 23.967 18.608 -8.004 1.00 35.38 1191 MET A CA 1
ATOM 9201 C C . MET A 1 1191 ? 24.995 17.810 -7.203 1.00 35.38 1191 MET A C 1
ATOM 9203 O O . MET A 1 1191 ? 24.602 16.916 -6.449 1.00 35.38 1191 MET A O 1
ATOM 9207 N N . LEU A 1 1192 ? 26.278 18.187 -7.250 1.00 32.59 1192 LEU A N 1
ATOM 9208 C CA . LEU A 1 1192 ? 27.297 17.628 -6.345 1.00 32.59 1192 LEU A CA 1
ATOM 9209 C C . LEU A 1 1192 ? 26.954 17.835 -4.848 1.00 32.59 1192 LEU A C 1
ATOM 9211 O O . LEU A 1 1192 ? 27.652 17.324 -3.980 1.00 32.59 1192 LEU A O 1
ATOM 9215 N N . PHE A 1 1193 ? 25.844 18.531 -4.555 1.00 40.56 1193 PHE A N 1
ATOM 9216 C CA . PHE A 1 1193 ? 25.315 18.809 -3.227 1.00 40.56 1193 PHE A CA 1
ATOM 9217 C C . PHE A 1 1193 ? 23.775 18.685 -3.075 1.00 40.56 1193 PHE A C 1
ATOM 9219 O O . PHE A 1 1193 ? 23.224 19.338 -2.190 1.00 40.56 1193 PHE A O 1
ATOM 9226 N N . SER A 1 1194 ? 23.043 17.862 -3.857 1.00 28.69 1194 SER A N 1
ATOM 9227 C CA . SER A 1 1194 ? 21.590 17.649 -3.610 1.00 28.69 1194 SER A CA 1
ATOM 9228 C C . SER A 1 1194 ? 21.177 16.230 -3.178 1.00 28.69 1194 SER A C 1
ATOM 9230 O O . SER A 1 1194 ? 21.217 15.279 -3.952 1.00 28.69 1194 SER A O 1
ATOM 9232 N N . THR A 1 1195 ? 20.648 16.173 -1.949 1.00 35.56 1195 THR A N 1
ATOM 9233 C CA . THR A 1 1195 ? 19.471 15.401 -1.489 1.00 35.56 1195 THR A CA 1
ATOM 9234 C C . THR A 1 1195 ? 19.425 13.881 -1.701 1.00 35.56 1195 THR A C 1
ATOM 9236 O O . THR A 1 1195 ? 18.495 13.366 -2.315 1.00 35.56 1195 THR A O 1
ATOM 9239 N N . GLY A 1 1196 ? 20.312 13.145 -1.034 1.00 25.97 1196 GLY A N 1
ATOM 9240 C CA . GLY A 1 1196 ? 19.981 11.833 -0.458 1.00 25.97 1196 GLY A CA 1
ATOM 9241 C C . GLY A 1 1196 ? 20.303 11.867 1.035 1.00 25.97 1196 GLY A C 1
ATOM 9242 O O . GLY A 1 1196 ? 21.422 12.244 1.344 1.00 25.97 1196 GLY A O 1
ATOM 9243 N N . CYS A 1 1197 ? 19.327 11.599 1.923 1.00 29.61 1197 CYS A N 1
ATOM 9244 C CA . CYS A 1 1197 ? 19.349 11.488 3.411 1.00 29.61 1197 CYS A CA 1
ATOM 9245 C C . CYS A 1 1197 ? 20.436 12.194 4.271 1.00 29.61 1197 CYS A C 1
ATOM 9247 O O . CYS A 1 1197 ? 20.577 11.906 5.456 1.00 29.61 1197 CYS A O 1
ATOM 9249 N N . GLY A 1 1198 ? 21.164 13.171 3.748 1.00 36.31 1198 GLY A N 1
ATOM 9250 C CA . GLY A 1 1198 ? 22.401 13.638 4.347 1.00 36.31 1198 GLY A CA 1
ATOM 9251 C C . GLY A 1 1198 ? 23.006 14.808 3.588 1.00 36.31 1198 GLY A C 1
ATOM 9252 O O . GLY A 1 1198 ? 24.180 14.777 3.241 1.00 36.31 1198 GLY A O 1
ATOM 9253 N N . ALA A 1 1199 ? 22.236 15.876 3.371 1.00 34.62 1199 ALA A N 1
ATOM 9254 C CA . ALA A 1 1199 ? 22.832 17.175 3.063 1.00 34.62 1199 ALA A CA 1
ATOM 9255 C C . ALA A 1 1199 ? 23.488 17.742 4.340 1.00 34.62 1199 ALA A C 1
ATOM 9257 O O . ALA A 1 1199 ? 23.024 18.714 4.922 1.00 34.62 1199 ALA A O 1
ATOM 9258 N N . TRP A 1 1200 ? 24.563 17.093 4.792 1.00 39.50 1200 TRP A N 1
ATOM 9259 C CA . TRP A 1 1200 ? 25.482 17.560 5.835 1.00 39.50 1200 TRP A CA 1
ATOM 9260 C C . TRP A 1 1200 ? 26.512 18.547 5.273 1.00 39.50 1200 TRP A C 1
ATOM 9262 O O . TRP A 1 1200 ? 27.575 18.748 5.854 1.00 39.50 1200 TRP A O 1
ATOM 9272 N N . VAL A 1 1201 ? 26.214 19.155 4.124 1.00 38.00 1201 VAL A N 1
ATOM 9273 C CA . VAL A 1 1201 ? 27.075 20.155 3.500 1.00 38.00 1201 VAL A CA 1
ATOM 9274 C C . VAL A 1 1201 ? 26.735 21.500 4.116 1.00 38.00 1201 VAL A C 1
ATOM 9276 O O . VAL A 1 1201 ? 25.564 21.858 4.242 1.00 38.00 1201 VAL A O 1
ATOM 9279 N N . GLY A 1 1202 ? 27.777 22.158 4.619 1.00 44.75 1202 GLY A N 1
ATOM 9280 C CA . GLY A 1 1202 ? 27.694 23.207 5.622 1.00 44.75 1202 GLY A CA 1
ATOM 9281 C C . GLY A 1 1202 ? 26.748 24.359 5.285 1.00 44.75 1202 GLY A C 1
ATOM 9282 O O . GLY A 1 1202 ? 26.401 24.639 4.142 1.00 44.75 1202 GLY A O 1
ATOM 9283 N N . LEU A 1 1203 ? 26.387 25.106 6.330 1.00 47.12 1203 LEU A N 1
ATOM 9284 C CA . LEU A 1 1203 ? 25.710 26.397 6.204 1.00 47.12 1203 LEU A CA 1
ATOM 9285 C C . LEU A 1 1203 ? 26.429 27.356 5.241 1.00 47.12 1203 LEU A C 1
ATOM 9287 O O . LEU A 1 1203 ? 25.786 28.257 4.710 1.00 47.12 1203 LEU A O 1
ATOM 9291 N N . THR A 1 1204 ? 27.742 27.211 5.057 1.00 48.28 1204 THR A N 1
ATOM 9292 C CA . THR A 1 1204 ? 28.630 27.959 4.152 1.00 48.28 1204 THR A CA 1
ATOM 9293 C C . THR A 1 1204 ? 28.892 27.161 2.880 1.00 48.28 1204 THR A C 1
ATOM 9295 O O . THR A 1 1204 ? 29.093 25.956 2.981 1.00 48.28 1204 THR A O 1
ATOM 9298 N N . GLY A 1 1205 ? 28.869 27.817 1.710 1.00 57.19 1205 GLY A N 1
ATOM 9299 C CA . GLY A 1 1205 ? 29.160 27.184 0.420 1.00 57.19 1205 GLY A CA 1
ATOM 9300 C C . GLY A 1 1205 ? 30.620 26.722 0.290 1.00 57.19 1205 GLY A C 1
ATOM 9301 O O . GLY A 1 1205 ? 31.248 26.313 1.259 1.00 57.19 1205 GLY A O 1
ATOM 9302 N N . VAL A 1 1206 ? 31.179 26.791 -0.919 1.00 65.12 1206 VAL A N 1
ATOM 9303 C CA . VAL A 1 1206 ? 32.564 26.369 -1.205 1.00 65.12 1206 VAL A CA 1
ATOM 9304 C C . VAL A 1 1206 ? 33.566 27.089 -0.285 1.00 65.12 1206 VAL A C 1
ATOM 9306 O O . VAL A 1 1206 ? 33.505 28.314 -0.159 1.00 65.12 1206 VAL A O 1
ATOM 9309 N N . THR A 1 1207 ? 34.498 26.359 0.336 1.00 68.12 1207 THR A N 1
ATOM 9310 C CA . THR A 1 1207 ? 35.569 26.929 1.172 1.00 68.12 1207 THR A CA 1
ATOM 9311 C C . THR A 1 1207 ? 36.951 26.727 0.548 1.00 68.12 1207 THR A C 1
ATOM 9313 O O . THR A 1 1207 ? 37.187 25.781 -0.206 1.00 68.12 1207 THR A O 1
ATOM 9316 N N . TYR A 1 1208 ? 37.867 27.647 0.850 1.00 72.00 1208 TYR A N 1
ATOM 9317 C CA . TYR A 1 1208 ? 39.272 27.601 0.461 1.00 72.00 1208 TYR A CA 1
ATOM 9318 C C . TYR A 1 1208 ? 40.155 28.029 1.645 1.00 72.00 1208 TYR A C 1
ATOM 9320 O O . TYR A 1 1208 ? 40.047 29.151 2.143 1.00 72.00 1208 TYR A O 1
ATOM 9328 N N . GLY A 1 1209 ? 41.018 27.133 2.124 1.00 66.38 1209 GLY A N 1
ATOM 9329 C CA . GLY A 1 1209 ? 41.851 27.344 3.310 1.00 66.38 1209 GLY A CA 1
ATOM 9330 C C . GLY A 1 1209 ? 41.043 27.549 4.595 1.00 66.38 1209 GLY A C 1
ATOM 9331 O O . GLY A 1 1209 ? 41.388 28.418 5.391 1.00 66.38 1209 GLY A O 1
ATOM 9332 N N . SER A 1 1210 ? 39.949 26.798 4.772 1.00 66.00 1210 SER A N 1
ATOM 9333 C CA . SER A 1 1210 ? 38.978 26.901 5.883 1.00 66.00 1210 SER A CA 1
ATOM 9334 C C . SER A 1 1210 ? 38.185 28.217 5.939 1.00 66.00 1210 SER A C 1
ATOM 9336 O O . SER A 1 1210 ? 37.440 28.478 6.888 1.00 66.00 1210 SER A O 1
ATOM 9338 N N . LEU A 1 1211 ? 38.285 29.046 4.895 1.00 71.69 1211 LEU A N 1
ATOM 9339 C CA . LEU A 1 1211 ? 37.537 30.290 4.747 1.00 71.69 1211 LEU A CA 1
ATOM 9340 C C . LEU A 1 1211 ? 36.502 30.138 3.612 1.00 71.69 1211 LEU A C 1
ATOM 9342 O O . LEU A 1 1211 ? 36.834 29.634 2.544 1.00 71.69 1211 LEU A O 1
ATOM 9346 N N . PRO A 1 1212 ? 35.240 30.540 3.815 1.00 73.62 1212 PRO A N 1
ATOM 9347 C CA . PRO A 1 1212 ? 34.186 30.441 2.825 1.00 73.62 1212 PRO A CA 1
ATOM 9348 C C . PRO A 1 1212 ? 34.370 31.478 1.720 1.00 73.62 1212 PRO A C 1
ATOM 9350 O O . PRO A 1 1212 ? 34.593 32.663 1.974 1.00 73.62 1212 PRO A O 1
ATOM 9353 N N . LEU A 1 1213 ? 34.259 31.008 0.480 1.00 76.69 1213 LEU A N 1
ATOM 9354 C CA . LEU A 1 1213 ? 34.366 31.831 -0.720 1.00 76.69 1213 LEU A CA 1
ATOM 9355 C C . LEU A 1 1213 ? 33.203 32.821 -0.841 1.00 76.69 1213 LEU A C 1
ATOM 9357 O O . LEU A 1 1213 ? 33.350 33.886 -1.438 1.00 76.69 1213 LEU A O 1
ATOM 9361 N N . ASP A 1 1214 ? 32.061 32.468 -0.255 1.00 75.44 1214 ASP A N 1
ATOM 9362 C CA . ASP A 1 1214 ? 30.825 33.232 -0.308 1.00 75.44 1214 ASP A CA 1
ATOM 9363 C C . ASP A 1 1214 ? 30.731 34.352 0.744 1.00 75.44 1214 ASP A C 1
ATOM 9365 O O . ASP A 1 1214 ? 29.685 34.972 0.837 1.00 75.44 1214 ASP A O 1
ATOM 9369 N N . GLU A 1 1215 ? 31.772 34.673 1.519 1.00 79.50 1215 GLU A N 1
ATOM 9370 C CA . GLU A 1 1215 ? 31.684 35.689 2.584 1.00 79.50 1215 GLU A CA 1
ATOM 9371 C C . GLU A 1 1215 ? 32.549 36.935 2.332 1.00 79.50 1215 GLU A C 1
ATOM 9373 O O . GLU A 1 1215 ? 33.734 36.850 1.999 1.00 79.50 1215 GLU A O 1
ATOM 9378 N N . PHE A 1 1216 ? 31.944 38.104 2.547 1.00 84.19 1216 PHE A N 1
ATOM 9379 C CA . PHE A 1 1216 ? 32.503 39.433 2.321 1.00 84.19 1216 PHE A CA 1
ATOM 9380 C C . PHE A 1 1216 ? 32.365 40.273 3.596 1.00 84.19 1216 PHE A C 1
ATOM 9382 O O . PHE A 1 1216 ? 31.264 40.456 4.106 1.00 84.19 1216 PHE A O 1
ATOM 9389 N N . VAL A 1 1217 ? 33.474 40.792 4.121 1.00 86.31 1217 VAL A N 1
ATOM 9390 C CA . VAL A 1 1217 ? 33.505 41.604 5.348 1.00 86.31 1217 VAL A CA 1
ATOM 9391 C C . VAL A 1 1217 ? 33.716 43.067 4.990 1.00 86.31 1217 VAL A C 1
ATOM 9393 O O . VAL A 1 1217 ? 34.734 43.404 4.394 1.00 86.31 1217 VAL A O 1
ATOM 9396 N N . PHE A 1 1218 ? 32.768 43.926 5.350 1.00 87.31 1218 PHE A N 1
ATOM 9397 C CA . PHE A 1 1218 ? 32.834 45.369 5.155 1.00 87.31 1218 PHE A CA 1
ATOM 9398 C C . PHE A 1 1218 ? 33.408 46.069 6.383 1.00 87.31 1218 PHE A C 1
ATOM 9400 O O . PHE A 1 1218 ? 32.955 45.841 7.506 1.00 87.31 1218 PHE A O 1
ATOM 9407 N N . ASP A 1 1219 ? 34.363 46.963 6.151 1.00 86.56 1219 ASP A N 1
ATOM 9408 C CA . ASP A 1 1219 ? 34.983 47.795 7.178 1.00 86.56 1219 ASP A CA 1
ATOM 9409 C C . ASP A 1 1219 ? 34.390 49.202 7.118 1.00 86.56 1219 ASP A C 1
ATOM 9411 O O . ASP A 1 1219 ? 34.347 49.819 6.049 1.00 86.56 1219 ASP A O 1
ATOM 9415 N N . PHE A 1 1220 ? 33.951 49.713 8.263 1.00 85.88 1220 PHE A N 1
ATOM 9416 C CA . PHE A 1 1220 ? 33.370 51.040 8.400 1.00 85.88 1220 PHE A CA 1
ATOM 9417 C C . PHE A 1 1220 ? 34.383 52.008 8.995 1.00 85.88 1220 PHE A C 1
ATOM 9419 O O . PHE A 1 1220 ? 35.165 51.653 9.880 1.00 85.88 1220 PHE A O 1
ATOM 9426 N N . ASP A 1 1221 ? 34.335 53.251 8.532 1.00 80.25 1221 ASP A N 1
ATOM 9427 C CA . ASP A 1 1221 ? 35.009 54.355 9.200 1.00 80.25 1221 ASP A CA 1
ATOM 9428 C C . ASP A 1 1221 ? 34.257 54.790 10.476 1.00 80.25 1221 ASP A C 1
ATOM 9430 O O . ASP A 1 1221 ? 33.150 54.334 10.776 1.00 80.25 1221 ASP A O 1
ATOM 9434 N N . SER A 1 1222 ? 34.853 55.707 11.239 1.00 75.88 1222 SER A N 1
ATOM 9435 C CA . SER A 1 1222 ? 34.247 56.271 12.454 1.00 75.88 1222 SER A CA 1
ATOM 9436 C C . SER A 1 1222 ? 32.962 57.074 12.202 1.00 75.88 1222 SER A C 1
ATOM 9438 O O . SER A 1 1222 ? 32.272 57.421 13.158 1.00 75.88 1222 SER A O 1
ATOM 9440 N N . ASN A 1 1223 ? 32.652 57.400 10.943 1.00 73.88 1223 ASN A N 1
ATOM 9441 C CA . ASN A 1 1223 ? 31.478 58.175 10.541 1.00 73.88 1223 ASN A CA 1
ATOM 9442 C C . ASN A 1 1223 ? 30.316 57.276 10.080 1.00 73.88 1223 ASN A C 1
ATOM 9444 O O . ASN A 1 1223 ? 29.248 57.793 9.762 1.00 73.88 1223 ASN A O 1
ATOM 9448 N N . GLY A 1 1224 ? 30.507 55.952 10.057 1.00 73.25 1224 GLY A N 1
ATOM 9449 C CA . GLY A 1 1224 ? 29.491 54.984 9.646 1.00 73.25 1224 GLY A CA 1
ATOM 9450 C C . GLY A 1 1224 ? 29.447 54.700 8.142 1.00 73.25 1224 GLY A C 1
ATOM 9451 O O . GLY A 1 1224 ? 28.509 54.044 7.694 1.00 73.25 1224 GLY A O 1
ATOM 9452 N N . ASN A 1 1225 ? 30.449 55.128 7.365 1.00 81.12 1225 ASN A N 1
ATOM 9453 C CA . ASN A 1 1225 ? 30.552 54.828 5.935 1.00 81.12 1225 ASN A CA 1
ATOM 9454 C C . ASN A 1 1225 ? 31.441 53.610 5.669 1.00 81.12 1225 ASN A C 1
ATOM 9456 O O . ASN A 1 1225 ? 32.455 53.398 6.334 1.00 81.12 1225 ASN A O 1
ATOM 9460 N N . VAL A 1 1226 ? 31.100 52.834 4.639 1.00 84.00 1226 VAL A N 1
ATOM 9461 C CA . VAL A 1 1226 ? 31.888 51.669 4.212 1.00 84.00 1226 VAL A CA 1
ATOM 9462 C C . VAL A 1 1226 ? 33.159 52.118 3.490 1.00 84.00 1226 VAL A C 1
ATOM 9464 O O . VAL A 1 1226 ? 33.099 52.709 2.413 1.00 84.00 1226 VAL A O 1
ATOM 9467 N N . ARG A 1 1227 ? 34.317 51.766 4.051 1.00 86.31 1227 ARG A N 1
ATOM 9468 C CA . ARG A 1 1227 ? 35.652 52.077 3.524 1.00 86.31 1227 ARG A CA 1
ATOM 9469 C C . ARG A 1 1227 ? 36.197 50.978 2.613 1.00 86.31 1227 ARG A C 1
ATOM 9471 O O . ARG A 1 1227 ? 36.786 51.262 1.569 1.00 86.31 1227 ARG A O 1
ATOM 9478 N N . SER A 1 1228 ? 36.039 49.721 3.012 1.00 87.50 1228 SER A N 1
ATOM 9479 C CA . SER A 1 1228 ? 36.582 48.562 2.296 1.00 87.50 1228 SER A CA 1
ATOM 9480 C C . SER A 1 1228 ? 35.710 47.328 2.456 1.00 87.50 1228 SER A C 1
ATOM 9482 O O . SER A 1 1228 ? 34.848 47.264 3.327 1.00 87.50 1228 SER A O 1
ATOM 9484 N N . VAL A 1 1229 ? 35.934 46.356 1.577 1.00 88.75 1229 VAL A N 1
ATOM 9485 C CA . VAL A 1 1229 ? 35.336 45.026 1.608 1.00 88.75 1229 VAL A CA 1
ATOM 9486 C C . VAL A 1 1229 ? 36.425 43.980 1.405 1.00 88.75 1229 VAL A C 1
ATOM 9488 O O . VAL A 1 1229 ? 37.245 44.083 0.494 1.00 88.75 1229 VAL A O 1
ATOM 9491 N N . THR A 1 1230 ? 36.446 42.960 2.252 1.00 88.00 1230 THR A N 1
ATOM 9492 C CA . THR A 1 1230 ? 37.431 41.879 2.211 1.00 88.00 1230 THR A CA 1
ATOM 9493 C C . THR A 1 1230 ? 36.735 40.553 1.941 1.00 88.00 1230 THR A C 1
ATOM 9495 O O . THR A 1 1230 ? 35.846 40.162 2.692 1.00 88.00 1230 THR A O 1
ATOM 9498 N N . ASN A 1 1231 ? 37.159 39.831 0.899 1.00 86.44 1231 ASN A N 1
ATOM 9499 C CA . ASN A 1 1231 ? 36.810 38.417 0.752 1.00 86.44 1231 ASN A CA 1
ATOM 9500 C C . ASN A 1 1231 ? 37.879 37.582 1.467 1.00 86.44 1231 ASN A C 1
ATOM 9502 O O . ASN A 1 1231 ? 39.052 37.584 1.075 1.00 86.44 1231 ASN A O 1
ATOM 9506 N N . LEU A 1 1232 ? 37.477 36.900 2.539 1.00 77.25 1232 LEU A N 1
ATOM 9507 C CA . LEU A 1 1232 ? 38.413 36.233 3.446 1.00 77.25 1232 LEU A CA 1
ATOM 9508 C C . LEU A 1 1232 ? 39.097 35.025 2.786 1.00 77.25 1232 LEU A C 1
ATOM 9510 O O . LEU A 1 1232 ? 40.301 34.845 2.963 1.00 77.25 1232 LEU A O 1
ATOM 9514 N N . ALA A 1 1233 ? 38.378 34.247 1.969 1.00 76.25 1233 ALA A N 1
ATOM 9515 C CA . ALA A 1 1233 ? 38.935 33.086 1.267 1.00 76.25 1233 ALA A CA 1
ATOM 9516 C C . ALA A 1 1233 ? 40.001 33.468 0.232 1.00 76.25 1233 ALA A C 1
ATOM 9518 O O . ALA A 1 1233 ? 41.045 32.823 0.136 1.00 76.25 1233 ALA A O 1
ATOM 9519 N N . LEU A 1 1234 ? 39.776 34.561 -0.500 1.00 80.31 1234 LEU A N 1
ATOM 9520 C CA . LEU A 1 1234 ? 40.731 35.082 -1.480 1.00 80.31 1234 LEU A CA 1
ATOM 9521 C C . LEU A 1 1234 ? 41.815 35.975 -0.862 1.00 80.31 1234 LEU A C 1
ATOM 9523 O O . LEU A 1 1234 ? 42.701 36.438 -1.580 1.00 80.31 1234 LEU A O 1
ATOM 9527 N N . ARG A 1 1235 ? 41.754 36.242 0.452 1.00 78.00 1235 ARG A N 1
ATOM 9528 C CA . ARG A 1 1235 ? 42.694 37.106 1.197 1.00 78.00 1235 ARG A CA 1
ATOM 9529 C C . ARG A 1 1235 ? 42.926 38.458 0.518 1.00 78.00 1235 ARG A C 1
ATOM 9531 O O . ARG A 1 1235 ? 44.044 38.968 0.490 1.00 78.00 1235 ARG A O 1
ATOM 9538 N N . THR A 1 1236 ? 41.864 39.009 -0.064 1.00 78.69 1236 THR A N 1
ATOM 9539 C CA . THR A 1 1236 ? 41.921 40.229 -0.870 1.00 78.69 1236 THR A CA 1
ATOM 9540 C C . THR A 1 1236 ? 40.998 41.279 -0.268 1.00 78.69 1236 THR A C 1
ATOM 9542 O O . THR A 1 1236 ? 39.787 41.065 -0.178 1.00 78.69 1236 THR A O 1
ATOM 9545 N N . THR A 1 1237 ? 41.574 42.419 0.115 1.00 84.81 1237 THR A N 1
ATOM 9546 C CA . THR A 1 1237 ? 40.844 43.614 0.558 1.00 84.81 1237 THR A CA 1
ATOM 9547 C C . THR A 1 1237 ? 40.725 44.594 -0.602 1.00 84.81 1237 THR A C 1
ATOM 9549 O O . THR A 1 1237 ? 41.719 44.958 -1.235 1.00 84.81 1237 THR A O 1
ATOM 9552 N N . LEU A 1 1238 ? 39.497 45.012 -0.886 1.00 86.44 1238 LEU A N 1
ATOM 9553 C CA . LEU A 1 1238 ? 39.153 45.971 -1.925 1.00 86.44 1238 LEU A CA 1
ATOM 9554 C C . LEU A 1 1238 ? 38.622 47.242 -1.259 1.00 86.44 1238 LEU A C 1
ATOM 9556 O O . LEU A 1 1238 ? 37.765 47.184 -0.382 1.00 86.44 1238 LEU A O 1
ATOM 9560 N N . TYR A 1 1239 ? 39.126 48.397 -1.669 1.00 86.12 1239 TYR A N 1
ATOM 9561 C CA . TYR A 1 1239 ? 38.760 49.691 -1.098 1.00 86.12 1239 TYR A CA 1
ATOM 9562 C C . TYR A 1 1239 ? 37.707 50.369 -1.964 1.00 86.12 1239 TYR A C 1
ATOM 9564 O O . TYR A 1 1239 ? 37.796 50.313 -3.194 1.00 86.12 1239 TYR A O 1
ATOM 9572 N N . LYS A 1 1240 ? 36.711 50.991 -1.323 1.00 85.12 1240 LYS A N 1
ATOM 9573 C CA . LYS A 1 1240 ? 35.643 51.722 -2.009 1.00 85.12 1240 LYS A CA 1
ATOM 9574 C C . LYS A 1 1240 ? 36.251 52.937 -2.713 1.00 85.12 1240 LYS A C 1
ATOM 9576 O O . LYS A 1 1240 ? 36.988 53.706 -2.100 1.00 85.12 1240 LYS A O 1
ATOM 9581 N N . VAL A 1 1241 ? 35.978 53.092 -4.004 1.00 79.06 1241 VAL A N 1
ATOM 9582 C CA . VAL A 1 1241 ? 36.485 54.212 -4.805 1.00 79.06 1241 VAL A CA 1
ATOM 9583 C C . VAL A 1 1241 ? 35.541 55.399 -4.671 1.00 79.06 1241 VAL A C 1
ATOM 9585 O O . VAL A 1 1241 ? 34.379 55.314 -5.068 1.00 79.06 1241 VAL A O 1
ATOM 9588 N N . ASP A 1 1242 ? 36.057 56.527 -4.185 1.00 66.56 1242 ASP A N 1
ATOM 9589 C CA . ASP A 1 1242 ? 35.343 57.800 -4.240 1.00 66.56 1242 ASP A CA 1
ATOM 9590 C C . ASP A 1 1242 ? 35.421 58.382 -5.659 1.00 66.56 1242 ASP A C 1
ATOM 9592 O O . ASP A 1 1242 ? 36.447 58.921 -6.098 1.00 66.56 1242 ASP A O 1
ATOM 9596 N N . LEU A 1 1243 ? 34.309 58.281 -6.391 1.00 59.03 1243 LEU A N 1
ATOM 9597 C CA . LEU A 1 1243 ? 34.176 58.789 -7.763 1.00 59.03 1243 LEU A CA 1
ATOM 9598 C C . LEU A 1 1243 ? 34.310 60.323 -7.846 1.00 59.03 1243 LEU A C 1
ATOM 9600 O O . LEU A 1 1243 ? 34.579 60.856 -8.919 1.00 59.03 1243 LEU A O 1
ATOM 9604 N N . HIS A 1 1244 ? 34.178 61.035 -6.720 1.00 52.53 1244 HIS A N 1
ATOM 9605 C CA . HIS A 1 1244 ? 34.352 62.488 -6.646 1.00 52.53 1244 HIS A CA 1
ATOM 9606 C C . HIS A 1 1244 ? 35.805 62.954 -6.437 1.00 52.53 1244 HIS A C 1
ATOM 9608 O O . HIS A 1 1244 ? 36.078 64.133 -6.653 1.00 52.53 1244 HIS A O 1
ATOM 9614 N N . GLN A 1 1245 ? 36.742 62.074 -6.051 1.00 48.94 1245 GLN A N 1
ATOM 9615 C CA . GLN A 1 1245 ? 38.121 62.464 -5.697 1.00 48.94 1245 GLN A CA 1
ATOM 9616 C C . GLN A 1 1245 ? 39.228 61.850 -6.579 1.00 48.94 1245 GLN A C 1
ATOM 9618 O O . GLN A 1 1245 ? 40.395 62.183 -6.390 1.00 48.94 1245 GLN A O 1
ATOM 9623 N N . SER A 1 1246 ? 38.913 60.987 -7.554 1.00 49.16 1246 SER A N 1
ATOM 9624 C CA . SER A 1 1246 ? 39.925 60.196 -8.279 1.00 49.16 1246 SER A CA 1
ATOM 9625 C C . SER A 1 1246 ? 39.893 60.366 -9.809 1.00 49.16 1246 SER A C 1
ATOM 9627 O O . SER A 1 1246 ? 39.414 59.510 -10.547 1.00 49.16 1246 SER A O 1
ATOM 9629 N N . THR A 1 1247 ? 40.469 61.458 -10.326 1.00 51.00 1247 THR A N 1
ATOM 9630 C CA . THR A 1 1247 ? 40.600 61.702 -11.782 1.00 51.00 1247 THR A CA 1
ATOM 9631 C C . THR A 1 1247 ? 41.564 60.744 -12.497 1.00 51.00 1247 THR A C 1
ATOM 9633 O O . THR A 1 1247 ? 41.411 60.519 -13.695 1.00 51.00 1247 THR A O 1
ATOM 9636 N N . ASP A 1 1248 ? 42.507 60.126 -11.778 1.00 50.38 1248 ASP A N 1
ATOM 9637 C CA . ASP A 1 1248 ? 43.572 59.296 -12.371 1.00 50.38 1248 ASP A CA 1
ATOM 9638 C C . ASP A 1 1248 ? 43.215 57.797 -12.502 1.00 50.38 1248 ASP A C 1
ATOM 9640 O O . ASP A 1 1248 ? 43.896 57.055 -13.208 1.00 50.38 1248 ASP A O 1
ATOM 9644 N N . LEU A 1 1249 ? 42.137 57.330 -11.855 1.00 52.31 1249 LEU A N 1
ATOM 9645 C CA . LEU A 1 1249 ? 41.725 55.911 -11.828 1.00 52.31 1249 LEU A CA 1
ATOM 9646 C C . LEU A 1 1249 ? 40.662 55.545 -12.883 1.00 52.31 1249 LEU A C 1
ATOM 9648 O O . LEU A 1 1249 ? 40.511 54.371 -13.229 1.00 52.31 1249 LEU A O 1
ATOM 9652 N N . LEU A 1 1250 ? 39.959 56.541 -13.430 1.00 51.81 1250 LEU A N 1
ATOM 9653 C CA . LEU A 1 1250 ? 38.872 56.380 -14.407 1.00 51.81 1250 LEU A CA 1
ATOM 9654 C C . LEU A 1 1250 ? 39.282 55.647 -15.706 1.00 51.81 1250 LEU A C 1
ATOM 9656 O O . LEU A 1 1250 ? 38.563 54.730 -16.103 1.00 51.81 1250 LEU A O 1
ATOM 9660 N N . PRO A 1 1251 ? 40.426 55.945 -16.358 1.00 51.41 1251 PRO A N 1
ATOM 9661 C CA . PRO A 1 1251 ? 40.803 55.274 -17.608 1.00 51.41 1251 PRO A CA 1
ATOM 9662 C C . PRO A 1 1251 ? 41.173 53.793 -17.426 1.00 51.41 1251 PRO A C 1
ATOM 9664 O O . PRO A 1 1251 ? 40.967 52.990 -18.333 1.00 51.41 1251 PRO A O 1
ATOM 9667 N N . ALA A 1 1252 ? 41.710 53.417 -16.259 1.00 50.41 1252 ALA A N 1
ATOM 9668 C CA . ALA A 1 1252 ? 42.121 52.044 -15.958 1.00 50.41 1252 ALA A CA 1
ATOM 9669 C C . ALA A 1 1252 ? 40.928 51.144 -15.585 1.00 50.41 1252 ALA A C 1
ATOM 9671 O O . ALA A 1 1252 ? 40.905 49.970 -15.951 1.00 50.41 1252 ALA A O 1
ATOM 9672 N N . LEU A 1 1253 ? 39.911 51.707 -14.921 1.00 51.75 1253 LEU A N 1
ATOM 9673 C CA . LEU A 1 1253 ? 38.630 51.044 -14.654 1.00 51.75 1253 LEU A CA 1
ATOM 9674 C C . LEU A 1 1253 ? 37.845 50.752 -15.947 1.00 51.75 1253 LEU A C 1
ATOM 9676 O O . LEU A 1 1253 ? 37.170 49.725 -16.036 1.00 51.75 1253 LEU A O 1
ATOM 9680 N N . CYS A 1 1254 ? 37.978 51.596 -16.979 1.00 52.22 1254 CYS A N 1
ATOM 9681 C CA . CYS A 1 1254 ? 37.254 51.436 -18.243 1.00 52.22 1254 CYS A CA 1
ATOM 9682 C C . CYS A 1 1254 ? 37.556 50.122 -18.989 1.00 52.22 1254 CYS A C 1
ATOM 9684 O O . CYS A 1 1254 ? 36.647 49.559 -19.591 1.00 52.22 1254 CYS A O 1
ATOM 9686 N N . ASN A 1 1255 ? 38.775 49.574 -18.934 1.00 50.84 1255 ASN A N 1
ATOM 9687 C CA . ASN A 1 1255 ? 39.102 48.363 -19.708 1.00 50.84 1255 ASN A CA 1
ATOM 9688 C C . ASN A 1 1255 ? 38.461 47.074 -19.161 1.00 50.84 1255 ASN A C 1
ATOM 9690 O O . ASN A 1 1255 ? 38.145 46.187 -19.948 1.00 50.84 1255 ASN A O 1
ATOM 9694 N N . ASN A 1 1256 ? 38.229 46.982 -17.846 1.00 47.84 1256 ASN A N 1
ATOM 9695 C CA . ASN A 1 1256 ? 37.638 45.792 -17.214 1.00 47.84 1256 ASN A CA 1
ATOM 9696 C C . ASN A 1 1256 ? 36.144 45.967 -16.873 1.00 47.84 1256 ASN A C 1
ATOM 9698 O O . ASN A 1 1256 ? 35.426 44.976 -16.774 1.00 47.84 1256 ASN A O 1
ATOM 9702 N N . VAL A 1 1257 ? 35.658 47.208 -16.713 1.00 49.62 1257 VAL A N 1
ATOM 9703 C CA . VAL A 1 1257 ? 34.296 47.504 -16.218 1.00 49.62 1257 VAL A CA 1
ATOM 9704 C C . VAL A 1 1257 ? 33.360 48.074 -17.304 1.00 49.62 1257 VAL A C 1
ATOM 9706 O O . VAL A 1 1257 ? 32.154 47.820 -17.260 1.00 49.62 1257 VAL A O 1
ATOM 9709 N N . CYS A 1 1258 ? 33.859 48.777 -18.337 1.00 46.12 1258 CYS A N 1
ATOM 9710 C CA . CYS A 1 1258 ? 32.989 49.353 -19.384 1.00 46.12 1258 CYS A CA 1
ATOM 9711 C C . CYS A 1 1258 ? 32.160 48.357 -20.212 1.00 46.12 1258 CYS A C 1
ATOM 9713 O O . CYS A 1 1258 ? 31.051 48.743 -20.585 1.00 46.12 1258 CYS A O 1
ATOM 9715 N N . PRO A 1 1259 ? 32.588 47.106 -20.490 1.00 50.25 1259 PRO A N 1
ATOM 9716 C CA . PRO A 1 1259 ? 31.737 46.155 -21.212 1.00 50.25 1259 PRO A CA 1
ATOM 9717 C C . PRO A 1 1259 ? 30.384 45.912 -20.522 1.00 50.25 1259 PRO A C 1
ATOM 9719 O O . PRO A 1 1259 ? 29.400 45.587 -21.184 1.00 50.25 1259 PRO A O 1
ATOM 9722 N N . TYR A 1 1260 ? 30.328 46.110 -19.200 1.00 44.31 1260 TYR A N 1
ATOM 9723 C CA . TYR A 1 1260 ? 29.128 45.941 -18.384 1.00 44.31 1260 TYR A CA 1
ATOM 9724 C C . TYR A 1 1260 ? 28.346 47.248 -18.180 1.00 44.31 1260 TYR A C 1
ATOM 9726 O O . TYR A 1 1260 ? 27.118 47.209 -18.169 1.00 44.31 1260 TYR A O 1
ATOM 9734 N N . LEU A 1 1261 ? 29.016 48.406 -18.115 1.00 41.25 1261 LEU A N 1
ATOM 9735 C CA . LEU A 1 1261 ? 28.350 49.720 -18.049 1.00 41.25 1261 LEU A CA 1
ATOM 9736 C C . LEU A 1 1261 ? 27.641 50.102 -19.365 1.00 41.25 1261 LEU A C 1
ATOM 9738 O O . LEU A 1 1261 ? 26.586 50.725 -19.323 1.00 41.25 1261 LEU A O 1
ATOM 9742 N N . VAL A 1 1262 ? 28.153 49.676 -20.528 1.00 39.09 1262 VAL A N 1
ATOM 9743 C CA . VAL A 1 1262 ? 27.525 49.933 -21.848 1.00 39.09 1262 VAL A CA 1
ATOM 9744 C C . VAL A 1 1262 ? 26.226 49.131 -22.051 1.00 39.09 1262 VAL A C 1
ATOM 9746 O O . VAL A 1 1262 ? 25.405 49.485 -22.890 1.00 39.09 1262 VAL A O 1
ATOM 9749 N N . LYS A 1 1263 ? 25.985 48.077 -21.259 1.00 35.75 1263 LYS A N 1
ATOM 9750 C CA . LYS A 1 1263 ? 24.724 47.310 -21.281 1.00 35.75 1263 LYS A CA 1
ATOM 9751 C C . LYS A 1 1263 ? 23.577 47.960 -20.489 1.00 35.75 1263 LYS A C 1
ATOM 9753 O O . LYS A 1 1263 ? 22.467 47.440 -20.548 1.00 35.75 1263 LYS A O 1
ATOM 9758 N N . GLN A 1 1264 ? 23.830 49.045 -19.750 1.00 30.55 1264 GLN A N 1
ATOM 9759 C CA . GLN A 1 1264 ? 22.836 49.744 -18.919 1.00 30.55 1264 GLN A CA 1
ATOM 9760 C C . GLN A 1 1264 ? 22.480 51.166 -19.403 1.00 30.55 1264 GLN A C 1
ATOM 9762 O O . GLN A 1 1264 ? 21.760 51.873 -18.699 1.00 30.55 1264 GLN A O 1
ATOM 9767 N N . THR A 1 1265 ? 22.924 51.575 -20.597 1.00 27.53 1265 THR A N 1
ATOM 9768 C CA . THR A 1 1265 ? 22.423 52.780 -21.294 1.00 27.53 1265 THR A CA 1
ATOM 9769 C C . THR A 1 1265 ? 21.450 52.429 -22.399 1.00 27.53 1265 THR A C 1
ATOM 9771 O O . THR A 1 1265 ? 21.811 51.536 -23.201 1.00 27.53 1265 THR A O 1
#

Organism: NCBI:txid1769908

Secondary structure (DSSP, 8-state):
-HHHHHHHHHHHHHHHHHHHHHHHHHHHHHHHTT--S-HHHHHHHHHHHHHHHHHHHHHHHHHHHHHHHHHHHHHHHHHHTSPPPP--SB-TTT--TTSPEEEEEEEE--TT-TTS-SEEEEEEEE-TTSEEEEE-STTSSHHHHHHHHTTSS-S--SSHHHHHHSEEEEEETTEEGGGB-HHHHHHHEEEE-SS----SSBHHHHHHGGGTTSTTTTS-HHHHHHHHHHHHHHTT-HHHHHHSTTGGG-B--GGGTTS-HHHHHHHHHHHHHTT--SEEEEESTTTTS-HHHHHHHHHHHHHHTTTSEEEEE-S-GGGTTT-SEEEEEETTEEEEEE-HHHHHHSTT-HHHHHHHHHHHHHHHGGGSSS-----------------------------TT-TTHHHHHHHTT-TT-S----HHHHHHHHHHHGGGGHHHHHHHHHHHHHHHTHHHHHHHHHHHHHHHTTS-THHHHHHHHHHHHHHHHHHHHHHHHHHHHHHHHHHHHHHHHHHHHHHHHHHHTTS-HHHHTSGGG-HHHHHHHHHHHHHHHHHHHTHHHHHHHHHHHHHHHHHHHHHHHHHHHHHHHHHHHHHHHS------TTSSHHHHHHHHTTSS--SSS--EETTEETTTS-HHHHHHSEEEE-SS----SSBHHHHHSTTS-GGG--HHHHHHHHHHTT-HHHHHHSTTGGG-B--GGGTTS-HHHHHHHHHHHHHTT--SEEEESSTTTTS-TTGGGGGS-SBS--S-STT-EEE-TTTHHHHHHHHHHHHT-STTTTSBGGGT-HHHHHHHHPPPSS---GGG---TTS-BHHHHHHT-S--TTSSSSSSBGGG-TT--HHHHTTSPPPPTTSS-TTSSSS---HHHHHHHHTTSPPB--TTSS-B-SHHHHHHHHHHHHHHHSS-HHHHHIIIIIHHHT-TTEEES---TTTS---B-TTT-GGG----TT-TTT-EEEEHHHHHHHHHHHHTTSSS-HHHHHHHHSTTS----TTTSS-S--EEEEEES-TTT-TT-EEEEEEEEEEETTEEEEEEEEGGGTEEEEEEEESS-THHHHHHHHHHHHHHHHHHHHHHHHHHHHHH-EEEE---SSS--S-EEEEE--TTSSSEEEEEEEETTEEHHHHHHHHHHTS-PPPSSEEEEEEEEEEEEE-TTS-EEEEEEEEEEE-SS---S---TT--SS-----SS-SEETTEETTEEEEEEPTTS-EEEEEETTTTEEEEEP-TTT-TTTHHHHHHHHHHHHGGG-

Foldseek 3Di:
DLLVLLVVFLVVLLCLLLVLLVLLLVLVVCVLVVVDDDPVVSVVVSVVVNVVVVVVVVVVVVVVVVVVVVVVVVVVCCVVVPDDQDQPADADVPADPQFKKWWFQWFADDPVGLPDIQAGGATDIQHGQFFEEEDEDPSLCQVVVVCVQLPVDDADDPDPSNNVRRDTFIDGHPGTPSRHRNLRSNLQEFEQAQQFFADQFFLLVSLLLLCPSHPCVPPDPVVSVVLLCVLLVLLVQQVVLVVDPVRRRDGQPHRNPVDDLLNSLSSSSSSRPSSPHQEYEYHQSQVPDDPVSSVSRLSSVVSSSHRHRYYYYHLDPVSQLPGQKYFYGGSNYTDDMGHPVVQCVPPPGPVVVSVVVVVVVVVVVVPPPPDDDDDDDDDDDDDDDDDDDDDDDDDDDDDPPCLVVLQVVLVVVPPPDPDDDDVVRVVVVVVVVVVVLVVLVVLLLVLLLQLLLLLLVVVVLVVQLVVLVVDDNPSSSVSSSVSSVVSSVSSSSNSVSSSSNSSSQVVQLVVQLVVVLVVLVVVLVVDDPVCCVDPSNPPSSSVSCSVPVSNVVSVCSGNVVSVVSSVVSNVVSNLVSCCVPPVPVSCVCCVVVVCVVVVPPPDDPPPCLVVVVCCQLPVDPDPDDFDDDVNHTPVPDDSCVSCLQEAEQAQQQFAAFFFLLCRQCPPPPPVPDDVVLLLVLLVVLVQQVVQCPDPVRRRDTQGHRSVVDARSNSLSSSSSSRPSSVHNYYHYYNSCVRPDCAQCQVPDDFQFHRGDDFQFKDQPALCLLVLLVLLCCLPPNCPQQQFQLCVQPVLVVVVLVDDDPDDDDPLQDAPSRNHGLNNLNQQQFFFLQQAADFFAPVRDPDDDPVLVVQFDDDDPLLAQLRRDDAEDDPVSSSSRNRNRGFDDAPPDHGHDHQVSSLSSQSSVCSVPVDHSQVSSCVQPCVQLVQPSKDFQDGDSHRDDRGDPPVPDPRRDRRYPSRRSRGMMGGNNSVVSSVVCLVVCVRHHPVSSCVCVPQPGAADDPAADQHDRFDWDWDQAPCPQRVPDTFTWGWTWHDDPQKIKIWIATQQQRDIDIDIDGHDDPVVVVVVVSVVCNVPVVVSQVVVQVVCQVFPAAKWFFDDPPDFGQWIWGWDDDPSDGAIWTLFTGDNVDGVQQSLACVQQVHPDGFQAKTKHKTFNPRWDQDPVRKIKGKIFMDIDRRRDPDDPDDTPQDDDPDSSNHPAHRAYSSAGQGMKMFIADNVGHTAWIARVRNRTIIGGDDPVPDPPNVVSCCVVPVVSVVVVD

pLDDT: mean 70.88, std 17.98, range [22.23, 95.06]

Radius of gyration: 44.4 Å; chains: 1; bounding box: 118×120×100 Å

InterPro domains:
  IPR001466 Beta-lactamase-related [PF00144] (750-1065)
  IPR003439 ABC transporter-like, ATP-binding domain [PF00005] (119-287)
  IPR003439 ABC transporter-like, ATP-binding domain [PF00005] (599-737)
  IPR003439 ABC transporter-like, ATP-binding domain [PS50893] (101-356)
  IPR003439 ABC transporter-like, ATP-binding domain [PS50893] (563-821)
  IPR003593 AAA+ ATPase domain [SM00382] (128-333)
  IPR003593 AAA+ ATPase domain [SM00382] (595-809)
  IPR011527 ABC transporter type 1, transmembrane domain [PS50929] (442-609)
  IPR012338 Beta-lactamase/transpeptidase-like [G3DSA:3.40.710.10] (748-1076)
  IPR012338 Beta-lactamase/transpeptidase-like [SSF56601] (754-1066)
  IPR017871 ABC transporter-like, conserved site [PS00211] (259-273)
  IPR017871 ABC transporter-like, conserved site [PS00211] (709-723)
  IPR027417 P-loop containing nucleoside triphosphate hydrolase [G3DSA:3.40.50.300] (94-369)
  IPR027417 P-loop containing nucleoside triphosphate hydrolase [G3DSA:3.40.50.300] (615-747)
  IPR027417 P-loop containing nucleoside triphosphate hydrolase [SSF52540] (97-359)
  IPR027417 P-loop containing nucleoside triphosphate hydrolase [SSF52540] (599-750)
  IPR036640 ABC transporter type 1, transmembrane domain superfamily [G3DSA:1.20.1560.10] (400-611)
  IPR036640 ABC transporter type 1, transmembrane domain superfamily [SSF90123] (430-602)
  IPR039421 Type 1 protein exporter [PTHR43394] (3-360)
  IPR058664 Beta-lactamase-like ARB_00930-like, C-terminal domain [PF26335] (1087-1241)